Protein AF-A0A0V1BZ01-F1 (afdb_monomer_lite)

Structure (mmCIF, N/CA/C/O backbone):
data_AF-A0A0V1BZ01-F1
#
_entry.id   AF-A0A0V1BZ01-F1
#
loop_
_atom_site.group_PDB
_atom_site.id
_atom_site.type_symbol
_atom_site.label_atom_id
_atom_site.label_alt_id
_atom_site.label_comp_id
_atom_site.label_asym_id
_atom_site.label_entity_id
_atom_site.label_seq_id
_atom_site.pdbx_PDB_ins_code
_atom_site.Cartn_x
_atom_site.Cartn_y
_atom_site.Cartn_z
_atom_site.occupancy
_atom_site.B_iso_or_equiv
_atom_site.auth_seq_id
_atom_site.auth_comp_id
_atom_site.auth_asym_id
_atom_site.auth_atom_id
_atom_site.pdbx_PDB_model_num
ATOM 1 N N . MET A 1 1 ? 22.983 -30.683 -15.184 1.00 29.20 1 MET A N 1
ATOM 2 C CA . MET A 1 1 ? 21.709 -30.415 -14.478 1.00 29.20 1 MET A CA 1
ATOM 3 C C . MET A 1 1 ? 21.851 -30.366 -12.962 1.00 29.20 1 MET A C 1
ATOM 5 O O . MET A 1 1 ? 21.465 -29.355 -12.409 1.00 29.20 1 MET A O 1
ATOM 9 N N . THR A 1 2 ? 22.423 -31.367 -12.282 1.00 32.34 2 THR A N 1
ATOM 10 C CA . THR A 1 2 ? 22.568 -31.367 -10.805 1.00 32.34 2 THR A CA 1
ATOM 11 C C . THR A 1 2 ? 23.342 -30.159 -10.271 1.00 32.34 2 THR A C 1
ATOM 13 O O . THR A 1 2 ? 22.901 -29.520 -9.329 1.00 32.34 2 THR A O 1
ATOM 16 N N . ILE A 1 3 ? 24.438 -29.782 -10.940 1.00 33.56 3 ILE A N 1
ATOM 17 C CA . ILE A 1 3 ? 25.191 -28.555 -10.638 1.00 33.56 3 ILE A CA 1
ATOM 18 C C . ILE A 1 3 ? 24.284 -27.333 -10.816 1.00 33.56 3 ILE A C 1
ATOM 20 O O . ILE A 1 3 ? 24.124 -26.568 -9.884 1.00 33.56 3 ILE A O 1
ATOM 24 N N . PHE A 1 4 ? 23.604 -27.216 -11.958 1.00 33.66 4 PHE A N 1
ATOM 25 C CA . PHE A 1 4 ? 22.701 -26.106 -12.291 1.00 33.66 4 PHE A CA 1
ATOM 26 C C . PHE A 1 4 ? 21.524 -25.939 -11.304 1.00 33.66 4 PHE A C 1
ATOM 28 O O . PHE A 1 4 ? 21.115 -24.822 -11.020 1.00 33.66 4 PHE A O 1
ATOM 35 N N . LEU A 1 5 ? 21.018 -27.038 -10.737 1.00 35.53 5 LEU A N 1
ATOM 36 C CA . LEU A 1 5 ? 19.969 -27.040 -9.710 1.00 35.53 5 LEU A CA 1
ATOM 37 C C . LEU A 1 5 ? 20.489 -26.658 -8.321 1.00 35.53 5 LEU A C 1
ATOM 39 O O . LEU A 1 5 ? 19.790 -25.961 -7.594 1.00 35.53 5 LEU A O 1
ATOM 43 N N . ILE A 1 6 ? 21.724 -27.044 -7.981 1.00 37.16 6 ILE A N 1
ATOM 44 C CA . ILE A 1 6 ? 22.412 -26.520 -6.795 1.00 37.16 6 ILE A CA 1
ATOM 45 C C . ILE A 1 6 ? 22.607 -25.012 -6.968 1.00 37.16 6 ILE A C 1
ATOM 47 O O . ILE A 1 6 ? 22.263 -24.262 -6.067 1.00 37.16 6 ILE A O 1
ATOM 51 N N . LEU A 1 7 ? 23.052 -24.540 -8.140 1.00 34.75 7 LEU A N 1
ATOM 52 C CA . LEU A 1 7 ? 23.203 -23.104 -8.413 1.00 34.75 7 LEU A CA 1
ATOM 53 C C . LEU A 1 7 ? 21.875 -22.344 -8.295 1.00 34.75 7 LEU A C 1
ATOM 55 O O . LEU A 1 7 ? 21.862 -21.247 -7.750 1.00 34.75 7 LEU A O 1
ATOM 59 N N . TYR A 1 8 ? 20.774 -22.936 -8.759 1.00 38.22 8 TYR A N 1
ATOM 60 C CA . TYR A 1 8 ? 19.438 -22.347 -8.695 1.00 38.22 8 TYR A CA 1
ATOM 61 C C . TYR A 1 8 ? 18.901 -22.250 -7.259 1.00 38.22 8 TYR A C 1
ATOM 63 O O . TYR A 1 8 ? 18.463 -21.177 -6.855 1.00 38.22 8 TYR A O 1
ATOM 71 N N . GLU A 1 9 ? 19.000 -23.315 -6.454 1.00 34.81 9 GLU A N 1
ATOM 72 C CA . GLU A 1 9 ? 18.541 -23.266 -5.055 1.00 34.81 9 GLU A CA 1
ATOM 73 C C . GLU A 1 9 ? 19.490 -22.497 -4.124 1.00 34.81 9 GLU A C 1
ATOM 75 O O . GLU A 1 9 ? 19.053 -21.860 -3.168 1.00 34.81 9 GLU A O 1
ATOM 80 N N . THR A 1 10 ? 20.789 -22.454 -4.436 1.00 35.03 10 THR A N 1
ATOM 81 C CA . THR A 1 10 ? 21.741 -21.597 -3.706 1.00 35.03 10 THR A CA 1
ATOM 82 C C . THR A 1 10 ? 21.505 -20.120 -4.052 1.00 35.03 10 THR A C 1
ATOM 84 O O . THR A 1 10 ? 21.536 -19.272 -3.169 1.00 35.03 10 THR A O 1
ATOM 87 N N . ALA A 1 11 ? 21.189 -19.785 -5.311 1.00 36.34 11 ALA A N 1
ATOM 88 C CA . ALA A 1 11 ? 20.842 -18.418 -5.716 1.00 36.34 11 ALA A CA 1
ATOM 89 C C . ALA A 1 11 ? 19.522 -17.925 -5.096 1.00 36.34 11 ALA A C 1
ATOM 91 O O . ALA A 1 11 ? 19.413 -16.747 -4.760 1.00 36.34 11 ALA A O 1
ATOM 92 N N . LYS A 1 12 ? 18.553 -18.825 -4.893 1.00 36.56 12 LYS A N 1
ATOM 93 C CA . LYS A 1 12 ? 17.252 -18.522 -4.279 1.00 36.56 12 LYS A CA 1
ATOM 94 C C . LYS A 1 12 ? 17.365 -18.112 -2.805 1.00 36.56 12 LYS A C 1
ATOM 96 O O . LYS A 1 12 ? 16.625 -17.242 -2.364 1.00 36.56 12 LYS A O 1
ATOM 101 N N . ASN A 1 13 ? 18.336 -18.677 -2.082 1.00 36.91 13 ASN A N 1
ATOM 102 C CA . ASN A 1 13 ? 18.550 -18.421 -0.652 1.00 36.91 13 ASN A CA 1
ATOM 103 C C . ASN A 1 13 ? 19.698 -17.428 -0.350 1.00 36.91 13 ASN A C 1
ATOM 105 O O . ASN A 1 13 ? 19.831 -16.966 0.779 1.00 36.91 13 ASN A O 1
ATOM 109 N N . CYS A 1 14 ? 20.534 -17.070 -1.336 1.00 41.91 14 CYS A N 1
ATOM 110 C CA . CYS A 1 14 ? 21.690 -16.168 -1.173 1.00 41.91 14 CYS A CA 1
ATOM 111 C C . CYS A 1 14 ? 21.489 -14.755 -1.758 1.00 41.91 14 CYS A C 1
ATOM 113 O O . CYS A 1 14 ? 22.473 -14.029 -1.942 1.00 41.91 14 CYS A O 1
ATOM 115 N N . GLY A 1 15 ? 20.245 -14.346 -2.041 1.00 39.97 15 GLY A N 1
ATOM 116 C CA . GLY A 1 15 ? 19.916 -13.060 -2.672 1.00 39.97 15 GLY A CA 1
ATOM 117 C C . GLY A 1 15 ? 20.544 -11.838 -1.989 1.00 39.97 15 GLY A C 1
ATOM 118 O O . GLY A 1 15 ? 20.971 -10.914 -2.675 1.00 39.97 15 GLY A O 1
ATOM 119 N N . LEU A 1 16 ? 20.716 -11.870 -0.663 1.00 39.38 16 LEU A N 1
ATOM 120 C CA . LEU A 1 16 ? 21.334 -10.780 0.096 1.00 39.38 16 LEU A CA 1
ATOM 121 C C . LEU A 1 16 ? 22.857 -10.689 -0.116 1.00 39.38 16 LEU A C 1
ATOM 123 O O . LEU A 1 16 ? 23.391 -9.601 -0.282 1.00 39.38 16 LEU A O 1
ATOM 127 N N . VAL A 1 17 ? 23.575 -11.816 -0.162 1.00 39.66 17 VAL A N 1
ATOM 128 C CA . VAL A 1 17 ? 25.049 -11.836 -0.290 1.00 39.66 17 VAL A CA 1
ATOM 129 C C . VAL A 1 17 ? 25.482 -11.640 -1.741 1.00 39.66 17 VAL A C 1
ATOM 131 O O . VAL A 1 17 ? 26.419 -10.887 -2.013 1.00 39.66 17 VAL A O 1
ATOM 134 N N . PHE A 1 18 ? 24.769 -12.262 -2.687 1.00 41.75 18 PHE A N 1
ATOM 135 C CA . PHE A 1 18 ? 24.928 -11.966 -4.111 1.00 41.75 18 PHE A CA 1
ATOM 136 C C . PHE A 1 18 ? 24.544 -10.509 -4.389 1.00 41.75 18 PHE A C 1
ATOM 138 O O . PHE A 1 18 ? 25.286 -9.802 -5.065 1.00 41.75 18 PHE A O 1
ATOM 145 N N . GLY A 1 19 ? 23.460 -10.036 -3.767 1.00 40.56 19 GLY A N 1
ATOM 146 C CA . GLY A 1 19 ? 23.024 -8.645 -3.776 1.00 40.56 19 GLY A CA 1
ATOM 147 C C . GLY A 1 19 ? 24.102 -7.692 -3.281 1.00 40.56 19 GLY A C 1
ATOM 148 O O . GLY A 1 19 ? 24.434 -6.780 -4.015 1.00 40.56 19 GLY A O 1
ATOM 149 N N . VAL A 1 20 ? 24.721 -7.927 -2.119 1.00 42.75 20 VAL A N 1
ATOM 150 C CA . VAL A 1 20 ? 25.779 -7.072 -1.539 1.00 42.75 20 VAL A CA 1
ATOM 151 C C . VAL A 1 20 ? 27.080 -7.116 -2.343 1.00 42.75 20 VAL A C 1
ATOM 153 O O . VAL A 1 20 ? 27.716 -6.079 -2.516 1.00 42.75 20 VAL A O 1
ATOM 156 N N . ALA A 1 21 ? 27.487 -8.270 -2.880 1.00 41.59 21 ALA A N 1
ATOM 157 C CA . ALA A 1 21 ? 28.676 -8.368 -3.732 1.00 41.59 21 ALA A CA 1
ATOM 158 C C . ALA A 1 21 ? 28.478 -7.646 -5.077 1.00 41.59 21 ALA A C 1
ATOM 160 O O . ALA A 1 21 ? 29.368 -6.928 -5.538 1.00 41.59 21 ALA A O 1
ATOM 161 N N . VAL A 1 22 ? 27.285 -7.772 -5.668 1.00 44.22 22 VAL A N 1
ATOM 162 C CA . VAL A 1 22 ? 26.863 -7.012 -6.851 1.00 44.22 22 VAL A CA 1
ATOM 163 C C . VAL A 1 22 ? 26.739 -5.526 -6.504 1.00 44.22 22 VAL A C 1
ATOM 165 O O . VAL A 1 22 ? 27.264 -4.699 -7.240 1.00 44.22 22 VAL A O 1
ATOM 168 N N . LEU A 1 23 ? 26.160 -5.171 -5.354 1.00 43.97 23 LEU A N 1
ATOM 169 C CA . LEU A 1 23 ? 26.040 -3.790 -4.882 1.00 43.97 23 LEU A CA 1
ATOM 170 C C . LEU A 1 23 ? 27.413 -3.163 -4.689 1.00 43.97 23 LEU A C 1
ATOM 172 O O . LEU A 1 23 ? 27.618 -2.035 -5.094 1.00 43.97 23 LEU A O 1
ATOM 176 N N . THR A 1 24 ? 28.369 -3.888 -4.113 1.00 44.09 24 THR A N 1
ATOM 177 C CA . THR A 1 24 ? 29.726 -3.389 -3.862 1.00 44.09 24 THR A CA 1
ATOM 178 C C . THR A 1 24 ? 30.478 -3.205 -5.179 1.00 44.09 24 THR A C 1
ATOM 180 O O . THR A 1 24 ? 31.135 -2.187 -5.375 1.00 44.09 24 THR A O 1
ATOM 183 N N . PHE A 1 25 ? 30.312 -4.125 -6.135 1.00 45.12 25 PHE A N 1
ATOM 184 C CA . PHE A 1 25 ? 30.811 -3.962 -7.501 1.00 45.12 25 PHE A CA 1
ATOM 185 C C . PHE A 1 25 ? 30.192 -2.739 -8.204 1.00 45.12 25 PHE A C 1
ATOM 187 O O . PHE A 1 25 ? 30.920 -1.946 -8.803 1.00 45.12 25 PHE A O 1
ATOM 194 N N . TYR A 1 26 ? 28.875 -2.537 -8.096 1.00 45.81 26 TYR A N 1
ATOM 195 C CA . TYR A 1 26 ? 28.184 -1.385 -8.684 1.00 45.81 26 TYR A CA 1
ATOM 196 C C . TYR A 1 26 ? 28.479 -0.075 -7.954 1.00 45.81 26 TYR A C 1
ATOM 198 O O . TYR A 1 26 ? 28.606 0.943 -8.614 1.00 45.81 26 TYR A O 1
ATOM 206 N N . LEU A 1 27 ? 28.661 -0.078 -6.635 1.00 48.69 27 LEU A N 1
ATOM 207 C CA . LEU A 1 27 ? 29.042 1.093 -5.843 1.00 48.69 27 LEU A CA 1
ATOM 208 C C . LEU A 1 27 ? 30.465 1.535 -6.174 1.00 48.69 27 LEU A C 1
ATOM 210 O O . LEU A 1 27 ? 30.699 2.725 -6.341 1.00 48.69 27 LEU A O 1
ATOM 214 N N . ILE A 1 28 ? 31.398 0.595 -6.352 1.00 48.44 28 ILE A N 1
ATOM 215 C CA . ILE A 1 28 ? 32.755 0.893 -6.832 1.00 48.44 28 ILE A CA 1
ATOM 216 C C . ILE A 1 28 ? 32.707 1.403 -8.278 1.00 48.44 28 ILE A C 1
ATOM 218 O O . ILE A 1 28 ? 33.375 2.383 -8.601 1.00 48.44 28 ILE A O 1
ATOM 222 N N . LYS A 1 29 ? 31.870 0.807 -9.140 1.00 42.34 29 LYS A N 1
ATOM 223 C CA . LYS A 1 29 ? 31.638 1.288 -10.511 1.00 42.34 29 LYS A CA 1
ATOM 224 C C . LYS A 1 29 ? 31.081 2.716 -10.514 1.00 42.34 29 LYS A C 1
ATOM 226 O O . LYS A 1 29 ? 31.633 3.556 -11.205 1.00 42.34 29 LYS A O 1
ATOM 231 N N . ILE A 1 30 ? 30.057 2.997 -9.708 1.00 46.41 30 ILE A N 1
ATOM 232 C CA . ILE A 1 30 ? 29.428 4.315 -9.542 1.00 46.41 30 ILE A CA 1
ATOM 233 C C . ILE A 1 30 ? 30.436 5.323 -8.988 1.00 46.41 30 ILE A C 1
ATOM 235 O O . ILE A 1 30 ? 30.530 6.419 -9.519 1.00 46.41 30 ILE A O 1
ATOM 239 N N . LEU A 1 31 ? 31.243 4.958 -7.989 1.00 44.25 31 LEU A N 1
ATOM 240 C CA . LEU A 1 31 ? 32.298 5.819 -7.448 1.00 44.25 31 LEU A CA 1
ATOM 241 C C . LEU A 1 31 ? 33.341 6.177 -8.523 1.00 44.25 31 LEU A C 1
ATOM 243 O O . LEU A 1 31 ? 33.777 7.321 -8.603 1.00 44.25 31 LEU A O 1
ATOM 247 N N . CYS A 1 32 ? 33.701 5.229 -9.393 1.00 42.25 32 CYS A N 1
ATOM 248 C CA . CYS A 1 32 ? 34.579 5.478 -10.538 1.00 42.25 32 CYS A CA 1
ATOM 249 C C . CYS A 1 32 ? 33.913 6.312 -11.649 1.00 42.25 32 CYS A C 1
ATOM 251 O O . CYS A 1 32 ? 34.608 7.095 -12.293 1.00 42.25 32 CYS A O 1
ATOM 253 N N . THR A 1 33 ? 32.599 6.183 -11.868 1.00 39.47 33 THR A N 1
ATOM 254 C CA . THR A 1 33 ? 31.834 7.003 -12.828 1.00 39.47 33 THR A CA 1
ATOM 255 C C . THR A 1 33 ? 31.643 8.435 -12.322 1.00 39.47 33 THR A C 1
ATOM 257 O O . THR A 1 33 ? 31.835 9.382 -13.076 1.00 39.47 33 THR A O 1
ATOM 260 N N . LEU A 1 34 ? 31.376 8.615 -11.025 1.00 40.69 34 LEU A N 1
ATOM 261 C CA . LEU A 1 34 ? 31.249 9.922 -10.369 1.00 40.69 34 LEU A CA 1
ATOM 262 C C . LEU A 1 34 ? 32.564 10.715 -10.380 1.00 40.69 34 LEU A C 1
ATOM 264 O O . LEU A 1 34 ? 32.545 11.940 -10.424 1.00 40.69 34 LEU A O 1
ATOM 268 N N . LEU A 1 35 ? 33.710 10.027 -10.383 1.00 41.44 35 LEU A N 1
ATOM 269 C CA . LEU A 1 35 ? 35.025 10.648 -10.578 1.00 41.44 35 LEU A CA 1
ATOM 270 C C . LEU A 1 35 ? 35.315 11.011 -12.051 1.00 41.44 35 LEU A C 1
ATOM 272 O O . LEU A 1 35 ? 36.283 11.722 -12.312 1.00 41.44 35 LEU A O 1
ATOM 276 N N . ALA A 1 36 ? 34.499 10.544 -13.003 1.00 38.94 36 ALA A N 1
ATOM 277 C CA . ALA A 1 36 ? 34.655 10.774 -14.442 1.00 38.94 36 ALA A CA 1
ATOM 278 C C . ALA A 1 36 ? 33.632 11.769 -15.036 1.00 38.94 36 ALA A C 1
ATOM 280 O O . ALA A 1 36 ? 33.835 12.252 -16.149 1.00 38.94 36 ALA A O 1
ATOM 281 N N . GLU A 1 37 ? 32.560 12.112 -14.318 1.00 33.81 37 GLU A N 1
ATOM 282 C CA . GLU A 1 37 ? 31.491 12.997 -14.800 1.00 33.81 37 GLU A CA 1
ATOM 283 C C . GLU A 1 37 ? 31.712 14.470 -14.425 1.00 33.81 37 GLU A C 1
ATOM 285 O O . GLU A 1 37 ? 31.001 15.068 -13.619 1.00 33.81 37 GLU A O 1
ATOM 290 N N . SER A 1 38 ? 32.674 15.106 -15.086 1.00 30.09 38 SER A N 1
ATOM 291 C CA . SER A 1 38 ? 32.669 16.554 -15.305 1.00 30.09 38 SER A CA 1
ATOM 292 C C . SER A 1 38 ? 32.242 16.844 -16.747 1.00 30.09 38 SER A C 1
ATOM 294 O O . SER A 1 38 ? 33.051 17.212 -17.592 1.00 30.09 38 SER A O 1
ATOM 296 N N . GLY A 1 39 ? 30.953 16.663 -17.054 1.00 33.44 39 GLY A N 1
ATOM 297 C CA . GLY A 1 39 ? 30.416 17.092 -18.350 1.00 33.44 39 GLY A CA 1
ATOM 298 C C . GLY A 1 39 ? 29.090 16.461 -18.761 1.00 33.44 39 GLY A C 1
ATOM 299 O O . GLY A 1 39 ? 29.062 15.667 -19.694 1.00 33.44 39 GLY A O 1
ATOM 300 N N . SER A 1 40 ? 27.978 16.849 -18.135 1.00 31.19 40 SER A N 1
ATOM 301 C CA . SER A 1 40 ? 26.649 16.602 -18.702 1.00 31.19 40 SER A CA 1
ATOM 302 C C . SER A 1 40 ? 26.229 17.776 -19.597 1.00 31.19 40 SER A C 1
ATOM 304 O O . SER A 1 40 ? 26.115 18.926 -19.172 1.00 31.19 40 SER A O 1
ATOM 306 N N . VAL A 1 41 ? 26.032 17.479 -20.883 1.00 30.48 41 VAL A N 1
ATOM 307 C CA . VAL A 1 41 ? 25.554 18.421 -21.901 1.00 30.48 41 VAL A CA 1
ATOM 308 C C . VAL A 1 41 ? 24.032 18.517 -21.800 1.00 30.48 41 VAL A C 1
ATOM 310 O O . VAL A 1 41 ? 23.312 17.583 -22.145 1.00 30.48 41 VAL A O 1
ATOM 313 N N . HIS A 1 42 ? 23.520 19.661 -21.348 1.00 34.59 42 HIS A N 1
ATOM 314 C CA . HIS A 1 42 ? 22.102 19.996 -21.464 1.00 34.59 42 HIS A CA 1
ATOM 315 C C . HIS A 1 42 ? 21.776 20.422 -22.903 1.00 34.59 42 HIS A C 1
ATOM 317 O O . HIS A 1 42 ? 22.183 21.497 -23.345 1.00 34.59 42 HIS A O 1
ATOM 323 N N . ALA A 1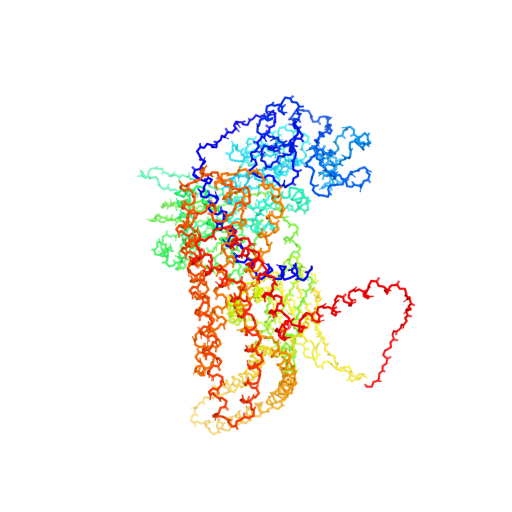 43 ? 21.012 19.607 -23.634 1.00 31.94 43 ALA A N 1
ATOM 324 C CA . ALA A 1 43 ? 20.495 19.971 -24.951 1.00 31.94 43 ALA A CA 1
ATOM 325 C C . ALA A 1 43 ? 19.128 20.680 -24.849 1.00 31.94 43 ALA A C 1
ATOM 327 O O . ALA A 1 43 ? 18.091 20.065 -24.626 1.00 31.94 43 ALA A O 1
ATOM 328 N N . THR A 1 44 ? 19.204 22.003 -25.014 1.00 33.47 44 THR A N 1
ATOM 329 C CA . THR A 1 44 ? 18.325 22.922 -25.768 1.00 33.47 44 THR A CA 1
ATOM 330 C C . THR A 1 44 ? 16.813 23.062 -25.484 1.00 33.47 44 THR A C 1
ATOM 332 O O . THR A 1 44 ? 16.055 22.142 -25.200 1.00 33.47 44 THR A O 1
ATOM 335 N N . THR A 1 45 ? 16.408 24.328 -25.600 1.00 35.56 45 THR A N 1
ATOM 336 C CA . THR A 1 45 ? 15.106 24.995 -25.436 1.00 35.56 45 THR A CA 1
ATOM 337 C C . THR A 1 45 ? 13.916 24.324 -26.152 1.00 35.56 45 THR A C 1
ATOM 339 O O . THR A 1 45 ? 14.099 23.643 -27.159 1.00 35.56 45 THR A O 1
ATOM 342 N N . PRO A 1 46 ? 12.667 24.536 -25.678 1.00 37.41 46 PRO A N 1
ATOM 343 C CA . PRO A 1 46 ? 11.473 23.940 -26.270 1.00 37.41 46 PRO A CA 1
ATOM 344 C C . PRO A 1 46 ? 11.184 24.577 -27.635 1.00 37.41 46 PRO A C 1
ATOM 346 O O . PRO A 1 46 ? 10.726 25.714 -27.711 1.00 37.41 46 PRO A O 1
ATOM 349 N N . GLN A 1 47 ? 11.439 23.850 -28.721 1.00 45.62 47 GLN A N 1
ATOM 350 C CA . GLN A 1 47 ? 10.929 24.204 -30.044 1.00 45.62 47 GLN A CA 1
ATOM 351 C C . GLN A 1 47 ? 9.665 23.385 -30.337 1.00 45.62 47 GLN A C 1
ATOM 353 O O . GLN A 1 47 ? 9.637 22.170 -30.164 1.00 45.62 47 GLN A O 1
ATOM 358 N N . LEU A 1 48 ? 8.606 24.062 -30.796 1.00 49.28 48 LEU A N 1
ATOM 359 C CA . LEU A 1 48 ? 7.319 23.484 -31.230 1.00 49.28 48 LEU A CA 1
ATOM 360 C C . LEU A 1 48 ? 7.408 22.740 -32.587 1.00 49.28 48 LEU A C 1
ATOM 362 O O . LEU A 1 48 ? 6.388 22.372 -33.168 1.00 49.28 48 LEU A O 1
ATOM 366 N N . LYS A 1 49 ? 8.624 22.539 -33.112 1.00 54.12 49 LYS A N 1
ATOM 367 C CA . LYS A 1 49 ? 8.945 21.788 -34.331 1.00 54.12 49 LYS A CA 1
ATOM 368 C C . LYS A 1 49 ? 10.200 20.948 -34.072 1.00 54.12 49 LYS A C 1
ATOM 370 O O . LYS A 1 49 ? 11.159 21.470 -33.515 1.00 54.12 49 LYS A O 1
ATOM 375 N N . GLY A 1 50 ? 10.197 19.687 -34.506 1.00 72.75 50 GLY A N 1
ATOM 376 C CA . GLY A 1 50 ? 11.348 18.781 -34.400 1.00 72.75 50 GLY A CA 1
ATOM 377 C C . GLY A 1 50 ? 11.209 17.695 -33.327 1.00 72.75 50 GLY A C 1
ATOM 378 O O . GLY A 1 50 ? 10.161 17.535 -32.699 1.00 72.75 50 GLY A O 1
ATOM 379 N N . HIS A 1 51 ? 12.260 16.894 -33.160 1.00 82.38 51 HIS A N 1
ATOM 380 C CA . HIS A 1 51 ? 12.328 15.841 -32.142 1.00 82.38 51 HIS A CA 1
ATOM 381 C C . HIS A 1 51 ? 12.658 16.430 -30.769 1.00 82.38 51 HIS A C 1
ATOM 383 O O . HIS A 1 51 ? 13.385 17.415 -30.669 1.00 82.38 51 HIS A O 1
ATOM 389 N N . HIS A 1 52 ? 12.130 15.824 -29.704 1.00 82.56 52 HIS A N 1
ATOM 390 C CA . HIS A 1 52 ? 12.498 16.176 -28.333 1.00 82.56 52 HIS A CA 1
ATOM 391 C C . HIS A 1 52 ? 13.342 15.059 -27.736 1.00 82.56 52 HIS A C 1
ATOM 393 O O . HIS A 1 52 ? 12.800 14.039 -27.322 1.00 82.56 52 HIS A O 1
ATOM 399 N N . TRP A 1 53 ? 14.659 15.243 -27.757 1.00 83.31 53 TRP A N 1
ATOM 400 C CA . TRP A 1 53 ? 15.622 14.217 -27.377 1.00 83.31 53 TRP A CA 1
ATOM 401 C C . TRP A 1 53 ? 15.851 14.152 -25.869 1.00 83.31 53 TRP A C 1
ATOM 403 O O . TRP A 1 53 ? 16.152 15.161 -25.232 1.00 83.31 53 TRP A O 1
ATOM 413 N N . THR A 1 54 ? 15.798 12.935 -25.341 1.00 79.06 54 THR A N 1
ATOM 414 C CA . THR A 1 54 ? 16.158 12.579 -23.969 1.00 79.06 54 THR A CA 1
ATOM 415 C C . THR A 1 54 ? 17.312 11.581 -24.015 1.00 79.06 54 THR A C 1
ATOM 417 O O . THR A 1 54 ? 17.251 10.600 -24.756 1.00 79.06 54 THR A O 1
ATOM 420 N N . LEU A 1 55 ? 18.372 11.828 -23.240 1.00 77.69 55 LEU A N 1
ATOM 421 C CA . LEU A 1 55 ? 19.491 10.893 -23.109 1.00 77.69 55 LEU A CA 1
ATOM 422 C C . LEU A 1 55 ? 19.063 9.675 -22.290 1.00 77.69 55 LEU A C 1
ATOM 424 O O . LEU A 1 55 ? 18.438 9.821 -21.241 1.00 77.69 55 LEU A O 1
ATOM 428 N N . VAL A 1 56 ? 19.396 8.486 -22.782 1.00 74.19 56 VAL A N 1
ATOM 429 C CA . VAL A 1 56 ? 19.115 7.211 -22.125 1.00 74.19 56 VAL A CA 1
ATOM 430 C C . VAL A 1 56 ? 20.436 6.508 -21.850 1.00 74.19 56 VAL A C 1
ATOM 432 O O . VAL A 1 56 ? 21.126 6.070 -22.772 1.00 74.19 56 VAL A O 1
ATOM 435 N N . ASP A 1 57 ? 20.784 6.402 -20.567 1.00 67.69 57 ASP A N 1
ATOM 436 C CA . ASP A 1 57 ? 22.076 5.881 -20.103 1.00 67.69 57 ASP A CA 1
ATOM 437 C C . ASP A 1 57 ? 22.276 4.393 -20.419 1.00 67.69 57 ASP A C 1
ATOM 439 O O . ASP A 1 57 ? 23.391 3.969 -20.721 1.00 67.69 57 ASP A O 1
ATOM 443 N N . ALA A 1 58 ? 21.190 3.617 -20.413 1.00 73.31 58 ALA A N 1
ATOM 444 C CA . ALA A 1 58 ? 21.179 2.213 -20.797 1.00 73.31 58 ALA A CA 1
ATOM 445 C C . ALA A 1 58 ? 19.812 1.820 -21.379 1.00 73.31 58 ALA A C 1
ATOM 447 O O . ALA A 1 58 ? 18.798 1.898 -20.686 1.00 73.31 58 ALA A O 1
ATOM 448 N N . PHE A 1 59 ? 19.784 1.384 -22.635 1.00 72.50 59 PHE A N 1
ATOM 449 C CA . PHE A 1 59 ? 18.658 0.654 -23.208 1.00 72.50 59 PHE A CA 1
ATOM 450 C C . PHE A 1 59 ? 18.730 -0.819 -22.789 1.00 72.50 59 PHE A C 1
ATOM 452 O O . PHE A 1 59 ? 19.820 -1.374 -22.627 1.00 72.50 59 PHE A O 1
ATOM 459 N N . ASP A 1 60 ? 17.575 -1.475 -22.667 1.00 65.44 60 ASP A N 1
ATOM 460 C CA . ASP A 1 60 ? 17.528 -2.933 -22.534 1.00 65.44 60 ASP A CA 1
ATOM 461 C C . ASP A 1 60 ? 18.177 -3.609 -23.761 1.00 65.44 60 ASP A C 1
ATOM 463 O O . ASP A 1 60 ? 18.316 -3.012 -24.832 1.00 65.44 60 ASP A O 1
ATOM 467 N N . ALA A 1 61 ? 18.608 -4.867 -23.639 1.00 60.19 61 ALA A N 1
ATOM 468 C CA . ALA A 1 61 ? 19.242 -5.565 -24.758 1.00 60.19 61 ALA A CA 1
ATOM 469 C C . ALA A 1 61 ? 18.296 -5.644 -25.979 1.00 60.19 61 ALA A C 1
ATOM 471 O O . ALA A 1 61 ? 17.187 -6.159 -25.864 1.00 60.19 61 ALA A O 1
ATOM 472 N N . GLY A 1 62 ? 18.753 -5.177 -27.152 1.00 70.94 62 GLY A N 1
ATOM 473 C CA . GLY A 1 62 ? 18.027 -5.318 -28.425 1.00 70.94 62 GLY A CA 1
ATOM 474 C C . GLY A 1 62 ? 17.552 -4.029 -29.111 1.00 70.94 62 GLY A C 1
ATOM 475 O O . GLY A 1 62 ? 16.800 -4.128 -30.076 1.00 70.94 62 GLY A O 1
ATOM 476 N N . TYR A 1 63 ? 17.980 -2.840 -28.669 1.00 85.38 63 TYR A N 1
ATOM 477 C CA . TYR A 1 63 ? 17.671 -1.577 -29.358 1.00 85.38 63 TYR A CA 1
ATOM 478 C C . TYR A 1 63 ? 18.630 -1.281 -30.518 1.00 85.38 63 TYR A C 1
ATOM 480 O O . TYR A 1 63 ? 19.832 -1.560 -30.452 1.00 85.38 63 TYR A O 1
ATOM 488 N N . TYR A 1 64 ? 18.086 -0.665 -31.570 1.00 90.12 64 TYR A N 1
ATOM 489 C CA . TYR A 1 64 ? 18.810 -0.277 -32.781 1.00 90.12 64 TYR A CA 1
ATOM 490 C C . TYR A 1 64 ? 18.626 1.210 -33.093 1.00 90.12 64 TYR A C 1
ATOM 492 O O . TYR A 1 64 ? 17.544 1.772 -32.918 1.00 90.12 64 TYR A O 1
ATOM 500 N N . CYS A 1 65 ? 19.678 1.855 -33.593 1.00 91.06 65 CYS A N 1
ATOM 501 C CA . CYS A 1 65 ? 19.630 3.248 -34.026 1.00 91.06 65 CYS A CA 1
ATOM 502 C C . CYS A 1 65 ? 18.746 3.400 -35.275 1.00 91.06 65 CYS A C 1
ATOM 504 O O . CYS A 1 65 ? 19.052 2.838 -36.321 1.00 91.06 65 CYS A O 1
ATOM 506 N N . ASN A 1 66 ? 17.713 4.244 -35.221 1.00 92.06 66 ASN A N 1
ATOM 507 C CA . ASN A 1 66 ? 16.787 4.537 -36.324 1.00 92.06 66 ASN A CA 1
ATOM 508 C C . ASN A 1 66 ? 17.428 5.211 -37.553 1.00 92.06 66 ASN A C 1
ATOM 510 O O . ASN A 1 66 ? 16.746 5.400 -38.557 1.00 92.06 66 ASN A O 1
ATOM 514 N N . VAL A 1 67 ? 18.716 5.566 -37.488 1.00 90.69 67 VAL A N 1
ATOM 515 C CA . VAL A 1 67 ? 19.473 6.153 -38.606 1.00 90.69 67 VAL A CA 1
ATOM 516 C C . VAL A 1 67 ? 20.485 5.169 -39.190 1.00 90.69 67 VAL A C 1
ATOM 518 O O . VAL A 1 67 ? 20.456 4.932 -40.393 1.00 90.69 67 VAL A O 1
ATOM 521 N N . CYS A 1 68 ? 21.394 4.616 -38.376 1.00 89.00 68 CYS A N 1
ATOM 522 C CA . CYS A 1 68 ? 22.449 3.716 -38.864 1.00 89.00 68 CYS A CA 1
ATOM 523 C C . CYS A 1 68 ? 22.103 2.224 -38.757 1.00 89.00 68 CYS A C 1
ATOM 525 O O . CYS A 1 68 ? 22.820 1.407 -39.320 1.00 89.00 68 CYS A O 1
ATOM 527 N N . ASN A 1 69 ? 21.001 1.870 -38.085 1.00 89.12 69 ASN A N 1
ATOM 528 C CA . ASN A 1 69 ? 20.551 0.495 -37.838 1.00 89.12 69 ASN A CA 1
ATOM 529 C C . ASN A 1 69 ? 21.553 -0.373 -37.049 1.00 89.12 69 ASN A C 1
ATOM 531 O O . ASN A 1 69 ? 21.418 -1.594 -37.016 1.00 89.12 69 ASN A O 1
ATOM 535 N N . ASP A 1 70 ? 22.534 0.245 -36.386 1.00 86.81 70 ASP A N 1
ATOM 536 C CA . ASP A 1 70 ? 23.449 -0.445 -35.478 1.00 86.81 70 ASP A CA 1
ATOM 537 C C . ASP A 1 70 ? 22.796 -0.669 -34.114 1.00 86.81 70 ASP A C 1
ATOM 539 O O . ASP A 1 70 ? 21.981 0.139 -33.656 1.00 86.81 70 ASP A O 1
ATOM 543 N N . SER A 1 71 ? 23.176 -1.763 -33.449 1.00 85.38 71 SER A N 1
ATOM 544 C CA . SER A 1 71 ? 22.762 -2.018 -32.070 1.00 85.38 71 SER A CA 1
ATOM 545 C C . SER A 1 71 ? 23.377 -0.975 -31.142 1.00 85.38 71 SER A C 1
ATOM 547 O O . SER A 1 71 ? 24.591 -0.763 -31.154 1.00 85.38 71 SER A O 1
ATOM 549 N N . ILE A 1 72 ? 22.539 -0.352 -30.319 1.00 83.00 72 ILE A N 1
ATOM 550 C CA . ILE A 1 72 ? 22.955 0.673 -29.365 1.00 83.00 72 ILE A CA 1
ATOM 551 C C . ILE A 1 72 ? 22.500 0.301 -27.957 1.00 83.00 72 ILE A C 1
ATOM 553 O O . ILE A 1 72 ? 21.372 -0.130 -27.741 1.00 83.00 72 ILE A O 1
ATOM 557 N N . TYR A 1 73 ? 23.407 0.469 -26.998 1.00 77.56 73 TYR A N 1
ATOM 558 C CA . TYR A 1 73 ? 23.129 0.295 -25.570 1.00 77.56 73 TYR A CA 1
ATOM 559 C C . TYR A 1 73 ? 22.913 1.640 -24.869 1.00 77.56 73 TYR A C 1
ATOM 561 O O . TYR A 1 73 ? 22.284 1.700 -23.826 1.00 77.56 73 TYR A O 1
ATOM 569 N N . HIS A 1 74 ? 23.408 2.729 -25.451 1.00 80.44 74 HIS A N 1
ATOM 570 C CA . HIS A 1 74 ? 23.302 4.088 -24.935 1.00 80.44 74 HIS A CA 1
ATOM 571 C C . HIS A 1 74 ? 23.008 5.031 -26.101 1.00 80.44 74 HIS A C 1
ATOM 573 O O . HIS A 1 74 ? 23.489 4.797 -27.212 1.00 80.44 74 HIS A O 1
ATOM 579 N N . GLY A 1 75 ? 22.221 6.080 -25.876 1.00 86.12 75 GLY A N 1
ATOM 580 C CA . GLY A 1 75 ? 21.857 7.007 -26.944 1.00 86.12 75 GLY A CA 1
ATOM 581 C C . GLY A 1 75 ? 20.738 7.965 -26.565 1.00 86.12 75 GLY A C 1
ATOM 582 O O . GLY A 1 75 ? 20.463 8.205 -25.394 1.00 86.12 75 GLY A O 1
ATOM 583 N N . LEU A 1 76 ? 20.097 8.533 -27.579 1.00 85.38 76 LEU A N 1
ATOM 584 C CA . LEU A 1 76 ? 19.017 9.505 -27.452 1.00 85.38 76 LEU A CA 1
ATOM 585 C C . LEU A 1 76 ? 17.698 8.876 -27.897 1.00 85.38 76 LEU A C 1
ATOM 587 O O . LEU A 1 76 ? 17.641 8.235 -28.943 1.00 85.38 76 LEU A O 1
ATOM 591 N N . GLU A 1 77 ? 16.629 9.111 -27.148 1.00 88.38 77 GLU A N 1
ATOM 592 C CA . GLU A 1 77 ? 15.261 8.745 -27.522 1.00 88.38 77 GLU A CA 1
ATOM 593 C C . GLU A 1 77 ? 14.404 10.005 -27.674 1.00 88.38 77 GLU A C 1
ATOM 595 O O . GLU A 1 77 ? 14.512 10.939 -26.882 1.00 88.38 77 GLU A O 1
ATOM 600 N N . CYS A 1 78 ? 13.544 10.049 -28.691 1.00 87.88 78 CYS A N 1
ATOM 601 C CA . CYS A 1 78 ? 12.608 11.155 -28.882 1.00 87.88 78 CYS A CA 1
ATOM 602 C C . CYS A 1 78 ? 11.320 10.956 -28.062 1.00 87.88 78 CYS A C 1
ATOM 604 O O . CYS A 1 78 ? 10.552 10.043 -28.343 1.00 87.88 78 CYS A O 1
ATOM 606 N N . ASP A 1 79 ? 10.984 11.859 -27.140 1.00 82.06 79 ASP A N 1
ATOM 607 C CA . ASP A 1 79 ? 9.772 11.755 -26.301 1.00 82.06 79 ASP A CA 1
ATOM 608 C C . ASP A 1 79 ? 8.454 11.749 -27.106 1.00 82.06 79 ASP A C 1
ATOM 610 O O . ASP A 1 79 ? 7.430 11.244 -26.649 1.00 82.06 79 ASP A O 1
ATOM 614 N N . TYR A 1 80 ? 8.449 12.336 -28.307 1.00 85.81 80 TYR A N 1
ATOM 615 C CA . TYR A 1 80 ? 7.241 12.469 -29.128 1.00 85.81 80 TYR A CA 1
ATOM 616 C C . TYR A 1 80 ? 6.998 11.238 -30.002 1.00 85.81 80 TYR A C 1
ATOM 618 O O . TYR A 1 80 ? 5.940 10.610 -29.929 1.00 85.81 80 TYR A O 1
ATOM 626 N N . CYS A 1 81 ? 7.966 10.901 -30.860 1.00 85.69 81 CYS A N 1
ATOM 627 C CA . CYS A 1 81 ? 7.832 9.818 -31.833 1.00 85.69 81 CYS A CA 1
ATOM 628 C C . CYS A 1 81 ? 8.594 8.541 -31.461 1.00 85.69 81 CYS A C 1
ATOM 630 O O . CYS A 1 81 ? 8.390 7.524 -32.129 1.00 85.69 81 CYS A O 1
ATOM 632 N N . GLY A 1 82 ? 9.370 8.560 -30.368 1.00 86.50 82 GLY A N 1
ATOM 633 C CA . GLY A 1 82 ? 10.104 7.436 -29.766 1.00 86.50 82 GLY A CA 1
ATOM 634 C C . GLY A 1 82 ? 10.967 6.659 -30.735 1.00 86.50 82 GLY A C 1
ATOM 635 O O . GLY A 1 82 ? 11.047 5.437 -30.634 1.00 86.50 82 GLY A O 1
ATOM 636 N N . ILE A 1 83 ? 11.562 7.375 -31.688 1.00 90.38 83 ILE A N 1
ATOM 637 C CA . ILE A 1 83 ? 12.769 6.910 -32.359 1.00 90.38 83 ILE A CA 1
ATOM 638 C C . ILE A 1 83 ? 13.936 6.973 -31.387 1.00 90.38 83 ILE A C 1
ATOM 640 O O . ILE A 1 83 ? 13.975 7.835 -30.506 1.00 90.38 83 ILE A O 1
ATOM 644 N N . VAL A 1 84 ? 14.892 6.086 -31.600 1.00 90.38 84 VAL A N 1
ATOM 645 C CA . VAL A 1 84 ? 16.119 5.983 -30.830 1.00 90.38 84 VAL A CA 1
ATOM 646 C C . VAL A 1 84 ? 17.300 6.179 -31.765 1.00 90.38 84 VAL A C 1
ATOM 648 O O . VAL A 1 84 ? 17.321 5.644 -32.871 1.00 90.38 84 VAL A O 1
ATOM 651 N N . THR A 1 85 ? 18.292 6.955 -31.356 1.00 91.19 85 THR A N 1
ATOM 652 C CA . THR A 1 85 ? 19.479 7.235 -32.165 1.00 91.19 85 THR A CA 1
ATOM 653 C C . THR A 1 85 ? 20.733 7.212 -31.318 1.00 91.19 85 THR A C 1
ATOM 655 O O . THR A 1 85 ? 20.713 7.652 -30.172 1.00 91.19 85 THR A O 1
ATOM 658 N N . ASP A 1 86 ? 21.851 6.799 -31.907 1.00 86.12 86 ASP A N 1
ATOM 659 C CA . ASP A 1 86 ? 23.160 7.114 -31.339 1.00 86.12 86 ASP A CA 1
ATOM 660 C C . ASP A 1 86 ? 23.335 8.641 -31.217 1.00 86.12 86 ASP A C 1
ATOM 662 O O . ASP A 1 86 ? 22.808 9.400 -32.040 1.00 86.12 86 ASP A O 1
ATOM 666 N N . VAL A 1 87 ? 24.096 9.103 -30.220 1.00 83.12 87 VAL A N 1
ATOM 667 C CA . VAL A 1 87 ? 24.348 10.537 -29.986 1.00 83.12 87 VAL A CA 1
ATOM 668 C C . VAL A 1 87 ? 24.920 11.218 -31.241 1.00 83.12 87 VAL A C 1
ATOM 670 O O . VAL A 1 87 ? 24.550 12.348 -31.566 1.00 83.12 87 VAL A O 1
ATOM 673 N N . SER A 1 88 ? 25.756 10.517 -32.015 1.00 83.25 88 SER A N 1
ATOM 674 C CA . SER A 1 88 ? 26.321 11.013 -33.279 1.00 83.25 88 SER A CA 1
ATOM 675 C C . SER A 1 88 ? 25.302 11.113 -34.425 1.00 83.25 88 SER A C 1
ATOM 677 O O . SER A 1 88 ? 25.497 11.882 -35.370 1.00 83.25 88 SER A O 1
ATOM 679 N N . CYS A 1 89 ? 24.193 10.373 -34.348 1.00 87.31 89 CYS A N 1
ATOM 680 C CA . CYS A 1 89 ? 23.160 10.301 -35.382 1.00 87.31 89 CYS A CA 1
ATOM 681 C C . CYS A 1 89 ? 22.010 11.305 -35.188 1.00 87.31 89 CYS A C 1
ATOM 683 O O . CYS A 1 89 ? 21.195 11.459 -36.100 1.00 87.31 89 CYS A O 1
ATOM 685 N N . MET A 1 90 ? 21.971 12.033 -34.065 1.00 85.81 90 MET A N 1
ATOM 686 C CA . MET A 1 90 ? 20.906 12.986 -33.707 1.00 85.81 90 MET A CA 1
ATOM 687 C C . MET A 1 90 ? 20.573 13.980 -34.831 1.00 85.81 90 MET A C 1
ATOM 689 O O . MET A 1 90 ? 19.432 14.073 -35.277 1.00 85.81 90 MET A O 1
ATOM 693 N N . LYS A 1 91 ? 21.584 14.688 -35.355 1.00 81.94 91 LYS A N 1
ATOM 694 C CA . LYS A 1 91 ? 21.389 15.711 -36.400 1.00 81.94 91 LYS A CA 1
ATOM 695 C C . LYS A 1 91 ? 20.874 15.126 -37.714 1.00 81.94 91 LYS A C 1
ATOM 697 O O . LYS A 1 91 ? 20.105 15.773 -38.417 1.00 81.94 91 LYS A O 1
ATOM 702 N N . LYS A 1 92 ? 21.301 13.904 -38.054 1.00 85.75 92 LYS A N 1
ATOM 703 C CA . LYS A 1 92 ? 20.810 13.205 -39.248 1.00 85.75 92 LYS A CA 1
ATOM 704 C C . LYS A 1 92 ? 19.339 12.838 -39.071 1.00 85.75 92 LYS A C 1
ATOM 706 O O . LYS A 1 92 ? 18.563 13.077 -39.985 1.00 85.75 92 LYS A O 1
ATOM 711 N N . ALA A 1 93 ? 18.949 12.349 -37.893 1.00 85.44 93 ALA A N 1
ATOM 712 C CA . ALA A 1 93 ? 17.557 12.024 -37.587 1.00 85.44 93 ALA A CA 1
ATOM 713 C C . ALA A 1 93 ? 16.624 13.242 -37.637 1.00 85.44 93 ALA A C 1
ATOM 715 O O . ALA A 1 93 ? 15.508 13.128 -38.134 1.00 85.44 93 ALA A O 1
ATOM 716 N N . GLU A 1 94 ? 17.081 14.412 -37.181 1.00 84.38 94 GLU A N 1
ATOM 717 C CA . GLU A 1 94 ? 16.322 15.670 -37.288 1.00 84.38 94 GLU A CA 1
ATOM 718 C C . GLU A 1 94 ? 16.032 16.090 -38.730 1.00 84.38 94 GLU A C 1
ATOM 720 O O . GLU A 1 94 ? 15.027 16.752 -38.982 1.00 84.38 94 GLU A O 1
ATOM 725 N N . GLN A 1 95 ? 16.885 15.691 -39.672 1.00 84.38 95 GLN A N 1
ATOM 726 C CA . GLN A 1 95 ? 16.737 16.009 -41.090 1.00 84.38 95 GLN A CA 1
ATOM 727 C C . GLN A 1 95 ? 15.973 14.927 -41.859 1.00 84.38 95 GLN A C 1
ATOM 729 O O . GLN A 1 95 ? 15.251 15.249 -42.800 1.00 84.38 95 GLN A O 1
ATOM 734 N N . SER A 1 96 ? 16.142 13.653 -41.492 1.00 84.12 96 SER A N 1
ATOM 735 C CA . SER A 1 96 ? 15.653 12.516 -42.280 1.00 84.12 96 SER A CA 1
ATOM 736 C C . SER A 1 96 ? 14.372 11.868 -41.757 1.00 84.12 96 SER A C 1
ATOM 738 O O . SER A 1 96 ? 13.704 11.176 -42.523 1.00 84.12 96 SER A O 1
ATOM 740 N N . ILE A 1 97 ? 14.009 12.066 -40.484 1.00 85.62 97 ILE A N 1
ATOM 741 C CA . ILE A 1 97 ? 12.841 11.425 -39.867 1.00 85.62 97 ILE A CA 1
ATOM 742 C C . ILE A 1 97 ? 11.853 12.490 -39.397 1.00 85.62 97 ILE A C 1
ATOM 744 O O . ILE A 1 97 ? 12.175 13.339 -38.569 1.00 85.62 97 ILE A O 1
ATOM 748 N N . SER A 1 98 ? 10.612 12.418 -39.877 1.00 83.56 98 SER A N 1
ATOM 749 C CA . SER A 1 98 ? 9.536 13.310 -39.442 1.00 83.56 98 SER A CA 1
ATOM 750 C C . SER A 1 98 ? 9.066 12.990 -38.020 1.00 83.56 98 SER A C 1
ATOM 752 O O . SER A 1 98 ? 8.828 11.831 -37.676 1.00 83.56 98 SER A O 1
ATOM 754 N N . CYS A 1 99 ? 8.871 14.028 -37.208 1.00 85.19 99 CYS A N 1
ATOM 755 C CA . CYS A 1 99 ? 8.290 13.931 -35.868 1.00 85.19 99 CYS A CA 1
ATOM 756 C C . CYS A 1 99 ? 6.794 14.308 -35.870 1.00 85.19 99 CYS A C 1
ATOM 758 O O . CYS A 1 99 ? 6.269 14.782 -36.878 1.00 85.19 99 CYS A O 1
ATOM 760 N N . LYS A 1 100 ? 6.110 14.141 -34.728 1.00 80.50 100 LYS A N 1
ATOM 761 C CA . LYS A 1 100 ? 4.736 14.630 -34.515 1.00 80.50 100 LYS A CA 1
ATOM 762 C C . LYS A 1 100 ? 4.674 16.147 -34.778 1.00 80.50 100 LYS A C 1
ATOM 764 O O . LYS A 1 100 ? 5.380 16.907 -34.116 1.00 80.50 100 LYS A O 1
ATOM 769 N N . SER A 1 101 ? 3.851 16.585 -35.734 1.00 68.19 101 SER A N 1
ATOM 770 C CA . SER A 1 101 ? 3.632 18.003 -36.059 1.00 68.19 101 SER A CA 1
ATOM 771 C C . SER A 1 101 ? 2.421 18.583 -35.313 1.00 68.19 101 SER A C 1
ATOM 773 O O . SER A 1 101 ? 1.496 17.865 -34.939 1.00 68.19 101 SER A O 1
ATOM 775 N N . VAL A 1 102 ? 2.437 19.903 -35.088 1.00 57.06 102 VAL A N 1
ATOM 776 C CA . VAL A 1 102 ? 1.364 20.654 -34.396 1.00 57.06 102 VAL A CA 1
ATOM 777 C C . VAL A 1 102 ? 0.325 21.226 -35.380 1.00 57.06 102 VAL A C 1
ATOM 779 O O . VAL A 1 102 ? -0.737 21.675 -34.965 1.00 57.06 102 VAL A O 1
ATOM 782 N N . ALA A 1 103 ? 0.605 21.214 -36.687 1.00 50.41 103 ALA A N 1
ATOM 783 C CA . ALA A 1 103 ? -0.202 21.899 -37.692 1.00 50.41 103 ALA A CA 1
ATOM 784 C C . ALA A 1 103 ? -0.946 20.911 -38.607 1.00 50.41 103 ALA A C 1
ATOM 786 O O . ALA A 1 103 ? -0.310 20.110 -39.287 1.00 50.41 103 ALA A O 1
ATOM 787 N N . ASP A 1 104 ? -2.270 21.087 -38.629 1.00 47.53 104 ASP A N 1
ATOM 788 C CA . ASP A 1 104 ? -3.305 20.507 -39.496 1.00 47.53 104 ASP A CA 1
ATOM 789 C C . ASP A 1 104 ? -4.025 19.241 -38.980 1.00 47.53 104 ASP A C 1
ATOM 791 O O . ASP A 1 104 ? -3.600 18.104 -39.163 1.00 47.53 104 ASP A O 1
ATOM 795 N N . VAL A 1 105 ? -5.156 19.471 -38.303 1.00 49.03 105 VAL A N 1
ATOM 796 C CA . VAL A 1 105 ? -6.021 18.451 -37.671 1.00 49.03 105 VAL A CA 1
ATOM 797 C C . VAL A 1 105 ? -7.057 17.896 -38.665 1.00 49.03 105 VAL A C 1
ATOM 799 O O . VAL A 1 105 ? -7.760 16.938 -38.362 1.00 49.03 105 VAL A O 1
ATOM 802 N N . ASN A 1 106 ? -7.145 18.455 -39.876 1.00 45.72 106 ASN A N 1
ATOM 803 C CA . ASN A 1 106 ? -8.238 18.143 -40.800 1.00 45.72 106 ASN A CA 1
ATOM 804 C C . ASN A 1 106 ? -8.056 16.816 -41.566 1.00 45.72 106 ASN A C 1
ATOM 806 O O . ASN A 1 106 ? -9.039 16.279 -42.072 1.00 45.72 106 ASN A O 1
ATOM 810 N N . LYS A 1 107 ? -6.836 16.251 -41.614 1.00 56.34 107 LYS A N 1
ATOM 811 C CA . LYS A 1 107 ? -6.534 14.881 -42.085 1.00 56.34 107 LYS A CA 1
ATOM 812 C C . LYS A 1 107 ? -5.299 14.330 -41.362 1.00 56.34 107 LYS A C 1
ATOM 814 O O . LYS A 1 107 ? -4.172 14.647 -41.727 1.00 56.34 107 LYS A O 1
ATOM 819 N N . LEU A 1 108 ? -5.503 13.496 -40.341 1.00 70.56 108 LEU A N 1
ATOM 820 C CA . LEU A 1 108 ? -4.404 12.849 -39.621 1.00 70.56 108 LEU A CA 1
ATOM 821 C C . LEU A 1 108 ? -3.977 11.562 -40.342 1.00 70.56 108 LEU A C 1
ATOM 823 O O . LEU A 1 108 ? -4.673 10.554 -40.273 1.00 70.56 108 LEU A O 1
ATOM 827 N N . GLU A 1 109 ? -2.827 11.566 -41.012 1.00 80.69 109 GLU A N 1
ATOM 828 C CA . GLU A 1 109 ? -2.230 10.349 -41.581 1.00 80.69 109 GLU A CA 1
ATOM 829 C C . GLU A 1 109 ? -1.417 9.567 -40.534 1.00 80.69 109 GLU A C 1
ATOM 831 O O . GLU A 1 109 ? -0.918 10.116 -39.545 1.00 80.69 109 GLU A O 1
ATOM 836 N N . HIS A 1 110 ? -1.260 8.256 -40.733 1.00 84.12 110 HIS A N 1
ATOM 837 C CA . HIS A 1 110 ? -0.423 7.438 -39.851 1.00 84.12 110 HIS A CA 1
ATOM 838 C C . HIS A 1 110 ? 1.066 7.829 -39.934 1.00 84.12 110 HIS A C 1
ATOM 840 O O . HIS A 1 110 ? 1.692 7.709 -40.987 1.00 84.12 110 HIS A O 1
ATOM 846 N N . LEU A 1 111 ? 1.673 8.175 -38.792 1.00 87.56 111 LEU A N 1
ATOM 847 C CA . LEU A 1 111 ? 3.119 8.393 -38.666 1.00 87.56 111 LEU A CA 1
ATOM 848 C C . LEU A 1 111 ? 3.812 7.086 -38.257 1.00 87.56 111 LEU A C 1
ATOM 850 O O . LEU A 1 111 ? 3.915 6.780 -37.070 1.00 87.56 111 LEU A O 1
ATOM 854 N N . TRP A 1 112 ? 4.257 6.298 -39.235 1.00 88.38 112 TRP A N 1
ATOM 855 C CA . TRP A 1 112 ? 4.909 5.006 -38.999 1.00 88.38 112 TRP A CA 1
ATOM 856 C C . TRP A 1 112 ? 6.387 5.157 -38.632 1.00 88.38 112 TRP A C 1
ATOM 858 O O . TRP A 1 112 ? 7.151 5.802 -39.343 1.00 88.38 112 TRP A O 1
ATOM 868 N N . VAL A 1 113 ? 6.784 4.511 -37.539 1.00 89.06 113 VAL A N 1
ATOM 869 C CA . VAL A 1 113 ? 8.147 4.472 -37.010 1.00 89.06 113 VAL A CA 1
ATOM 870 C C . VAL A 1 113 ? 8.660 3.029 -37.057 1.00 89.06 113 VAL A C 1
ATOM 872 O O . VAL A 1 113 ? 7.954 2.141 -36.569 1.00 89.06 113 VAL A O 1
ATOM 875 N N . PRO A 1 114 ? 9.846 2.771 -37.636 1.00 87.50 114 PRO A N 1
ATOM 876 C CA . PRO A 1 114 ? 10.373 1.420 -37.772 1.00 87.50 114 PRO A CA 1
ATOM 877 C C . PRO A 1 114 ? 11.044 0.914 -36.491 1.00 87.50 114 PRO A C 1
ATOM 879 O O . PRO A 1 114 ? 11.787 1.651 -35.837 1.00 87.50 114 PRO A O 1
ATOM 882 N N . GLY A 1 115 ? 10.831 -0.368 -36.190 1.00 84.00 115 GLY A N 1
ATOM 883 C CA . GLY A 1 115 ? 11.574 -1.130 -35.191 1.00 84.00 115 GLY A CA 1
ATOM 884 C C . GLY A 1 115 ? 11.400 -0.682 -33.741 1.00 84.00 115 GLY A C 1
ATOM 885 O O . GLY A 1 115 ? 10.499 0.090 -33.404 1.00 84.00 115 GLY A O 1
ATOM 886 N N . ASN A 1 116 ? 12.276 -1.209 -32.874 1.00 85.81 116 ASN A N 1
ATOM 887 C CA . ASN A 1 116 ? 12.282 -0.966 -31.424 1.00 85.81 116 ASN A CA 1
ATOM 888 C C . ASN A 1 116 ? 10.880 -1.146 -30.804 1.00 85.81 116 ASN A C 1
ATOM 890 O O . ASN A 1 116 ? 10.385 -0.306 -30.045 1.00 85.81 116 ASN A O 1
ATOM 894 N N . LEU A 1 117 ? 10.201 -2.218 -31.225 1.00 82.81 117 LEU A N 1
ATOM 895 C CA . LEU A 1 117 ? 8.847 -2.542 -30.796 1.00 82.81 117 LEU A CA 1
ATOM 896 C C . LEU A 1 117 ? 8.873 -3.203 -29.408 1.00 82.81 117 LEU A C 1
ATOM 898 O O . LEU A 1 117 ? 9.783 -3.986 -29.137 1.00 82.81 117 LEU A O 1
ATOM 902 N N . PRO A 1 118 ? 7.876 -2.942 -28.542 1.00 73.19 118 PRO A N 1
ATOM 903 C CA . PRO A 1 118 ? 7.738 -3.657 -27.277 1.00 73.19 118 PRO A CA 1
ATOM 904 C C . PRO A 1 118 ? 7.674 -5.179 -27.471 1.00 73.19 118 PRO A C 1
ATOM 906 O O . PRO A 1 118 ? 7.131 -5.664 -28.471 1.00 73.19 118 PRO A O 1
ATOM 909 N N . LEU A 1 119 ? 8.178 -5.929 -26.488 1.00 69.06 119 LEU A N 1
ATOM 910 C CA . LEU A 1 119 ? 8.070 -7.389 -26.450 1.00 69.06 119 LEU A CA 1
ATOM 911 C C . LEU A 1 119 ? 6.596 -7.815 -26.571 1.00 69.06 119 LEU A C 1
ATOM 913 O O . LEU A 1 119 ? 5.722 -7.209 -25.957 1.00 69.06 119 LEU A O 1
ATOM 917 N N . ASN A 1 120 ? 6.331 -8.858 -27.363 1.00 74.44 120 ASN A N 1
ATOM 918 C CA . ASN A 1 120 ? 4.986 -9.363 -27.680 1.00 74.44 120 ASN A CA 1
ATOM 919 C C . ASN A 1 120 ? 4.085 -8.395 -28.472 1.00 74.44 120 ASN A C 1
ATOM 921 O O . ASN A 1 120 ? 2.863 -8.510 -28.421 1.00 74.44 120 ASN A O 1
ATOM 925 N N . SER A 1 121 ? 4.657 -7.455 -29.231 1.00 82.06 121 SER A N 1
ATOM 926 C CA . SER A 1 121 ? 3.876 -6.662 -30.190 1.00 82.06 121 SER A CA 1
ATOM 927 C C . SER A 1 121 ? 3.191 -7.564 -31.221 1.00 82.06 121 SER A C 1
ATOM 929 O O . SER A 1 121 ? 3.816 -8.479 -31.750 1.00 82.06 121 SER A O 1
ATOM 931 N N . VAL A 1 122 ? 1.927 -7.288 -31.551 1.00 86.88 122 VAL A N 1
ATOM 932 C CA . VAL A 1 122 ? 1.128 -8.079 -32.505 1.00 86.88 122 VAL A CA 1
ATOM 933 C C . VAL A 1 122 ? 0.621 -7.196 -33.643 1.00 86.88 122 VAL A C 1
ATOM 935 O O . VAL A 1 122 ? 0.153 -6.075 -33.420 1.00 86.88 122 VAL A O 1
ATOM 938 N N . CYS A 1 123 ? 0.695 -7.699 -34.877 1.00 89.38 123 CYS A N 1
ATOM 939 C CA . CYS A 1 123 ? 0.216 -6.993 -36.058 1.00 89.38 123 CYS A CA 1
ATOM 940 C C . CYS A 1 123 ? -1.307 -6.817 -36.020 1.00 89.38 123 CYS A C 1
ATOM 942 O O . CYS A 1 123 ? -2.046 -7.795 -35.966 1.00 89.38 123 CYS A O 1
ATOM 944 N N . CYS A 1 124 ? -1.779 -5.579 -36.174 1.00 85.81 124 CYS A N 1
ATOM 945 C CA . CYS A 1 124 ? -3.210 -5.249 -36.205 1.00 85.81 124 CYS A CA 1
ATOM 946 C C . CYS A 1 124 ? -3.989 -5.791 -37.421 1.00 85.81 124 CYS A C 1
ATOM 948 O O . CYS A 1 124 ? -5.206 -5.655 -37.464 1.00 85.81 124 CYS A O 1
ATOM 950 N N . VAL A 1 125 ? -3.306 -6.369 -38.416 1.00 87.62 125 VAL A N 1
ATOM 951 C CA . VAL A 1 125 ? -3.929 -6.896 -39.642 1.00 87.62 125 VAL A CA 1
ATOM 952 C C . VAL A 1 125 ? -4.000 -8.420 -39.621 1.00 87.62 125 VAL A C 1
ATOM 954 O O . VAL A 1 125 ? -5.040 -8.992 -39.925 1.00 87.62 125 VAL A O 1
ATOM 957 N N . CYS A 1 126 ? -2.888 -9.088 -39.305 1.00 89.38 126 CYS A N 1
ATOM 958 C CA . CYS A 1 126 ? -2.788 -10.547 -39.374 1.00 89.38 126 CYS A CA 1
ATOM 959 C C . CYS A 1 126 ? -2.747 -11.229 -38.002 1.00 89.38 126 CYS A C 1
ATOM 961 O O . CYS A 1 126 ? -2.718 -12.455 -37.958 1.00 89.38 126 CYS A O 1
ATOM 963 N N . PHE A 1 127 ? -2.697 -10.465 -36.907 1.00 86.56 127 PHE A N 1
ATOM 964 C CA . PHE A 1 127 ? -2.653 -10.957 -35.525 1.00 86.56 127 PHE A CA 1
ATOM 965 C C . PHE A 1 127 ? -1.455 -11.865 -35.179 1.00 86.56 127 PHE A C 1
ATOM 967 O O . PHE A 1 127 ? -1.482 -12.575 -34.180 1.00 86.56 127 PHE A O 1
ATOM 974 N N . HIS A 1 128 ? -0.377 -11.815 -35.969 1.00 87.19 128 HIS A N 1
ATOM 975 C CA . HIS A 1 128 ? 0.893 -12.490 -35.671 1.00 87.19 128 HIS A CA 1
ATOM 976 C C . HIS A 1 128 ? 1.911 -11.527 -35.039 1.00 87.19 128 HIS A C 1
ATOM 978 O O . HIS A 1 128 ? 1.812 -10.310 -35.210 1.00 87.19 128 HIS A O 1
ATOM 984 N N . ASN A 1 129 ? 2.917 -12.074 -34.350 1.00 86.44 129 ASN A N 1
ATOM 985 C CA . ASN A 1 129 ? 3.951 -11.297 -33.660 1.00 86.44 129 ASN A CA 1
ATOM 986 C C . ASN A 1 129 ? 4.741 -10.373 -34.612 1.00 86.44 129 ASN A C 1
ATOM 988 O O . ASN A 1 129 ? 5.158 -10.774 -35.702 1.00 86.44 129 ASN A O 1
ATOM 992 N N . CYS A 1 130 ? 4.973 -9.142 -34.165 1.00 83.31 130 CYS A N 1
ATOM 993 C CA . CYS A 1 130 ? 5.821 -8.117 -34.772 1.00 83.31 130 CYS A CA 1
ATOM 994 C C . CYS A 1 130 ? 7.125 -7.969 -33.974 1.00 83.31 130 CYS A C 1
ATOM 996 O O . CYS A 1 130 ? 7.157 -8.230 -32.773 1.00 83.31 130 CYS A O 1
ATOM 998 N N . GLY A 1 131 ? 8.188 -7.491 -34.624 1.00 74.94 131 GLY A N 1
ATOM 999 C CA . GLY A 1 131 ? 9.456 -7.177 -33.950 1.00 74.94 131 GLY A CA 1
ATOM 1000 C C . GLY A 1 131 ? 10.293 -8.406 -33.580 1.00 74.94 131 GLY A C 1
ATOM 1001 O O . GLY A 1 131 ? 11.177 -8.318 -32.735 1.00 74.94 131 GLY A O 1
ATOM 1002 N N . VAL A 1 132 ? 10.023 -9.558 -34.201 1.00 69.06 132 VAL A N 1
ATOM 1003 C CA . VAL A 1 132 ? 10.811 -10.784 -34.022 1.00 69.06 132 VAL A CA 1
ATOM 1004 C C . VAL A 1 132 ? 12.023 -10.742 -34.959 1.00 69.06 132 VAL A C 1
ATOM 1006 O O . VAL A 1 132 ? 11.854 -10.680 -36.175 1.00 69.06 132 VAL A O 1
ATOM 1009 N N . GLY A 1 133 ? 13.240 -10.792 -34.407 1.00 69.25 133 GLY A N 1
ATOM 1010 C CA . GLY A 1 133 ? 14.502 -10.812 -35.164 1.00 69.25 133 GLY A CA 1
ATOM 1011 C C . GLY A 1 133 ? 15.439 -9.643 -34.840 1.00 69.25 133 GLY A C 1
ATOM 1012 O O . GLY A 1 133 ? 15.086 -8.742 -34.087 1.00 69.25 133 GLY A O 1
ATOM 1013 N N . PHE A 1 134 ? 16.650 -9.662 -35.404 1.00 73.38 134 PHE A N 1
ATOM 1014 C CA . PHE A 1 134 ? 17.648 -8.600 -35.227 1.00 73.38 134 PHE A CA 1
ATOM 1015 C C . PHE A 1 134 ? 17.354 -7.403 -36.148 1.00 73.38 134 PHE A C 1
ATOM 1017 O O . PHE A 1 134 ? 17.040 -7.598 -37.323 1.00 73.38 134 PHE A O 1
ATOM 1024 N N . GLY A 1 135 ? 17.492 -6.178 -35.636 1.00 81.06 135 GLY A N 1
ATOM 1025 C CA . GLY A 1 135 ? 17.343 -4.925 -36.388 1.00 81.06 135 GLY A CA 1
ATOM 1026 C C . GLY A 1 135 ? 15.983 -4.234 -36.233 1.00 81.06 135 GLY A C 1
ATOM 1027 O O . GLY A 1 135 ? 15.115 -4.663 -35.471 1.00 81.06 135 GLY A O 1
ATOM 1028 N N . LEU A 1 136 ? 15.790 -3.143 -36.981 1.00 83.62 136 LEU A N 1
ATOM 1029 C CA . LEU A 1 136 ? 14.548 -2.362 -37.002 1.00 83.62 136 LEU A CA 1
ATOM 1030 C C . LEU A 1 136 ? 13.445 -3.036 -37.833 1.00 83.62 136 LEU A C 1
ATOM 1032 O O . LEU A 1 136 ? 13.080 -2.568 -38.910 1.00 83.62 136 LEU A O 1
ATOM 1036 N N . ASN A 1 137 ? 12.909 -4.143 -37.330 1.00 81.44 137 ASN A N 1
ATOM 1037 C CA . ASN A 1 137 ? 11.865 -4.891 -38.024 1.00 81.44 137 ASN A CA 1
ATOM 1038 C C . ASN A 1 137 ? 10.468 -4.348 -37.695 1.00 81.44 137 ASN A C 1
ATOM 1040 O O . ASN A 1 137 ? 10.127 -4.168 -36.523 1.00 81.44 137 ASN A O 1
ATOM 1044 N N . ASN A 1 138 ? 9.634 -4.193 -38.730 1.00 89.94 138 ASN A N 1
ATOM 1045 C CA . ASN A 1 138 ? 8.222 -3.812 -38.636 1.00 89.94 138 ASN A CA 1
ATOM 1046 C C . ASN A 1 138 ? 7.985 -2.386 -38.131 1.00 89.94 138 ASN A C 1
ATOM 1048 O O . ASN A 1 138 ? 8.912 -1.630 -37.852 1.00 89.94 138 ASN A O 1
ATOM 1052 N N . LEU A 1 139 ? 6.715 -1.986 -38.081 1.00 89.38 139 LEU A N 1
ATOM 1053 C CA . LEU A 1 139 ? 6.319 -0.591 -37.946 1.00 89.38 139 LEU A CA 1
ATOM 1054 C C . LEU A 1 139 ? 5.374 -0.402 -36.762 1.00 89.38 139 LEU A C 1
ATOM 1056 O O . LEU A 1 139 ? 4.474 -1.212 -36.538 1.00 89.38 139 LEU A O 1
ATOM 1060 N N . ARG A 1 140 ? 5.521 0.721 -36.057 1.00 89.56 140 ARG A N 1
ATOM 1061 C CA . ARG A 1 140 ? 4.556 1.234 -35.076 1.00 89.56 140 ARG A CA 1
ATOM 1062 C C . ARG A 1 140 ? 4.088 2.620 -35.479 1.00 89.56 140 ARG A C 1
ATOM 1064 O O . ARG A 1 140 ? 4.901 3.494 -35.763 1.00 89.56 140 ARG A O 1
ATOM 1071 N N . CYS A 1 141 ? 2.783 2.853 -35.454 1.00 87.44 141 CYS A N 1
ATOM 1072 C CA . CYS A 1 141 ? 2.245 4.193 -35.639 1.00 87.44 141 CYS A CA 1
ATOM 1073 C C . CYS A 1 141 ? 2.454 5.029 -34.366 1.00 87.44 141 CYS A C 1
ATOM 1075 O O . CYS A 1 141 ? 2.010 4.645 -33.291 1.00 87.44 141 CYS A O 1
ATOM 1077 N N . SER A 1 142 ? 3.073 6.201 -34.484 1.00 84.25 142 SER A N 1
ATOM 1078 C CA . SER A 1 142 ? 3.301 7.152 -33.385 1.00 84.25 142 SER A CA 1
ATOM 1079 C C . SER A 1 142 ? 2.011 7.797 -32.849 1.00 84.25 142 SER A C 1
ATOM 1081 O O . SER A 1 142 ? 1.997 8.339 -31.746 1.00 84.25 142 SER A O 1
ATOM 1083 N N . TRP A 1 143 ? 0.927 7.746 -33.629 1.00 78.62 143 TRP A N 1
ATOM 1084 C CA . TRP A 1 143 ? -0.384 8.274 -33.253 1.00 78.62 143 TRP A CA 1
ATOM 1085 C C . TRP A 1 143 ? -1.242 7.194 -32.591 1.00 78.62 143 TRP A C 1
ATOM 1087 O O . TRP A 1 143 ? -1.381 7.180 -31.376 1.00 78.62 143 TRP A O 1
ATOM 1097 N N . CYS A 1 144 ? -1.752 6.233 -33.364 1.00 75.12 144 CYS A N 1
ATOM 1098 C CA . CYS A 1 144 ? -2.635 5.189 -32.841 1.00 75.12 144 CYS A CA 1
ATOM 1099 C C . CYS A 1 144 ? -1.915 4.015 -32.157 1.00 75.12 144 CYS A C 1
ATOM 1101 O O . CYS A 1 144 ? -2.580 3.056 -31.795 1.00 75.12 144 CYS A O 1
ATOM 1103 N N . GLN A 1 145 ? -0.585 4.006 -32.037 1.00 81.75 145 GLN A N 1
ATOM 1104 C CA . GLN A 1 145 ? 0.205 2.917 -31.425 1.00 81.75 145 GLN A CA 1
ATOM 1105 C C . GLN A 1 145 ? 0.058 1.519 -32.061 1.00 81.75 145 GLN A C 1
ATOM 1107 O O . GLN A 1 145 ? 0.737 0.589 -31.629 1.00 81.75 145 GLN A O 1
ATOM 1112 N N . ARG A 1 146 ? -0.757 1.346 -33.116 1.00 84.81 146 ARG A N 1
ATOM 1113 C CA . ARG A 1 146 ? -0.880 0.070 -33.835 1.00 84.81 146 ARG A CA 1
ATOM 1114 C C . ARG A 1 146 ? 0.485 -0.366 -34.351 1.00 84.81 146 ARG A C 1
ATOM 1116 O O . ARG A 1 146 ? 1.231 0.452 -34.896 1.00 84.81 146 ARG A O 1
ATOM 1123 N N . THR A 1 147 ? 0.770 -1.659 -34.229 1.00 89.12 147 THR A N 1
ATOM 1124 C CA . THR A 1 147 ? 1.932 -2.272 -34.876 1.00 89.12 147 THR A CA 1
ATOM 1125 C C . THR A 1 147 ? 1.504 -3.042 -36.120 1.00 89.12 147 THR A C 1
ATOM 1127 O O . THR A 1 147 ? 0.390 -3.574 -36.193 1.00 89.12 147 THR A O 1
ATOM 1130 N N . ALA A 1 148 ? 2.360 -3.064 -37.133 1.00 90.88 148 ALA A N 1
ATOM 1131 C CA . ALA A 1 148 ? 2.108 -3.770 -38.376 1.00 90.88 148 ALA A CA 1
ATOM 1132 C C . ALA A 1 148 ? 3.411 -4.251 -39.008 1.00 90.88 148 ALA A C 1
ATOM 1134 O O . ALA A 1 148 ? 4.421 -3.547 -38.968 1.00 90.88 148 ALA A O 1
ATOM 1135 N N . HIS A 1 149 ? 3.377 -5.424 -39.644 1.00 91.38 149 HIS A N 1
ATOM 1136 C CA . HIS A 1 149 ? 4.450 -5.824 -40.553 1.00 91.38 149 HIS A CA 1
ATOM 1137 C C . HIS A 1 149 ? 4.522 -4.857 -41.735 1.00 91.38 149 HIS A C 1
ATOM 1139 O O . HIS A 1 149 ? 3.492 -4.352 -42.190 1.00 91.38 149 HIS A O 1
ATOM 1145 N N . ASP A 1 150 ? 5.716 -4.673 -42.291 1.00 88.06 150 ASP A N 1
ATOM 1146 C CA . ASP A 1 150 ? 5.955 -3.816 -43.458 1.00 88.06 150 ASP A CA 1
ATOM 1147 C C . ASP A 1 150 ? 5.033 -4.186 -44.632 1.00 88.06 150 ASP A C 1
ATOM 1149 O O . ASP A 1 150 ? 4.386 -3.322 -45.219 1.00 88.06 150 ASP A O 1
ATOM 1153 N N . ALA A 1 151 ? 4.856 -5.489 -44.884 1.00 88.25 151 ALA A N 1
ATOM 1154 C CA . ALA A 1 151 ? 3.952 -6.012 -45.911 1.00 88.25 151 ALA A CA 1
ATOM 1155 C C . ALA A 1 151 ? 2.454 -5.827 -45.586 1.00 88.25 151 ALA A C 1
ATOM 1157 O O . ALA A 1 151 ? 1.620 -5.770 -46.489 1.00 88.25 151 ALA A O 1
ATOM 1158 N N . CYS A 1 152 ? 2.093 -5.731 -44.303 1.00 88.62 152 CYS A N 1
ATOM 1159 C CA . CYS A 1 152 ? 0.705 -5.561 -43.868 1.00 88.62 152 CYS A CA 1
ATOM 1160 C C . CYS A 1 152 ? 0.257 -4.093 -43.877 1.00 88.62 152 CYS A C 1
ATOM 1162 O O . CYS A 1 152 ? -0.946 -3.834 -43.917 1.00 88.62 152 CYS A O 1
ATOM 1164 N N . ARG A 1 153 ? 1.194 -3.134 -43.881 1.00 87.00 153 ARG A N 1
ATOM 1165 C CA . ARG A 1 153 ? 0.917 -1.688 -43.816 1.00 87.00 153 ARG A CA 1
ATOM 1166 C C . ARG A 1 153 ? -0.092 -1.219 -44.864 1.00 87.00 153 ARG A C 1
ATOM 1168 O O . ARG A 1 153 ? -0.972 -0.432 -44.546 1.00 87.00 153 ARG A O 1
ATOM 1175 N N . HIS A 1 154 ? 0.018 -1.704 -46.099 1.00 86.44 154 HIS A N 1
ATOM 1176 C CA . HIS A 1 154 ? -0.833 -1.270 -47.214 1.00 86.44 154 HIS A CA 1
ATOM 1177 C C . HIS A 1 154 ? -2.308 -1.669 -47.068 1.00 86.44 154 HIS A C 1
ATOM 1179 O O . HIS A 1 154 ? -3.155 -1.135 -47.776 1.00 86.44 154 HIS A O 1
ATOM 1185 N N . ARG A 1 155 ? -2.622 -2.602 -46.160 1.00 87.50 155 ARG A N 1
ATOM 1186 C CA . ARG A 1 155 ? -3.998 -3.024 -45.852 1.00 87.50 155 ARG A CA 1
ATOM 1187 C C . ARG A 1 155 ? -4.663 -2.146 -44.786 1.00 87.50 155 ARG A C 1
ATOM 1189 O O . ARG A 1 155 ? -5.822 -2.370 -44.456 1.00 87.50 155 ARG A O 1
ATOM 1196 N N . ILE A 1 156 ? -3.933 -1.180 -44.230 1.00 84.12 156 ILE A N 1
ATOM 1197 C CA . ILE A 1 156 ? -4.419 -0.228 -43.231 1.00 84.12 156 ILE A CA 1
ATOM 1198 C C . ILE A 1 156 ? -4.822 1.058 -43.957 1.00 84.12 156 ILE A C 1
ATOM 1200 O O . ILE A 1 156 ? -4.128 1.493 -44.876 1.00 84.12 156 ILE A O 1
ATOM 1204 N N . SER A 1 157 ? -5.935 1.668 -43.538 1.00 83.19 157 SER A N 1
ATOM 1205 C CA . SER A 1 157 ? -6.358 2.988 -44.022 1.00 83.19 157 SER A CA 1
ATOM 1206 C C . SER A 1 157 ? -5.195 3.995 -43.969 1.00 83.19 157 SER A C 1
ATOM 1208 O O . SER A 1 157 ? -4.454 4.006 -42.985 1.00 83.19 157 SER A O 1
ATOM 1210 N N . PRO A 1 158 ? -5.024 4.868 -44.981 1.00 79.75 158 PRO A N 1
ATOM 1211 C CA . PRO A 1 158 ? -4.004 5.917 -44.940 1.00 79.75 158 PRO A CA 1
ATOM 1212 C C . PRO A 1 158 ? -4.275 6.940 -43.824 1.00 79.75 158 PRO A C 1
ATOM 1214 O O . PRO A 1 158 ? -3.339 7.459 -43.211 1.00 79.75 158 PRO A O 1
ATOM 1217 N N . ASN A 1 159 ? -5.554 7.165 -43.510 1.00 80.38 159 ASN A N 1
ATOM 1218 C CA . ASN A 1 159 ? -5.981 8.041 -42.427 1.00 80.38 159 ASN A CA 1
ATOM 1219 C C . ASN A 1 159 ? -5.952 7.285 -41.097 1.00 80.38 159 ASN A C 1
ATOM 1221 O O . ASN A 1 159 ? -6.577 6.228 -40.964 1.00 80.38 159 ASN A O 1
ATOM 1225 N N . CYS A 1 160 ? -5.247 7.862 -40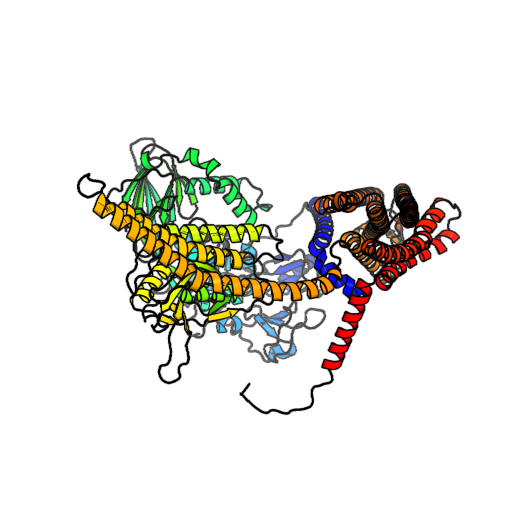.129 1.00 75.38 160 CYS A N 1
ATOM 1226 C CA . CYS A 1 160 ? -5.143 7.389 -38.763 1.00 75.38 160 CYS A CA 1
ATOM 1227 C C . CYS A 1 160 ? -6.425 7.697 -38.002 1.00 75.38 160 CYS A C 1
ATOM 1229 O O . CYS A 1 160 ? -6.740 8.847 -37.709 1.00 75.38 160 CYS A O 1
ATOM 1231 N N . ASP A 1 161 ? -7.122 6.633 -37.628 1.00 69.62 161 ASP A N 1
ATOM 1232 C CA . ASP A 1 161 ? -8.363 6.679 -36.863 1.00 69.62 161 ASP A CA 1
ATOM 1233 C C . ASP A 1 161 ? -8.153 6.890 -35.359 1.00 69.62 161 ASP A C 1
ATOM 1235 O O . ASP A 1 161 ? -9.133 6.907 -34.631 1.00 69.62 161 ASP A O 1
ATOM 1239 N N . LEU A 1 162 ? -6.900 6.978 -34.879 1.00 65.88 162 LEU A N 1
ATOM 1240 C CA . LEU A 1 162 ? -6.544 7.069 -33.452 1.00 65.88 162 LEU A CA 1
ATOM 1241 C C . LEU A 1 162 ? -7.203 5.975 -32.569 1.00 65.88 162 LEU A C 1
ATOM 1243 O O . LEU A 1 162 ? -7.249 6.097 -31.351 1.00 65.88 162 LEU A O 1
ATOM 1247 N N . SER A 1 163 ? -7.674 4.878 -33.163 1.00 56.34 163 SER A N 1
ATOM 1248 C CA . SER A 1 163 ? -8.565 3.866 -32.556 1.00 56.34 163 SER A CA 1
ATOM 1249 C C . SER A 1 163 ? -8.076 3.212 -31.267 1.00 56.34 163 SER A C 1
ATOM 1251 O O . SER A 1 163 ? -8.882 2.977 -30.381 1.00 56.34 163 SER A O 1
ATOM 1253 N N . THR A 1 164 ? -6.780 2.937 -31.103 1.00 55.06 164 THR A N 1
ATOM 1254 C CA . THR A 1 164 ? -6.256 2.379 -29.838 1.00 55.06 164 THR A CA 1
ATOM 1255 C C . THR A 1 164 ? -6.420 3.361 -28.669 1.00 55.06 164 THR A C 1
ATOM 1257 O O . THR A 1 164 ? -6.406 2.952 -27.517 1.00 55.06 164 THR A O 1
ATOM 1260 N N . ILE A 1 165 ? -6.591 4.654 -28.968 1.00 53.09 165 ILE A N 1
ATOM 1261 C CA . ILE A 1 165 ? -6.906 5.716 -28.007 1.00 53.09 165 ILE A CA 1
ATOM 1262 C C . ILE A 1 165 ? -8.429 5.979 -27.976 1.00 53.09 165 ILE A C 1
ATOM 1264 O O . ILE A 1 165 ? -8.958 6.299 -26.919 1.00 53.09 165 ILE A O 1
ATOM 1268 N N . HIS A 1 166 ? -9.153 5.812 -29.095 1.00 45.25 166 HIS A N 1
ATOM 1269 C CA . HIS A 1 166 ? -10.611 6.032 -29.175 1.00 45.25 166 HIS A CA 1
ATOM 1270 C C . HIS A 1 166 ? -11.501 4.866 -28.723 1.00 45.25 166 HIS A C 1
ATOM 1272 O O . HIS A 1 166 ? -12.610 5.132 -28.276 1.00 45.25 166 HIS A O 1
ATOM 1278 N N . ASN A 1 167 ? -11.034 3.613 -28.732 1.00 39.72 167 ASN A N 1
ATOM 1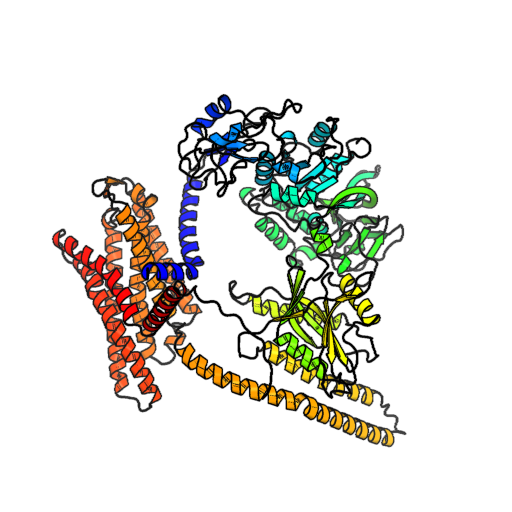279 C CA . ASN A 1 167 ? -11.743 2.464 -28.134 1.00 39.72 167 ASN A CA 1
ATOM 1280 C C . ASN A 1 167 ? -11.862 2.562 -26.594 1.00 39.72 167 ASN A C 1
ATOM 1282 O O . ASN A 1 167 ? -12.308 1.625 -25.943 1.00 39.72 167 ASN A O 1
ATOM 1286 N N . LEU A 1 168 ? -11.434 3.687 -26.012 1.00 44.97 168 LEU A N 1
ATOM 1287 C CA . LEU A 1 168 ? -11.593 4.066 -24.610 1.00 44.97 168 LEU A CA 1
ATOM 1288 C C . LEU A 1 168 ? -12.713 5.113 -24.411 1.00 44.97 168 LEU A C 1
ATOM 1290 O O . LEU A 1 168 ? -12.926 5.565 -23.292 1.00 44.97 168 LEU A O 1
ATOM 1294 N N . SER A 1 169 ? -13.433 5.537 -25.461 1.00 41.06 169 SER A N 1
ATOM 1295 C CA . SER A 1 169 ? -14.628 6.386 -25.333 1.00 41.06 169 SER A CA 1
ATOM 1296 C C . SER A 1 169 ? -15.624 6.116 -26.471 1.00 41.06 169 SER A C 1
ATOM 1298 O O . SER A 1 169 ? -15.477 6.640 -27.576 1.00 41.06 169 SER A O 1
ATOM 1300 N N . ASP A 1 170 ? -16.661 5.329 -26.199 1.00 35.62 170 ASP A N 1
ATOM 1301 C CA . ASP A 1 170 ? -17.590 4.763 -27.191 1.00 35.62 170 ASP A CA 1
ATOM 1302 C C . ASP A 1 170 ? -18.560 5.744 -27.896 1.00 35.62 170 ASP A C 1
ATOM 1304 O O . ASP A 1 170 ? -19.591 5.315 -28.394 1.00 35.62 170 ASP A O 1
ATOM 1308 N N . ASN A 1 171 ? -18.293 7.053 -28.007 1.00 35.00 171 ASN A N 1
ATOM 1309 C CA . ASN A 1 171 ? -19.196 7.965 -28.740 1.00 35.00 171 ASN A CA 1
ATOM 1310 C C . ASN A 1 171 ? -18.468 9.130 -29.435 1.00 35.00 171 ASN A C 1
ATOM 1312 O O . ASN A 1 171 ? -18.414 10.260 -28.948 1.00 35.00 171 ASN A O 1
ATOM 1316 N N . LEU A 1 172 ? -17.941 8.877 -30.634 1.00 38.88 172 LEU A N 1
ATOM 1317 C CA . LEU A 1 172 ? -17.350 9.889 -31.517 1.00 38.88 172 LEU A CA 1
ATOM 1318 C C . LEU A 1 172 ? -18.416 10.589 -32.380 1.00 38.88 172 LEU A C 1
ATOM 1320 O O . LEU A 1 172 ? -18.441 10.474 -33.601 1.00 38.88 172 LEU A O 1
ATOM 1324 N N . HIS A 1 173 ? -19.264 11.385 -31.732 1.00 37.31 173 HIS A N 1
ATOM 1325 C CA . HIS A 1 173 ? -19.872 12.557 -32.379 1.00 37.31 173 HIS A CA 1
ATOM 1326 C C . HIS A 1 173 ? -19.526 13.879 -31.671 1.00 37.31 173 HIS A C 1
ATOM 1328 O O . HIS A 1 173 ? -19.893 14.945 -32.156 1.00 37.31 173 HIS A O 1
ATOM 1334 N N . SER A 1 174 ? -18.735 13.848 -30.590 1.00 41.91 174 SER A N 1
ATOM 1335 C CA . SER A 1 174 ? -18.278 15.052 -29.887 1.00 41.91 174 SER A CA 1
ATOM 1336 C C . SER A 1 174 ? -16.856 14.872 -29.337 1.00 41.91 174 SER A C 1
ATOM 1338 O O . SER A 1 174 ? -16.629 14.119 -28.391 1.00 41.91 174 SER A O 1
ATOM 1340 N N . TRP A 1 175 ? -15.870 15.546 -29.931 1.00 47.53 175 TRP A N 1
ATOM 1341 C CA . TRP A 1 175 ? -14.469 15.492 -29.499 1.00 47.53 175 TRP A CA 1
ATOM 1342 C C . TRP A 1 175 ? -14.325 15.995 -28.045 1.00 47.53 175 TRP A C 1
ATOM 1344 O O . TRP A 1 175 ? -14.801 17.090 -27.718 1.00 47.53 175 TRP A O 1
ATOM 1354 N N . SER A 1 176 ? -13.695 15.192 -27.174 1.00 63.09 176 SER A N 1
ATOM 1355 C CA . SER A 1 176 ? -13.398 15.534 -25.771 1.00 63.09 176 SER A CA 1
ATOM 1356 C C . SER A 1 176 ? -11.919 15.261 -25.447 1.00 63.09 176 SER A C 1
ATOM 1358 O O . SER A 1 176 ? -11.565 14.126 -25.129 1.00 63.09 176 SER A O 1
ATOM 1360 N N . PRO A 1 177 ? -11.008 16.244 -25.580 1.00 72.06 177 PRO A N 1
ATOM 1361 C CA . PRO A 1 177 ? -9.582 16.014 -25.386 1.00 72.06 177 PRO A CA 1
ATOM 1362 C C . PRO A 1 177 ? -9.206 15.884 -23.903 1.00 72.06 177 PRO A C 1
ATOM 1364 O O . PRO A 1 177 ? -9.636 16.676 -23.060 1.00 72.06 177 PRO A O 1
ATOM 1367 N N . VAL A 1 178 ? -8.322 14.922 -23.617 1.00 82.62 178 VAL A N 1
ATOM 1368 C CA . VAL A 1 178 ? -7.591 14.826 -22.346 1.00 82.62 178 VAL A CA 1
ATOM 1369 C C . VAL A 1 178 ? -6.347 15.709 -22.419 1.00 82.62 178 VAL A C 1
ATOM 1371 O O . VAL A 1 178 ? -5.599 15.669 -23.399 1.00 82.62 178 VAL A O 1
ATOM 1374 N N . VAL A 1 179 ? -6.129 16.510 -21.384 1.00 86.88 179 VAL A N 1
ATOM 1375 C CA . VAL A 1 179 ? -5.002 17.432 -21.226 1.00 86.88 179 VAL A CA 1
ATOM 1376 C C . VAL A 1 179 ? -4.237 17.015 -19.984 1.00 86.88 179 VAL A C 1
ATOM 1378 O O . VAL A 1 179 ? -4.830 16.858 -18.925 1.00 86.88 179 VAL A O 1
ATOM 1381 N N . VAL A 1 180 ? -2.929 16.837 -20.094 1.00 90.94 180 VAL A N 1
ATOM 1382 C CA . VAL A 1 180 ? -2.078 16.363 -19.004 1.00 90.94 180 VAL A CA 1
ATOM 1383 C C . VAL A 1 180 ? -1.185 17.500 -18.542 1.00 90.94 180 VAL A C 1
ATOM 1385 O O . VAL A 1 180 ? -0.339 17.972 -19.299 1.00 90.94 180 VAL A O 1
ATOM 1388 N N . PHE A 1 181 ? -1.337 17.921 -17.293 1.00 93.12 181 PHE A N 1
ATOM 1389 C CA . PHE A 1 181 ? -0.403 18.818 -16.624 1.00 93.12 181 PHE A CA 1
ATOM 1390 C C . PHE A 1 181 ? 0.484 18.012 -15.690 1.00 93.12 181 PHE A C 1
ATOM 1392 O O . PHE A 1 181 ? -0.015 17.426 -14.737 1.00 93.12 181 PHE A O 1
ATOM 1399 N N . ALA A 1 182 ? 1.794 18.003 -15.918 1.00 91.12 182 ALA A N 1
ATOM 1400 C CA . ALA A 1 182 ? 2.729 17.314 -15.036 1.00 91.12 182 ALA A CA 1
ATOM 1401 C C . ALA A 1 182 ? 3.750 18.281 -14.439 1.00 91.12 182 ALA A C 1
ATOM 1403 O O . ALA A 1 182 ? 4.363 19.086 -15.145 1.00 91.12 182 ALA A O 1
ATOM 1404 N N . ASN A 1 183 ? 3.948 18.184 -13.125 1.00 88.06 183 ASN A N 1
ATOM 1405 C CA . ASN A 1 183 ? 4.953 18.948 -12.398 1.00 88.06 183 ASN A CA 1
ATOM 1406 C C . ASN A 1 183 ? 6.182 18.073 -12.111 1.00 88.06 183 ASN A C 1
ATOM 1408 O O . ASN A 1 183 ? 6.145 17.195 -11.248 1.00 88.06 183 ASN A O 1
ATOM 1412 N N . ARG A 1 184 ? 7.299 18.353 -12.799 1.00 81.25 184 ARG A N 1
ATOM 1413 C CA . ARG A 1 184 ? 8.562 17.597 -12.672 1.00 81.25 184 ARG A CA 1
ATOM 1414 C C . ARG A 1 184 ? 9.125 17.549 -11.254 1.00 81.25 184 ARG A C 1
ATOM 1416 O O . ARG A 1 184 ? 9.872 16.632 -10.947 1.00 81.25 184 ARG A O 1
ATOM 1423 N N . PHE A 1 185 ? 8.806 18.529 -10.411 1.00 75.62 185 PHE A N 1
ATOM 1424 C CA . PHE A 1 185 ? 9.395 18.666 -9.077 1.00 75.62 185 PHE A CA 1
ATOM 1425 C C . PHE A 1 185 ? 8.517 18.093 -7.953 1.00 75.62 185 PHE A C 1
ATOM 1427 O O . PHE A 1 185 ? 8.871 18.193 -6.774 1.00 75.62 185 PHE A O 1
ATOM 1434 N N . SER A 1 186 ? 7.368 17.503 -8.293 1.00 75.25 186 SER A N 1
ATOM 1435 C CA . SER A 1 186 ? 6.518 16.823 -7.312 1.00 75.25 186 SER A CA 1
ATOM 1436 C C . SER A 1 186 ? 7.139 15.495 -6.852 1.00 75.25 186 SER A C 1
ATOM 1438 O O . SER A 1 186 ? 7.727 14.766 -7.649 1.00 75.25 186 SER A O 1
ATOM 1440 N N . GLY A 1 187 ? 7.019 15.208 -5.549 1.00 69.56 187 GLY A N 1
ATOM 1441 C CA . GLY A 1 187 ? 7.427 13.948 -4.905 1.00 69.56 187 GLY A CA 1
ATOM 1442 C C . GLY A 1 187 ? 8.851 13.482 -5.205 1.00 69.56 187 GLY A C 1
ATOM 1443 O O . GLY A 1 187 ? 9.798 14.094 -4.720 1.00 69.56 187 GLY A O 1
ATOM 1444 N N . SER A 1 188 ? 8.980 12.364 -5.934 1.00 64.19 188 SER A N 1
ATOM 1445 C CA . SER A 1 188 ? 10.241 11.692 -6.309 1.00 64.19 188 SER A CA 1
ATOM 1446 C C . SER A 1 188 ? 11.018 12.385 -7.435 1.00 64.19 188 SER A C 1
ATOM 1448 O O . SER A 1 188 ? 12.117 11.949 -7.765 1.00 64.19 188 SER A O 1
ATOM 1450 N N . GLY A 1 189 ? 10.469 13.438 -8.050 1.00 66.69 189 GLY A N 1
ATOM 1451 C CA . GLY A 1 189 ? 11.079 14.077 -9.222 1.00 66.69 189 GLY A CA 1
ATOM 1452 C C . GLY A 1 189 ? 10.838 13.323 -10.538 1.00 66.69 189 GLY A C 1
ATOM 1453 O O . GLY A 1 189 ? 11.401 13.673 -11.572 1.00 66.69 189 GLY A O 1
ATOM 1454 N N . GLU A 1 190 ? 9.979 12.302 -10.524 1.00 70.88 190 GLU A N 1
ATOM 1455 C CA . GLU A 1 190 ? 9.688 11.422 -11.665 1.00 70.88 190 GLU A CA 1
ATOM 1456 C C . GLU A 1 190 ? 8.634 11.988 -12.628 1.00 70.88 190 GLU A C 1
ATOM 1458 O O . GLU A 1 190 ? 8.258 11.335 -13.599 1.00 70.88 190 GLU A O 1
ATOM 1463 N N . GLY A 1 191 ? 8.175 13.231 -12.436 1.00 76.88 191 GLY A N 1
ATOM 1464 C CA . GLY A 1 191 ? 7.178 13.851 -13.321 1.00 76.88 191 GLY A CA 1
ATOM 1465 C C . GLY A 1 191 ? 7.617 13.936 -14.791 1.00 76.88 191 GLY A C 1
ATOM 1466 O O . GLY A 1 191 ? 6.776 14.041 -15.682 1.00 76.88 191 GLY A O 1
ATOM 1467 N N . TYR A 1 192 ? 8.922 13.831 -15.076 1.00 77.75 192 TYR A N 1
ATOM 1468 C CA . TYR A 1 192 ? 9.426 13.715 -16.447 1.00 77.75 192 TYR A CA 1
ATOM 1469 C C . TYR A 1 192 ? 9.038 12.386 -17.124 1.00 77.75 192 TYR A C 1
ATOM 1471 O O . TYR A 1 192 ? 8.808 12.387 -18.331 1.00 77.75 192 TYR A O 1
ATOM 1479 N N . LEU A 1 193 ? 8.903 11.283 -16.374 1.00 81.00 193 LEU A N 1
ATOM 1480 C CA . LEU A 1 193 ? 8.448 9.991 -16.901 1.00 81.00 193 LEU A CA 1
ATOM 1481 C C . LEU A 1 193 ? 6.988 10.072 -17.346 1.00 81.00 193 LEU A C 1
ATOM 1483 O O . LEU A 1 193 ? 6.644 9.573 -18.413 1.00 81.00 193 LEU A O 1
ATOM 1487 N N . VAL A 1 194 ? 6.152 10.782 -16.580 1.00 85.56 194 VAL A N 1
ATOM 1488 C CA . VAL A 1 194 ? 4.758 11.057 -16.957 1.00 85.56 194 VAL A CA 1
ATOM 1489 C C . VAL A 1 194 ? 4.704 11.904 -18.225 1.00 85.56 194 VAL A C 1
ATOM 1491 O O . VAL A 1 194 ? 4.002 11.551 -19.171 1.00 85.56 194 VAL A O 1
ATOM 1494 N N . LEU A 1 195 ? 5.492 12.983 -18.293 1.00 85.69 195 LEU A N 1
ATOM 1495 C CA . LEU A 1 195 ? 5.588 13.803 -19.505 1.00 85.69 195 LEU A CA 1
ATOM 1496 C C . LEU A 1 195 ? 5.987 12.958 -20.721 1.00 85.69 195 LEU A C 1
ATOM 1498 O O . LEU A 1 195 ? 5.332 13.055 -21.757 1.00 85.69 195 LEU A O 1
ATOM 1502 N N . LYS A 1 196 ? 7.020 12.117 -20.592 1.00 83.06 196 LYS A N 1
ATOM 1503 C CA . LYS A 1 196 ? 7.503 11.227 -21.656 1.00 83.06 196 LYS A CA 1
ATOM 1504 C C . LYS A 1 196 ? 6.419 10.241 -22.103 1.00 83.06 196 LYS A C 1
ATOM 1506 O O . LYS A 1 196 ? 6.115 10.166 -23.292 1.00 83.06 196 LYS A O 1
ATOM 1511 N N . ALA A 1 197 ? 5.792 9.535 -21.163 1.00 84.75 197 ALA A N 1
ATOM 1512 C CA . ALA A 1 197 ? 4.770 8.530 -21.454 1.00 84.75 197 ALA A CA 1
ATOM 1513 C C . ALA A 1 197 ? 3.545 9.135 -22.159 1.00 84.75 197 ALA A C 1
ATOM 1515 O O . ALA A 1 197 ? 3.115 8.638 -23.199 1.00 84.75 197 ALA A O 1
ATOM 1516 N N . PHE A 1 198 ? 3.021 10.261 -21.667 1.00 85.75 198 PHE A N 1
ATOM 1517 C CA . PHE A 1 198 ? 1.850 10.892 -22.279 1.00 85.75 198 PHE A CA 1
ATOM 1518 C C . PHE A 1 198 ? 2.169 11.599 -23.598 1.00 85.75 198 PHE A C 1
ATOM 1520 O O . PHE A 1 198 ? 1.336 11.576 -24.498 1.00 85.75 198 PHE A O 1
ATOM 1527 N N . ARG A 1 199 ? 3.371 12.165 -23.788 1.00 85.12 199 ARG A N 1
ATOM 1528 C CA . ARG A 1 199 ? 3.812 12.712 -25.093 1.00 85.12 199 ARG A CA 1
ATOM 1529 C C . ARG A 1 199 ? 3.909 11.643 -26.178 1.00 85.12 199 ARG A C 1
ATOM 1531 O O . ARG A 1 199 ? 3.710 11.936 -27.363 1.00 85.12 199 ARG A O 1
ATOM 1538 N N . ARG A 1 200 ? 4.172 10.398 -25.777 1.00 80.62 200 ARG A N 1
ATOM 1539 C CA . ARG A 1 200 ? 4.175 9.239 -26.669 1.00 80.62 200 ARG A CA 1
ATOM 1540 C C . ARG A 1 200 ? 2.787 8.940 -27.224 1.00 80.62 200 ARG A C 1
ATOM 1542 O O . ARG A 1 200 ? 2.678 8.631 -28.408 1.00 80.62 200 ARG A O 1
ATOM 1549 N N . VAL A 1 201 ? 1.746 9.076 -26.403 1.00 76.69 201 VAL A N 1
ATOM 1550 C CA . VAL A 1 201 ? 0.369 8.676 -26.739 1.00 76.69 201 VAL A CA 1
ATOM 1551 C C . VAL A 1 201 ? -0.470 9.854 -27.248 1.00 76.69 201 VAL A C 1
ATOM 1553 O O . VAL A 1 201 ? -1.131 9.736 -28.273 1.00 76.69 201 VAL A O 1
ATOM 1556 N N . LEU A 1 202 ? -0.396 11.013 -26.596 1.00 77.62 202 LEU A N 1
ATOM 1557 C CA . LEU A 1 202 ? -1.183 12.207 -26.915 1.00 77.62 202 LEU A CA 1
ATOM 1558 C C . LEU A 1 202 ? -0.453 13.152 -27.882 1.00 77.62 202 LEU A C 1
ATOM 1560 O O . LEU A 1 202 ? 0.724 12.962 -28.223 1.00 77.62 202 LEU A O 1
ATOM 1564 N N . ASN A 1 203 ? -1.154 14.192 -28.340 1.00 75.69 203 ASN A N 1
ATOM 1565 C CA . ASN A 1 203 ? -0.511 15.303 -29.032 1.00 75.69 203 ASN A CA 1
ATOM 1566 C C . ASN A 1 203 ? 0.365 16.087 -28.031 1.00 75.69 203 ASN A C 1
ATOM 1568 O O . ASN A 1 203 ? -0.105 16.382 -26.931 1.00 75.69 203 ASN A O 1
ATOM 1572 N N . PRO A 1 204 ? 1.606 16.476 -28.384 1.00 74.62 204 PRO A N 1
ATOM 1573 C CA . PRO A 1 204 ? 2.469 17.257 -27.498 1.00 74.62 204 PRO A CA 1
ATOM 1574 C C . PRO A 1 204 ? 1.826 18.529 -26.923 1.00 74.62 204 PRO A C 1
ATOM 1576 O O . PRO A 1 204 ? 2.154 18.899 -25.799 1.00 74.62 204 PRO A O 1
ATOM 1579 N N . ILE A 1 205 ? 0.884 19.167 -27.633 1.00 75.44 205 ILE A N 1
ATOM 1580 C CA . ILE A 1 205 ? 0.158 20.347 -27.125 1.00 75.44 205 ILE A CA 1
ATOM 1581 C C . ILE A 1 205 ? -0.752 20.023 -25.930 1.00 75.44 205 ILE A C 1
ATOM 1583 O O . ILE A 1 205 ? -1.016 20.887 -25.099 1.00 75.44 205 ILE A O 1
ATOM 1587 N N . GLN A 1 206 ? -1.211 18.774 -25.821 1.00 79.12 206 GLN A N 1
ATOM 1588 C CA . GLN A 1 206 ? -2.040 18.298 -24.715 1.00 79.12 206 GLN A CA 1
ATOM 1589 C C . GLN A 1 206 ? -1.207 17.974 -23.474 1.00 79.12 206 GLN A C 1
ATOM 1591 O O . GLN A 1 206 ? -1.782 17.802 -22.408 1.00 79.12 206 GLN A O 1
ATOM 1596 N N . VAL A 1 207 ? 0.124 17.880 -23.582 1.00 86.19 207 VAL A N 1
ATOM 1597 C CA . VAL A 1 207 ? 1.000 17.458 -22.480 1.00 86.19 207 VAL A CA 1
ATOM 1598 C C . VAL A 1 207 ? 1.870 18.623 -22.028 1.00 86.19 207 VAL A C 1
ATOM 1600 O O . VAL A 1 207 ? 2.943 18.909 -22.566 1.00 86.19 207 VAL A O 1
ATOM 1603 N N . CYS A 1 208 ? 1.377 19.299 -21.003 1.00 87.00 208 CYS A N 1
ATOM 1604 C CA . CYS A 1 208 ? 1.904 20.535 -20.471 1.00 87.00 208 CYS A CA 1
ATOM 1605 C C . CYS A 1 208 ? 2.827 20.289 -19.274 1.00 87.00 208 CYS A C 1
ATOM 1607 O O . CYS A 1 208 ? 2.484 19.623 -18.299 1.00 87.00 208 CYS A O 1
ATOM 1609 N N . ASP A 1 209 ? 4.003 20.897 -19.334 1.00 87.75 209 ASP A N 1
ATOM 1610 C CA . ASP A 1 209 ? 5.012 20.811 -18.288 1.00 87.75 209 ASP A CA 1
ATOM 1611 C C . ASP A 1 209 ? 4.950 22.030 -17.367 1.00 87.75 209 ASP A C 1
ATOM 1613 O O . ASP A 1 209 ? 5.439 23.111 -17.709 1.00 87.75 209 ASP A O 1
ATOM 1617 N N . LEU A 1 210 ? 4.377 21.839 -16.180 1.00 88.00 210 LEU A N 1
ATOM 1618 C CA . LEU A 1 210 ? 4.160 22.906 -15.203 1.00 88.00 210 LEU A CA 1
ATOM 1619 C C . LEU A 1 210 ? 5.460 23.484 -14.628 1.00 88.00 210 LEU A C 1
ATOM 1621 O O . LEU A 1 210 ? 5.444 24.561 -14.043 1.00 88.00 210 LEU A O 1
ATOM 1625 N N . SER A 1 211 ? 6.599 22.808 -14.815 1.00 78.81 211 SER A N 1
ATOM 1626 C CA . SER A 1 211 ? 7.903 23.364 -14.429 1.00 78.81 211 SER A CA 1
ATOM 1627 C C . SER A 1 211 ? 8.406 24.455 -15.379 1.00 78.81 211 SER A C 1
ATOM 1629 O O . SER A 1 211 ? 9.334 25.187 -15.039 1.00 78.81 211 SER A O 1
ATOM 1631 N N . ARG A 1 212 ? 7.823 24.548 -16.582 1.00 79.69 212 ARG A N 1
ATOM 1632 C CA . ARG A 1 212 ? 8.261 25.455 -17.653 1.00 79.69 212 ARG A CA 1
ATOM 1633 C C . ARG A 1 212 ? 7.218 26.499 -18.029 1.00 79.69 212 ARG A C 1
ATOM 1635 O O . ARG A 1 212 ? 7.595 27.582 -18.464 1.00 79.69 212 ARG A O 1
ATOM 1642 N N . GLN A 1 213 ? 5.936 26.172 -17.904 1.00 81.50 213 GLN A N 1
ATOM 1643 C CA . GLN A 1 213 ? 4.835 27.057 -18.282 1.00 81.50 213 GLN A CA 1
ATOM 1644 C C . GLN A 1 213 ? 3.726 27.041 -17.233 1.00 81.50 213 GLN A C 1
ATOM 1646 O O . GLN A 1 213 ? 3.500 26.027 -16.574 1.00 81.50 213 GLN A O 1
ATOM 1651 N N . SER A 1 214 ? 3.012 28.160 -17.101 1.00 85.56 214 SER A N 1
ATOM 1652 C CA . SER A 1 214 ? 1.861 28.238 -16.204 1.00 85.56 214 SER A CA 1
ATOM 1653 C C . SER A 1 214 ? 0.681 27.415 -16.750 1.00 85.56 214 SER A C 1
ATOM 1655 O O . SER A 1 214 ? 0.493 27.338 -17.971 1.00 85.56 214 SER A O 1
ATOM 1657 N N . PRO A 1 215 ? -0.156 26.828 -15.873 1.00 89.12 215 PRO A N 1
ATOM 1658 C CA . PRO A 1 215 ? -1.340 26.077 -16.293 1.00 89.12 215 PRO A CA 1
ATOM 1659 C C . PRO A 1 215 ? -2.326 26.954 -17.075 1.00 89.12 215 PRO A C 1
ATOM 1661 O O . PRO A 1 215 ? -2.930 26.490 -18.038 1.00 89.12 215 PRO A O 1
ATOM 1664 N N . LYS A 1 216 ? -2.418 28.245 -16.724 1.00 87.56 216 LYS A N 1
ATOM 1665 C CA . LYS A 1 216 ? -3.265 29.232 -17.404 1.00 87.56 216 LYS A CA 1
ATOM 1666 C C . LYS A 1 216 ? -2.970 29.325 -18.899 1.00 87.56 216 LYS A C 1
ATOM 1668 O O . LYS A 1 216 ? -3.889 29.217 -19.701 1.00 87.56 216 LYS A O 1
ATOM 1673 N N . LEU A 1 217 ? -1.695 29.451 -19.277 1.00 81.75 217 LEU A N 1
ATOM 1674 C CA . LEU A 1 217 ? -1.304 29.562 -20.685 1.00 81.75 217 LEU A CA 1
ATOM 1675 C C . LEU A 1 217 ? -1.712 28.314 -21.486 1.00 81.75 217 LEU A C 1
ATOM 1677 O O . LEU A 1 217 ? -2.223 28.433 -22.597 1.00 81.75 217 LEU A O 1
ATOM 1681 N N . GLY A 1 218 ? -1.523 27.119 -20.912 1.00 79.56 218 GLY A N 1
ATOM 1682 C CA . GLY A 1 218 ? -1.938 25.861 -21.542 1.00 79.56 218 GLY A CA 1
ATOM 1683 C C . GLY A 1 218 ? -3.455 25.772 -21.728 1.00 79.56 218 GLY A C 1
ATOM 1684 O O . GLY A 1 218 ? -3.929 25.436 -22.813 1.00 79.56 218 GLY A O 1
ATOM 1685 N N . LEU A 1 219 ? -4.220 26.137 -20.697 1.00 85.00 219 LEU A N 1
ATOM 1686 C CA . LEU A 1 219 ? -5.685 26.142 -20.733 1.00 85.00 219 LEU A CA 1
ATOM 1687 C C . LEU A 1 219 ? -6.244 27.173 -21.728 1.00 85.00 219 LEU A C 1
ATOM 1689 O O . LEU A 1 219 ? -7.164 26.852 -22.476 1.00 85.00 219 LEU A O 1
ATOM 1693 N N . GLU A 1 220 ? -5.679 28.382 -21.799 1.00 83.00 220 GLU A N 1
ATOM 1694 C CA . GLU A 1 220 ? -6.107 29.428 -22.743 1.00 83.00 220 GLU A CA 1
ATOM 1695 C C . GLU A 1 220 ? -5.898 29.022 -24.207 1.00 83.00 220 GLU A C 1
ATOM 1697 O O . GLU A 1 220 ? -6.750 29.300 -25.055 1.00 83.00 220 GLU A O 1
ATOM 1702 N N . LEU A 1 221 ? -4.783 28.352 -24.520 1.00 74.50 221 LEU A N 1
ATOM 1703 C CA . LEU A 1 221 ? -4.509 27.841 -25.867 1.00 74.50 221 LEU A CA 1
ATOM 1704 C C . LEU A 1 221 ? -5.550 26.804 -26.296 1.00 74.50 221 LEU A C 1
ATOM 1706 O O . LEU A 1 221 ? -6.020 26.835 -27.433 1.00 74.50 221 LEU A O 1
ATOM 1710 N N . LEU A 1 222 ? -5.944 25.923 -25.380 1.00 73.38 222 LEU A N 1
ATOM 1711 C CA . LEU A 1 222 ? -6.920 24.869 -25.645 1.00 73.38 222 LEU A CA 1
ATOM 1712 C C . LEU A 1 222 ? -8.357 25.407 -25.678 1.00 73.38 222 LEU A C 1
ATOM 1714 O O . LEU A 1 222 ? -9.157 24.959 -26.496 1.00 73.38 222 LEU A O 1
ATOM 1718 N N . ASN A 1 223 ? -8.681 26.418 -24.865 1.00 75.94 223 ASN A N 1
ATOM 1719 C CA . ASN A 1 223 ? -9.993 27.076 -24.873 1.00 75.94 223 ASN A CA 1
ATOM 1720 C C . ASN A 1 223 ? -10.297 27.768 -26.222 1.00 75.94 223 ASN A C 1
ATOM 1722 O O . ASN A 1 223 ? -11.454 27.871 -26.627 1.00 75.94 223 ASN A O 1
ATOM 1726 N N . LYS A 1 224 ? -9.266 28.185 -26.975 1.00 72.38 224 LYS A N 1
ATOM 1727 C CA . LYS A 1 224 ? -9.419 28.785 -28.317 1.00 72.38 224 LYS A CA 1
ATOM 1728 C C . LYS A 1 224 ? -9.878 27.799 -29.399 1.00 72.38 224 LYS A C 1
ATOM 1730 O O . LYS A 1 224 ? -10.303 28.243 -30.467 1.00 72.38 224 LYS A O 1
ATOM 1735 N N . ILE A 1 225 ? -9.811 26.490 -29.155 1.00 70.38 225 ILE A N 1
ATOM 1736 C CA . ILE A 1 225 ? -10.230 25.470 -30.123 1.00 70.38 225 ILE A CA 1
ATOM 1737 C C . ILE A 1 225 ? -11.754 25.319 -30.045 1.00 70.38 225 ILE A C 1
ATOM 1739 O O . ILE A 1 225 ? -12.300 24.991 -28.991 1.00 70.38 225 ILE A O 1
ATOM 1743 N N . LYS A 1 226 ? -12.459 25.610 -31.145 1.00 62.38 226 LYS A N 1
ATOM 1744 C CA . LYS A 1 226 ? -13.931 25.707 -31.164 1.00 62.38 226 LYS A CA 1
ATOM 1745 C C . LYS A 1 226 ? -14.646 24.350 -31.135 1.00 62.38 226 LYS A C 1
ATOM 1747 O O . LYS A 1 226 ? -15.742 24.289 -30.595 1.00 62.38 226 LYS A O 1
ATOM 1752 N N . ASP A 1 227 ? -14.003 23.286 -31.614 1.00 64.62 227 ASP A N 1
ATOM 1753 C CA . ASP A 1 227 ? -14.607 21.949 -31.764 1.00 64.62 227 ASP A CA 1
ATOM 1754 C C . ASP A 1 227 ? -14.567 21.086 -30.485 1.00 64.62 227 ASP A C 1
ATOM 1756 O O . ASP A 1 227 ? -14.950 19.917 -30.496 1.00 64.62 227 ASP A O 1
ATOM 1760 N N . ILE A 1 228 ? -14.089 21.641 -29.364 1.00 65.81 228 ILE A N 1
ATOM 1761 C CA . ILE A 1 228 ? -14.034 20.939 -28.076 1.00 65.81 228 ILE A CA 1
ATOM 1762 C C . ILE A 1 228 ? -15.371 21.080 -27.353 1.00 65.81 228 ILE A C 1
ATOM 1764 O O . ILE A 1 228 ? -15.715 22.168 -26.887 1.00 65.81 228 ILE A O 1
ATOM 1768 N N . SER A 1 229 ? -16.073 19.959 -27.198 1.00 63.62 229 SER A N 1
ATOM 1769 C CA . SER A 1 229 ? -17.343 19.888 -26.464 1.00 63.62 229 SER A CA 1
ATOM 1770 C C . SER A 1 229 ? -17.150 19.797 -24.944 1.00 63.62 229 SER A C 1
ATOM 1772 O O . SER A 1 229 ? -17.801 20.527 -24.202 1.00 63.62 229 SER A O 1
ATOM 1774 N N . LYS A 1 230 ? -16.213 18.961 -24.476 1.00 72.56 230 LYS A N 1
ATOM 1775 C CA . LYS A 1 230 ? -15.886 18.751 -23.056 1.00 72.56 230 LYS A CA 1
ATOM 1776 C C . LYS A 1 230 ? -14.377 18.568 -22.886 1.00 72.56 230 LYS A C 1
ATOM 1778 O O . LYS A 1 230 ? -13.742 17.914 -23.704 1.00 72.56 230 LYS A O 1
ATOM 1783 N N . MET A 1 231 ? -13.788 19.142 -21.838 1.00 78.50 231 MET A N 1
ATOM 1784 C CA . MET A 1 231 ? -12.345 19.057 -21.576 1.00 78.50 231 MET A CA 1
ATOM 1785 C C . MET A 1 231 ? -12.076 18.290 -20.282 1.00 78.50 231 MET A C 1
ATOM 1787 O O . MET A 1 231 ? -12.670 18.592 -19.246 1.00 78.50 231 MET A O 1
ATOM 1791 N N . VAL A 1 232 ? -11.151 17.332 -20.337 1.00 86.94 232 VAL A N 1
ATOM 1792 C CA . VAL A 1 232 ? -10.674 16.598 -19.158 1.00 86.94 232 VAL A CA 1
ATOM 1793 C C . VAL A 1 232 ? -9.225 16.975 -18.887 1.00 86.94 232 VAL A C 1
ATOM 1795 O O . VAL A 1 232 ? -8.403 16.978 -19.801 1.00 86.94 232 VAL A O 1
ATOM 1798 N N . VAL A 1 233 ? -8.904 17.289 -17.634 1.00 91.31 233 VAL A N 1
ATOM 1799 C CA . VAL A 1 233 ? -7.569 17.730 -17.224 1.00 91.31 233 VAL A CA 1
ATOM 1800 C C . VAL A 1 233 ? -6.988 16.755 -16.204 1.00 91.31 233 VAL A C 1
ATOM 1802 O O . VAL A 1 233 ? -7.393 16.753 -15.050 1.00 91.31 233 VAL A O 1
ATOM 1805 N N . LEU A 1 234 ? -6.009 15.950 -16.606 1.00 92.88 234 LEU A N 1
ATOM 1806 C CA . LEU A 1 234 ? -5.240 15.084 -15.717 1.00 92.88 234 LEU A CA 1
ATOM 1807 C C . LEU A 1 234 ? -4.059 15.860 -15.122 1.00 92.88 234 LEU A C 1
ATOM 1809 O O . LEU A 1 234 ? -3.180 16.323 -15.850 1.00 92.88 234 LEU A O 1
ATOM 1813 N N . VAL A 1 235 ? -4.009 15.979 -13.799 1.00 94.12 235 VAL A N 1
ATOM 1814 C CA . VAL A 1 235 ? -2.947 16.684 -13.076 1.00 94.12 235 VAL A CA 1
ATOM 1815 C C . VAL A 1 235 ? -2.040 15.678 -12.381 1.00 94.12 235 VAL A C 1
ATOM 1817 O O . VAL A 1 235 ? -2.414 15.055 -11.393 1.00 94.12 235 VAL A O 1
ATOM 1820 N N . ALA A 1 236 ? -0.821 15.545 -12.893 1.00 92.50 236 ALA A N 1
ATOM 1821 C CA . ALA A 1 236 ? 0.239 14.734 -12.322 1.00 92.50 236 ALA A CA 1
ATOM 1822 C C . ALA A 1 236 ? 1.111 15.576 -11.382 1.00 92.50 236 ALA A C 1
ATOM 1824 O O . ALA A 1 236 ? 2.007 16.317 -11.807 1.00 92.50 236 ALA A O 1
ATOM 1825 N N . GLY A 1 237 ? 0.828 15.478 -10.087 1.00 89.38 237 GLY A N 1
ATOM 1826 C CA . GLY A 1 237 ? 1.445 16.307 -9.056 1.00 89.38 237 GLY A CA 1
ATOM 1827 C C . GLY A 1 237 ? 0.984 15.933 -7.650 1.00 89.38 237 GLY A C 1
ATOM 1828 O O . GLY A 1 237 ? 0.364 14.892 -7.449 1.00 89.38 237 GLY A O 1
ATOM 1829 N N . GLY A 1 238 ? 1.328 16.773 -6.675 1.00 87.00 238 GLY A N 1
ATOM 1830 C CA . GLY A 1 238 ? 0.720 16.737 -5.338 1.00 87.00 238 GLY A CA 1
ATOM 1831 C C . GLY A 1 238 ? -0.459 17.705 -5.211 1.00 87.00 238 GLY A C 1
ATOM 1832 O O . GLY A 1 238 ? -0.753 18.452 -6.145 1.00 87.00 238 GLY A O 1
ATOM 1833 N N . ASP A 1 239 ? -1.070 17.749 -4.028 1.00 86.19 239 ASP A N 1
ATOM 1834 C CA . ASP A 1 239 ? -2.277 18.539 -3.739 1.00 86.19 239 ASP A CA 1
ATOM 1835 C C . ASP A 1 239 ? -2.141 20.029 -4.117 1.00 86.19 239 ASP A C 1
ATOM 1837 O O . ASP A 1 239 ? -2.987 20.571 -4.827 1.00 86.19 239 ASP A O 1
ATOM 1841 N N . GLY A 1 240 ? -1.010 20.670 -3.794 1.00 87.06 240 GLY A N 1
ATOM 1842 C CA . GLY A 1 240 ? -0.747 22.061 -4.196 1.00 87.06 240 GLY A CA 1
ATOM 1843 C C . GLY A 1 240 ? -0.672 22.278 -5.718 1.00 87.06 240 GLY A C 1
ATOM 1844 O O . GLY A 1 240 ? -1.069 23.324 -6.229 1.00 87.06 240 GLY A O 1
ATOM 1845 N N . THR A 1 241 ? -0.234 21.272 -6.487 1.00 89.75 241 THR A N 1
ATOM 1846 C CA . THR A 1 241 ? -0.250 21.346 -7.963 1.00 89.75 241 THR A CA 1
ATOM 1847 C C . THR A 1 241 ? -1.683 21.289 -8.497 1.00 89.75 241 THR A C 1
ATOM 1849 O O . THR A 1 241 ? -2.014 22.015 -9.433 1.00 89.75 241 THR A O 1
ATOM 1852 N N . VAL A 1 242 ? -2.546 20.477 -7.880 1.00 92.06 242 VAL A N 1
ATOM 1853 C CA . VAL A 1 242 ? -3.977 20.409 -8.214 1.00 92.06 242 VAL A CA 1
ATOM 1854 C C . VAL A 1 242 ? -4.661 21.746 -7.900 1.00 92.06 242 VAL A C 1
ATOM 1856 O O . VAL A 1 242 ? -5.337 22.306 -8.765 1.00 92.06 242 VAL A O 1
ATOM 1859 N N . GLY A 1 243 ? -4.394 22.328 -6.725 1.00 90.69 243 GLY A N 1
ATOM 1860 C CA . GLY A 1 243 ? -4.895 23.653 -6.337 1.00 90.69 243 GLY A CA 1
ATOM 1861 C C . GLY A 1 243 ? -4.458 24.783 -7.282 1.00 90.69 243 GLY A C 1
ATOM 1862 O O . GLY A 1 243 ? -5.250 25.682 -7.600 1.00 90.69 243 GLY A O 1
ATOM 1863 N N . TRP A 1 244 ? -3.226 24.722 -7.803 1.00 90.81 244 TRP A N 1
ATOM 1864 C CA . TRP A 1 244 ? -2.732 25.672 -8.805 1.00 90.81 244 TRP A CA 1
ATOM 1865 C C . TRP A 1 244 ? -3.511 25.580 -10.123 1.00 90.81 244 TRP A C 1
ATOM 1867 O O . TRP A 1 244 ? -3.902 26.607 -10.685 1.00 90.81 244 TRP A O 1
ATOM 1877 N N . VAL A 1 245 ? -3.802 24.364 -10.593 1.00 93.12 245 VAL A N 1
ATOM 1878 C CA . VAL A 1 245 ? -4.602 24.148 -11.810 1.00 93.12 245 VAL A CA 1
ATOM 1879 C C . VAL A 1 245 ? -6.043 24.618 -11.612 1.00 93.12 245 VAL A C 1
ATOM 1881 O O . VAL A 1 245 ? -6.563 25.311 -12.485 1.00 93.12 245 VAL A O 1
ATOM 1884 N N . PHE A 1 246 ? -6.674 24.340 -10.466 1.00 93.12 246 PHE A N 1
ATOM 1885 C CA . PHE A 1 246 ? -8.018 24.858 -10.177 1.00 93.12 246 PHE A CA 1
ATOM 1886 C C . PHE A 1 246 ? -8.080 26.384 -10.212 1.00 93.12 246 PHE A C 1
ATOM 1888 O O . PHE A 1 246 ? -8.997 26.958 -10.799 1.00 93.12 246 PHE A O 1
ATOM 1895 N N . SER A 1 247 ? -7.078 27.045 -9.633 1.00 90.75 247 SER A N 1
ATOM 1896 C CA . SER A 1 247 ? -6.993 28.507 -9.645 1.00 90.75 247 SER A CA 1
ATOM 1897 C C . SER A 1 247 ? -6.861 29.053 -11.069 1.00 90.75 247 SER A C 1
ATOM 1899 O O . SER A 1 247 ? -7.544 30.010 -11.419 1.00 90.75 247 SER A O 1
ATOM 1901 N N . ALA A 1 248 ? -6.076 28.393 -11.926 1.00 91.56 248 ALA A N 1
ATOM 1902 C CA . ALA A 1 248 ? -5.951 28.770 -13.332 1.00 91.56 248 ALA A CA 1
ATOM 1903 C C . ALA A 1 248 ? -7.230 28.528 -14.150 1.00 91.56 248 ALA A C 1
ATOM 1905 O O . ALA A 1 248 ? -7.543 29.328 -15.028 1.00 91.56 248 ALA A O 1
ATOM 1906 N N . ILE A 1 249 ? -7.982 27.458 -13.864 1.00 91.12 249 ILE A N 1
ATOM 1907 C CA . ILE A 1 249 ? -9.288 27.207 -14.494 1.00 91.12 249 ILE A CA 1
ATOM 1908 C C . ILE A 1 249 ? -10.263 28.343 -14.165 1.00 91.12 249 ILE A C 1
ATOM 1910 O O . ILE A 1 249 ? -11.024 28.756 -15.031 1.00 91.12 249 ILE A O 1
ATOM 1914 N N . GLU A 1 250 ? -10.247 28.863 -12.942 1.00 87.00 250 GLU A N 1
ATOM 1915 C CA . GLU A 1 250 ? -11.155 29.940 -12.521 1.00 87.00 250 GLU A CA 1
ATOM 1916 C C . GLU A 1 250 ? -10.829 31.308 -13.104 1.00 87.00 250 GLU A C 1
ATOM 1918 O O . GLU A 1 250 ? -11.732 32.113 -13.306 1.00 87.00 250 GLU A O 1
ATOM 1923 N N . GLU A 1 251 ? -9.556 31.584 -13.378 1.00 88.06 251 GLU A N 1
ATOM 1924 C CA . GLU A 1 251 ? -9.139 32.843 -14.001 1.00 88.06 251 GLU A CA 1
ATOM 1925 C C . GLU A 1 251 ? -9.565 32.963 -15.473 1.00 88.06 251 GLU A C 1
ATOM 1927 O O . GLU A 1 251 ? -9.452 34.041 -16.058 1.00 88.06 251 GLU A O 1
ATOM 1932 N N . ILE A 1 252 ? -10.021 31.867 -16.085 1.00 87.50 252 ILE A N 1
ATOM 1933 C CA . ILE A 1 252 ? -10.419 31.804 -17.490 1.00 87.50 252 ILE A CA 1
ATOM 1934 C C . ILE A 1 252 ? -11.945 31.804 -17.583 1.00 87.50 252 ILE A C 1
ATOM 1936 O O . ILE A 1 252 ? -12.630 31.030 -16.917 1.00 87.50 252 ILE A O 1
ATOM 1940 N N . SER A 1 253 ? -12.494 32.641 -18.464 1.00 84.25 253 SER A N 1
ATOM 1941 C CA . SER A 1 253 ? -13.915 32.590 -18.811 1.00 84.25 253 SER A CA 1
ATOM 1942 C C . SER A 1 253 ? -14.190 31.404 -19.738 1.00 84.25 253 SER A C 1
ATOM 1944 O O . SER A 1 253 ? -13.680 31.341 -20.861 1.00 84.25 253 SER A O 1
ATOM 1946 N N . TRP A 1 254 ? -15.005 30.462 -19.266 1.00 83.88 254 TRP A N 1
ATOM 1947 C CA . TRP A 1 254 ? -15.397 29.275 -20.023 1.00 83.88 254 TRP A CA 1
ATOM 1948 C C . TRP A 1 254 ? -16.776 29.465 -20.655 1.00 83.88 254 TRP A C 1
ATOM 1950 O O . TRP A 1 254 ? -17.683 29.954 -19.979 1.00 83.88 254 TRP A O 1
ATOM 1960 N N . PRO A 1 255 ? -16.970 29.051 -21.919 1.00 79.19 255 PRO A N 1
ATOM 1961 C CA . PRO A 1 255 ? -18.307 28.919 -22.481 1.00 79.19 255 PRO A CA 1
ATOM 1962 C C . PRO A 1 255 ? -19.130 27.875 -21.710 1.00 79.19 255 PRO A C 1
ATOM 1964 O O . PRO A 1 255 ? -18.579 26.983 -21.056 1.00 79.19 255 PRO A O 1
ATOM 1967 N N . GLU A 1 256 ? -20.454 27.974 -21.804 1.00 69.62 256 GLU A N 1
ATOM 1968 C CA . GLU A 1 256 ? -21.392 27.075 -21.127 1.00 69.62 256 GLU A CA 1
ATOM 1969 C C . GLU A 1 256 ? -21.078 25.596 -21.440 1.00 69.62 256 GLU A C 1
ATOM 1971 O O . GLU A 1 256 ? -20.772 25.243 -22.579 1.00 69.62 256 GLU A O 1
ATOM 1976 N N . ASN A 1 257 ? -21.081 24.740 -20.412 1.00 69.69 257 ASN A N 1
ATOM 1977 C CA . ASN A 1 257 ? -20.720 23.312 -20.472 1.00 69.69 257 ASN A CA 1
ATOM 1978 C C . ASN A 1 257 ? -19.278 22.965 -20.907 1.00 69.69 257 ASN A C 1
ATOM 1980 O O . ASN A 1 257 ? -18.967 21.787 -21.074 1.00 69.69 257 ASN A O 1
ATOM 1984 N N . ARG A 1 258 ? -18.364 23.943 -21.025 1.00 77.88 258 ARG A N 1
ATOM 1985 C CA . ARG A 1 258 ? -16.954 23.708 -21.414 1.00 77.88 258 ARG A CA 1
ATOM 1986 C C . ARG A 1 258 ? -15.939 23.802 -20.275 1.00 77.88 258 ARG A C 1
ATOM 1988 O O . ARG A 1 258 ? -14.744 23.630 -20.521 1.00 77.88 258 ARG A O 1
ATOM 1995 N N . ARG A 1 259 ? -16.379 24.073 -19.042 1.00 85.31 259 ARG A N 1
ATOM 1996 C CA . ARG A 1 259 ? -15.480 24.133 -17.880 1.00 85.31 259 ARG A CA 1
ATOM 1997 C C . ARG A 1 259 ? -14.828 22.753 -17.657 1.00 85.31 259 ARG A C 1
ATOM 1999 O O . ARG A 1 259 ? -15.562 21.767 -17.609 1.00 85.31 259 ARG A O 1
ATOM 2006 N N . PRO A 1 260 ? -13.492 22.654 -17.526 1.00 88.38 260 PRO A N 1
ATOM 2007 C CA . PRO A 1 260 ? -12.829 21.358 -17.440 1.00 88.38 260 PRO A CA 1
ATOM 2008 C C . PRO A 1 260 ? -13.133 20.605 -16.143 1.00 88.38 260 PRO A C 1
ATOM 2010 O O . PRO A 1 260 ? -13.200 21.214 -15.073 1.00 88.38 260 PRO A O 1
ATOM 2013 N N . THR A 1 261 ? -13.227 19.279 -16.240 1.00 90.06 261 THR A N 1
ATOM 2014 C CA . THR A 1 261 ? -13.220 18.377 -15.078 1.00 90.06 261 THR A CA 1
ATOM 2015 C C . THR A 1 261 ? -11.797 17.877 -14.841 1.00 90.06 261 THR A C 1
ATOM 2017 O O . THR A 1 261 ? -11.120 17.444 -15.778 1.00 90.06 261 THR A O 1
ATOM 2020 N N . VAL A 1 262 ? -11.333 17.953 -13.596 1.00 93.69 262 VAL A N 1
ATOM 2021 C CA . VAL A 1 262 ? -9.957 17.603 -13.213 1.00 93.69 262 VAL A CA 1
ATOM 2022 C C . VAL A 1 262 ? -9.865 16.139 -12.768 1.00 93.69 262 VAL A C 1
ATOM 2024 O O . VAL A 1 262 ? -10.799 15.620 -12.182 1.00 93.69 262 VAL A O 1
ATOM 2027 N N . ALA A 1 263 ? -8.750 15.463 -13.014 1.00 92.44 263 ALA A N 1
ATOM 2028 C CA . ALA A 1 263 ? -8.389 14.171 -12.429 1.00 92.44 263 ALA A CA 1
ATOM 2029 C C . ALA A 1 263 ? -6.976 14.255 -11.844 1.00 92.44 263 ALA A C 1
ATOM 2031 O O . ALA A 1 263 ? -6.181 15.095 -12.273 1.00 92.44 263 ALA A O 1
ATOM 2032 N N . VAL A 1 264 ? -6.648 13.391 -10.884 1.00 91.62 264 VAL A N 1
ATOM 2033 C CA . VAL A 1 264 ? -5.367 13.441 -10.165 1.00 91.62 264 VAL A CA 1
ATOM 2034 C C . VAL A 1 264 ? -4.542 12.196 -10.472 1.00 91.62 264 VAL A C 1
ATOM 2036 O O . VAL A 1 264 ? -5.024 11.080 -10.331 1.00 91.62 264 VAL A O 1
ATOM 2039 N N . LEU A 1 265 ? -3.278 12.389 -10.856 1.00 91.31 265 LEU A N 1
ATOM 2040 C CA . LEU A 1 265 ? -2.256 11.343 -10.849 1.00 91.31 265 LEU A CA 1
ATOM 2041 C C . LEU A 1 265 ? -1.280 11.649 -9.697 1.00 91.31 265 LEU A C 1
ATOM 2043 O O . LEU A 1 265 ? -0.512 12.616 -9.794 1.00 91.31 265 LEU A O 1
ATOM 2047 N N . PRO A 1 266 ? -1.305 10.878 -8.595 1.00 88.81 266 PRO A N 1
ATOM 2048 C CA . PRO A 1 266 ? -0.630 11.262 -7.360 1.00 88.81 266 PRO A CA 1
ATOM 2049 C C . PRO A 1 266 ? 0.891 11.108 -7.455 1.00 88.81 266 PRO A C 1
ATOM 2051 O O . PRO A 1 266 ? 1.455 10.035 -7.244 1.00 88.81 266 PRO A O 1
ATOM 2054 N N . LEU A 1 267 ? 1.585 12.210 -7.738 1.00 84.25 267 LEU A N 1
ATOM 2055 C CA . LEU A 1 267 ? 3.052 12.278 -7.736 1.00 84.25 267 LEU A CA 1
ATOM 2056 C C . LEU A 1 267 ? 3.615 12.955 -6.482 1.00 84.25 267 LEU A C 1
ATOM 2058 O O . LEU A 1 267 ? 4.829 13.051 -6.345 1.00 84.25 267 LEU A O 1
ATOM 2062 N N . GLY A 1 268 ? 2.782 13.478 -5.581 1.00 74.44 268 GLY A N 1
ATOM 2063 C CA . GLY A 1 268 ? 3.228 14.169 -4.368 1.00 74.44 268 GLY A CA 1
ATOM 2064 C C . GLY A 1 268 ? 3.653 13.241 -3.221 1.00 74.44 268 GLY A C 1
ATOM 2065 O O . GLY A 1 268 ? 3.580 12.014 -3.292 1.00 74.44 268 GLY A O 1
ATOM 2066 N N . THR A 1 269 ? 4.119 13.848 -2.126 1.00 72.62 269 THR A N 1
ATOM 2067 C CA . THR A 1 269 ? 4.438 13.137 -0.873 1.00 72.62 269 THR A CA 1
ATOM 2068 C C . THR A 1 269 ? 3.195 12.989 0.020 1.00 72.62 269 THR A C 1
ATOM 2070 O O . THR A 1 269 ? 3.049 11.950 0.660 1.00 72.62 269 THR A O 1
ATOM 2073 N N . GLY A 1 270 ? 2.318 14.007 0.017 1.00 70.38 270 GLY A N 1
ATOM 2074 C CA . GLY A 1 270 ? 1.140 14.153 0.885 1.00 70.38 270 GLY A CA 1
ATOM 2075 C C . GLY A 1 270 ? -0.169 13.598 0.318 1.00 70.38 270 GLY A C 1
ATOM 2076 O O . GLY A 1 270 ? -0.834 12.921 1.068 1.00 70.38 270 GLY A O 1
ATOM 2077 N N . ASN A 1 271 ? -0.474 13.766 -0.979 1.00 82.81 271 ASN A N 1
ATOM 2078 C CA . ASN A 1 271 ? -1.580 13.176 -1.777 1.00 82.81 271 ASN A CA 1
ATOM 2079 C C . ASN A 1 271 ? -2.922 12.888 -1.061 1.00 82.81 271 ASN A C 1
ATOM 2081 O O . ASN A 1 271 ? -3.569 11.879 -1.354 1.00 82.81 271 ASN A O 1
ATOM 2085 N N . ASP A 1 272 ? -3.356 13.735 -0.131 1.00 85.94 272 ASP A N 1
ATOM 2086 C CA . ASP A 1 272 ? -4.554 13.469 0.676 1.00 85.94 272 ASP A CA 1
ATOM 2087 C C . ASP A 1 272 ? -5.833 13.579 -0.158 1.00 85.94 272 ASP A C 1
ATOM 2089 O O . ASP A 1 272 ? -6.718 12.728 -0.042 1.00 85.94 272 ASP A O 1
ATOM 2093 N N . LEU A 1 273 ? -5.874 14.522 -1.104 1.00 88.50 273 LEU A N 1
ATOM 2094 C CA . LEU A 1 273 ? -6.985 14.664 -2.047 1.00 88.50 273 LEU A CA 1
ATOM 2095 C C . LEU A 1 273 ? -7.118 13.430 -2.953 1.00 88.50 273 LEU A C 1
ATOM 2097 O O . LEU A 1 273 ? -8.217 12.944 -3.206 1.00 88.50 273 LEU A O 1
ATOM 2101 N N . SER A 1 274 ? -5.989 12.877 -3.403 1.00 88.06 274 SER A N 1
ATOM 2102 C CA . SER A 1 274 ? -5.957 11.656 -4.219 1.00 88.06 274 SER A CA 1
ATOM 2103 C C . SER A 1 274 ? -6.516 10.440 -3.477 1.00 88.06 274 SER A C 1
ATOM 2105 O O . SER A 1 274 ? -7.254 9.653 -4.071 1.00 88.06 274 SER A O 1
ATOM 2107 N N . ARG A 1 275 ? -6.208 10.292 -2.179 1.00 83.62 275 ARG A N 1
ATOM 2108 C CA . ARG A 1 275 ? -6.746 9.196 -1.352 1.00 83.62 275 ARG A CA 1
ATOM 2109 C C . ARG A 1 275 ? -8.256 9.288 -1.202 1.00 83.62 275 ARG A C 1
ATOM 2111 O O . ARG A 1 275 ? -8.930 8.275 -1.336 1.00 83.62 275 ARG A O 1
ATOM 2118 N N . VAL A 1 276 ? -8.776 10.492 -0.967 1.00 83.25 276 VAL A N 1
ATOM 2119 C CA . VAL A 1 276 ? -10.224 10.733 -0.839 1.00 83.25 276 VAL A CA 1
ATOM 2120 C C . VAL A 1 276 ? -10.960 10.383 -2.133 1.00 83.25 276 VAL A C 1
ATOM 2122 O O . VAL A 1 276 ? -12.041 9.812 -2.092 1.00 83.25 276 VAL A O 1
ATOM 2125 N N . LEU A 1 277 ? -10.349 10.669 -3.282 1.00 84.56 277 LEU A N 1
ATOM 2126 C CA . LEU A 1 277 ? -10.933 10.433 -4.604 1.00 84.56 277 LEU A CA 1
ATOM 2127 C C . LEU A 1 277 ? -10.661 9.027 -5.174 1.00 84.56 277 LEU A C 1
ATOM 2129 O O . LEU A 1 277 ? -11.074 8.738 -6.298 1.00 84.56 277 LEU A O 1
ATOM 2133 N N . GLY A 1 278 ? -9.949 8.162 -4.444 1.00 79.19 278 GLY A N 1
ATOM 2134 C CA . GLY A 1 278 ? -9.660 6.790 -4.875 1.00 79.19 278 GLY A CA 1
ATOM 2135 C C . GLY A 1 278 ? -8.557 6.634 -5.922 1.00 79.19 278 GLY A C 1
ATOM 2136 O O . GLY A 1 278 ? -8.457 5.576 -6.535 1.00 79.19 278 GLY A O 1
ATOM 2137 N N . TRP A 1 279 ? -7.724 7.653 -6.146 1.00 82.75 279 TRP A N 1
ATOM 2138 C CA . TRP A 1 279 ? -6.591 7.587 -7.086 1.00 82.75 279 TRP A CA 1
ATOM 2139 C C . TRP A 1 279 ? -5.314 6.999 -6.456 1.00 82.75 279 TRP A C 1
ATOM 2141 O O . TRP A 1 279 ? -4.304 6.819 -7.137 1.00 82.75 279 TRP A O 1
ATOM 2151 N N . GLY A 1 280 ? -5.355 6.679 -5.157 1.00 78.69 280 GLY A N 1
ATOM 2152 C CA . GLY A 1 280 ? -4.266 6.039 -4.415 1.00 78.69 280 GLY A CA 1
ATOM 2153 C C . GLY A 1 280 ? -3.319 7.020 -3.720 1.00 78.69 280 GLY A C 1
ATOM 2154 O O . GLY A 1 280 ? -3.492 8.241 -3.768 1.00 78.69 280 GLY A O 1
ATOM 2155 N N . ASP A 1 281 ? -2.312 6.480 -3.031 1.00 71.75 281 ASP A N 1
ATOM 2156 C CA . ASP A 1 281 ? -1.388 7.258 -2.202 1.00 71.75 281 ASP A CA 1
ATOM 2157 C C . ASP A 1 281 ? -0.175 7.789 -2.988 1.00 71.75 281 ASP A C 1
ATOM 2159 O O . ASP A 1 281 ? 0.447 8.765 -2.563 1.00 71.75 281 ASP A O 1
ATOM 2163 N N . GLY A 1 282 ? 0.169 7.187 -4.130 1.00 72.62 282 GLY A N 1
ATOM 2164 C CA . GLY A 1 282 ? 1.143 7.690 -5.093 1.00 72.62 282 GLY A CA 1
ATOM 2165 C C . GLY A 1 282 ? 1.459 6.726 -6.236 1.00 72.62 282 GLY A C 1
ATOM 2166 O O . GLY A 1 282 ? 1.128 5.549 -6.183 1.00 72.62 282 GLY A O 1
ATOM 2167 N N . HIS A 1 283 ? 2.139 7.233 -7.262 1.00 68.25 283 HIS A N 1
ATOM 2168 C CA . HIS A 1 283 ? 2.581 6.465 -8.427 1.00 68.25 283 HIS A CA 1
ATOM 2169 C C . HIS A 1 283 ? 4.108 6.278 -8.401 1.00 68.25 283 HIS A C 1
ATOM 2171 O O . HIS A 1 283 ? 4.838 7.239 -8.156 1.00 68.25 283 HIS A O 1
ATOM 2177 N N . SER A 1 284 ? 4.596 5.057 -8.635 1.00 56.47 284 SER A N 1
ATOM 2178 C CA . SER A 1 284 ? 6.033 4.746 -8.715 1.00 56.47 284 SER A CA 1
ATOM 2179 C C . SER A 1 284 ? 6.313 3.735 -9.822 1.00 56.47 284 SER A C 1
ATOM 2181 O O . SER A 1 284 ? 5.590 2.747 -9.936 1.00 56.47 284 SER A O 1
ATOM 2183 N N . GLY A 1 285 ? 7.396 3.933 -10.577 1.00 63.16 285 GLY A N 1
ATOM 2184 C CA . GLY A 1 285 ? 7.844 3.000 -11.614 1.00 63.16 285 GLY A CA 1
ATOM 2185 C C . GLY A 1 285 ? 7.425 3.385 -13.038 1.00 63.16 285 GLY A C 1
ATOM 2186 O O . GLY A 1 285 ? 7.390 4.563 -13.394 1.00 63.16 285 GLY A O 1
ATOM 2187 N N . ILE A 1 286 ? 7.185 2.374 -13.882 1.00 66.50 286 ILE A N 1
ATOM 2188 C CA . ILE A 1 286 ? 6.853 2.544 -15.306 1.00 66.50 286 ILE A CA 1
ATOM 2189 C C . ILE A 1 286 ? 5.438 3.124 -15.436 1.00 66.50 286 ILE A C 1
ATOM 2191 O O . ILE A 1 286 ? 4.471 2.522 -14.976 1.00 66.50 286 ILE A O 1
ATOM 2195 N N . VAL A 1 287 ? 5.318 4.276 -16.102 1.00 78.50 287 VAL A N 1
ATOM 2196 C CA . VAL A 1 287 ? 4.034 4.957 -16.319 1.00 78.50 287 VAL A CA 1
ATOM 2197 C C . VAL A 1 287 ? 3.280 4.309 -17.483 1.00 78.50 287 VAL A C 1
ATOM 2199 O O . VAL A 1 287 ? 3.643 4.505 -18.646 1.00 78.50 287 VAL A O 1
ATOM 2202 N N . ASP A 1 288 ? 2.200 3.586 -17.184 1.00 80.88 288 ASP A N 1
ATOM 2203 C CA . ASP A 1 288 ? 1.265 3.076 -18.193 1.00 80.88 288 ASP A CA 1
ATOM 2204 C C . ASP A 1 288 ? 0.221 4.141 -18.567 1.00 80.88 288 ASP A C 1
ATOM 2206 O O . ASP A 1 288 ? -0.865 4.229 -17.992 1.00 80.88 288 ASP A O 1
ATOM 2210 N N . ALA A 1 289 ? 0.559 4.977 -19.551 1.00 82.75 289 ALA A N 1
ATOM 2211 C CA . ALA A 1 289 ? -0.337 6.028 -20.025 1.00 82.75 289 ALA A CA 1
ATOM 2212 C C . ALA A 1 289 ? -1.657 5.481 -20.604 1.00 82.75 289 ALA A C 1
ATOM 2214 O O . ALA A 1 289 ? -2.677 6.158 -20.501 1.00 82.75 289 ALA A O 1
ATOM 2215 N N . ALA A 1 290 ? -1.661 4.283 -21.201 1.00 74.31 290 ALA A N 1
ATOM 2216 C CA . ALA A 1 290 ? -2.873 3.701 -21.777 1.00 74.31 290 ALA A CA 1
ATOM 2217 C C . ALA A 1 290 ? -3.833 3.228 -20.676 1.00 74.31 290 ALA A C 1
ATOM 2219 O O . ALA A 1 290 ? -5.009 3.591 -20.702 1.00 74.31 290 ALA A O 1
ATOM 2220 N N . GLY A 1 291 ? -3.318 2.514 -19.670 1.00 76.12 291 GLY A N 1
ATOM 2221 C CA . GLY A 1 291 ? -4.093 2.099 -18.499 1.00 76.12 291 GLY A CA 1
ATOM 2222 C C . GLY A 1 291 ? -4.661 3.280 -17.706 1.00 76.12 291 GLY A C 1
ATOM 2223 O O . GLY A 1 291 ? -5.825 3.255 -17.315 1.00 76.12 291 GLY A O 1
ATOM 2224 N N . ILE A 1 292 ? -3.896 4.367 -17.541 1.00 82.94 292 ILE A N 1
ATOM 2225 C CA . ILE A 1 292 ? -4.387 5.582 -16.861 1.00 82.94 292 ILE A CA 1
ATOM 2226 C C . ILE A 1 292 ? -5.528 6.244 -17.650 1.00 82.94 292 ILE A C 1
ATOM 2228 O O . ILE A 1 292 ? -6.520 6.667 -17.060 1.00 82.94 292 ILE A O 1
ATOM 2232 N N . LEU A 1 293 ? -5.421 6.330 -18.982 1.00 80.62 293 LEU A N 1
ATOM 2233 C CA . LEU A 1 293 ? -6.506 6.863 -19.818 1.00 80.62 293 LEU A CA 1
ATOM 2234 C C . LEU A 1 293 ? -7.762 5.981 -19.750 1.00 80.62 293 LEU A C 1
ATOM 2236 O O . LEU A 1 293 ? -8.872 6.510 -19.759 1.00 80.62 293 LEU A O 1
ATOM 2240 N N . GLN A 1 294 ? -7.597 4.662 -19.624 1.00 75.25 294 GLN A N 1
ATOM 2241 C CA . GLN A 1 294 ? -8.707 3.734 -19.410 1.00 75.25 294 GLN A CA 1
ATOM 2242 C C . GLN A 1 294 ? -9.385 3.945 -18.055 1.00 75.25 294 GLN A C 1
ATOM 2244 O O . GLN A 1 294 ? -10.606 4.074 -18.007 1.00 75.25 294 GLN A O 1
ATOM 2249 N N . GLN A 1 295 ? -8.620 4.065 -16.971 1.00 75.94 295 GLN A N 1
ATOM 2250 C CA . GLN A 1 295 ? -9.172 4.384 -15.648 1.00 75.94 295 GLN A CA 1
ATOM 2251 C C . GLN A 1 295 ? -9.933 5.714 -15.661 1.00 75.94 295 GLN A C 1
ATOM 2253 O O . GLN A 1 295 ? -11.021 5.824 -15.106 1.00 75.94 295 GLN A O 1
ATOM 2258 N N . LEU A 1 296 ? -9.396 6.717 -16.357 1.00 81.56 296 LEU A N 1
ATOM 2259 C CA . LEU A 1 296 ? -10.039 8.019 -16.509 1.00 81.56 296 LEU A CA 1
ATOM 2260 C C . LEU A 1 296 ? -11.361 7.946 -17.287 1.00 81.56 296 LEU A C 1
ATOM 2262 O O . LEU A 1 296 ? -12.276 8.706 -16.984 1.00 81.56 296 LEU A O 1
ATOM 2266 N N . SER A 1 297 ? -11.481 7.035 -18.261 1.00 75.94 297 SER A N 1
ATOM 2267 C CA . SER A 1 297 ? -12.731 6.823 -19.009 1.00 75.94 297 SER A CA 1
ATOM 2268 C C . SER A 1 297 ? -13.865 6.243 -18.157 1.00 75.94 297 SER A C 1
ATOM 2270 O O . SER A 1 297 ? -15.032 6.481 -18.456 1.00 75.94 297 SER A O 1
ATOM 2272 N N . GLN A 1 298 ? -13.513 5.526 -17.086 1.00 74.88 298 GLN A N 1
ATOM 2273 C CA . GLN A 1 298 ? -14.437 4.896 -16.137 1.00 74.88 298 GLN A CA 1
ATOM 2274 C C . GLN A 1 298 ? -14.710 5.778 -14.908 1.00 74.88 298 GLN A C 1
ATOM 2276 O O . GLN A 1 298 ? -15.530 5.442 -14.064 1.00 74.88 298 GLN A O 1
ATOM 2281 N N . ALA A 1 299 ? -14.021 6.913 -14.773 1.00 81.56 299 ALA A N 1
ATOM 2282 C CA . ALA A 1 299 ? -14.117 7.752 -13.588 1.00 81.56 299 ALA A CA 1
ATOM 2283 C C . ALA A 1 299 ? -15.403 8.597 -13.566 1.00 81.56 299 ALA A C 1
ATOM 2285 O O . ALA A 1 299 ? -15.862 9.118 -14.588 1.00 81.56 299 ALA A O 1
ATOM 2286 N N . THR A 1 300 ? -15.949 8.815 -12.371 1.00 83.00 300 THR A N 1
ATOM 2287 C CA . THR A 1 300 ? -17.193 9.569 -12.170 1.00 83.00 300 THR A CA 1
ATOM 2288 C C . THR A 1 300 ? -16.909 11.006 -11.730 1.00 83.00 300 THR A C 1
ATOM 2290 O O . THR A 1 300 ? -16.113 11.214 -10.810 1.00 83.00 300 THR A O 1
ATOM 2293 N N . PRO A 1 301 ? -17.533 12.026 -12.349 1.00 85.38 301 PRO A N 1
ATOM 2294 C CA . PRO A 1 301 ? -17.359 13.408 -11.924 1.00 85.38 301 PRO A CA 1
ATOM 2295 C C . PRO A 1 301 ? -18.100 13.667 -10.605 1.00 85.38 301 PRO A C 1
ATOM 2297 O O . PRO A 1 301 ? -19.305 13.453 -10.509 1.00 85.38 301 PRO A O 1
ATOM 2300 N N . VAL A 1 302 ? -17.383 14.197 -9.621 1.00 89.50 302 VAL A N 1
ATOM 2301 C CA . VAL A 1 302 ? -17.885 14.672 -8.329 1.00 89.50 302 VAL A CA 1
ATOM 2302 C C . VAL A 1 302 ? -17.618 16.172 -8.181 1.00 89.50 302 VAL A C 1
ATOM 2304 O O . VAL A 1 302 ? -16.839 16.774 -8.938 1.00 89.50 302 VAL A O 1
ATOM 2307 N N . LYS A 1 303 ? -18.303 16.804 -7.231 1.00 90.44 303 LYS A N 1
ATOM 2308 C CA . LYS A 1 303 ? -18.038 18.192 -6.851 1.00 90.44 303 LYS A CA 1
ATOM 2309 C C . LYS A 1 303 ? -17.067 18.212 -5.675 1.00 90.44 303 LYS A C 1
ATOM 2311 O O . LYS A 1 303 ? -17.079 17.315 -4.846 1.00 90.44 303 LYS A O 1
ATOM 2316 N N . LEU A 1 304 ? -16.212 19.225 -5.651 1.00 92.62 304 LEU A N 1
ATOM 2317 C CA . LEU A 1 304 ? -15.328 19.529 -4.534 1.00 92.62 304 LEU A CA 1
ATOM 2318 C C . LEU A 1 304 ? -15.561 20.978 -4.134 1.00 92.62 304 LEU A C 1
ATOM 2320 O O . LEU A 1 304 ? -15.367 21.879 -4.961 1.00 92.62 304 LEU A O 1
ATOM 2324 N N . ASP A 1 305 ? -15.956 21.195 -2.890 1.00 92.81 305 ASP A N 1
ATOM 2325 C CA . ASP A 1 305 ? -16.076 22.519 -2.310 1.00 92.81 305 ASP A CA 1
ATOM 2326 C C . ASP A 1 305 ? -14.728 23.224 -2.251 1.00 92.81 305 ASP A C 1
ATOM 2328 O O . ASP A 1 305 ? -13.674 22.634 -2.014 1.00 92.81 305 ASP A O 1
ATOM 2332 N N . ARG A 1 306 ? -14.760 24.525 -2.510 1.00 93.31 306 ARG A N 1
ATOM 2333 C CA . ARG A 1 306 ? -13.604 25.410 -2.441 1.00 93.31 306 ARG A CA 1
ATOM 2334 C C . ARG A 1 306 ? -13.921 26.560 -1.514 1.00 93.31 306 ARG A C 1
ATOM 2336 O O . ARG A 1 306 ? -15.005 27.144 -1.570 1.00 93.31 306 ARG A O 1
ATOM 2343 N N . TRP A 1 307 ? -12.928 26.937 -0.724 1.00 94.75 307 TRP A N 1
ATOM 2344 C CA . TRP A 1 307 ? -13.086 27.895 0.360 1.00 94.75 307 TRP A CA 1
ATOM 2345 C C . TRP A 1 307 ? -12.142 29.079 0.191 1.00 94.75 307 TRP A C 1
ATOM 2347 O O . TRP A 1 307 ? -10.987 28.929 -0.210 1.00 94.75 307 TRP A O 1
ATOM 2357 N N . LEU A 1 308 ? -12.638 30.274 0.502 1.00 95.12 308 LEU A N 1
ATOM 2358 C CA . LEU A 1 308 ? -11.859 31.504 0.536 1.00 95.12 308 LEU A CA 1
ATOM 2359 C C . LEU A 1 308 ? -11.404 31.766 1.970 1.00 95.12 308 LEU A C 1
ATOM 2361 O O . LEU A 1 308 ? -12.232 31.949 2.861 1.00 95.12 308 LEU A O 1
ATOM 2365 N N . VAL A 1 309 ? -10.091 31.838 2.163 1.00 96.00 309 VAL A N 1
ATOM 2366 C CA . VAL A 1 309 ? -9.433 32.181 3.426 1.00 96.00 309 VAL A CA 1
ATOM 2367 C C . VAL A 1 309 ? -8.972 33.635 3.348 1.00 96.00 309 VAL A C 1
ATOM 2369 O O . VAL A 1 309 ? -7.998 33.956 2.669 1.00 96.00 309 VAL A O 1
ATOM 2372 N N . SER A 1 310 ? -9.668 34.530 4.041 1.00 95.69 310 SER A N 1
ATOM 2373 C CA . SER A 1 310 ? -9.331 35.952 4.150 1.00 95.69 310 SER A CA 1
ATOM 2374 C C . SER A 1 310 ? -8.591 36.231 5.456 1.00 95.69 310 SER A C 1
ATOM 2376 O O . SER A 1 310 ? -9.172 36.135 6.533 1.00 95.69 310 SER A O 1
ATOM 2378 N N . VAL A 1 311 ? -7.326 36.632 5.373 1.00 94.31 311 VAL A N 1
ATOM 2379 C CA . VAL A 1 311 ? -6.494 37.009 6.522 1.00 94.31 311 VAL A CA 1
ATOM 2380 C C . VAL A 1 311 ? -6.409 38.527 6.611 1.00 94.31 311 VAL A C 1
ATOM 2382 O O . VAL A 1 311 ? -5.890 39.181 5.705 1.00 94.31 311 VAL A O 1
ATOM 2385 N N . THR A 1 312 ? -6.893 39.093 7.714 1.00 92.88 312 THR A N 1
ATOM 2386 C CA . THR A 1 312 ? -6.840 40.534 7.989 1.00 92.88 312 THR A CA 1
ATOM 2387 C C . THR A 1 312 ? -5.894 40.803 9.153 1.00 92.88 312 THR A C 1
ATOM 2389 O O . THR A 1 312 ? -6.166 40.391 10.282 1.00 92.88 312 THR A O 1
ATOM 2392 N N . SER A 1 313 ? -4.796 41.513 8.889 1.00 86.12 313 SER A N 1
ATOM 2393 C CA . SER A 1 313 ? -3.772 41.847 9.891 1.00 86.12 313 SER A CA 1
ATOM 2394 C C . SER A 1 313 ? -3.628 43.366 10.061 1.00 86.12 313 SER A C 1
ATOM 2396 O O . SER A 1 313 ? -3.742 44.106 9.078 1.00 86.12 313 SER A O 1
ATOM 2398 N N . PRO A 1 314 ? -3.337 43.869 11.272 1.00 77.88 314 PRO A N 1
ATOM 2399 C CA . PRO A 1 314 ? -2.982 45.268 11.477 1.00 77.88 314 PRO A CA 1
ATOM 2400 C C . PRO A 1 314 ? -1.584 45.556 10.897 1.00 77.88 314 PRO A C 1
ATOM 2402 O O . PRO A 1 314 ? -0.641 44.791 11.099 1.00 77.88 314 PRO A O 1
ATOM 2405 N N . THR A 1 315 ? -1.423 46.656 10.154 1.00 70.25 315 THR A N 1
ATOM 2406 C CA . THR A 1 315 ? -0.096 47.062 9.646 1.00 70.25 315 THR A CA 1
ATOM 2407 C C . THR A 1 315 ? 0.771 47.660 10.760 1.00 70.25 315 THR A C 1
ATOM 2409 O O . THR A 1 315 ? 0.258 48.241 11.714 1.00 70.25 315 THR A O 1
ATOM 2412 N N . LYS A 1 316 ? 2.106 47.584 10.614 1.00 60.03 316 LYS A N 1
ATOM 2413 C CA . LYS A 1 316 ? 3.106 48.080 11.590 1.00 60.03 316 LYS A CA 1
ATOM 2414 C C . LYS A 1 316 ? 2.963 49.564 11.989 1.00 60.03 316 LYS A C 1
ATOM 2416 O O . LYS A 1 316 ? 3.580 49.981 12.959 1.00 60.03 316 LYS A O 1
ATOM 2421 N N . LEU A 1 317 ? 2.177 50.350 11.250 1.00 58.78 317 LEU A N 1
ATOM 2422 C CA . LEU A 1 317 ? 1.917 51.777 11.482 1.00 58.78 317 LEU A CA 1
ATOM 2423 C C . LEU A 1 317 ? 0.493 52.065 12.001 1.00 58.78 317 LEU A C 1
ATOM 2425 O O . LEU A 1 317 ? 0.097 53.222 12.055 1.00 58.78 317 LEU A O 1
ATOM 2429 N N . GLY A 1 318 ? -0.304 51.045 12.345 1.00 56.62 318 GLY A N 1
ATOM 2430 C CA . GLY A 1 318 ? -1.611 51.191 13.013 1.00 56.62 318 GLY A CA 1
ATOM 2431 C C . GLY A 1 318 ? -2.733 51.861 12.202 1.00 56.62 318 GLY A C 1
ATOM 2432 O O . GLY A 1 318 ? -3.863 51.912 12.670 1.00 56.62 318 GLY A O 1
ATOM 2433 N N . MET A 1 319 ? -2.457 52.356 10.989 1.00 55.06 319 MET A N 1
ATOM 2434 C CA . MET A 1 319 ? -3.395 53.188 10.216 1.00 55.06 319 MET A CA 1
ATOM 2435 C C . MET A 1 319 ? -4.111 52.467 9.058 1.00 55.06 319 MET A C 1
ATOM 2437 O O . MET A 1 319 ? -5.076 53.003 8.518 1.00 55.06 319 MET A O 1
ATOM 2441 N N . LYS A 1 320 ? -3.674 51.265 8.648 1.00 61.91 320 LYS A N 1
ATOM 2442 C CA . LYS A 1 320 ? -4.342 50.437 7.618 1.00 61.91 320 LYS A CA 1
ATOM 2443 C C . LYS A 1 320 ? -4.310 48.952 7.988 1.00 61.91 320 LYS A C 1
ATOM 2445 O O . LYS A 1 320 ? -3.378 48.497 8.646 1.00 61.91 320 LYS A O 1
ATOM 2450 N N . TRP A 1 321 ? -5.299 48.191 7.534 1.00 69.94 321 TRP A N 1
ATOM 2451 C CA . TRP A 1 321 ? -5.336 46.733 7.661 1.00 69.94 321 TRP A CA 1
ATOM 2452 C C . TRP A 1 321 ? -4.819 46.105 6.362 1.00 69.94 321 TRP A C 1
ATOM 2454 O O . TRP A 1 321 ? -5.233 46.518 5.279 1.00 69.94 321 TRP A O 1
ATOM 2464 N N . SER A 1 322 ? -3.901 45.142 6.445 1.00 80.62 322 SER A N 1
ATOM 2465 C CA . SER A 1 322 ? -3.492 44.341 5.287 1.00 80.62 322 SER A CA 1
ATOM 2466 C C . SER A 1 322 ? -4.429 43.147 5.157 1.00 80.62 322 SER A C 1
ATOM 2468 O O . SER A 1 322 ? -4.521 42.349 6.092 1.00 80.62 322 SER A O 1
ATOM 2470 N N . LYS A 1 323 ? -5.098 43.019 4.008 1.00 87.31 323 LYS A N 1
ATOM 2471 C CA . LYS A 1 323 ? -5.938 41.866 3.667 1.00 87.31 323 LYS A CA 1
ATOM 2472 C C . LYS A 1 323 ? -5.186 40.969 2.684 1.00 87.31 323 LYS A C 1
ATOM 2474 O O . LYS A 1 323 ? -4.710 41.461 1.666 1.00 87.31 323 LYS A O 1
ATOM 2479 N N . SER A 1 324 ? -5.061 39.685 3.004 1.00 90.00 324 SER A N 1
ATOM 2480 C CA . SER A 1 324 ? -4.521 38.646 2.114 1.00 90.00 324 SER A CA 1
ATOM 2481 C C . SER A 1 324 ? -5.574 37.563 1.915 1.00 90.00 324 SER A C 1
ATOM 2483 O O . SER A 1 324 ? -6.272 37.221 2.866 1.00 90.00 324 SER A O 1
ATOM 2485 N N . GLU A 1 325 ? -5.699 37.033 0.703 1.00 91.94 325 GLU A N 1
ATOM 2486 C CA . GLU A 1 325 ? -6.712 36.032 0.359 1.00 91.94 325 GLU A CA 1
ATOM 2487 C C . GLU A 1 325 ? -6.052 34.782 -0.226 1.00 91.94 325 GLU A C 1
ATOM 2489 O O . GLU A 1 325 ? -5.197 34.878 -1.107 1.00 91.94 325 GLU A O 1
ATOM 2494 N N . TYR A 1 326 ? -6.466 33.616 0.265 1.00 91.50 326 TYR A N 1
ATOM 2495 C CA . TYR A 1 326 ? -5.988 32.304 -0.167 1.00 91.50 326 TYR A CA 1
ATOM 2496 C C . TYR A 1 326 ? -7.178 31.407 -0.511 1.00 91.50 326 TYR A C 1
ATOM 2498 O O . TYR A 1 326 ? -8.262 31.560 0.051 1.00 91.50 326 TYR A O 1
ATOM 2506 N N . LYS A 1 327 ? -6.981 30.460 -1.429 1.00 92.06 327 LYS A N 1
ATOM 2507 C CA . LYS A 1 327 ? -7.989 29.452 -1.781 1.00 92.06 327 LYS A CA 1
ATOM 2508 C C . LYS A 1 327 ? -7.604 28.125 -1.145 1.00 92.06 327 LYS A C 1
ATOM 2510 O O . LYS A 1 327 ? -6.493 27.658 -1.373 1.00 92.06 327 LYS A O 1
ATOM 2515 N N . MET A 1 328 ? -8.523 27.538 -0.392 1.00 93.38 328 MET A N 1
ATOM 2516 C CA . MET A 1 328 ? -8.355 26.259 0.292 1.00 93.38 328 MET A CA 1
ATOM 2517 C C . MET A 1 328 ? -9.224 25.193 -0.380 1.00 93.38 328 MET A C 1
ATOM 2519 O O . MET A 1 328 ? -10.400 25.434 -0.664 1.00 93.38 328 MET A O 1
ATOM 2523 N N . ASN A 1 329 ? -8.631 24.030 -0.643 1.00 92.75 329 ASN A N 1
ATOM 2524 C CA . ASN A 1 329 ? -9.273 22.870 -1.268 1.00 92.75 329 ASN A CA 1
ATOM 2525 C C . ASN A 1 329 ? -9.284 21.654 -0.338 1.00 92.75 329 ASN A C 1
ATOM 2527 O O . ASN A 1 329 ? -10.182 20.829 -0.448 1.00 92.75 329 ASN A O 1
ATOM 2531 N N . ASN A 1 330 ? -8.305 21.533 0.561 1.00 91.75 330 ASN A N 1
ATOM 2532 C CA . ASN A 1 330 ? -8.157 20.371 1.428 1.00 91.75 330 ASN A CA 1
ATOM 2533 C C . ASN A 1 330 ? -8.370 20.757 2.886 1.00 91.75 330 ASN A C 1
ATOM 2535 O O . ASN A 1 330 ? -9.333 20.310 3.502 1.00 91.75 330 ASN A O 1
ATOM 2539 N N . TYR A 1 331 ? -7.463 21.557 3.446 1.00 92.12 331 TYR A N 1
ATOM 2540 C CA . TYR A 1 331 ? -7.512 21.930 4.856 1.00 92.12 331 TYR A CA 1
ATOM 2541 C C . TYR A 1 331 ? -6.562 23.086 5.192 1.00 92.12 331 TYR A C 1
ATOM 2543 O O . TYR A 1 331 ? -5.561 23.336 4.514 1.00 92.12 331 TYR A O 1
ATOM 2551 N N . LEU A 1 332 ? -6.870 23.768 6.292 1.00 94.19 332 LEU A N 1
ATOM 2552 C CA . LEU A 1 332 ? -6.054 24.801 6.927 1.00 94.19 332 LEU A CA 1
ATOM 2553 C C . LEU A 1 332 ? -5.690 24.333 8.330 1.00 94.19 332 LEU A C 1
ATOM 2555 O O . LEU A 1 332 ? -6.528 23.767 9.029 1.00 94.19 332 LEU A O 1
ATOM 2559 N N . SER A 1 333 ? -4.468 24.608 8.782 1.00 92.50 333 SER A N 1
ATOM 2560 C CA . SER A 1 333 ? -4.115 24.388 10.187 1.00 92.50 333 SER A CA 1
ATOM 2561 C C . SER A 1 333 ? -3.288 25.516 10.787 1.00 92.50 333 SER A C 1
ATOM 2563 O O . SER A 1 333 ? -2.548 26.220 10.096 1.00 92.50 333 SER A O 1
ATOM 2565 N N . VAL A 1 334 ? -3.435 25.689 12.100 1.00 92.62 334 VAL A N 1
ATOM 2566 C CA . VAL A 1 334 ? -2.687 26.633 12.939 1.00 92.62 334 VAL A CA 1
ATOM 2567 C C . VAL A 1 334 ? -2.109 25.855 14.116 1.00 92.62 334 VAL A C 1
ATOM 2569 O O . VAL A 1 334 ? -2.849 25.136 14.779 1.00 92.62 334 VAL A O 1
ATOM 2572 N N . GLY A 1 335 ? -0.812 26.002 14.401 1.00 90.62 335 GLY A N 1
ATOM 2573 C CA . GLY A 1 335 ? -0.141 25.321 15.520 1.00 90.62 335 GLY A CA 1
ATOM 2574 C C . GLY A 1 335 ? 0.809 24.198 15.094 1.00 90.62 335 GLY A C 1
ATOM 2575 O O . GLY A 1 335 ? 1.488 24.313 14.071 1.00 90.62 335 GLY A O 1
ATOM 2576 N N . VAL A 1 336 ? 0.900 23.129 15.891 1.00 85.56 336 VAL A N 1
ATOM 2577 C CA . VAL A 1 336 ? 1.946 22.091 15.762 1.00 85.56 336 VAL A CA 1
ATOM 2578 C C . VAL A 1 336 ? 2.006 21.437 14.371 1.00 85.56 336 VAL A C 1
ATOM 2580 O O . VAL A 1 336 ? 3.096 21.243 13.837 1.00 85.56 336 VAL A O 1
ATOM 2583 N N . ASP A 1 337 ? 0.863 21.203 13.721 1.00 84.56 337 ASP A N 1
ATOM 2584 C CA . ASP A 1 337 ? 0.793 20.656 12.353 1.00 84.56 337 ASP A CA 1
ATOM 2585 C C . ASP A 1 337 ? 1.433 21.588 11.308 1.00 84.56 337 ASP A C 1
ATOM 2587 O O . ASP A 1 337 ? 2.313 21.212 10.522 1.00 84.56 337 ASP A O 1
ATOM 2591 N N . ALA A 1 338 ? 1.049 22.863 11.350 1.00 89.50 338 ALA A N 1
ATOM 2592 C CA . ALA A 1 338 ? 1.635 23.883 10.497 1.00 89.50 338 ALA A CA 1
ATOM 2593 C C . ALA A 1 338 ? 3.132 24.074 10.787 1.00 89.50 338 ALA A C 1
ATOM 2595 O O . ALA A 1 338 ? 3.898 24.395 9.878 1.00 89.50 338 ALA A O 1
ATOM 2596 N N . LEU A 1 339 ? 3.575 23.845 12.030 1.00 86.19 339 LEU A N 1
ATOM 2597 C CA . LEU A 1 339 ? 4.986 23.915 12.409 1.00 86.19 339 LEU A CA 1
ATOM 2598 C C . LEU A 1 339 ? 5.813 22.793 11.770 1.00 86.19 339 LEU A C 1
ATOM 2600 O O . LEU A 1 339 ? 6.902 23.069 11.259 1.00 86.19 339 LEU A O 1
ATOM 2604 N N . VAL A 1 340 ? 5.304 21.556 11.765 1.00 83.19 340 VAL A N 1
ATOM 2605 C CA . VAL A 1 340 ? 5.933 20.417 11.068 1.00 83.19 340 VAL A CA 1
ATOM 2606 C C . VAL A 1 340 ? 6.090 20.749 9.587 1.00 83.19 340 VAL A C 1
ATOM 2608 O O . VAL A 1 340 ? 7.193 20.666 9.037 1.00 83.19 340 VAL A O 1
ATOM 2611 N N . THR A 1 341 ? 5.005 21.215 8.965 1.00 83.62 341 THR A N 1
ATOM 2612 C CA . THR A 1 341 ? 4.978 21.591 7.546 1.00 83.62 341 THR A CA 1
ATOM 2613 C C . THR A 1 341 ? 5.975 22.719 7.248 1.00 83.62 341 THR A C 1
ATOM 2615 O O . THR A 1 341 ? 6.747 22.630 6.290 1.00 83.62 341 THR A O 1
ATOM 2618 N N . LEU A 1 342 ? 6.050 23.743 8.108 1.00 86.50 342 LEU A N 1
ATOM 2619 C CA . LEU A 1 342 ? 6.982 24.870 7.985 1.00 86.50 342 LEU A CA 1
ATOM 2620 C C . LEU A 1 342 ? 8.452 24.446 8.099 1.00 86.50 342 LEU A C 1
ATOM 2622 O O . LEU A 1 342 ? 9.291 24.869 7.300 1.00 86.50 342 LEU A O 1
ATOM 2626 N N . ASN A 1 343 ? 8.779 23.603 9.079 1.00 82.94 343 ASN A N 1
ATOM 2627 C CA . ASN A 1 343 ? 10.141 23.103 9.278 1.00 82.94 343 ASN A CA 1
ATOM 2628 C C . ASN A 1 343 ? 10.587 22.226 8.104 1.00 82.94 343 ASN A C 1
ATOM 2630 O O . ASN A 1 343 ? 11.711 22.375 7.611 1.00 82.94 343 ASN A O 1
ATOM 2634 N N . PHE A 1 344 ? 9.689 21.374 7.605 1.00 78.00 344 PHE A N 1
ATOM 2635 C CA . PHE A 1 344 ? 9.923 20.579 6.405 1.00 78.00 344 PHE A CA 1
ATOM 2636 C C . PHE A 1 344 ? 10.173 21.463 5.173 1.00 78.00 344 PHE A C 1
ATOM 2638 O O . PHE A 1 344 ? 11.169 21.258 4.472 1.00 78.00 344 PHE A O 1
ATOM 2645 N N . HIS A 1 345 ? 9.332 22.478 4.938 1.00 78.81 345 HIS A N 1
ATOM 2646 C CA . HIS A 1 345 ? 9.482 23.422 3.825 1.00 78.81 345 HIS A CA 1
ATOM 2647 C C . HIS A 1 345 ? 10.857 24.110 3.853 1.00 78.81 345 HIS A C 1
ATOM 2649 O O . HIS A 1 345 ? 11.614 24.032 2.884 1.00 78.81 345 HIS A O 1
ATOM 2655 N N . ASN A 1 346 ? 11.243 24.685 4.996 1.00 80.25 346 ASN A N 1
ATOM 2656 C CA . ASN A 1 346 ? 12.533 25.365 5.157 1.00 80.25 346 ASN A CA 1
ATOM 2657 C C . ASN A 1 346 ? 13.730 24.429 4.927 1.00 80.25 346 ASN A C 1
ATOM 2659 O O . ASN A 1 346 ? 14.718 24.815 4.295 1.00 80.25 346 ASN A O 1
ATOM 2663 N N . ARG A 1 347 ? 13.658 23.179 5.410 1.00 70.56 347 ARG A N 1
ATOM 2664 C CA . ARG A 1 347 ? 14.759 22.214 5.275 1.00 70.56 347 ARG A CA 1
ATOM 2665 C C . ARG A 1 347 ? 14.883 21.669 3.857 1.00 70.56 347 ARG A C 1
ATOM 2667 O O . ARG A 1 347 ? 16.008 21.475 3.391 1.00 70.56 347 ARG A O 1
ATOM 2674 N N . ARG A 1 348 ? 13.768 21.480 3.145 1.00 67.44 348 ARG A N 1
ATOM 2675 C CA . ARG A 1 348 ? 13.757 20.993 1.756 1.00 67.44 348 ARG A CA 1
ATOM 2676 C C . ARG A 1 348 ? 14.586 21.878 0.823 1.00 67.44 348 ARG A C 1
ATOM 2678 O O . ARG A 1 348 ? 15.281 21.352 -0.041 1.00 67.44 348 ARG A O 1
ATOM 2685 N N . HIS A 1 349 ? 14.577 23.195 1.028 1.00 61.53 349 HIS A N 1
ATOM 2686 C CA . HIS A 1 349 ? 15.392 24.131 0.245 1.00 61.53 349 HIS A CA 1
ATOM 2687 C C . HIS A 1 349 ? 16.902 24.040 0.531 1.00 61.53 349 HIS A C 1
ATOM 2689 O O . HIS A 1 349 ? 17.699 24.465 -0.302 1.00 61.53 349 HIS A O 1
ATOM 2695 N N . SER A 1 350 ? 17.301 23.466 1.671 1.00 60.50 350 SER A N 1
ATOM 2696 C CA . SER A 1 350 ? 18.706 23.360 2.098 1.00 60.50 350 SER A CA 1
ATOM 2697 C C . SER A 1 350 ? 19.411 22.058 1.688 1.00 60.50 350 SER A C 1
ATOM 2699 O O . SER A 1 350 ? 20.629 21.961 1.819 1.00 60.50 350 SER A O 1
ATOM 2701 N N . LEU A 1 351 ? 18.675 21.053 1.198 1.00 56.03 351 LEU A N 1
ATOM 2702 C CA . LEU A 1 351 ? 19.232 19.756 0.799 1.00 56.03 351 LEU A CA 1
ATOM 2703 C C . LEU A 1 351 ? 19.575 19.716 -0.704 1.00 56.03 351 LEU A C 1
ATOM 2705 O O . LEU A 1 351 ? 18.791 20.205 -1.523 1.00 56.03 351 LEU A O 1
ATOM 2709 N N . PRO A 1 352 ? 20.702 19.091 -1.107 1.00 50.78 352 PRO A N 1
ATOM 2710 C CA . PRO A 1 352 ? 21.004 18.844 -2.515 1.00 50.78 352 PRO A CA 1
ATOM 2711 C C . PRO A 1 352 ? 19.876 18.055 -3.191 1.00 50.78 352 PRO A C 1
ATOM 2713 O O . PRO A 1 352 ? 19.474 16.996 -2.710 1.00 50.78 352 PRO A O 1
ATOM 2716 N N . ARG A 1 353 ? 19.380 18.543 -4.337 1.00 53.66 353 ARG A N 1
ATOM 2717 C CA . ARG A 1 353 ? 18.196 17.986 -5.028 1.00 53.66 353 ARG A CA 1
ATOM 2718 C C . ARG A 1 353 ? 18.324 16.506 -5.412 1.00 53.66 353 ARG A C 1
ATOM 2720 O O . ARG A 1 353 ? 17.313 15.822 -5.488 1.00 53.66 353 ARG A O 1
ATOM 2727 N N . VAL A 1 354 ? 19.550 16.010 -5.583 1.00 49.25 354 VAL A N 1
ATOM 2728 C CA . VAL A 1 354 ? 19.859 14.599 -5.887 1.00 49.25 354 VAL A CA 1
ATOM 2729 C C . VAL A 1 354 ? 19.453 13.653 -4.740 1.00 49.25 354 VAL A C 1
ATOM 2731 O O . VAL A 1 354 ? 19.214 12.475 -4.973 1.00 49.25 354 VAL A O 1
ATOM 2734 N N . LEU A 1 355 ? 19.302 14.165 -3.511 1.00 46.22 355 LEU A N 1
ATOM 2735 C CA . LEU A 1 355 ? 18.863 13.402 -2.333 1.00 46.22 355 LEU A CA 1
ATOM 2736 C C . LEU A 1 355 ? 17.342 13.498 -2.072 1.00 46.22 355 LEU A C 1
ATOM 2738 O O . LEU A 1 355 ? 16.852 12.951 -1.085 1.00 46.22 355 LEU A O 1
ATOM 2742 N N . SER A 1 356 ? 16.572 14.184 -2.931 1.00 53.41 356 SER A N 1
ATOM 2743 C CA . SER A 1 356 ? 15.132 14.445 -2.740 1.00 53.41 356 SER A CA 1
ATOM 2744 C C . SER A 1 356 ? 14.246 13.307 -3.270 1.00 53.41 356 SER A C 1
ATOM 2746 O O . SER A 1 356 ? 13.409 13.499 -4.147 1.00 53.41 356 SER A O 1
ATOM 2748 N N . GLY A 1 357 ? 14.426 12.097 -2.739 1.00 63.03 357 GLY A N 1
ATOM 2749 C CA . GLY A 1 357 ? 13.529 10.967 -3.014 1.00 63.03 357 GLY A CA 1
ATOM 2750 C C . GLY A 1 357 ? 12.248 11.013 -2.170 1.00 63.03 357 GLY A C 1
ATOM 2751 O O . GLY A 1 357 ? 12.250 11.550 -1.063 1.00 63.03 357 GLY A O 1
ATOM 2752 N N . ARG A 1 358 ? 11.153 10.389 -2.636 1.00 64.81 358 ARG A N 1
ATOM 2753 C CA . ARG A 1 358 ? 9.880 10.296 -1.879 1.00 64.81 358 ARG A CA 1
ATOM 2754 C C . ARG A 1 358 ? 10.067 9.635 -0.506 1.00 64.81 358 ARG A C 1
ATOM 2756 O O . ARG A 1 358 ? 9.496 10.108 0.471 1.00 64.81 358 ARG A O 1
ATOM 2763 N N . PHE A 1 359 ? 10.917 8.608 -0.428 1.00 64.31 359 PHE A N 1
ATOM 2764 C CA . PHE A 1 359 ? 11.324 7.973 0.831 1.00 64.31 359 PHE A CA 1
ATOM 2765 C C . PHE A 1 359 ? 12.025 8.962 1.773 1.00 64.31 359 PHE A C 1
ATOM 2767 O O . PHE A 1 359 ? 11.601 9.125 2.911 1.00 64.31 359 PHE A O 1
ATOM 2774 N N . MET A 1 360 ? 13.032 9.693 1.279 1.00 63.34 360 MET A N 1
ATOM 2775 C CA . MET A 1 360 ? 13.745 10.706 2.067 1.00 63.34 360 MET A CA 1
ATOM 2776 C C . MET A 1 360 ? 12.830 11.853 2.506 1.00 63.34 360 MET A C 1
ATOM 2778 O O . MET A 1 360 ? 12.951 12.334 3.627 1.00 63.34 360 MET A O 1
ATOM 2782 N N . ASN A 1 361 ? 11.877 12.261 1.665 1.00 68.19 361 ASN A N 1
ATOM 2783 C CA . ASN A 1 361 ? 10.891 13.283 2.011 1.00 68.19 361 ASN A CA 1
ATOM 2784 C C . ASN A 1 361 ? 9.956 12.805 3.137 1.00 68.19 361 ASN A C 1
ATOM 2786 O O . ASN A 1 361 ? 9.710 13.567 4.068 1.00 68.19 361 ASN A O 1
ATOM 2790 N N . LYS A 1 362 ? 9.479 11.549 3.091 1.00 68.38 362 LYS A N 1
ATOM 2791 C CA . LYS A 1 362 ? 8.692 10.943 4.182 1.00 68.38 362 LYS A CA 1
ATOM 2792 C C . LYS A 1 362 ? 9.521 10.798 5.462 1.00 68.38 362 LYS A C 1
ATOM 2794 O O . LYS A 1 362 ? 9.037 11.142 6.532 1.00 68.38 362 LYS A O 1
ATOM 2799 N N . PHE A 1 363 ? 10.774 10.354 5.351 1.00 63.31 363 PHE A N 1
ATOM 2800 C CA . PHE A 1 363 ? 11.691 10.236 6.485 1.00 63.31 363 PHE A CA 1
ATOM 2801 C C . PHE A 1 363 ? 11.947 11.590 7.157 1.00 63.31 363 PHE A C 1
ATOM 2803 O O . PHE A 1 363 ? 11.849 11.700 8.373 1.00 63.31 363 PHE A O 1
ATOM 2810 N N . LEU A 1 364 ? 12.202 12.646 6.380 1.00 64.44 364 LEU A N 1
ATOM 2811 C CA . LEU A 1 364 ? 12.350 14.002 6.913 1.00 64.44 364 LEU A CA 1
ATOM 2812 C C . LEU A 1 364 ? 11.075 14.463 7.627 1.00 64.44 364 LEU A C 1
ATOM 2814 O O . LEU A 1 364 ? 11.157 14.966 8.745 1.00 64.44 364 LEU A O 1
ATOM 2818 N N . PHE A 1 365 ? 9.905 14.250 7.019 1.00 66.62 365 PHE A N 1
ATOM 2819 C CA . PHE A 1 365 ? 8.624 14.579 7.645 1.00 66.62 365 PHE A CA 1
ATOM 2820 C C . PHE A 1 365 ? 8.439 13.832 8.976 1.00 66.62 365 PHE A C 1
ATOM 2822 O O . PHE A 1 365 ? 8.067 14.448 9.967 1.00 66.62 365 PHE A O 1
ATOM 2829 N N . PHE A 1 366 ? 8.811 12.549 9.036 1.00 64.00 366 PHE A N 1
ATOM 2830 C CA . PHE A 1 366 ? 8.810 11.747 10.263 1.00 64.00 366 PHE A CA 1
ATOM 2831 C C . PHE A 1 366 ? 9.773 12.292 11.328 1.00 64.00 366 PHE A C 1
ATOM 2833 O O . PHE A 1 366 ? 9.377 12.441 12.478 1.00 64.00 366 PHE A O 1
ATOM 2840 N N . THR A 1 367 ? 11.009 12.658 10.963 1.00 65.06 367 THR A N 1
ATOM 2841 C CA . THR A 1 367 ? 11.991 13.195 11.929 1.00 65.06 367 THR A CA 1
ATOM 2842 C C . THR A 1 367 ? 11.566 14.512 12.567 1.00 65.06 367 THR A C 1
ATOM 2844 O O . THR A 1 367 ? 11.952 14.784 13.699 1.00 65.06 367 THR A O 1
ATOM 2847 N N . TYR A 1 368 ? 10.791 15.330 11.852 1.00 64.75 368 TYR A N 1
ATOM 2848 C CA . TYR A 1 368 ? 10.225 16.557 12.404 1.00 64.75 368 TYR A CA 1
ATOM 2849 C C . TYR A 1 368 ? 8.852 16.324 13.040 1.00 64.75 368 TYR A C 1
ATOM 2851 O O . TYR A 1 368 ? 8.475 17.096 13.901 1.00 64.75 368 TYR A O 1
ATOM 2859 N N . GLY A 1 369 ? 8.120 15.276 12.664 1.00 58.56 369 GLY A N 1
ATOM 2860 C CA . GLY A 1 369 ? 6.818 14.924 13.233 1.00 58.56 369 GLY A CA 1
ATOM 2861 C C . GLY A 1 369 ? 6.870 14.228 14.599 1.00 58.56 369 GLY A C 1
ATOM 2862 O O . GLY A 1 369 ? 5.816 13.918 15.147 1.00 58.56 369 GLY A O 1
ATOM 2863 N N . THR A 1 370 ? 8.054 13.964 15.166 1.00 59.84 370 THR A N 1
ATOM 2864 C CA . THR A 1 370 ? 8.180 13.396 16.516 1.00 59.84 370 THR A CA 1
ATOM 2865 C C . THR A 1 370 ? 7.746 14.417 17.576 1.00 59.84 370 THR A C 1
ATOM 2867 O O . THR A 1 370 ? 8.388 15.450 17.780 1.00 59.84 370 THR A O 1
ATOM 2870 N N . LYS A 1 371 ? 6.633 14.103 18.251 1.00 51.53 371 LYS A N 1
ATOM 2871 C CA . LYS A 1 371 ? 5.935 14.941 19.241 1.00 51.53 371 LYS A CA 1
ATOM 2872 C C . LYS A 1 371 ? 6.878 15.617 20.261 1.00 51.53 371 LYS A C 1
ATOM 2874 O O . LYS A 1 371 ? 6.906 16.846 20.337 1.00 51.53 371 LYS A O 1
ATOM 2879 N N . ASP A 1 372 ? 7.770 14.857 20.902 1.00 54.22 372 ASP A N 1
ATOM 2880 C CA . ASP A 1 372 ? 8.663 15.340 21.977 1.00 54.22 372 ASP A CA 1
ATOM 2881 C C . ASP A 1 372 ? 9.585 16.523 21.601 1.00 54.22 372 ASP A C 1
ATOM 2883 O O . ASP A 1 372 ? 10.049 17.271 22.468 1.00 54.22 372 ASP A O 1
ATOM 2887 N N . VAL A 1 373 ? 9.891 16.701 20.310 1.00 56.59 373 VAL A N 1
ATOM 2888 C CA . VAL A 1 373 ? 10.817 17.742 19.828 1.00 56.59 373 VAL A CA 1
ATOM 2889 C C . VAL A 1 373 ? 10.091 19.061 19.529 1.00 56.59 373 VAL A C 1
ATOM 2891 O O . VAL A 1 373 ? 10.711 20.126 19.601 1.00 56.59 373 VAL A O 1
ATOM 2894 N N . LEU A 1 374 ? 8.788 19.024 19.221 1.00 57.47 374 LEU A N 1
ATOM 2895 C CA . LEU A 1 374 ? 8.027 20.184 18.735 1.00 57.47 374 LEU A CA 1
ATOM 2896 C C . LEU A 1 374 ? 6.983 20.743 19.716 1.00 57.47 374 LEU A C 1
ATOM 2898 O O . LEU A 1 374 ? 6.700 21.943 19.643 1.00 57.47 374 LEU A O 1
ATOM 2902 N N . GLU A 1 375 ? 6.467 19.933 20.649 1.00 58.31 375 GLU A N 1
ATOM 2903 C CA . GLU A 1 375 ? 5.422 20.306 21.633 1.00 58.31 375 GLU A CA 1
ATOM 2904 C C . GLU A 1 375 ? 5.749 21.597 22.410 1.00 58.31 375 GLU A C 1
ATOM 2906 O O . GLU A 1 375 ? 4.885 22.417 22.721 1.00 58.31 375 GLU A O 1
ATOM 2911 N N . ARG A 1 376 ? 7.037 21.878 22.654 1.00 63.03 376 ARG A N 1
ATOM 2912 C CA . ARG A 1 376 ? 7.464 23.052 23.438 1.00 63.03 376 ARG A CA 1
ATOM 2913 C C . ARG A 1 376 ? 7.147 24.408 22.792 1.00 63.03 376 ARG A C 1
ATOM 2915 O O . ARG A 1 376 ? 7.157 25.405 23.508 1.00 63.03 376 ARG A O 1
ATOM 2922 N N . MET A 1 377 ? 6.901 24.481 21.478 1.00 64.50 377 MET A N 1
ATOM 2923 C CA . MET A 1 377 ? 6.725 25.760 20.763 1.00 64.50 377 MET A CA 1
ATOM 2924 C C . MET A 1 377 ? 5.269 26.168 20.501 1.00 64.50 377 MET A C 1
ATOM 2926 O O . MET A 1 377 ? 5.032 27.337 20.197 1.00 64.50 377 MET A O 1
ATOM 2930 N N . CYS A 1 378 ? 4.309 25.241 20.589 1.00 75.38 378 CYS A N 1
ATOM 2931 C CA . CYS A 1 378 ? 2.883 25.509 20.335 1.00 75.38 378 CYS A CA 1
ATOM 2932 C C . CYS A 1 378 ? 1.981 25.231 21.548 1.00 75.38 378 CYS A C 1
ATOM 2934 O O . CYS A 1 378 ? 0.758 25.261 21.423 1.00 75.38 378 CYS A O 1
ATOM 2936 N N . ARG A 1 379 ? 2.576 25.001 22.723 1.00 80.06 379 ARG A N 1
ATOM 2937 C CA . ARG A 1 379 ? 1.855 24.783 23.977 1.00 80.06 379 ARG A CA 1
ATOM 2938 C C . ARG A 1 379 ? 0.954 25.975 24.323 1.00 80.06 379 ARG A C 1
ATOM 2940 O O . ARG A 1 379 ? 1.338 27.126 24.125 1.00 80.06 379 ARG A O 1
ATOM 2947 N N . ASN A 1 380 ? -0.214 25.690 24.896 1.00 85.44 380 ASN A N 1
ATOM 2948 C CA . ASN A 1 380 ? -1.219 26.677 25.314 1.00 85.44 380 ASN A CA 1
ATOM 2949 C C . ASN A 1 380 ? -1.821 27.513 24.168 1.00 85.44 380 ASN A C 1
ATOM 2951 O O . ASN A 1 380 ? -2.178 28.675 24.366 1.00 85.44 380 ASN A O 1
ATOM 2955 N N . LEU A 1 381 ? -1.980 26.934 22.973 1.00 86.50 381 LEU A N 1
ATOM 2956 C CA . LEU A 1 381 ? -2.506 27.645 21.801 1.00 86.50 381 LEU A CA 1
ATOM 2957 C C . LEU A 1 381 ? -3.890 28.278 22.053 1.00 86.50 381 LEU A C 1
ATOM 2959 O O . LEU A 1 381 ? -4.163 29.375 21.569 1.00 86.50 381 LEU A O 1
ATOM 2963 N N . HIS A 1 382 ? -4.729 27.626 22.862 1.00 87.12 382 HIS A N 1
ATOM 2964 C CA . HIS A 1 382 ? -6.056 28.099 23.278 1.00 87.12 382 HIS A CA 1
ATOM 2965 C C . HIS A 1 382 ? -6.063 29.479 23.965 1.00 87.12 382 HIS A C 1
ATOM 2967 O O . HIS A 1 382 ? -7.054 30.199 23.872 1.00 87.12 382 HIS A O 1
ATOM 2973 N N . LEU A 1 383 ? -4.966 29.896 24.612 1.00 88.81 383 LEU A N 1
ATOM 2974 C CA . LEU A 1 383 ? -4.867 31.230 25.226 1.00 88.81 383 LEU A CA 1
ATOM 2975 C C . LEU A 1 383 ? -4.706 32.341 24.177 1.00 88.81 383 LEU A C 1
ATOM 2977 O O . LEU A 1 383 ? -5.116 33.483 24.395 1.00 88.81 383 LEU A O 1
ATOM 2981 N N . HIS A 1 384 ? -4.135 31.996 23.024 1.00 89.88 384 HIS A N 1
ATOM 2982 C CA . HIS A 1 384 ? -3.728 32.933 21.978 1.00 89.88 384 HIS A CA 1
ATOM 2983 C C . HIS A 1 384 ? -4.675 32.955 20.771 1.00 89.88 384 HIS A C 1
ATOM 2985 O O . HIS A 1 384 ? -4.546 33.825 19.901 1.00 89.88 384 HIS A O 1
ATOM 2991 N N . VAL A 1 385 ? -5.629 32.021 20.717 1.00 91.94 385 VAL A N 1
ATOM 2992 C CA . VAL A 1 385 ? -6.562 31.836 19.604 1.00 91.94 385 VAL A CA 1
ATOM 2993 C C . VAL A 1 385 ? -8.008 31.907 20.093 1.00 91.94 385 VAL A C 1
ATOM 2995 O O . VAL A 1 385 ? -8.377 31.295 21.085 1.00 91.94 385 VAL A O 1
ATOM 2998 N N . GLU A 1 386 ? -8.839 32.660 19.379 1.00 93.38 386 GLU A N 1
ATOM 2999 C CA . GLU A 1 386 ? -10.301 32.662 19.507 1.00 93.38 386 GLU A CA 1
ATOM 3000 C C . GLU A 1 386 ? -10.913 31.985 18.278 1.00 93.38 386 GLU A C 1
ATOM 3002 O O . GLU A 1 386 ? -10.550 32.328 17.151 1.00 93.38 386 GLU A O 1
ATOM 3007 N N . LEU A 1 387 ? -11.852 31.059 18.485 1.00 93.69 387 LEU A N 1
ATOM 3008 C CA . LEU A 1 387 ? -12.565 30.361 17.415 1.00 93.69 387 LEU A CA 1
ATOM 3009 C C . LEU A 1 387 ? -14.054 30.720 17.440 1.00 93.69 387 LEU A C 1
ATOM 3011 O O . LEU A 1 387 ? -14.691 30.698 18.494 1.00 93.69 387 LEU A O 1
ATOM 3015 N N . GLN A 1 388 ? -14.612 31.022 16.270 1.00 94.62 388 GLN A N 1
ATOM 3016 C CA . GLN A 1 388 ? -16.050 31.163 16.064 1.00 94.62 388 GLN A CA 1
ATOM 3017 C C . GLN A 1 388 ? -16.515 30.272 14.910 1.00 94.62 388 GLN A C 1
ATOM 3019 O O . GLN A 1 388 ? -15.894 30.253 13.843 1.00 94.62 388 GLN A O 1
ATOM 3024 N N . LEU A 1 389 ? -17.625 29.573 15.129 1.00 92.69 389 LEU A N 1
ATOM 3025 C CA . LEU A 1 389 ? -18.318 28.730 14.156 1.00 92.69 389 LEU A CA 1
ATOM 3026 C C . LEU A 1 389 ? -19.694 29.338 13.885 1.00 92.69 389 LEU A C 1
ATOM 3028 O O . LEU A 1 389 ? -20.480 29.496 14.817 1.00 92.69 389 LEU A O 1
ATOM 3032 N N . ASP A 1 390 ? -19.972 29.724 12.639 1.00 91.81 390 ASP A N 1
ATOM 3033 C CA . ASP A 1 390 ? -21.217 30.400 12.237 1.00 91.81 390 ASP A CA 1
ATOM 3034 C C . ASP A 1 390 ? -21.592 31.562 13.179 1.00 91.81 390 ASP A C 1
ATOM 3036 O O . ASP A 1 390 ? -22.705 31.654 13.698 1.00 91.81 390 ASP A O 1
ATOM 3040 N N . ASP A 1 391 ? -20.609 32.434 13.433 1.00 91.25 391 ASP A N 1
ATOM 3041 C CA . ASP A 1 391 ? -20.700 33.613 14.310 1.00 91.25 391 ASP A CA 1
ATOM 3042 C C . ASP A 1 391 ? -20.948 33.307 15.804 1.00 91.25 391 ASP A C 1
ATOM 3044 O O . ASP A 1 391 ? -21.152 34.222 16.606 1.00 91.25 391 ASP A O 1
ATOM 3048 N N . LYS A 1 392 ? -20.862 32.036 16.218 1.00 90.88 392 LYS A N 1
ATOM 3049 C CA . LYS A 1 392 ? -20.922 31.622 17.627 1.00 90.88 392 LYS A CA 1
ATOM 3050 C C . LYS A 1 392 ? -19.520 31.342 18.169 1.00 90.88 392 LYS A C 1
ATOM 3052 O O . LYS A 1 392 ? -18.801 30.540 17.573 1.00 90.88 392 LYS A O 1
ATOM 3057 N N . PRO A 1 393 ? -19.106 31.968 19.285 1.00 90.25 393 PRO A N 1
ATOM 3058 C CA . PRO A 1 393 ? -17.830 31.656 19.916 1.00 90.25 393 PRO A CA 1
ATOM 3059 C C . PRO A 1 393 ? -17.829 30.231 20.462 1.00 90.25 393 PRO A C 1
ATOM 3061 O O . PRO A 1 393 ? -18.839 29.761 20.988 1.00 90.25 393 PRO A O 1
ATOM 3064 N N . VAL A 1 394 ? -16.684 29.564 20.342 1.00 90.06 394 VAL A N 1
ATOM 3065 C CA . VAL A 1 394 ? -16.472 28.215 20.863 1.00 90.06 394 VAL A CA 1
ATOM 3066 C C . VAL A 1 394 ? -15.391 28.245 21.931 1.00 90.06 394 VAL A C 1
ATOM 3068 O O . VAL A 1 394 ? -14.323 28.823 21.726 1.00 90.06 394 VAL A O 1
ATOM 3071 N N . GLU A 1 395 ? -15.670 27.619 23.073 1.00 85.44 395 GLU A N 1
ATOM 3072 C CA . GLU A 1 395 ? -14.672 27.423 24.120 1.00 85.44 395 GLU A CA 1
ATOM 3073 C C . GLU A 1 395 ? -13.677 26.342 23.695 1.00 85.44 395 GLU A C 1
ATOM 3075 O O . GLU A 1 395 ? -14.051 25.229 23.325 1.00 85.44 395 GLU A O 1
ATOM 3080 N N . LEU A 1 396 ? -12.395 26.701 23.712 1.00 85.81 396 LEU A N 1
ATOM 3081 C CA . LEU A 1 396 ? -11.306 25.843 23.273 1.00 85.81 396 LEU A CA 1
ATOM 3082 C C . LEU A 1 396 ? -10.654 25.152 24.484 1.00 85.81 396 LEU A C 1
ATOM 3084 O O . LEU A 1 396 ? -10.291 25.850 25.434 1.00 85.81 396 LEU A O 1
ATOM 3088 N N . PRO A 1 397 ? -10.459 23.820 24.460 1.00 83.56 397 PRO A N 1
ATOM 3089 C CA . PRO A 1 397 ? -9.713 23.115 25.503 1.00 83.56 397 PRO A CA 1
ATOM 3090 C C . PRO A 1 397 ? -8.207 23.392 25.389 1.00 83.56 397 PRO A C 1
ATOM 3092 O O . PRO A 1 397 ? -7.749 24.039 24.445 1.00 83.56 397 PRO A O 1
ATOM 3095 N N . GLU A 1 398 ? -7.410 22.865 26.322 1.00 82.56 398 GLU A N 1
ATOM 3096 C CA . GLU A 1 398 ? -5.954 22.881 26.178 1.00 82.56 398 GLU A CA 1
ATOM 3097 C C . GLU A 1 398 ? -5.545 22.152 24.891 1.00 82.56 398 GLU A C 1
ATOM 3099 O O . GLU A 1 398 ? -5.733 20.948 24.747 1.00 82.56 398 GLU A O 1
ATOM 3104 N N . LEU A 1 399 ? -5.030 22.910 23.925 1.00 84.06 399 LEU A N 1
ATOM 3105 C CA . LEU A 1 399 ? -4.702 22.415 22.593 1.00 84.06 399 LEU A CA 1
ATOM 3106 C C . LEU A 1 399 ? -3.390 23.022 22.090 1.00 84.06 399 LEU A C 1
ATOM 3108 O O . LEU A 1 399 ? -2.982 24.104 22.527 1.00 84.06 399 LEU A O 1
ATOM 3112 N N . GLU A 1 400 ? -2.772 22.341 21.125 1.00 84.88 400 GLU A N 1
ATOM 3113 C CA . GLU A 1 400 ? -1.514 22.746 20.476 1.00 84.88 400 GLU A CA 1
ATOM 3114 C C . GLU A 1 400 ? -1.655 22.962 18.961 1.00 84.88 400 GLU A C 1
ATOM 3116 O O . GLU A 1 400 ? -0.735 23.450 18.296 1.00 84.88 400 GLU A O 1
ATOM 3121 N N . GLY A 1 401 ? -2.823 22.632 18.406 1.00 88.69 401 GLY A N 1
ATOM 3122 C CA . GLY A 1 401 ? -3.160 22.865 17.012 1.00 88.69 401 GLY A CA 1
ATOM 3123 C C . GLY A 1 401 ? -4.664 22.841 16.748 1.00 88.69 401 GLY A C 1
ATOM 3124 O O . GLY A 1 401 ? -5.407 22.093 17.383 1.00 88.69 401 GLY A O 1
ATOM 3125 N N . VAL A 1 402 ? -5.093 23.659 15.789 1.00 90.75 402 VAL A N 1
ATOM 3126 C CA . VAL A 1 402 ? -6.455 23.696 15.236 1.00 90.75 402 VAL A CA 1
ATOM 3127 C C . VAL A 1 402 ? -6.373 23.356 13.754 1.00 90.75 402 VAL A C 1
ATOM 3129 O O . VAL A 1 402 ? -5.549 23.936 13.041 1.00 90.75 402 VAL A O 1
ATOM 3132 N N . VAL A 1 403 ? -7.223 22.442 13.291 1.00 91.00 403 VAL A N 1
ATOM 3133 C CA . VAL A 1 403 ? -7.310 22.014 11.890 1.00 91.00 403 VAL A CA 1
ATOM 3134 C C . VAL A 1 403 ? -8.741 22.215 11.393 1.00 91.00 403 VAL A C 1
ATOM 3136 O O . VAL A 1 403 ? -9.701 21.779 12.024 1.00 91.00 403 VAL A O 1
ATOM 3139 N N . VAL A 1 404 ? -8.881 22.887 10.255 1.00 93.25 404 VAL A N 1
ATOM 3140 C CA . VAL A 1 404 ? -10.143 23.103 9.542 1.00 93.25 404 VAL A CA 1
ATOM 3141 C C . VAL A 1 404 ? -10.093 22.290 8.256 1.00 93.25 404 VAL A C 1
ATOM 3143 O O . VAL A 1 404 ? -9.216 22.520 7.424 1.00 93.25 404 VAL A O 1
ATOM 3146 N N . LEU A 1 405 ? -11.002 21.337 8.101 1.00 91.12 405 LEU A N 1
ATOM 3147 C CA . LEU A 1 405 ? -10.996 20.324 7.052 1.00 91.12 405 LEU A CA 1
ATOM 3148 C C . LEU A 1 405 ? -12.143 20.573 6.069 1.00 91.12 405 LEU A C 1
ATOM 3150 O O . LEU A 1 405 ? -13.255 20.886 6.476 1.00 91.12 405 LEU A O 1
ATOM 3154 N N . ASN A 1 406 ? -11.845 20.407 4.784 1.00 92.00 406 ASN A N 1
ATOM 3155 C CA . ASN A 1 406 ? -12.813 20.279 3.691 1.00 92.00 406 ASN A CA 1
ATOM 3156 C C . ASN A 1 406 ? -12.843 18.848 3.125 1.00 92.00 406 ASN A C 1
ATOM 3158 O O . ASN A 1 406 ? -13.776 18.459 2.436 1.00 92.00 406 ASN A O 1
ATOM 3162 N N . ILE A 1 407 ? -11.785 18.065 3.367 1.00 88.19 407 ILE A N 1
ATOM 3163 C CA . ILE A 1 407 ? -11.697 16.668 2.941 1.00 88.19 407 ILE A CA 1
ATOM 3164 C C . ILE A 1 407 ? -11.468 15.738 4.145 1.00 88.19 407 ILE A C 1
ATOM 3166 O O . ILE A 1 407 ? -10.834 16.153 5.119 1.00 88.19 407 ILE A O 1
ATOM 3170 N N . PRO A 1 408 ? -11.892 14.460 4.068 1.00 80.75 408 PRO A N 1
ATOM 3171 C CA . PRO A 1 408 ? -11.754 13.514 5.176 1.00 80.75 408 PRO A CA 1
ATOM 3172 C C . PRO A 1 408 ? -10.325 13.158 5.579 1.00 80.75 408 PRO A C 1
ATOM 3174 O O . PRO A 1 408 ? -10.116 12.689 6.693 1.00 80.75 408 PRO A O 1
ATOM 3177 N N . CYS A 1 409 ? -9.354 13.324 4.680 1.00 80.56 409 CYS A N 1
ATOM 3178 C CA . CYS A 1 409 ? -7.963 12.941 4.909 1.00 80.56 409 CYS A CA 1
ATOM 3179 C C . CYS A 1 409 ? -7.094 14.151 5.272 1.00 80.56 409 CYS A C 1
ATOM 3181 O O . CYS A 1 409 ? -7.118 15.178 4.597 1.00 80.56 409 CYS A O 1
ATOM 3183 N N . TRP A 1 410 ? -6.253 13.977 6.284 1.00 81.75 410 TRP A N 1
ATOM 3184 C CA . TRP A 1 410 ? -5.262 14.933 6.762 1.00 81.75 410 TRP A CA 1
ATOM 3185 C C . TRP A 1 410 ? -3.957 14.198 7.091 1.00 81.75 410 TRP A C 1
ATOM 3187 O O . TRP A 1 410 ? -3.978 13.036 7.494 1.00 81.75 410 TRP A O 1
ATOM 3197 N N . GLY A 1 411 ? -2.811 14.860 6.923 1.00 70.19 411 GLY A N 1
ATOM 3198 C CA . GLY A 1 411 ? -1.538 14.375 7.462 1.00 70.19 411 GLY A CA 1
ATOM 3199 C C . GLY A 1 411 ? -1.123 12.983 6.966 1.00 70.19 411 GLY A C 1
ATOM 3200 O O . GLY A 1 411 ? -0.698 12.158 7.770 1.00 70.19 411 GLY A O 1
ATOM 3201 N N . ALA A 1 412 ? -1.225 12.725 5.655 1.00 70.88 412 ALA A N 1
ATOM 3202 C CA . ALA A 1 412 ? -0.933 11.433 5.013 1.00 70.88 412 ALA A CA 1
ATOM 3203 C C . ALA A 1 412 ? -1.988 10.327 5.235 1.00 70.88 412 ALA A C 1
ATOM 3205 O O . ALA A 1 412 ? -1.650 9.147 5.343 1.00 70.88 412 ALA A O 1
ATOM 3206 N N . GLY A 1 413 ? -3.269 10.698 5.193 1.00 68.69 413 GLY A N 1
ATOM 3207 C CA . GLY A 1 413 ? -4.408 9.774 5.178 1.00 68.69 413 GLY A CA 1
ATOM 3208 C C . GLY A 1 413 ? -5.081 9.534 6.529 1.00 68.69 413 GLY A C 1
ATOM 3209 O O . GLY A 1 413 ? -5.981 8.699 6.604 1.00 68.69 413 GLY A O 1
ATOM 3210 N N . VAL A 1 414 ? -4.685 10.254 7.581 1.00 70.00 414 VAL A N 1
ATOM 3211 C CA . VAL A 1 414 ? -5.384 10.237 8.873 1.00 70.00 414 VAL A CA 1
ATOM 3212 C C . VAL A 1 414 ? -6.759 10.878 8.694 1.00 70.00 414 VAL A C 1
ATOM 3214 O O . VAL A 1 414 ? -6.887 11.885 8.003 1.00 70.00 414 VAL A O 1
ATOM 3217 N N . LYS A 1 415 ? -7.793 10.309 9.319 1.00 75.69 415 LYS A N 1
ATOM 3218 C CA . LYS A 1 415 ? -9.173 10.805 9.228 1.00 75.69 415 LYS A CA 1
ATOM 3219 C C . LYS A 1 415 ? -9.636 11.381 10.569 1.00 75.69 415 LYS A C 1
ATOM 3221 O O . LYS A 1 415 ? -10.410 10.733 11.274 1.00 75.69 415 LYS A O 1
ATOM 3226 N N . PRO A 1 416 ? -9.155 12.577 10.958 1.00 68.06 416 PRO A N 1
ATOM 3227 C CA . PRO A 1 416 ? -9.356 13.126 12.300 1.00 68.06 416 PRO A CA 1
ATOM 3228 C C . PRO A 1 416 ? -10.833 13.334 12.640 1.00 68.06 416 PRO A C 1
ATOM 3230 O O . PRO A 1 416 ? -11.220 13.120 13.788 1.00 68.06 416 PRO A O 1
ATOM 3233 N N . TRP A 1 417 ? -11.671 13.672 11.649 1.00 72.38 417 TRP A N 1
ATOM 3234 C CA . TRP A 1 417 ? -13.111 13.744 11.867 1.00 72.38 417 TRP A CA 1
ATOM 3235 C C . TRP A 1 417 ? -13.644 12.379 12.292 1.00 72.38 417 TRP A C 1
ATOM 3237 O O . TRP A 1 417 ? -14.211 12.287 13.364 1.00 72.38 417 TRP A O 1
ATOM 3247 N N . GLN A 1 418 ? -13.352 11.286 11.581 1.00 65.31 418 GLN A N 1
ATOM 3248 C CA . GLN A 1 418 ? -13.862 9.942 11.909 1.00 65.31 418 GLN A CA 1
ATOM 3249 C C . GLN A 1 418 ? -13.435 9.424 13.294 1.00 65.31 418 GLN A C 1
ATOM 3251 O O . GLN A 1 418 ? -14.190 8.684 13.912 1.00 65.31 418 GLN A O 1
ATOM 3256 N N . MET A 1 419 ? -12.305 9.881 13.836 1.00 58.31 419 MET A N 1
ATOM 3257 C CA . MET A 1 419 ? -11.780 9.418 15.130 1.00 58.31 419 MET A CA 1
ATOM 3258 C C . MET A 1 419 ? -12.537 9.941 16.372 1.00 58.31 419 MET A C 1
ATOM 3260 O O . MET A 1 419 ? -12.371 9.384 17.455 1.00 58.31 419 MET A O 1
ATOM 3264 N N . GLY A 1 420 ? -13.365 10.989 16.254 1.00 55.19 420 GLY A N 1
ATOM 3265 C CA . GLY A 1 420 ? -14.207 11.478 17.366 1.00 55.19 420 GLY A CA 1
ATOM 3266 C C . GLY A 1 420 ? -15.547 10.731 17.529 1.00 55.19 420 GLY A C 1
ATOM 3267 O O . GLY A 1 420 ? -15.969 9.999 16.642 1.00 55.19 420 GLY A O 1
ATOM 3268 N N . LYS A 1 421 ? -16.265 10.922 18.648 1.00 47.41 421 LYS A N 1
ATOM 3269 C CA . LYS A 1 421 ? -17.576 10.278 18.905 1.00 47.41 421 LYS A CA 1
ATOM 3270 C C . LYS A 1 421 ? -18.753 11.169 18.456 1.00 47.41 421 LYS A C 1
ATOM 3272 O O . LYS A 1 421 ? -18.875 12.280 18.957 1.00 47.41 421 LYS A O 1
ATOM 3277 N N . GLY A 1 422 ? -19.644 10.658 17.591 1.00 52.22 422 GLY A N 1
ATOM 3278 C CA . GLY A 1 422 ? -20.933 11.282 17.209 1.00 52.22 422 GLY A CA 1
ATOM 3279 C C . GLY A 1 422 ? -20.862 12.492 16.250 1.00 52.22 422 GLY A C 1
ATOM 3280 O O . GLY A 1 422 ? -19.878 13.227 16.237 1.00 52.22 422 GLY A O 1
ATOM 3281 N N . GLY A 1 423 ? -21.900 12.698 15.423 1.00 55.50 423 GLY A N 1
ATOM 3282 C CA . GLY A 1 423 ? -22.009 13.788 14.427 1.00 55.50 423 GLY A CA 1
ATOM 3283 C C . GLY A 1 423 ? -22.305 13.287 12.999 1.00 55.50 423 GLY A C 1
ATOM 3284 O O . GLY A 1 423 ? -22.104 12.101 12.735 1.00 55.50 423 GLY A O 1
ATOM 3285 N N . PRO A 1 424 ? -22.808 14.145 12.089 1.00 62.06 424 PRO A N 1
ATOM 3286 C CA . PRO A 1 424 ? -23.091 13.768 10.699 1.00 62.06 424 PRO A CA 1
ATOM 3287 C C . PRO A 1 424 ? -21.798 13.447 9.914 1.00 62.06 424 PRO A C 1
ATOM 3289 O O . PRO A 1 424 ? -20.704 13.862 10.322 1.00 62.06 424 PRO A O 1
ATOM 3292 N N . PRO A 1 425 ? -21.901 12.678 8.811 1.00 67.62 425 PRO A N 1
ATOM 3293 C CA . PRO A 1 425 ? -20.749 12.325 7.989 1.00 67.62 425 PRO A CA 1
ATOM 3294 C C . PRO A 1 425 ? -20.125 13.573 7.356 1.00 67.62 425 PRO A C 1
ATOM 3296 O O . PRO A 1 425 ? -20.832 14.504 6.986 1.00 67.62 425 PRO A O 1
ATOM 3299 N N . GLN A 1 426 ? -18.799 13.561 7.226 1.00 77.25 426 GLN A N 1
ATOM 3300 C CA . GLN A 1 426 ? -18.058 14.574 6.480 1.00 77.25 426 GLN A CA 1
ATOM 3301 C C . GLN A 1 426 ? -18.181 14.295 4.983 1.00 77.25 426 GLN A C 1
ATOM 3303 O O . GLN A 1 426 ? -17.862 13.187 4.535 1.00 77.25 426 GLN A O 1
ATOM 3308 N N . LEU A 1 427 ? -18.607 15.298 4.221 1.00 78.94 427 LEU A N 1
ATOM 3309 C CA . LEU A 1 427 ? -18.727 15.251 2.767 1.00 78.94 427 LEU A CA 1
ATOM 3310 C C . LEU A 1 427 ? -17.862 16.355 2.150 1.00 78.94 427 LEU A C 1
ATOM 3312 O O . LEU A 1 427 ? -17.489 17.308 2.815 1.00 78.94 427 LEU A O 1
ATOM 3316 N N . ILE A 1 428 ? -17.494 16.195 0.878 1.00 85.12 428 ILE A N 1
ATOM 3317 C CA . ILE A 1 428 ? -16.615 17.148 0.173 1.00 85.12 428 ILE A CA 1
ATOM 3318 C C . ILE A 1 428 ? -17.394 18.195 -0.640 1.00 85.12 428 ILE A C 1
ATOM 3320 O O . ILE A 1 428 ? -16.782 18.983 -1.363 1.00 85.12 428 ILE A O 1
ATOM 3324 N N . ASP A 1 429 ? -18.727 18.135 -0.607 1.00 85.06 429 ASP A N 1
ATOM 3325 C CA . ASP A 1 429 ? -19.650 18.916 -1.437 1.00 85.06 429 ASP A CA 1
ATOM 3326 C C . ASP A 1 429 ? -20.941 19.343 -0.706 1.00 85.06 429 ASP A C 1
ATOM 3328 O O . ASP A 1 429 ? -21.959 19.629 -1.345 1.00 85.06 429 ASP A O 1
ATOM 3332 N N . ASP A 1 430 ? -20.922 19.377 0.629 1.00 80.69 430 ASP A N 1
ATOM 3333 C CA . ASP A 1 430 ? -22.067 19.748 1.471 1.00 80.69 430 ASP A CA 1
ATOM 3334 C C . ASP A 1 430 ? -22.093 21.235 1.876 1.00 80.69 430 ASP A C 1
ATOM 3336 O O . ASP A 1 430 ? -23.054 21.706 2.500 1.00 80.69 430 ASP A O 1
ATOM 3340 N N . GLY A 1 431 ? -21.074 22.005 1.493 1.00 81.69 431 GLY A N 1
ATOM 3341 C CA . GLY A 1 431 ? -20.909 23.405 1.853 1.00 81.69 431 GLY A CA 1
ATOM 3342 C C . GLY A 1 431 ? -20.630 23.626 3.340 1.00 81.69 431 GLY A C 1
ATOM 3343 O O . GLY A 1 431 ? -20.933 24.716 3.843 1.00 81.69 431 GLY A O 1
ATOM 3344 N N . LEU A 1 432 ? -20.096 22.627 4.049 1.00 83.69 432 LEU A N 1
ATOM 3345 C CA . LEU A 1 432 ? -19.695 22.694 5.455 1.00 83.69 432 LEU A CA 1
ATOM 3346 C C . LEU A 1 432 ? -18.181 22.473 5.610 1.00 83.69 432 LEU A C 1
ATOM 3348 O O . LEU A 1 432 ? -17.522 21.882 4.765 1.00 83.69 432 LEU A O 1
ATOM 3352 N N . LEU A 1 433 ? -17.616 23.006 6.695 1.00 82.50 433 LEU A N 1
ATOM 3353 C CA . LEU A 1 433 ? -16.240 22.750 7.126 1.00 82.50 433 LEU A CA 1
ATOM 3354 C C . LEU A 1 433 ? -16.238 22.041 8.468 1.00 82.50 433 LEU A C 1
ATOM 3356 O O . LEU A 1 433 ? -16.867 22.512 9.419 1.00 82.50 433 LEU A O 1
ATOM 3360 N N . GLU A 1 434 ? -15.449 20.983 8.577 1.00 83.44 434 GLU A N 1
ATOM 3361 C CA . GLU A 1 434 ? -15.195 20.264 9.818 1.00 83.44 434 GLU A CA 1
ATOM 3362 C C . GLU A 1 434 ? -14.034 20.893 10.585 1.00 83.44 434 GLU A C 1
ATOM 3364 O O . GLU A 1 434 ? -12.910 20.982 10.090 1.00 83.44 434 GLU A O 1
ATOM 3369 N N . VAL A 1 435 ? -14.270 21.299 11.831 1.00 75.12 435 VAL A N 1
ATOM 3370 C CA . VAL A 1 435 ? -13.226 21.866 12.693 1.00 75.12 435 VAL A CA 1
ATOM 3371 C C . VAL A 1 435 ? -12.845 20.871 13.783 1.00 75.12 435 VAL A C 1
ATOM 3373 O O . VAL A 1 435 ? -13.679 20.471 14.598 1.00 75.12 435 VAL A O 1
ATOM 3376 N N . GLY A 1 436 ? -11.573 20.476 13.806 1.00 69.25 436 GLY A N 1
ATOM 3377 C CA . GLY A 1 436 ? -10.999 19.537 14.769 1.00 69.25 436 GLY A CA 1
ATOM 3378 C C . GLY A 1 436 ? -9.694 20.041 15.389 1.00 69.25 436 GLY A C 1
ATOM 3379 O O . GLY A 1 436 ? -9.085 21.007 14.921 1.00 69.25 436 GLY A O 1
ATOM 3380 N N . LEU A 1 437 ? -9.264 19.393 16.469 1.00 63.94 437 LEU A N 1
ATOM 3381 C CA . LEU A 1 437 ? -7.968 19.649 17.105 1.00 63.94 437 LEU A CA 1
ATOM 3382 C C . LEU A 1 437 ? -6.863 18.756 16.523 1.00 63.94 437 LEU A C 1
ATOM 3384 O O . LEU A 1 437 ? -7.130 17.759 15.853 1.00 63.94 437 LEU A O 1
ATOM 3388 N N . SER A 1 438 ? -5.602 19.116 16.783 1.00 53.75 438 SER A N 1
ATOM 3389 C CA . SER A 1 438 ? -4.434 18.287 16.435 1.00 53.75 438 SER A CA 1
ATOM 3390 C C . SER A 1 438 ? -4.403 16.934 17.164 1.00 53.75 438 SER A C 1
ATOM 3392 O O . SER A 1 438 ? -3.747 16.005 16.703 1.00 53.75 438 SER A O 1
ATOM 3394 N N . GLU A 1 439 ? -5.110 16.821 18.291 1.00 56.72 439 GLU A N 1
ATOM 3395 C CA . GLU A 1 439 ? -5.544 15.550 18.889 1.00 56.72 439 GLU A CA 1
ATOM 3396 C C . GLU A 1 439 ? -7.029 15.337 18.548 1.00 56.72 439 GLU A C 1
ATOM 3398 O O . GLU A 1 439 ? -7.721 16.335 18.372 1.00 56.72 439 GLU A O 1
ATOM 3403 N N . PRO A 1 440 ? -7.551 14.103 18.411 1.00 57.31 440 PRO A N 1
ATOM 3404 C CA . PRO A 1 440 ? -8.832 13.819 17.743 1.00 57.31 440 PRO A CA 1
ATOM 3405 C C . PRO A 1 440 ? -10.077 14.255 18.545 1.00 57.31 440 PRO A C 1
ATOM 3407 O O . PRO A 1 440 ? -10.902 13.444 18.963 1.00 57.31 440 PRO A O 1
ATOM 3410 N N . TYR A 1 441 ? -10.240 15.561 18.739 1.00 67.62 441 TYR A N 1
ATOM 3411 C CA . TYR A 1 441 ? -11.402 16.194 19.341 1.00 67.62 441 TYR A CA 1
ATOM 3412 C C . TYR A 1 441 ? -12.171 16.964 18.263 1.00 67.62 441 TYR A C 1
ATOM 3414 O O . TYR A 1 441 ? -11.635 17.886 17.640 1.00 67.62 441 TYR A O 1
ATOM 3422 N N . ARG A 1 442 ? -13.431 16.574 18.032 1.00 77.75 442 ARG A N 1
ATOM 3423 C CA . ARG A 1 442 ? -14.352 17.256 17.107 1.00 77.75 442 ARG A CA 1
ATOM 3424 C C . ARG A 1 442 ? -14.875 18.519 17.787 1.00 77.75 442 ARG A C 1
ATOM 3426 O O . ARG A 1 442 ? -15.477 18.423 18.851 1.00 77.75 442 ARG A O 1
ATOM 3433 N N . ILE A 1 443 ? -14.674 19.682 17.174 1.00 81.94 443 ILE A N 1
ATOM 3434 C CA . ILE A 1 443 ? -15.217 20.946 17.685 1.00 81.94 443 ILE A CA 1
ATOM 3435 C C . ILE A 1 443 ? -16.611 21.198 17.102 1.00 81.94 443 ILE A C 1
ATOM 3437 O O . ILE A 1 443 ? -17.541 21.512 17.839 1.00 81.94 443 ILE A O 1
ATOM 3441 N N . GLY A 1 444 ? -16.776 21.054 15.787 1.00 84.38 444 GLY A N 1
ATOM 3442 C CA . GLY A 1 444 ? -18.067 21.260 15.130 1.00 84.38 444 GLY A CA 1
ATOM 3443 C C . GLY A 1 444 ? -17.958 21.435 13.619 1.00 84.38 444 GLY A C 1
ATOM 3444 O O . GLY A 1 444 ? -16.856 21.521 13.080 1.00 84.38 444 GLY A O 1
ATOM 3445 N N . GLN A 1 445 ? -19.111 21.466 12.952 1.00 86.94 445 GLN A N 1
ATOM 3446 C CA . GLN A 1 445 ? -19.243 21.809 11.535 1.00 86.94 445 GLN A CA 1
ATOM 3447 C C . GLN A 1 445 ? -19.824 23.211 11.388 1.00 86.94 445 GLN A C 1
ATOM 3449 O O . GLN A 1 445 ? -20.707 23.593 12.159 1.00 86.94 445 GLN A O 1
ATOM 3454 N N . ALA A 1 446 ? -19.343 23.967 10.405 1.00 90.06 446 ALA A N 1
ATOM 3455 C CA . ALA A 1 446 ? -19.811 25.327 10.152 1.00 90.06 446 ALA A CA 1
ATOM 3456 C C . ALA A 1 446 ? -19.750 25.694 8.668 1.00 90.06 446 ALA A C 1
ATOM 3458 O O . ALA A 1 446 ? -18.882 25.222 7.939 1.00 90.06 446 ALA A O 1
ATOM 3459 N N . LYS A 1 447 ? -20.622 26.608 8.233 1.00 90.12 447 LYS A N 1
ATOM 3460 C CA . LYS A 1 447 ? -20.540 27.249 6.902 1.00 90.12 447 LYS A CA 1
ATOM 3461 C C . LYS A 1 447 ? -19.538 28.399 6.878 1.00 90.12 447 LYS A C 1
ATOM 3463 O O . LYS A 1 447 ? -19.118 28.853 5.814 1.00 90.12 447 LYS A O 1
ATOM 3468 N N . LYS A 1 448 ? -19.207 28.932 8.050 1.00 93.62 448 LYS A N 1
ATOM 3469 C CA . LYS A 1 448 ? -18.292 30.051 8.240 1.00 93.62 448 LYS A CA 1
ATOM 3470 C C . LYS A 1 448 ? -17.441 29.796 9.475 1.00 93.62 448 LYS A C 1
ATOM 3472 O O . LYS A 1 448 ? -17.962 29.679 10.582 1.00 93.62 448 LYS A O 1
ATOM 3477 N N . VAL A 1 449 ? -16.124 29.766 9.290 1.00 96.31 449 VAL A N 1
ATOM 3478 C CA . VAL A 1 449 ? -15.157 29.587 10.382 1.00 96.31 449 VAL A CA 1
ATOM 3479 C C . VAL A 1 449 ? -14.330 30.856 10.521 1.00 96.31 449 VAL A C 1
ATOM 3481 O O . VAL A 1 449 ? -13.761 31.340 9.543 1.00 96.31 449 VAL A O 1
ATOM 3484 N N . GLN A 1 450 ? -14.243 31.402 11.732 1.00 96.06 450 GLN A N 1
ATOM 3485 C CA . GLN A 1 450 ? -13.389 32.549 12.030 1.00 96.06 450 GLN A CA 1
ATOM 3486 C C . GLN A 1 450 ? -12.393 32.198 13.135 1.00 96.06 450 GLN A C 1
ATOM 3488 O O . GLN A 1 450 ? -12.782 31.803 14.231 1.00 96.06 450 GLN A O 1
ATOM 3493 N N . ILE A 1 451 ? -11.106 32.386 12.851 1.00 94.94 451 ILE A N 1
ATOM 3494 C CA . ILE A 1 451 ? -9.998 32.171 13.785 1.00 94.94 451 ILE A CA 1
ATOM 3495 C C . ILE A 1 451 ? -9.320 33.518 14.023 1.00 94.94 451 ILE A C 1
ATOM 3497 O O . ILE A 1 451 ? -8.866 34.165 13.080 1.00 94.94 451 ILE A O 1
ATOM 3501 N N . ARG A 1 452 ? -9.223 33.961 15.274 1.00 94.12 452 ARG A N 1
ATOM 3502 C CA . ARG A 1 452 ? -8.535 35.204 15.642 1.00 94.12 452 ARG A CA 1
ATOM 3503 C C . ARG A 1 452 ? -7.289 34.901 16.463 1.00 94.12 452 ARG A C 1
ATOM 3505 O O . ARG A 1 452 ? -7.383 34.370 17.562 1.00 94.12 452 ARG A O 1
ATOM 3512 N N . ILE A 1 453 ? -6.132 35.294 15.936 1.00 93.25 453 ILE A N 1
ATOM 3513 C CA . ILE A 1 453 ? -4.830 35.233 16.609 1.00 93.25 453 ILE A CA 1
ATOM 3514 C C . ILE A 1 453 ? -4.603 36.564 17.332 1.00 93.25 453 ILE A C 1
ATOM 3516 O O . ILE A 1 453 ? -4.649 37.622 16.697 1.00 93.25 453 ILE A O 1
ATOM 3520 N N . LYS A 1 454 ? -4.381 36.522 18.649 1.00 88.75 454 LYS A N 1
ATOM 3521 C CA . LYS A 1 454 ? -4.428 37.708 19.524 1.00 88.75 454 LYS A CA 1
ATOM 3522 C C . LYS A 1 454 ? -3.122 38.496 19.588 1.00 88.75 454 LYS A C 1
ATOM 3524 O O . LYS A 1 454 ? -3.105 39.679 19.266 1.00 88.75 454 LYS A O 1
ATOM 3529 N N . ASP A 1 455 ? -2.051 37.861 20.044 1.00 83.25 455 ASP A N 1
ATOM 3530 C CA . ASP A 1 455 ? -0.891 38.545 20.635 1.00 83.25 455 ASP A CA 1
ATOM 3531 C C . ASP A 1 455 ? 0.462 37.913 20.271 1.00 83.25 455 ASP A C 1
ATOM 3533 O O . ASP A 1 455 ? 1.509 38.478 20.583 1.00 83.25 455 ASP A O 1
ATOM 3537 N N . CYS A 1 456 ? 0.471 36.782 19.563 1.00 86.56 456 CYS A N 1
ATOM 3538 C CA . CYS A 1 456 ? 1.692 36.072 19.190 1.00 86.56 456 CYS A CA 1
ATOM 3539 C C . CYS A 1 456 ? 1.762 35.761 17.687 1.00 86.56 456 CYS A C 1
ATOM 3541 O O . CYS A 1 456 ? 0.816 35.997 16.930 1.00 86.56 456 CYS A O 1
ATOM 3543 N N . SER A 1 457 ? 2.924 35.269 17.239 1.00 89.31 457 SER A N 1
ATOM 3544 C CA . SER A 1 457 ? 3.077 34.743 15.882 1.00 89.31 457 SER A CA 1
ATOM 3545 C C . SER A 1 457 ? 3.050 33.222 15.889 1.00 89.31 457 SER A C 1
ATOM 3547 O O . SER A 1 457 ? 3.919 32.583 16.482 1.00 89.31 457 SER A O 1
ATOM 3549 N N . LEU A 1 458 ? 2.079 32.659 15.178 1.00 92.00 458 LEU A N 1
ATOM 3550 C CA . LEU A 1 458 ? 1.821 31.229 15.122 1.00 92.00 458 LEU A CA 1
ATOM 3551 C C . LEU A 1 458 ? 2.140 30.664 13.735 1.00 92.00 458 LEU A C 1
ATOM 3553 O O . LEU A 1 458 ? 1.947 31.349 12.728 1.00 92.00 458 LEU A O 1
ATOM 3557 N N . PRO A 1 459 ? 2.648 29.427 13.653 1.00 92.94 459 PRO A N 1
ATOM 3558 C CA . PRO A 1 459 ? 2.742 28.717 12.387 1.00 92.94 459 PRO A CA 1
ATOM 3559 C C . PRO A 1 459 ? 1.332 28.435 11.850 1.00 92.94 459 PRO A C 1
ATOM 3561 O O . PRO A 1 459 ? 0.461 27.980 12.592 1.00 92.94 459 PRO A O 1
ATOM 3564 N N . MET A 1 460 ? 1.123 28.712 10.567 1.00 94.56 460 MET A N 1
ATOM 3565 C CA . MET A 1 460 ? -0.125 28.469 9.845 1.00 94.56 460 MET A CA 1
ATOM 3566 C C . MET A 1 460 ? 0.187 27.864 8.478 1.00 94.56 460 MET A C 1
ATOM 3568 O O . MET A 1 460 ? 1.226 28.175 7.897 1.00 94.56 460 MET A O 1
ATOM 3572 N N . GLN A 1 461 ? -0.686 27.002 7.970 1.00 92.38 461 GLN A N 1
ATOM 3573 C CA . GLN A 1 461 ? -0.579 26.464 6.616 1.00 92.38 461 GLN A CA 1
ATOM 3574 C C . GLN A 1 461 ? -1.955 26.343 5.964 1.00 92.38 461 GLN A C 1
ATOM 3576 O O . GLN A 1 461 ? -2.959 26.160 6.657 1.00 92.38 461 GLN A O 1
ATOM 3581 N N . VAL A 1 462 ? -1.979 26.431 4.636 1.00 92.31 462 VAL A N 1
ATOM 3582 C CA . VAL A 1 462 ? -3.158 26.151 3.807 1.00 92.31 462 VAL A CA 1
ATOM 3583 C C . VAL A 1 462 ? -2.743 25.206 2.689 1.00 92.31 462 VAL A C 1
ATOM 3585 O O . VAL A 1 462 ? -1.808 25.515 1.952 1.00 92.31 462 VAL A O 1
ATOM 3588 N N . ASP A 1 463 ? -3.423 24.064 2.565 1.00 89.06 463 ASP A N 1
ATOM 3589 C CA . ASP A 1 463 ? -3.157 23.028 1.554 1.00 89.06 463 ASP A CA 1
ATOM 3590 C C . ASP A 1 463 ? -1.667 22.621 1.439 1.00 89.06 463 ASP A C 1
ATOM 3592 O O . ASP A 1 463 ? -1.167 22.289 0.361 1.00 89.06 463 ASP A O 1
ATOM 3596 N N . GLY A 1 464 ? -0.939 22.641 2.560 1.00 82.69 464 GLY A N 1
ATOM 3597 C CA . GLY A 1 464 ? 0.475 22.272 2.643 1.00 82.69 464 GLY A CA 1
ATOM 3598 C C . GLY A 1 464 ? 1.472 23.403 2.369 1.00 82.69 464 GLY A C 1
ATOM 3599 O O . GLY A 1 464 ? 2.674 23.139 2.401 1.00 82.69 464 GLY A O 1
ATOM 3600 N N . GLU A 1 465 ? 1.020 24.640 2.139 1.00 88.12 465 GLU A N 1
ATOM 3601 C CA . GLU A 1 465 ? 1.871 25.836 2.025 1.00 88.12 465 GLU A CA 1
ATOM 3602 C C . GLU A 1 465 ? 1.964 26.555 3.387 1.00 88.12 465 GLU A C 1
ATOM 3604 O O . GLU A 1 465 ? 0.969 27.132 3.831 1.00 88.12 465 GLU A O 1
ATOM 3609 N N . PRO A 1 466 ? 3.118 26.524 4.088 1.00 91.19 466 PRO A N 1
ATOM 3610 C CA . PRO A 1 466 ? 3.231 27.008 5.464 1.00 91.19 466 PRO A CA 1
ATOM 3611 C C . PRO A 1 466 ? 3.896 28.391 5.589 1.00 91.19 466 PRO A C 1
ATOM 3613 O O . PRO A 1 466 ? 4.818 28.734 4.850 1.00 91.19 466 PRO A O 1
ATOM 3616 N N . TRP A 1 467 ? 3.513 29.168 6.604 1.00 93.06 467 TRP A N 1
ATOM 3617 C CA . TRP A 1 467 ? 4.168 30.425 6.988 1.00 93.06 467 TRP A CA 1
ATOM 3618 C C . TRP A 1 467 ? 3.984 30.748 8.478 1.00 93.06 467 TRP A C 1
ATOM 3620 O O . TRP A 1 467 ? 3.311 30.036 9.221 1.00 93.06 467 TRP A O 1
ATOM 3630 N N . ARG A 1 468 ? 4.608 31.838 8.946 1.00 91.94 468 ARG A N 1
ATOM 3631 C CA . ARG A 1 468 ? 4.349 32.405 10.280 1.00 91.94 468 ARG A CA 1
ATOM 3632 C C . ARG A 1 468 ? 3.347 33.543 10.174 1.00 91.94 468 ARG A C 1
ATOM 3634 O O . ARG A 1 468 ? 3.625 34.555 9.534 1.00 91.94 468 ARG A O 1
ATOM 3641 N N . GLN A 1 469 ? 2.207 33.384 10.828 1.00 93.31 469 GLN A N 1
ATOM 3642 C CA . GLN A 1 469 ? 1.132 34.362 10.866 1.00 93.31 469 GLN A CA 1
ATOM 3643 C C . GLN A 1 469 ? 1.217 35.172 12.164 1.00 93.31 469 GLN A C 1
ATOM 3645 O O . GLN A 1 469 ? 1.375 34.601 13.238 1.00 93.31 469 GLN A O 1
ATOM 3650 N N . GLY A 1 470 ? 1.171 36.502 12.078 1.00 90.62 470 GLY A N 1
ATOM 3651 C CA . GLY A 1 470 ? 1.075 37.382 13.253 1.00 90.62 470 GLY A CA 1
ATOM 3652 C C . GLY A 1 470 ? -0.375 37.576 13.722 1.00 90.62 470 GLY A C 1
ATOM 3653 O O . GLY A 1 470 ? -1.288 36.990 13.129 1.00 90.62 470 GLY A O 1
ATOM 3654 N N . PRO A 1 471 ? -0.614 38.449 14.720 1.00 92.12 471 PRO A N 1
ATOM 3655 C CA . PRO A 1 471 ? -1.959 38.810 15.160 1.00 92.12 471 PRO A CA 1
ATOM 3656 C C . PRO A 1 471 ? -2.858 39.191 13.986 1.00 92.12 471 PRO A C 1
ATOM 3658 O O . PRO A 1 471 ? -2.517 40.065 13.187 1.00 92.12 471 PRO A O 1
ATOM 3661 N N . SER A 1 472 ? -3.971 38.484 13.826 1.00 93.75 472 SER A N 1
ATOM 3662 C CA . SER A 1 472 ? -4.838 38.613 12.653 1.00 93.75 472 SER A CA 1
ATOM 3663 C C . SER A 1 472 ? -6.189 37.948 12.874 1.00 93.75 472 SER A C 1
ATOM 3665 O O . SER A 1 472 ? -6.352 37.115 13.763 1.00 93.75 472 SER A O 1
ATOM 3667 N N . THR A 1 473 ? -7.166 38.331 12.057 1.00 94.31 473 THR A N 1
ATOM 3668 C CA . THR A 1 473 ? -8.450 37.631 11.948 1.00 94.31 473 THR A CA 1
ATOM 3669 C C . THR A 1 473 ? -8.478 36.884 10.624 1.00 94.31 473 THR A C 1
ATOM 3671 O O . THR A 1 473 ? -8.371 37.502 9.563 1.00 94.31 473 THR A O 1
ATOM 3674 N N . ILE A 1 474 ? -8.586 35.563 10.701 1.00 96.12 474 ILE A N 1
ATOM 3675 C CA . ILE A 1 474 ? -8.722 34.648 9.574 1.00 96.12 474 ILE A CA 1
ATOM 3676 C C . ILE A 1 474 ? -10.198 34.289 9.446 1.00 96.12 474 ILE A C 1
ATOM 3678 O O . ILE A 1 474 ? -10.795 33.778 10.389 1.00 96.12 474 ILE A O 1
ATOM 3682 N N . LEU A 1 475 ? -10.779 34.559 8.284 1.00 96.00 475 LEU A N 1
ATOM 3683 C CA . LEU A 1 475 ? -12.160 34.230 7.958 1.00 96.00 475 LEU A CA 1
ATOM 3684 C C . LEU A 1 475 ? -12.185 33.232 6.802 1.00 96.00 475 LEU A C 1
ATOM 3686 O O . LEU A 1 475 ? -11.632 33.517 5.741 1.00 96.00 475 LEU A O 1
ATOM 3690 N N . ILE A 1 476 ? -12.845 32.096 7.004 1.00 96.69 476 ILE A N 1
ATOM 3691 C CA . ILE A 1 476 ? -13.011 31.034 6.014 1.00 96.69 476 ILE A CA 1
ATOM 3692 C C . ILE A 1 476 ? -14.486 30.972 5.619 1.00 96.69 476 ILE A C 1
ATOM 3694 O O . ILE A 1 476 ? -15.363 30.826 6.472 1.00 96.69 476 ILE A O 1
ATOM 3698 N N . THR A 1 477 ? -14.753 31.118 4.323 1.00 95.75 477 THR A N 1
ATOM 3699 C CA . THR A 1 477 ? -16.109 31.174 3.749 1.00 95.75 477 THR A CA 1
ATOM 3700 C C . THR A 1 477 ? -16.176 30.409 2.438 1.00 95.75 477 THR A C 1
ATOM 3702 O O . THR A 1 477 ? -15.168 30.312 1.735 1.00 95.75 477 THR A O 1
ATOM 3705 N N . HIS A 1 478 ? -17.354 29.881 2.107 1.00 92.94 478 HIS A N 1
ATOM 3706 C CA . HIS A 1 478 ? -17.571 29.159 0.854 1.00 92.94 478 HIS A CA 1
ATOM 3707 C C . HIS A 1 478 ? -17.276 30.066 -0.348 1.00 92.94 478 HIS A C 1
ATOM 3709 O O . HIS A 1 478 ? -17.729 31.211 -0.397 1.00 92.94 478 HIS A O 1
ATOM 3715 N N . PHE A 1 479 ? -16.477 29.573 -1.293 1.00 90.44 479 PHE A N 1
ATOM 3716 C CA . PHE A 1 479 ? -16.100 30.299 -2.509 1.00 90.44 479 PHE A CA 1
ATOM 3717 C C . PHE A 1 479 ? -16.824 29.753 -3.743 1.00 90.44 479 PHE A C 1
ATOM 3719 O O . PHE A 1 479 ? -17.219 30.516 -4.625 1.00 90.44 479 PHE A O 1
ATOM 3726 N N . GLY A 1 480 ? -16.994 28.434 -3.823 1.00 88.75 480 GLY A N 1
ATOM 3727 C CA . GLY A 1 480 ? -17.634 27.762 -4.947 1.00 88.75 480 GLY A CA 1
ATOM 3728 C C . GLY A 1 480 ? -17.274 26.283 -4.997 1.00 88.75 480 GLY A C 1
ATOM 3729 O O . GLY A 1 480 ? -16.758 25.737 -4.034 1.00 88.75 480 GLY A O 1
ATOM 3730 N N . HIS A 1 481 ? -17.509 25.646 -6.146 1.00 89.06 481 HIS A N 1
ATOM 3731 C CA . HIS A 1 481 ? -17.175 24.236 -6.353 1.00 89.06 481 HIS A CA 1
ATOM 3732 C C . HIS A 1 481 ? -16.276 24.057 -7.583 1.00 89.06 481 HIS A C 1
ATOM 3734 O O . HIS A 1 481 ? -16.401 24.784 -8.581 1.00 89.06 481 HIS A O 1
ATOM 3740 N N . ALA A 1 482 ? -15.411 23.048 -7.536 1.00 90.38 482 ALA A N 1
ATOM 3741 C CA . ALA A 1 482 ? -14.708 22.497 -8.687 1.00 90.38 482 ALA A CA 1
ATOM 3742 C C . ALA A 1 482 ? -15.304 21.146 -9.103 1.00 90.38 482 ALA A C 1
ATOM 3744 O O . ALA A 1 482 ? -15.827 20.403 -8.278 1.00 90.38 482 ALA A O 1
ATOM 3745 N N . SER A 1 483 ? -15.211 20.824 -10.395 1.00 90.44 483 SER A N 1
ATOM 3746 C CA . SER A 1 483 ? -15.545 19.494 -10.912 1.00 90.44 483 SER A CA 1
ATOM 3747 C C . SER A 1 483 ? -14.274 18.650 -10.964 1.00 90.44 483 SER A C 1
ATOM 3749 O O . SER A 1 483 ? -13.300 19.037 -11.619 1.00 90.44 483 SER A O 1
ATOM 3751 N N . ILE A 1 484 ? -14.280 17.510 -10.279 1.00 92.25 484 ILE A N 1
ATOM 3752 C CA . ILE A 1 484 ? -13.144 16.588 -10.190 1.00 92.25 484 ILE A CA 1
ATOM 3753 C C . ILE A 1 484 ? -13.619 15.143 -10.373 1.00 92.25 484 ILE A C 1
ATOM 3755 O O . ILE A 1 484 ? -14.758 14.829 -10.066 1.00 92.25 484 ILE A O 1
ATOM 3759 N N . PHE A 1 485 ? -12.787 14.262 -10.910 1.00 90.38 485 PHE A N 1
ATOM 3760 C CA . PHE A 1 485 ? -13.095 12.847 -11.078 1.00 90.38 485 PHE A CA 1
ATOM 3761 C C . PHE A 1 485 ? -12.712 12.050 -9.829 1.00 90.38 485 PHE A C 1
ATOM 3763 O O . PHE A 1 485 ? -11.604 12.205 -9.310 1.00 90.38 485 PHE A O 1
ATOM 3770 N N . ALA A 1 486 ? -13.602 11.157 -9.406 1.00 85.06 486 ALA A N 1
ATOM 3771 C CA . ALA A 1 486 ? -13.325 10.081 -8.462 1.00 85.06 486 ALA A CA 1
ATOM 3772 C C . ALA A 1 486 ? -13.217 8.744 -9.217 1.00 85.06 486 ALA A C 1
ATOM 3774 O O . ALA A 1 486 ? -13.931 8.522 -10.198 1.00 85.06 486 ALA A O 1
ATOM 3775 N N . SER A 1 487 ? -12.304 7.874 -8.787 1.00 77.31 487 SER A N 1
ATOM 3776 C CA . SER A 1 487 ? -12.120 6.538 -9.367 1.00 77.31 487 SER A CA 1
ATOM 3777 C C . SER A 1 487 ? -13.299 5.624 -9.008 1.00 77.31 487 SER A C 1
ATOM 3779 O O . SER A 1 487 ? -13.716 5.594 -7.850 1.00 77.31 487 SER A O 1
ATOM 3781 N N . GLU A 1 488 ? -13.797 4.827 -9.964 1.00 55.81 488 GLU A N 1
ATOM 3782 C CA . GLU A 1 488 ? -14.860 3.825 -9.738 1.00 55.81 488 GLU A CA 1
ATOM 3783 C C . GLU A 1 488 ? -14.505 2.830 -8.612 1.00 55.81 488 GLU A C 1
ATOM 3785 O O . GLU A 1 488 ? -15.390 2.349 -7.901 1.00 55.81 488 GLU A O 1
ATOM 3790 N N . GLN A 1 489 ? -13.207 2.585 -8.374 1.00 48.91 489 GLN A N 1
ATOM 3791 C CA . GLN A 1 489 ? -12.735 1.763 -7.255 1.00 48.91 489 GLN A CA 1
ATOM 3792 C C . GLN A 1 489 ? -13.166 2.332 -5.893 1.00 48.91 489 GLN A C 1
ATOM 3794 O O . GLN A 1 489 ? -13.576 1.557 -5.038 1.00 48.91 489 GLN A O 1
ATOM 3799 N N . ALA A 1 490 ? -13.208 3.655 -5.696 1.00 40.75 490 ALA A N 1
ATOM 3800 C CA . ALA A 1 490 ? -13.679 4.244 -4.436 1.00 40.75 490 ALA A CA 1
ATOM 3801 C C . ALA A 1 490 ? -15.181 4.032 -4.178 1.00 40.75 490 ALA A C 1
ATOM 3803 O O . ALA A 1 490 ? -15.591 3.981 -3.021 1.00 40.75 490 ALA A O 1
ATOM 3804 N N . MET A 1 491 ? -15.999 3.875 -5.227 1.00 39.72 491 MET A N 1
ATOM 3805 C CA . MET A 1 491 ? -17.440 3.615 -5.085 1.00 39.72 491 MET A CA 1
ATOM 3806 C C . MET A 1 491 ? -17.764 2.115 -4.975 1.00 39.72 491 MET A C 1
ATOM 3808 O O . MET A 1 491 ? -18.745 1.758 -4.326 1.00 39.72 491 MET A O 1
ATOM 3812 N N . MET A 1 492 ? -16.942 1.224 -5.552 1.00 40.81 492 MET A N 1
ATOM 3813 C CA . MET A 1 492 ? -17.106 -0.237 -5.433 1.00 40.81 492 MET A CA 1
ATOM 3814 C C . MET A 1 492 ? -16.476 -0.850 -4.167 1.00 40.81 492 MET A C 1
ATOM 3816 O O . MET A 1 492 ? -16.909 -1.919 -3.738 1.00 40.81 492 MET A O 1
ATOM 3820 N N . MET A 1 493 ? -15.477 -0.206 -3.553 1.00 45.44 493 MET A N 1
ATOM 3821 C CA . MET A 1 493 ? -14.641 -0.810 -2.499 1.00 45.44 493 MET A CA 1
ATOM 3822 C C . MET A 1 493 ? -15.290 -0.982 -1.116 1.00 45.44 493 MET A C 1
ATOM 3824 O O . MET A 1 493 ? -14.735 -1.695 -0.288 1.00 45.44 493 MET A O 1
ATOM 3828 N N . ALA A 1 494 ? -16.457 -0.394 -0.835 1.00 56.47 494 ALA A N 1
ATOM 3829 C CA . ALA A 1 494 ? -17.116 -0.592 0.466 1.00 56.47 494 ALA A CA 1
ATOM 3830 C C . ALA A 1 494 ? -17.800 -1.968 0.602 1.00 56.47 494 ALA A C 1
ATOM 3832 O O . ALA A 1 494 ? -18.141 -2.398 1.706 1.00 56.47 494 ALA A O 1
ATOM 3833 N N . LYS A 1 495 ? -18.026 -2.665 -0.518 1.00 71.81 495 LYS A N 1
ATOM 3834 C CA . LYS A 1 495 ? -18.771 -3.921 -0.536 1.00 71.81 495 LYS A CA 1
ATOM 3835 C C . LYS A 1 495 ? -17.832 -5.116 -0.399 1.00 71.81 495 LYS A C 1
ATOM 3837 O O . LYS A 1 495 ? -16.973 -5.344 -1.247 1.00 71.81 495 LYS A O 1
ATOM 3842 N N . VAL A 1 496 ? -18.031 -5.914 0.646 1.00 84.38 496 VAL A N 1
ATOM 3843 C CA . VAL A 1 496 ? -17.258 -7.137 0.874 1.00 84.38 496 VAL A CA 1
ATOM 3844 C C . VAL A 1 496 ? -17.783 -8.248 -0.033 1.00 84.38 496 VAL A C 1
ATOM 3846 O O . VAL A 1 496 ? -18.943 -8.650 0.039 1.00 84.38 496 VAL A O 1
ATOM 3849 N N . ASN A 1 497 ? -16.913 -8.777 -0.886 1.00 84.00 497 ASN A N 1
ATOM 3850 C CA . ASN A 1 497 ? -17.222 -9.856 -1.817 1.00 84.00 497 ASN A CA 1
ATOM 3851 C C . ASN A 1 497 ? -17.207 -11.226 -1.141 1.00 84.00 497 ASN A C 1
ATOM 3853 O O . ASN A 1 497 ? -18.003 -12.090 -1.505 1.00 84.00 497 ASN A O 1
ATOM 3857 N N . CYS A 1 498 ? -16.295 -11.449 -0.189 1.00 90.50 498 CYS A N 1
ATOM 3858 C CA . CYS A 1 498 ? -16.159 -12.730 0.495 1.00 90.50 498 CYS A CA 1
ATOM 3859 C C . CYS A 1 498 ? -15.454 -12.623 1.854 1.00 90.50 498 CYS A C 1
ATOM 3861 O O . CYS A 1 498 ? -14.659 -11.714 2.082 1.00 90.50 498 CYS A O 1
ATOM 3863 N N . VAL A 1 499 ? -15.711 -13.579 2.749 1.00 95.62 499 VAL A N 1
ATOM 3864 C CA . VAL A 1 499 ? -15.016 -13.711 4.038 1.00 95.62 499 VAL A CA 1
ATOM 3865 C C . VAL A 1 499 ? -14.273 -15.038 4.083 1.00 95.62 499 VAL A C 1
ATOM 3867 O O . VAL A 1 499 ? -14.885 -16.100 4.039 1.00 95.62 499 VAL A O 1
ATOM 3870 N N . TYR A 1 500 ? -12.956 -14.992 4.229 1.00 94.81 500 TYR A N 1
ATOM 3871 C CA . TYR A 1 500 ? -12.120 -16.140 4.551 1.00 94.81 500 TYR A CA 1
ATOM 3872 C C . TYR A 1 500 ? -11.954 -16.234 6.065 1.00 94.81 500 TYR A C 1
ATOM 3874 O O . TYR A 1 500 ? -11.224 -15.447 6.665 1.00 94.81 500 TYR A O 1
ATOM 3882 N N . LEU A 1 501 ? -12.620 -17.199 6.687 1.00 94.69 501 LEU A N 1
ATOM 3883 C CA . LEU A 1 501 ? -12.558 -17.435 8.125 1.00 94.69 501 LEU A CA 1
ATOM 3884 C C . LEU A 1 501 ? -11.582 -18.576 8.415 1.00 94.69 501 LEU A C 1
ATOM 3886 O O . LEU A 1 501 ? -11.776 -19.690 7.932 1.00 94.69 501 LEU A O 1
ATOM 3890 N N . SER A 1 502 ? -10.522 -18.327 9.186 1.00 91.62 502 SER A N 1
ATOM 3891 C CA . SER A 1 502 ? -9.587 -19.392 9.567 1.00 91.62 502 SER A CA 1
ATOM 3892 C C . SER A 1 502 ? -10.318 -20.502 10.332 1.00 91.62 502 SER A C 1
ATOM 3894 O O . SER A 1 502 ? -11.221 -20.236 11.128 1.00 91.62 502 SER A O 1
ATOM 3896 N N . SER A 1 503 ? -9.929 -21.764 10.125 1.00 87.69 503 SER A N 1
ATOM 3897 C CA . SER A 1 503 ? -10.543 -22.892 10.839 1.00 87.69 503 SER A CA 1
ATOM 3898 C C . SER A 1 503 ? -10.409 -22.784 12.364 1.00 87.69 503 SER A C 1
ATOM 3900 O O . SER A 1 503 ? -11.223 -23.343 13.092 1.00 87.69 503 SER A O 1
ATOM 3902 N N . GLU A 1 504 ? -9.390 -22.072 12.855 1.00 85.38 504 GLU A N 1
ATOM 3903 C CA . GLU A 1 504 ? -9.171 -21.835 14.286 1.00 85.38 504 GLU A CA 1
ATOM 3904 C C .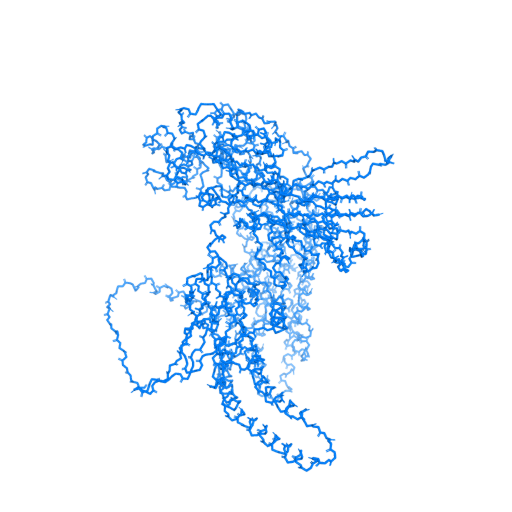 GLU A 1 504 ? -10.113 -20.757 14.828 1.00 85.38 504 GLU A C 1
ATOM 3906 O O . GLU A 1 504 ? -10.799 -21.004 15.817 1.00 85.38 504 GLU A O 1
ATOM 3911 N N . ALA A 1 505 ? -10.226 -19.611 14.147 1.00 90.00 505 ALA A N 1
ATOM 3912 C CA . ALA A 1 505 ? -11.189 -18.567 14.499 1.00 90.00 505 ALA A CA 1
ATOM 3913 C C . ALA A 1 505 ? -12.628 -19.096 14.451 1.00 90.00 505 ALA A C 1
ATOM 3915 O O . ALA A 1 505 ? -13.405 -18.849 15.372 1.00 90.00 505 ALA A O 1
ATOM 3916 N N . TYR A 1 506 ? -12.954 -19.891 13.425 1.00 92.06 506 TYR A N 1
ATOM 3917 C CA . TYR A 1 506 ? -14.235 -20.584 13.316 1.00 92.06 506 TYR A CA 1
ATOM 3918 C C . TYR A 1 506 ? -14.509 -21.477 14.530 1.00 92.06 506 TYR A C 1
ATOM 3920 O O . TYR A 1 506 ? -15.581 -21.385 15.123 1.00 92.06 506 TYR A O 1
ATOM 3928 N N . LEU A 1 507 ? -13.539 -22.307 14.932 1.00 88.50 507 LEU A N 1
ATOM 3929 C CA . LEU A 1 507 ? -13.689 -23.197 16.082 1.00 88.50 507 LEU A CA 1
ATOM 3930 C C . LEU A 1 507 ? -13.919 -22.413 17.381 1.00 88.50 507 LEU A C 1
ATOM 3932 O O . LEU A 1 507 ? -14.780 -22.795 18.168 1.00 88.50 507 LEU A O 1
ATOM 3936 N N . VAL A 1 508 ? -13.192 -21.315 17.601 1.00 89.31 508 VAL A N 1
ATOM 3937 C CA . VAL A 1 508 ? -13.368 -20.477 18.798 1.00 89.31 508 VAL A CA 1
ATOM 3938 C C . VAL A 1 508 ? -14.748 -19.820 18.817 1.00 89.31 508 VAL A C 1
ATOM 3940 O O . VAL A 1 508 ? -15.432 -19.893 19.836 1.00 89.31 508 VAL A O 1
ATOM 3943 N N . CYS A 1 509 ? -15.186 -19.223 17.703 1.00 92.62 509 CYS A N 1
ATOM 3944 C CA . CYS A 1 509 ? -16.538 -18.667 17.585 1.00 92.62 509 CYS A CA 1
ATOM 3945 C C . CYS A 1 509 ? -17.606 -19.724 17.857 1.00 92.62 509 CYS A C 1
ATOM 3947 O O . CYS A 1 509 ? -18.581 -19.447 18.549 1.00 92.62 509 CYS A O 1
ATOM 3949 N N . LEU A 1 510 ? -17.409 -20.938 17.342 1.00 90.94 510 LEU A N 1
ATOM 3950 C CA . LEU A 1 510 ? -18.357 -22.029 17.502 1.00 90.94 510 LEU A CA 1
ATOM 3951 C C . LEU A 1 510 ? -18.445 -22.501 18.956 1.00 90.94 510 LEU A C 1
ATOM 3953 O O . LEU A 1 510 ? -19.543 -22.630 19.488 1.00 90.94 510 LEU A O 1
ATOM 3957 N N . ILE A 1 511 ? -17.301 -22.715 19.614 1.00 88.62 511 ILE A N 1
ATOM 3958 C CA . ILE A 1 511 ? -17.251 -23.076 21.039 1.00 88.62 511 ILE A CA 1
ATOM 3959 C C . ILE A 1 511 ? -17.921 -21.984 21.877 1.00 88.62 511 ILE A C 1
ATOM 3961 O O . ILE A 1 511 ? -18.689 -22.303 22.779 1.00 88.62 511 ILE A O 1
ATOM 3965 N N . HIS A 1 512 ? -17.674 -20.712 21.556 1.00 90.12 512 HIS A N 1
ATOM 3966 C CA . HIS A 1 512 ? -18.309 -19.596 22.245 1.00 90.12 512 HIS A CA 1
ATOM 3967 C C . HIS A 1 512 ? -19.828 -19.584 22.028 1.00 90.12 512 HIS A C 1
ATOM 3969 O O . HIS A 1 512 ? -20.575 -19.471 22.993 1.00 90.12 512 HIS A O 1
ATOM 3975 N N . ALA A 1 513 ? -20.301 -19.777 20.793 1.00 91.19 513 ALA A N 1
ATOM 3976 C CA . ALA A 1 513 ? -21.729 -19.826 20.479 1.00 91.19 513 ALA A CA 1
ATOM 3977 C C . ALA A 1 513 ? -22.456 -20.965 21.213 1.00 91.19 513 ALA A C 1
ATOM 3979 O O . ALA A 1 513 ? -23.590 -20.786 21.645 1.00 91.19 513 ALA A O 1
ATOM 3980 N N . TYR A 1 514 ? -21.798 -22.113 21.403 1.00 87.88 514 TYR A N 1
ATOM 3981 C CA . TYR A 1 514 ? -22.319 -23.228 22.201 1.00 87.88 514 TYR A CA 1
ATOM 3982 C C . TYR A 1 514 ? -22.062 -23.091 23.710 1.00 87.88 514 TYR A C 1
ATOM 3984 O O . TYR A 1 514 ? -22.527 -23.931 24.473 1.00 87.88 514 TYR A O 1
ATOM 3992 N N . ALA A 1 515 ? -21.365 -22.058 24.183 1.00 83.44 515 ALA A N 1
ATOM 3993 C CA . ALA A 1 515 ? -21.116 -21.899 25.615 1.00 83.44 515 ALA A CA 1
ATOM 3994 C C . ALA A 1 515 ? -22.406 -21.589 26.394 1.00 83.44 515 ALA A C 1
ATOM 3996 O O . ALA A 1 515 ? -22.519 -21.963 27.561 1.00 83.44 515 ALA A O 1
ATOM 3997 N N . ASN A 1 516 ? -23.385 -20.942 25.750 1.00 79.50 516 ASN A N 1
ATOM 3998 C CA . ASN A 1 516 ? -24.654 -20.574 26.365 1.00 79.50 516 ASN A CA 1
ATOM 3999 C C . ASN A 1 516 ? -25.829 -20.791 25.398 1.00 79.50 516 ASN A C 1
ATOM 4001 O O . ASN A 1 516 ? -25.802 -20.350 24.255 1.00 79.50 516 ASN A O 1
ATOM 4005 N N . GLU A 1 517 ? -26.863 -21.489 25.865 1.00 84.44 517 GLU A N 1
ATOM 4006 C CA . GLU A 1 517 ? -28.097 -21.751 25.111 1.00 84.44 517 GLU A CA 1
ATOM 4007 C C . GLU A 1 517 ? -29.196 -20.717 25.404 1.00 84.44 517 GLU A C 1
ATOM 4009 O O . GLU A 1 517 ? -30.126 -20.548 24.621 1.00 84.44 517 GLU A O 1
ATOM 4014 N N . ARG A 1 518 ? -29.120 -20.028 26.547 1.00 80.81 518 ARG A N 1
ATOM 4015 C CA . ARG A 1 518 ? -30.172 -19.109 27.010 1.00 80.81 518 ARG A CA 1
ATOM 4016 C C . ARG A 1 518 ? -29.945 -17.672 26.570 1.00 80.81 518 ARG A C 1
ATOM 4018 O O . ARG A 1 518 ? -30.904 -16.917 26.458 1.00 80.81 518 ARG A O 1
ATOM 4025 N N . GLU A 1 519 ? -28.688 -17.289 26.385 1.00 79.50 519 GLU A N 1
ATOM 4026 C CA . GLU A 1 519 ? -28.281 -15.923 26.068 1.00 79.50 519 GLU A CA 1
ATOM 4027 C C . GLU A 1 519 ? -27.379 -15.927 24.830 1.00 79.50 519 GLU A C 1
ATOM 4029 O O . GLU A 1 519 ? -26.555 -16.823 24.647 1.00 79.50 519 GLU A O 1
ATOM 4034 N N . GLU A 1 520 ? -27.522 -14.905 23.989 1.00 86.25 520 GLU A N 1
ATOM 4035 C CA . GLU A 1 520 ? -26.605 -14.669 22.872 1.00 86.25 520 GLU A CA 1
ATOM 4036 C C . GLU A 1 520 ? -25.239 -14.245 23.416 1.00 86.25 520 GLU A C 1
ATOM 4038 O O . GLU A 1 520 ? -25.158 -13.423 24.341 1.00 86.25 520 GLU A O 1
ATOM 4043 N N . VAL A 1 521 ? -24.180 -14.758 22.799 1.00 87.94 521 VAL A N 1
ATOM 4044 C CA . VAL A 1 521 ? -22.796 -14.363 23.072 1.00 87.94 521 VAL A CA 1
ATOM 4045 C C . VAL A 1 521 ? -22.277 -13.454 21.968 1.00 87.94 521 VAL A C 1
ATOM 4047 O O . VAL A 1 521 ? -22.810 -13.473 20.861 1.00 87.94 521 VAL A O 1
ATOM 4050 N N . MET A 1 522 ? -21.215 -12.693 22.233 1.00 89.31 522 MET A N 1
ATOM 4051 C CA . MET A 1 522 ? -20.639 -11.781 21.243 1.00 89.31 522 MET A CA 1
ATOM 4052 C C . MET A 1 522 ? -19.111 -11.717 21.291 1.00 89.31 522 MET A C 1
ATOM 4054 O O . MET A 1 522 ? -18.477 -11.992 22.311 1.00 89.31 522 MET A O 1
ATOM 4058 N N . GLY A 1 523 ? -18.501 -11.302 20.188 1.00 91.25 523 GLY A N 1
ATOM 4059 C CA . GLY A 1 523 ? -17.076 -11.014 20.144 1.00 91.25 523 GLY A CA 1
ATOM 4060 C C . GLY A 1 523 ? -16.642 -10.247 18.902 1.00 91.25 523 GLY A C 1
ATOM 4061 O O . GLY A 1 523 ? -17.430 -9.951 18.008 1.00 91.25 523 GLY A O 1
ATOM 4062 N N . LEU A 1 524 ? -15.353 -9.936 18.855 1.00 93.00 524 LEU A N 1
ATOM 4063 C CA . LEU A 1 524 ? -14.697 -9.199 17.781 1.00 93.00 524 LEU A CA 1
ATOM 4064 C C . LEU A 1 524 ? -13.884 -10.125 16.876 1.00 93.00 524 LEU A C 1
ATOM 4066 O O . LEU A 1 524 ? -13.337 -11.139 17.317 1.00 93.00 524 LEU A O 1
ATOM 4070 N N . LEU A 1 525 ? -13.791 -9.748 15.603 1.00 94.44 525 LEU A N 1
ATOM 4071 C CA . LEU A 1 525 ? -13.045 -10.449 14.562 1.00 94.44 525 LEU A CA 1
ATOM 4072 C C . LEU A 1 525 ? -11.743 -9.704 14.265 1.00 94.44 525 LEU A C 1
ATOM 4074 O O . LEU A 1 525 ? -11.750 -8.506 13.977 1.00 94.44 525 LEU A O 1
ATOM 4078 N N . ILE A 1 526 ? -10.629 -10.431 14.289 1.00 92.81 526 ILE A N 1
ATOM 4079 C CA . ILE A 1 526 ? -9.289 -9.913 14.009 1.00 92.81 526 ILE A CA 1
ATOM 4080 C C . ILE A 1 526 ? -8.768 -10.533 12.722 1.00 92.81 526 ILE A C 1
ATOM 4082 O O . ILE A 1 526 ? -8.834 -11.747 12.514 1.00 92.81 526 ILE A O 1
ATOM 4086 N N . GLY A 1 527 ? -8.231 -9.691 11.850 1.00 91.88 527 GLY A N 1
ATOM 4087 C CA . GLY A 1 527 ? -7.816 -10.105 10.525 1.00 91.88 527 GLY A CA 1
ATOM 4088 C C . GLY A 1 527 ? -7.335 -8.949 9.664 1.00 91.88 527 GLY A C 1
ATOM 4089 O O . GLY A 1 527 ? -6.952 -7.903 10.171 1.00 91.88 527 GLY A O 1
ATOM 4090 N N . TYR A 1 528 ? -7.353 -9.128 8.350 1.00 88.88 528 TYR A N 1
ATOM 4091 C CA . TYR A 1 528 ? -7.029 -8.067 7.398 1.00 88.88 528 TYR A CA 1
ATOM 4092 C C . TYR A 1 528 ? -8.029 -8.054 6.245 1.00 88.88 528 TYR A C 1
ATOM 4094 O O . TYR A 1 528 ? -8.615 -9.081 5.904 1.00 88.88 528 TYR A O 1
ATOM 4102 N N . THR A 1 529 ? -8.209 -6.894 5.625 1.00 82.69 529 THR A N 1
ATOM 4103 C CA . THR A 1 529 ? -9.002 -6.735 4.403 1.00 82.69 529 THR A CA 1
ATOM 4104 C C . THR A 1 529 ? -8.082 -6.640 3.194 1.00 82.69 529 THR A C 1
ATOM 4106 O O . THR A 1 529 ? -7.046 -5.978 3.239 1.00 82.69 529 THR A O 1
ATOM 4109 N N . ASP A 1 530 ? -8.433 -7.337 2.118 1.00 79.50 530 ASP A N 1
ATOM 4110 C CA . ASP A 1 530 ? -7.799 -7.182 0.813 1.00 79.50 530 ASP A CA 1
ATOM 4111 C C . ASP A 1 530 ? -8.686 -6.306 -0.071 1.00 79.50 530 ASP A C 1
ATOM 4113 O O . ASP A 1 530 ? -9.674 -6.764 -0.643 1.00 79.50 530 ASP A O 1
ATOM 4117 N N . GLU A 1 531 ? -8.329 -5.028 -0.156 1.00 69.19 531 GLU A N 1
ATOM 4118 C CA . GLU A 1 531 ? -9.085 -4.016 -0.896 1.00 69.19 531 GLU A CA 1
ATOM 4119 C C . GLU A 1 531 ? -9.145 -4.323 -2.403 1.00 69.19 531 GLU A C 1
ATOM 4121 O O . GLU A 1 531 ? -10.130 -3.991 -3.056 1.00 69.19 531 GLU A O 1
ATOM 4126 N N . GLN A 1 532 ? -8.144 -5.016 -2.969 1.00 64.06 532 GLN A N 1
ATOM 4127 C CA . GLN A 1 532 ? -8.128 -5.342 -4.402 1.00 64.06 532 GLN A CA 1
ATOM 4128 C C . GLN A 1 532 ? -9.177 -6.391 -4.769 1.00 64.06 532 GLN A C 1
ATOM 4130 O O . GLN A 1 532 ? -9.771 -6.332 -5.845 1.00 64.06 532 GLN A O 1
ATOM 4135 N N . THR A 1 533 ? -9.385 -7.370 -3.888 1.00 72.19 533 THR A N 1
ATOM 4136 C CA . THR A 1 533 ? -10.341 -8.465 -4.100 1.00 72.19 533 THR A CA 1
ATOM 4137 C C . THR A 1 533 ? -11.685 -8.211 -3.417 1.00 72.19 533 THR A C 1
ATOM 4139 O O . THR A 1 533 ? -12.673 -8.880 -3.729 1.00 72.19 533 THR A O 1
ATOM 4142 N N . GLY A 1 534 ? -11.745 -7.241 -2.502 1.00 74.06 534 GLY A N 1
ATOM 4143 C CA . GLY A 1 534 ? -12.902 -6.975 -1.653 1.00 74.06 534 GLY A CA 1
ATOM 4144 C C . GLY A 1 534 ? -13.153 -8.090 -0.636 1.00 74.06 534 GLY A C 1
ATOM 4145 O O . GLY A 1 534 ? -14.294 -8.275 -0.223 1.00 74.06 534 GLY A O 1
ATOM 4146 N N . CYS A 1 535 ? -12.142 -8.883 -0.266 1.00 86.06 535 CYS A N 1
ATOM 4147 C CA . CYS A 1 535 ? -12.315 -10.013 0.648 1.00 86.06 535 CYS A CA 1
ATOM 4148 C C . CYS A 1 535 ? -11.714 -9.751 2.036 1.00 86.06 535 CYS A C 1
ATOM 4150 O O . CYS A 1 535 ? -10.622 -9.200 2.183 1.00 86.06 535 CYS A O 1
ATOM 4152 N N . CYS A 1 536 ? -12.426 -10.191 3.073 1.00 90.75 536 CYS A N 1
ATOM 4153 C CA . CYS A 1 536 ? -11.998 -10.103 4.468 1.00 90.75 536 CYS A CA 1
ATOM 4154 C C . CYS A 1 536 ? -11.357 -11.421 4.903 1.00 90.75 536 CYS A C 1
ATOM 4156 O O . CYS A 1 536 ? -11.949 -12.482 4.730 1.00 90.75 536 CYS A O 1
ATOM 4158 N N . HIS A 1 537 ? -10.176 -11.375 5.511 1.00 93.19 537 HIS A N 1
ATOM 4159 C CA . HIS A 1 537 ? -9.478 -12.546 6.036 1.00 93.19 537 HIS A CA 1
ATOM 4160 C C . HIS A 1 537 ? -9.455 -12.500 7.558 1.00 93.19 537 HIS A C 1
ATOM 4162 O O . HIS A 1 537 ? -8.638 -11.794 8.142 1.00 93.19 537 HIS A O 1
ATOM 4168 N N . VAL A 1 538 ? -10.329 -13.272 8.200 1.00 94.12 538 VAL A N 1
ATOM 4169 C CA . VAL A 1 538 ? -10.403 -13.396 9.658 1.00 94.12 538 VAL A CA 1
ATOM 4170 C C . VAL A 1 538 ? -9.421 -14.470 10.114 1.00 94.12 538 VAL A C 1
ATOM 4172 O O . VAL A 1 538 ? -9.554 -15.646 9.765 1.00 94.12 538 VAL A O 1
ATOM 4175 N N . THR A 1 539 ? -8.431 -14.071 10.906 1.00 89.31 539 THR A N 1
ATOM 4176 C CA . THR A 1 539 ? -7.388 -14.963 11.422 1.00 89.31 539 THR A CA 1
ATOM 4177 C C . THR A 1 539 ? -7.636 -15.361 12.871 1.00 89.31 539 THR A C 1
ATOM 4179 O O . THR A 1 539 ? -7.455 -16.536 13.180 1.00 89.31 539 THR A O 1
ATOM 4182 N N . ASN A 1 540 ? -8.099 -14.424 13.709 1.00 89.38 540 ASN A N 1
ATOM 4183 C CA . ASN A 1 540 ? -8.291 -14.564 15.158 1.00 89.38 540 ASN A CA 1
ATOM 4184 C C . ASN A 1 540 ? -9.578 -13.874 15.637 1.00 89.38 540 ASN A C 1
ATOM 4186 O O . ASN A 1 540 ? -10.224 -13.152 14.879 1.00 89.38 540 ASN A O 1
ATOM 4190 N N . THR A 1 541 ? -9.942 -14.073 16.908 1.00 91.50 541 THR A N 1
ATOM 4191 C CA . THR A 1 541 ? -11.123 -13.453 17.533 1.00 91.50 541 THR A CA 1
ATOM 4192 C C . THR A 1 541 ? -10.878 -13.068 18.991 1.00 91.50 541 THR A C 1
ATOM 4194 O O . THR A 1 541 ? -9.994 -13.620 19.649 1.00 91.50 541 THR A O 1
ATOM 4197 N N . VAL A 1 542 ? -11.675 -12.125 19.497 1.00 89.62 542 VAL A N 1
ATOM 4198 C CA . VAL A 1 542 ? -11.693 -11.703 20.908 1.00 89.62 542 VAL A CA 1
ATOM 4199 C C . VAL A 1 542 ? -13.107 -11.882 21.447 1.00 89.62 542 VAL A C 1
ATOM 4201 O O . VAL A 1 542 ? -14.062 -11.365 20.875 1.00 89.62 542 VAL A O 1
ATOM 4204 N N . GLN A 1 543 ? -13.256 -12.658 22.515 1.00 89.25 543 GLN A N 1
ATOM 4205 C CA . GLN A 1 543 ? -14.537 -12.909 23.177 1.00 89.25 543 GLN A CA 1
ATOM 4206 C C . GLN A 1 543 ? -14.847 -11.724 24.090 1.00 89.25 543 GLN A C 1
ATOM 4208 O O . GLN A 1 543 ? -13.956 -11.255 24.795 1.00 89.25 543 GLN A O 1
ATOM 4213 N N . LEU A 1 544 ? -16.086 -11.238 24.069 1.00 84.56 544 LEU A N 1
ATOM 4214 C CA . LEU A 1 544 ? -16.490 -10.082 24.862 1.00 84.56 544 LEU A CA 1
ATOM 4215 C C . LEU A 1 544 ? -17.528 -10.473 25.912 1.00 84.56 544 LEU A C 1
ATOM 4217 O O . LEU A 1 544 ? -18.407 -11.297 25.662 1.00 84.56 544 LEU A O 1
ATOM 4221 N N . LYS A 1 545 ? -17.437 -9.824 27.076 1.00 75.00 545 LYS A N 1
ATOM 4222 C CA . LYS A 1 545 ? -18.430 -9.918 28.149 1.00 75.00 545 LYS A CA 1
ATOM 4223 C C . LYS A 1 545 ? -19.684 -9.138 27.776 1.00 75.00 545 LYS A C 1
ATOM 4225 O O . LYS A 1 545 ? -19.593 -7.972 27.386 1.00 75.00 545 LYS A O 1
ATOM 4230 N N . ARG A 1 546 ? -20.866 -9.723 27.973 1.00 68.69 546 ARG A N 1
ATOM 4231 C CA . ARG A 1 546 ? -22.130 -9.016 27.721 1.00 68.69 546 ARG A CA 1
ATOM 4232 C C . ARG A 1 546 ? -22.501 -8.138 28.918 1.00 68.69 546 ARG A C 1
ATOM 4234 O O . ARG A 1 546 ? -22.930 -8.628 29.960 1.00 68.69 546 ARG A O 1
ATOM 4241 N N . LEU A 1 547 ? -22.379 -6.820 28.764 1.00 58.78 547 LEU A N 1
ATOM 4242 C CA . LEU A 1 547 ? -22.728 -5.858 29.822 1.00 58.78 547 LEU A CA 1
ATOM 4243 C C . LEU A 1 547 ? -24.247 -5.639 29.964 1.00 58.78 547 LEU A C 1
ATOM 4245 O O . LEU A 1 547 ? -24.723 -5.340 31.059 1.00 58.78 547 LEU A O 1
ATOM 4249 N N . VAL A 1 548 ? -25.020 -5.813 28.880 1.00 57.88 548 VAL A N 1
ATOM 4250 C CA . VAL A 1 548 ? -26.481 -5.604 28.839 1.00 57.88 548 VAL A CA 1
ATOM 4251 C C . VAL A 1 548 ? -27.198 -6.884 28.392 1.00 57.88 548 VAL A C 1
ATOM 4253 O O . VAL A 1 548 ? -27.155 -7.262 27.223 1.00 57.88 548 VAL A O 1
ATOM 4256 N N . LYS A 1 549 ? -27.899 -7.544 29.321 1.00 64.25 549 LYS A N 1
ATOM 4257 C CA . LYS A 1 549 ? -28.613 -8.820 29.108 1.00 64.25 549 LYS A CA 1
ATOM 4258 C C . LYS A 1 549 ? -30.061 -8.629 28.621 1.00 64.25 549 LYS A C 1
ATOM 4260 O O . LYS A 1 549 ? -31.008 -9.007 29.307 1.00 64.25 549 LYS A O 1
ATOM 4265 N N . ARG A 1 550 ? -30.261 -7.969 27.474 1.00 58.72 550 ARG A N 1
ATOM 4266 C CA . ARG A 1 550 ? -31.584 -7.802 26.828 1.00 58.72 550 ARG A CA 1
ATOM 4267 C C . ARG A 1 550 ? -31.579 -8.467 25.453 1.00 58.72 550 ARG A C 1
ATOM 4269 O O . ARG A 1 550 ? -30.609 -8.262 24.736 1.00 58.72 550 ARG A O 1
ATOM 4276 N N . SER A 1 551 ? -32.651 -9.185 25.090 1.00 51.22 551 SER A N 1
ATOM 4277 C CA . SER A 1 551 ? -32.824 -9.772 23.743 1.00 51.22 551 SER A CA 1
ATOM 4278 C C . SER A 1 551 ? -32.551 -8.733 22.656 1.00 51.22 551 SER A C 1
ATOM 4280 O O . SER A 1 551 ? -32.980 -7.585 22.801 1.00 51.22 551 SER A O 1
ATOM 4282 N N . ASP A 1 552 ? -31.842 -9.137 21.604 1.00 51.81 552 ASP A N 1
ATOM 4283 C CA . ASP A 1 552 ? -31.587 -8.365 20.379 1.00 51.81 552 ASP A CA 1
ATOM 4284 C C . ASP A 1 552 ? -30.777 -7.073 20.590 1.00 51.81 552 ASP A C 1
ATOM 4286 O O . ASP A 1 552 ? -30.760 -6.206 19.723 1.00 51.81 552 ASP A O 1
ATOM 4290 N N . ARG A 1 553 ? -30.110 -6.890 21.738 1.00 58.06 553 ARG A N 1
ATOM 4291 C CA . ARG A 1 553 ? -29.235 -5.731 21.988 1.00 58.06 553 ARG A CA 1
ATOM 4292 C C . ARG A 1 553 ? -27.810 -6.186 22.281 1.00 58.06 553 ARG A C 1
ATOM 4294 O O . ARG A 1 553 ? -27.521 -6.662 23.384 1.00 58.06 553 ARG A O 1
ATOM 4301 N N . VAL A 1 554 ? -26.941 -6.001 21.290 1.00 57.84 554 VAL A N 1
ATOM 4302 C CA . VAL A 1 554 ? -25.522 -6.373 21.307 1.00 57.84 554 VAL A CA 1
ATOM 4303 C C . VAL A 1 554 ? -24.700 -5.120 20.991 1.00 57.84 554 VAL A C 1
ATOM 4305 O O . VAL A 1 554 ? -24.487 -4.775 19.836 1.00 57.84 554 VAL A O 1
ATOM 4308 N N . GLU A 1 555 ? -24.289 -4.387 22.026 1.00 63.81 555 GLU A N 1
ATOM 4309 C CA . GLU A 1 555 ? -23.555 -3.122 21.888 1.00 63.81 555 GLU A CA 1
ATOM 4310 C C . GLU A 1 555 ? -22.133 -3.279 22.451 1.00 63.81 555 GLU A C 1
ATOM 4312 O O . GLU A 1 555 ? -21.945 -3.742 23.577 1.00 63.81 555 GLU A O 1
ATOM 4317 N N . MET A 1 556 ? -21.125 -2.891 21.668 1.00 70.75 556 MET A N 1
ATOM 4318 C CA . MET A 1 556 ? -19.723 -2.839 22.098 1.00 70.75 556 MET A CA 1
ATOM 4319 C C . MET A 1 556 ? -19.396 -1.513 22.782 1.00 70.75 556 MET A C 1
ATOM 4321 O O . MET A 1 556 ? -19.796 -0.453 22.296 1.00 70.75 556 MET A O 1
ATOM 4325 N N . THR A 1 557 ? -18.609 -1.548 23.860 1.00 68.06 557 THR A N 1
ATOM 4326 C CA . THR A 1 557 ? -18.117 -0.314 24.487 1.00 68.06 557 THR A CA 1
ATOM 4327 C C . THR A 1 557 ? -16.764 0.105 23.901 1.00 68.06 557 THR A C 1
ATOM 4329 O O . THR A 1 557 ? -15.979 -0.751 23.477 1.00 68.06 557 THR A O 1
ATOM 4332 N N . PRO A 1 558 ? -16.440 1.409 23.890 1.00 67.56 558 PRO A N 1
ATOM 4333 C CA . PRO A 1 558 ? -15.145 1.900 23.417 1.00 67.56 558 PRO A CA 1
ATOM 4334 C C . PRO A 1 558 ? -13.944 1.261 24.129 1.00 67.56 558 PRO A C 1
ATOM 4336 O O . PRO A 1 558 ? -12.900 1.068 23.513 1.00 67.56 558 PRO A O 1
ATOM 4339 N N . GLU A 1 559 ? -14.096 0.906 25.404 1.00 69.00 559 GLU A N 1
ATOM 4340 C CA . GLU A 1 559 ? -13.058 0.265 26.214 1.00 69.00 559 GLU A CA 1
ATOM 4341 C C . GLU A 1 559 ? -12.755 -1.140 25.681 1.00 69.00 559 GLU A C 1
ATOM 4343 O O . GLU A 1 559 ? -11.604 -1.450 25.383 1.00 69.00 559 GLU A O 1
ATOM 4348 N N . THR A 1 560 ? -13.796 -1.946 25.440 1.00 70.50 560 THR A N 1
ATOM 4349 C CA . THR A 1 560 ? -13.644 -3.300 24.875 1.00 70.50 560 THR A CA 1
ATOM 4350 C C . THR A 1 560 ? -13.048 -3.294 23.466 1.00 70.50 560 THR A C 1
ATOM 4352 O O . THR A 1 560 ? -12.241 -4.159 23.121 1.00 70.50 560 THR A O 1
ATOM 4355 N N . LEU A 1 561 ? -13.393 -2.292 22.649 1.00 76.38 561 LEU A N 1
ATOM 4356 C CA . LEU A 1 561 ? -12.807 -2.121 21.321 1.00 76.38 561 LEU A CA 1
ATOM 4357 C C . LEU A 1 561 ? -11.321 -1.735 21.409 1.00 76.38 561 LEU A C 1
ATOM 4359 O O . LEU A 1 561 ? -10.509 -2.264 20.653 1.00 76.38 561 LEU A O 1
ATOM 4363 N N . SER A 1 562 ? -10.959 -0.859 22.350 1.00 72.75 562 SER A N 1
ATOM 4364 C CA . SER A 1 562 ? -9.570 -0.459 22.607 1.00 72.75 562 SER A CA 1
ATOM 4365 C C . SER A 1 562 ? -8.700 -1.649 23.025 1.00 72.75 562 SER A C 1
ATOM 4367 O O . SER A 1 562 ? -7.618 -1.851 22.477 1.00 72.75 562 SER A O 1
ATOM 4369 N N . GLU A 1 563 ? -9.191 -2.501 23.929 1.00 75.50 563 GLU A N 1
ATOM 4370 C CA . GLU A 1 563 ? -8.485 -3.721 24.349 1.00 75.50 563 GLU A CA 1
ATOM 4371 C C . GLU A 1 563 ? -8.242 -4.686 23.180 1.00 75.50 563 GLU A C 1
ATOM 4373 O O . GLU A 1 563 ? -7.150 -5.243 23.040 1.00 75.50 563 GLU A O 1
ATOM 4378 N N . ALA A 1 564 ? -9.229 -4.847 22.294 1.00 80.25 564 ALA A N 1
ATOM 4379 C CA . ALA A 1 564 ? -9.086 -5.675 21.100 1.00 80.25 564 ALA A CA 1
ATOM 4380 C C . ALA A 1 564 ? -8.077 -5.097 20.092 1.00 80.25 564 ALA A C 1
ATOM 4382 O O . ALA A 1 564 ? -7.349 -5.862 19.454 1.00 80.25 564 ALA A O 1
ATOM 4383 N N . ILE A 1 565 ? -8.000 -3.766 19.968 1.00 77.38 565 ILE A N 1
ATOM 4384 C CA . ILE A 1 565 ? -6.988 -3.083 19.147 1.00 77.38 565 ILE A CA 1
ATOM 4385 C C . ILE A 1 565 ? -5.590 -3.325 19.722 1.00 77.38 565 ILE A C 1
ATOM 4387 O O . ILE A 1 565 ? -4.710 -3.766 18.988 1.00 77.38 565 ILE A O 1
ATOM 4391 N N . ILE A 1 566 ? -5.404 -3.153 21.036 1.00 78.25 566 ILE A N 1
ATOM 4392 C CA . ILE A 1 566 ? -4.125 -3.430 21.713 1.00 78.25 566 ILE A CA 1
ATOM 4393 C C . ILE A 1 566 ? -3.704 -4.889 21.495 1.00 78.25 566 ILE A C 1
ATOM 4395 O O . ILE A 1 566 ? -2.537 -5.178 21.231 1.00 78.25 566 ILE A O 1
ATOM 4399 N N . TYR A 1 567 ? -4.648 -5.828 21.568 1.00 82.56 567 TYR A N 1
ATOM 4400 C CA . TYR A 1 567 ? -4.365 -7.234 21.290 1.00 82.56 567 TYR A CA 1
ATOM 4401 C C . TYR A 1 567 ? -3.940 -7.470 19.829 1.00 82.56 567 TYR A C 1
ATOM 4403 O O . TYR A 1 567 ? -2.980 -8.203 19.587 1.00 82.56 567 TYR A O 1
ATOM 4411 N N . ALA A 1 568 ? -4.591 -6.826 18.854 1.00 83.62 568 ALA A N 1
ATOM 4412 C CA . ALA A 1 568 ? -4.179 -6.890 17.450 1.00 83.62 568 ALA A CA 1
ATOM 4413 C C . ALA A 1 568 ? -2.775 -6.292 17.227 1.00 83.62 568 ALA A C 1
ATOM 4415 O O . ALA A 1 568 ? -1.964 -6.888 16.515 1.00 83.62 568 ALA A O 1
ATOM 4416 N N . ASP A 1 569 ? -2.450 -5.181 17.887 1.00 79.88 569 ASP A N 1
ATOM 4417 C CA . ASP A 1 569 ? -1.124 -4.557 17.828 1.00 79.88 569 ASP A CA 1
ATOM 4418 C C . ASP A 1 569 ? -0.040 -5.445 18.445 1.00 79.88 569 ASP A C 1
ATOM 4420 O O . ASP A 1 569 ? 1.043 -5.581 17.877 1.00 79.88 569 ASP A O 1
ATOM 4424 N N . ASN A 1 570 ? -0.338 -6.137 19.546 1.00 82.81 570 ASN A N 1
ATOM 4425 C CA . ASN A 1 570 ? 0.578 -7.116 20.134 1.00 82.81 570 ASN A CA 1
ATOM 4426 C C . ASN A 1 570 ? 0.844 -8.292 19.180 1.00 82.81 570 ASN A C 1
ATOM 4428 O O . ASN A 1 570 ? 1.990 -8.724 19.039 1.00 82.81 570 ASN A O 1
ATOM 4432 N N . LEU A 1 571 ? -0.185 -8.787 18.481 1.00 80.62 571 LEU A N 1
ATOM 4433 C CA . LEU A 1 571 ? -0.015 -9.814 17.445 1.00 80.62 571 LEU A CA 1
ATOM 4434 C C . LEU A 1 571 ? 0.877 -9.314 16.300 1.00 80.62 571 LEU A C 1
ATOM 4436 O O . LEU A 1 571 ? 1.726 -10.063 15.810 1.00 80.62 571 LEU A O 1
ATOM 4440 N N . ASN A 1 572 ? 0.721 -8.050 15.900 1.00 81.50 572 ASN A N 1
ATOM 4441 C CA . ASN A 1 572 ? 1.576 -7.422 14.896 1.00 81.50 572 ASN A CA 1
ATOM 4442 C C . ASN A 1 572 ? 3.014 -7.258 15.390 1.00 81.50 572 ASN A C 1
ATOM 4444 O O . ASN A 1 572 ? 3.931 -7.580 14.648 1.00 81.50 572 ASN A O 1
ATOM 4448 N N . ALA A 1 573 ? 3.234 -6.849 16.640 1.00 75.06 573 ALA A N 1
ATOM 4449 C CA . ALA A 1 573 ? 4.571 -6.700 17.215 1.00 75.06 573 ALA A CA 1
ATOM 4450 C C . ALA A 1 573 ? 5.342 -8.032 17.246 1.00 75.06 573 ALA A C 1
ATOM 4452 O O . ALA A 1 573 ? 6.527 -8.079 16.910 1.00 75.06 573 ALA A O 1
ATOM 4453 N N . VAL A 1 574 ? 4.663 -9.136 17.582 1.00 75.00 574 VAL A N 1
ATOM 4454 C CA . VAL A 1 574 ? 5.247 -10.485 17.493 1.00 75.00 574 VAL A CA 1
ATOM 4455 C C . VAL A 1 574 ? 5.559 -10.841 16.039 1.00 75.00 574 VAL A C 1
ATOM 4457 O O . VAL A 1 574 ? 6.640 -11.346 15.747 1.00 75.00 574 VAL A O 1
ATOM 4460 N N . ASN A 1 575 ? 4.655 -10.546 15.108 1.00 72.94 575 ASN A N 1
ATOM 4461 C CA . ASN A 1 575 ? 4.848 -10.819 13.684 1.00 72.94 575 ASN A CA 1
ATOM 4462 C C . ASN A 1 575 ? 5.959 -9.957 13.046 1.00 72.94 575 ASN A C 1
ATOM 4464 O O . ASN A 1 575 ? 6.649 -10.411 12.140 1.00 72.94 575 ASN A O 1
ATOM 4468 N N . ASP A 1 576 ? 6.181 -8.748 13.551 1.00 70.56 576 ASP A N 1
ATOM 4469 C CA . ASP A 1 576 ? 7.226 -7.820 13.113 1.00 70.56 576 ASP A CA 1
ATOM 4470 C C . ASP A 1 576 ? 8.619 -8.219 13.607 1.00 70.56 576 ASP A C 1
ATOM 4472 O O . ASP A 1 576 ? 9.621 -7.815 13.019 1.00 70.56 576 ASP A O 1
ATOM 4476 N N . SER A 1 577 ? 8.682 -9.048 14.652 1.00 63.94 577 SER A N 1
ATOM 4477 C CA . SER A 1 577 ? 9.919 -9.689 15.104 1.00 63.94 577 SER A CA 1
ATOM 4478 C C . SER A 1 577 ? 10.334 -10.895 14.244 1.00 63.94 577 SER A C 1
ATOM 4480 O O . SER A 1 577 ? 11.430 -11.424 14.428 1.00 63.94 577 SER A O 1
ATOM 4482 N N . LEU A 1 578 ? 9.477 -11.331 13.307 1.00 60.66 578 LEU A N 1
ATOM 4483 C CA . LEU A 1 578 ? 9.750 -12.429 12.376 1.00 60.66 578 LEU A CA 1
ATOM 4484 C C . LEU A 1 578 ? 10.404 -11.917 11.084 1.00 60.66 578 LEU A C 1
ATOM 4486 O O . LEU A 1 578 ? 10.164 -10.795 10.639 1.00 60.66 578 LEU A O 1
ATOM 4490 N N . ASP A 1 579 ? 11.196 -12.779 10.444 1.00 51.34 579 ASP A N 1
ATOM 4491 C CA . ASP A 1 579 ? 11.840 -12.483 9.162 1.00 51.34 579 ASP A CA 1
ATOM 4492 C C . ASP A 1 579 ? 10.829 -12.076 8.076 1.00 51.34 579 ASP A C 1
ATOM 4494 O O . ASP A 1 579 ? 9.740 -12.641 7.950 1.00 51.34 579 ASP A O 1
ATOM 4498 N N . GLU A 1 580 ? 11.243 -11.154 7.203 1.00 51.62 580 GLU A N 1
ATOM 4499 C CA . GLU A 1 580 ? 10.418 -10.552 6.141 1.00 51.62 580 GLU A CA 1
ATOM 4500 C C . GLU A 1 580 ? 9.789 -11.582 5.180 1.00 51.62 580 GLU A C 1
ATOM 4502 O O . GLU A 1 580 ? 8.732 -11.339 4.607 1.00 51.62 580 GLU A O 1
ATOM 4507 N N . SER A 1 581 ? 10.396 -12.766 5.044 1.00 40.34 581 SER A N 1
ATOM 4508 C CA . SER A 1 581 ? 9.884 -13.866 4.210 1.00 40.34 581 SER A CA 1
ATOM 4509 C C . SER A 1 581 ? 8.748 -14.685 4.845 1.00 40.34 581 SER A C 1
ATOM 4511 O O . SER A 1 581 ? 8.037 -15.392 4.130 1.00 40.34 581 SER A O 1
ATOM 4513 N N . VAL A 1 582 ? 8.575 -14.600 6.169 1.00 52.81 582 VAL A N 1
ATOM 4514 C CA . VAL A 1 582 ? 7.569 -15.341 6.959 1.00 52.81 582 VAL A CA 1
ATOM 4515 C C . VAL A 1 582 ? 6.517 -14.398 7.555 1.00 52.81 582 VAL A C 1
ATOM 4517 O O . VAL A 1 582 ? 5.452 -14.848 7.985 1.00 52.81 582 VAL A O 1
ATOM 4520 N N . ARG A 1 583 ? 6.791 -13.089 7.551 1.00 62.78 583 ARG A N 1
ATOM 4521 C CA . ARG A 1 583 ? 5.914 -12.044 8.079 1.00 62.78 583 ARG A CA 1
ATOM 4522 C C . ARG A 1 583 ? 4.527 -12.132 7.443 1.00 62.78 583 ARG A C 1
ATOM 4524 O O . ARG A 1 583 ? 4.350 -11.985 6.232 1.00 62.78 583 ARG A O 1
ATOM 4531 N N . LYS A 1 584 ? 3.522 -12.396 8.278 1.00 69.12 584 LYS A N 1
ATOM 4532 C CA . LYS A 1 584 ? 2.112 -12.402 7.868 1.00 69.12 584 LYS A CA 1
ATOM 4533 C C . LYS A 1 584 ? 1.657 -10.963 7.605 1.00 69.12 584 LYS A C 1
ATOM 4535 O O . LYS A 1 584 ? 2.275 -10.016 8.089 1.00 69.12 584 LYS A O 1
ATOM 4540 N N . LYS A 1 585 ? 0.573 -10.778 6.846 1.00 77.19 585 LYS A N 1
ATOM 4541 C CA . LYS A 1 585 ? -0.036 -9.446 6.691 1.00 77.19 585 LYS A CA 1
ATOM 4542 C C . LYS A 1 585 ? -0.439 -8.893 8.073 1.00 77.19 585 LYS A C 1
ATOM 4544 O O . LYS A 1 585 ? -0.904 -9.685 8.897 1.00 77.19 585 LYS A O 1
ATOM 4549 N N . PRO A 1 586 ? -0.265 -7.582 8.323 1.00 80.50 586 PRO A N 1
ATOM 4550 C CA . PRO A 1 586 ? -0.650 -6.974 9.591 1.00 80.50 586 PRO A CA 1
ATOM 4551 C C . PRO A 1 586 ? -2.156 -7.128 9.809 1.00 80.50 586 PRO A C 1
ATOM 4553 O O . PRO A 1 586 ? -2.945 -6.970 8.874 1.00 80.50 586 PRO A O 1
ATOM 4556 N N . VAL A 1 587 ? -2.542 -7.468 11.034 1.00 85.75 587 VAL A N 1
ATOM 4557 C CA . VAL A 1 587 ? -3.929 -7.707 11.432 1.00 85.75 587 VAL A CA 1
ATOM 4558 C C . VAL A 1 587 ? -4.493 -6.520 12.206 1.00 85.75 587 VAL A C 1
ATOM 4560 O O . VAL A 1 587 ? -3.771 -5.795 12.879 1.00 85.75 587 VAL A O 1
ATOM 4563 N N . ARG A 1 588 ? -5.802 -6.326 12.122 1.00 89.12 588 ARG A N 1
ATOM 4564 C CA . ARG A 1 588 ? -6.578 -5.315 12.842 1.00 89.12 588 ARG A CA 1
ATOM 4565 C C . ARG A 1 588 ? -7.959 -5.869 13.171 1.00 89.12 588 ARG A C 1
ATOM 4567 O O . ARG A 1 588 ? -8.322 -6.954 12.714 1.00 89.12 588 ARG A O 1
ATOM 4574 N N . VAL A 1 589 ? -8.739 -5.129 13.946 1.00 89.62 589 VAL A N 1
ATOM 4575 C CA . VAL A 1 589 ? -10.155 -5.453 14.148 1.00 89.62 589 VAL A CA 1
ATOM 4576 C C . VAL A 1 589 ? -10.915 -5.112 12.861 1.00 89.62 589 VAL A C 1
ATOM 4578 O O . VAL A 1 589 ? -10.820 -3.986 12.376 1.00 89.62 589 VAL A O 1
ATOM 4581 N N . ILE A 1 590 ? -11.608 -6.093 12.280 1.00 92.69 590 ILE A N 1
ATOM 4582 C CA . ILE A 1 590 ? -12.262 -5.975 10.957 1.00 92.69 590 ILE A CA 1
ATOM 4583 C C . ILE A 1 590 ? -13.767 -6.271 10.988 1.00 92.69 590 ILE A C 1
ATOM 4585 O O . ILE A 1 590 ? -14.438 -6.209 9.959 1.00 92.69 590 ILE A O 1
ATOM 4589 N N . GLY A 1 591 ? -14.303 -6.652 12.145 1.00 93.12 591 GLY A N 1
ATOM 4590 C CA . GLY A 1 591 ? -15.690 -7.066 12.255 1.00 93.12 591 GLY A CA 1
ATOM 4591 C C . GLY A 1 591 ? -16.057 -7.583 13.635 1.00 93.12 591 GLY A C 1
ATOM 4592 O O . GLY A 1 591 ? -15.255 -7.552 14.571 1.00 93.12 591 GLY A O 1
ATOM 4593 N N . TRP A 1 592 ? -17.265 -8.119 13.733 1.00 94.25 592 TRP A N 1
ATOM 4594 C CA . TRP A 1 592 ? -17.847 -8.661 14.957 1.00 94.25 592 TRP A CA 1
ATOM 4595 C C . TRP A 1 592 ? -18.651 -9.931 14.669 1.00 94.25 592 TRP A C 1
ATOM 4597 O O . TRP A 1 592 ? -18.995 -10.224 13.521 1.00 94.25 592 TRP A O 1
ATOM 4607 N N . TYR A 1 593 ? -18.920 -10.714 15.710 1.00 95.44 593 TYR A N 1
ATOM 4608 C CA . TYR A 1 593 ? -19.802 -11.872 15.631 1.00 95.44 593 TYR A CA 1
ATOM 4609 C C . TYR A 1 593 ? -20.682 -12.004 16.868 1.00 95.44 593 TYR A C 1
ATOM 4611 O O . TYR A 1 593 ? -20.287 -11.596 17.962 1.00 95.44 593 TYR A O 1
ATOM 4619 N N . HIS A 1 594 ? -21.833 -12.652 16.703 1.00 93.69 594 HIS A N 1
ATOM 4620 C CA . HIS A 1 594 ? -22.699 -13.063 17.806 1.00 93.69 594 HIS A CA 1
ATOM 4621 C C . HIS A 1 594 ? -23.429 -14.380 17.520 1.00 93.69 594 HIS A C 1
ATOM 4623 O O . HIS A 1 594 ? -23.339 -14.931 16.416 1.00 93.69 594 HIS A O 1
ATOM 4629 N N . SER A 1 595 ? -24.103 -14.929 18.534 1.00 93.62 595 SER A N 1
ATOM 4630 C CA . SER A 1 595 ? -24.884 -16.165 18.411 1.00 93.62 595 SER A CA 1
ATOM 4631 C C . SER A 1 595 ? -26.393 -15.929 18.444 1.00 93.62 595 SER A C 1
ATOM 4633 O O . SER A 1 595 ? -26.873 -15.040 19.129 1.00 93.62 595 SER A O 1
ATOM 4635 N N . HIS A 1 596 ? -27.139 -16.781 17.743 1.00 93.25 596 HIS A N 1
ATOM 4636 C CA . HIS A 1 596 ? -28.598 -16.880 17.767 1.00 93.25 596 HIS A CA 1
ATOM 4637 C C . HIS A 1 596 ? -28.990 -18.290 18.249 1.00 93.25 596 HIS A C 1
ATOM 4639 O O . HIS A 1 596 ? -29.087 -19.214 17.431 1.00 93.25 596 HIS A O 1
ATOM 4645 N N . PRO A 1 597 ? -29.166 -18.511 19.564 1.00 91.25 597 PRO A N 1
ATOM 4646 C CA . PRO A 1 597 ? -29.643 -19.789 20.077 1.00 91.25 597 PRO A CA 1
ATOM 4647 C C . PRO A 1 597 ? -31.135 -19.962 19.771 1.00 91.25 597 PRO A C 1
ATOM 4649 O O . PRO A 1 597 ? -31.933 -19.083 20.078 1.00 91.25 597 PRO A O 1
ATOM 4652 N N . HIS A 1 598 ? -31.515 -21.085 19.154 1.00 90.19 598 HIS A N 1
ATOM 4653 C CA . HIS A 1 598 ? -32.905 -21.409 18.766 1.00 90.19 598 HIS A CA 1
ATOM 4654 C C . HIS A 1 598 ? -33.576 -20.413 17.800 1.00 90.19 598 HIS A C 1
ATOM 4656 O O . HIS A 1 598 ? -34.789 -20.460 17.595 1.00 90.19 598 HIS A O 1
ATOM 4662 N N . ILE A 1 599 ? -32.802 -19.507 17.195 1.00 87.88 599 ILE A N 1
ATOM 4663 C CA . ILE A 1 599 ? -33.278 -18.456 16.286 1.00 87.88 599 ILE A CA 1
ATOM 4664 C C . ILE A 1 599 ? -32.564 -18.597 14.938 1.00 87.88 599 ILE A C 1
ATOM 4666 O O . ILE A 1 599 ? -31.457 -19.127 14.847 1.00 87.88 599 ILE A O 1
ATOM 4670 N N . THR A 1 600 ? -33.197 -18.129 13.859 1.00 90.44 600 THR A N 1
ATOM 4671 C CA . THR A 1 600 ? -32.639 -18.192 12.499 1.00 90.44 600 THR A CA 1
ATOM 4672 C C . THR A 1 600 ? -31.334 -17.404 12.357 1.00 90.44 600 THR A C 1
ATOM 4674 O O . THR A 1 600 ? -31.086 -16.462 13.096 1.00 90.44 600 THR A O 1
ATOM 4677 N N . VAL A 1 601 ? -30.519 -17.742 11.358 1.00 92.44 601 VAL A N 1
ATOM 4678 C CA . VAL A 1 601 ? -29.219 -17.089 11.103 1.00 92.44 601 VAL A CA 1
ATOM 4679 C C . VAL A 1 601 ? -29.320 -15.688 10.479 1.00 92.44 601 VAL A C 1
ATOM 4681 O O . VAL A 1 601 ? -28.307 -15.017 10.306 1.00 92.44 601 VAL A O 1
ATOM 4684 N N . TYR A 1 602 ? -30.517 -15.253 10.086 1.00 92.12 602 TYR A N 1
ATOM 4685 C CA . TYR A 1 602 ? -30.701 -13.961 9.433 1.00 92.12 602 TYR A CA 1
ATOM 4686 C C . TYR A 1 602 ? -30.644 -12.810 10.450 1.00 92.12 602 TYR A C 1
ATOM 4688 O O . TYR A 1 602 ? -31.173 -12.965 11.552 1.00 92.12 602 TYR A O 1
ATOM 4696 N N . PRO A 1 603 ? -30.036 -11.664 10.087 1.00 90.88 603 PRO A N 1
ATOM 4697 C CA . PRO A 1 603 ? -29.907 -10.522 10.985 1.00 90.88 603 PRO A CA 1
ATOM 4698 C C . PRO A 1 603 ? -31.269 -9.896 11.296 1.00 90.88 603 PRO A C 1
ATOM 4700 O O . PRO A 1 603 ? -32.095 -9.692 10.398 1.00 90.88 603 PRO A O 1
ATOM 4703 N N . SER A 1 604 ? -31.479 -9.551 12.564 1.00 88.19 604 SER A N 1
ATOM 4704 C CA . SER A 1 604 ? -32.632 -8.783 13.030 1.00 88.19 604 SER A CA 1
ATOM 4705 C C . SER A 1 604 ? -32.574 -7.320 12.555 1.00 88.19 604 SER A C 1
ATOM 4707 O O . SER A 1 604 ? -31.599 -6.853 11.957 1.00 88.19 604 SER A O 1
ATOM 4709 N N . GLY A 1 605 ? -33.639 -6.555 12.817 1.00 84.31 605 GLY A N 1
ATOM 4710 C CA . GLY A 1 605 ? -33.637 -5.110 12.563 1.00 84.31 605 GLY A CA 1
ATOM 4711 C C . GLY A 1 605 ? -32.581 -4.368 13.389 1.00 84.31 605 GLY A C 1
ATOM 4712 O O . GLY A 1 605 ? -31.980 -3.417 12.889 1.00 84.31 605 GLY A O 1
ATOM 4713 N N . VAL A 1 606 ? -32.319 -4.831 14.617 1.00 84.44 606 VAL A N 1
ATOM 4714 C CA . VAL A 1 606 ? -31.293 -4.244 15.486 1.00 84.44 606 VAL A CA 1
ATOM 4715 C C . VAL A 1 606 ? -29.900 -4.596 14.976 1.00 84.44 606 VAL A C 1
ATOM 4717 O O . VAL A 1 606 ? -29.090 -3.691 14.812 1.00 84.44 606 VAL A O 1
ATOM 4720 N N . ASP A 1 607 ? -29.659 -5.853 14.591 1.00 88.81 607 ASP A N 1
ATOM 4721 C CA . ASP A 1 607 ? -28.370 -6.275 14.020 1.00 88.81 607 ASP A CA 1
ATOM 4722 C C . ASP A 1 607 ? -28.004 -5.458 12.779 1.00 88.81 607 ASP A C 1
ATOM 4724 O O . ASP A 1 607 ? -26.865 -5.026 12.622 1.00 88.81 607 ASP A O 1
ATOM 4728 N N . ASN A 1 608 ? -28.980 -5.198 11.903 1.00 85.75 608 ASN A N 1
ATOM 4729 C CA . ASN A 1 608 ? -28.768 -4.384 10.706 1.00 85.75 608 ASN A CA 1
ATOM 4730 C C . ASN A 1 608 ? -28.492 -2.916 11.014 1.00 85.75 608 ASN A C 1
ATOM 4732 O O . ASN A 1 608 ? -27.709 -2.282 10.300 1.00 85.75 608 ASN A O 1
ATOM 4736 N N . HIS A 1 609 ? -29.130 -2.371 12.048 1.00 81.06 609 HIS A N 1
ATOM 4737 C CA . HIS A 1 609 ? -28.877 -1.009 12.490 1.00 81.06 609 HIS A CA 1
ATOM 4738 C C . HIS A 1 609 ? -27.477 -0.886 13.097 1.00 81.06 609 HIS A C 1
ATOM 4740 O O . HIS A 1 609 ? -26.685 -0.074 12.629 1.00 81.06 609 HIS A O 1
ATOM 4746 N N . THR A 1 610 ? -27.131 -1.765 14.037 1.00 82.12 610 THR A N 1
ATOM 4747 C CA . THR A 1 610 ? -25.811 -1.831 14.677 1.00 82.12 610 THR A CA 1
ATOM 4748 C C . THR A 1 610 ? -24.693 -2.066 13.657 1.00 82.12 610 THR A C 1
ATOM 4750 O O . THR A 1 610 ? -23.662 -1.398 13.690 1.00 82.12 610 THR A O 1
ATOM 4753 N N . GLN A 1 611 ? -24.910 -2.948 12.681 1.00 87.38 611 GLN A N 1
ATOM 4754 C CA . GLN A 1 611 ? -23.971 -3.172 11.582 1.00 87.38 611 GLN A CA 1
ATOM 4755 C C . GLN A 1 611 ? -23.778 -1.914 10.717 1.00 87.38 611 GLN A C 1
ATOM 4757 O O . GLN A 1 611 ? -22.649 -1.603 10.339 1.00 87.38 611 GLN A O 1
ATOM 4762 N N . CYS A 1 612 ? -24.850 -1.169 10.427 1.00 79.69 612 CYS A N 1
ATOM 4763 C CA . CYS A 1 612 ? -24.771 0.101 9.698 1.00 79.69 612 CYS A CA 1
ATOM 4764 C C . CYS A 1 612 ? -23.984 1.154 10.492 1.00 79.69 612 CYS A C 1
ATOM 4766 O O . CYS A 1 612 ? -23.116 1.831 9.942 1.00 79.69 612 CYS A O 1
ATOM 4768 N N . GLU A 1 613 ? -24.228 1.257 11.800 1.00 76.19 613 GLU A N 1
ATOM 4769 C CA . GLU A 1 613 ? -23.476 2.151 12.682 1.00 76.19 613 GLU A CA 1
ATOM 4770 C C . GLU A 1 613 ? -21.983 1.818 12.685 1.00 76.19 613 GLU A C 1
ATOM 4772 O O . GLU A 1 613 ? -21.167 2.722 12.517 1.00 76.19 613 GLU A O 1
ATOM 4777 N N . TYR A 1 614 ? -21.605 0.541 12.788 1.00 80.69 614 TYR A N 1
ATOM 4778 C CA . TYR A 1 614 ? -20.196 0.141 12.727 1.00 80.69 614 TYR A CA 1
ATOM 4779 C C . TYR A 1 614 ? -19.560 0.386 11.359 1.00 80.69 614 TYR A C 1
ATOM 4781 O O . TYR A 1 614 ? -18.414 0.834 11.304 1.00 80.69 614 TYR A O 1
ATOM 4789 N N . GLN A 1 615 ? -20.291 0.179 10.262 1.00 79.19 615 GLN A N 1
ATOM 4790 C CA . GLN A 1 615 ? -19.781 0.498 8.926 1.00 79.19 615 GLN A CA 1
ATOM 4791 C C . GLN A 1 615 ? -19.531 1.995 8.731 1.00 79.19 615 GLN A C 1
ATOM 4793 O O . GLN A 1 615 ? -18.541 2.390 8.117 1.00 79.19 615 GLN A O 1
ATOM 4798 N N . ASN A 1 616 ? -20.406 2.833 9.286 1.00 66.25 616 ASN A N 1
ATOM 4799 C CA . ASN A 1 616 ? -20.287 4.284 9.187 1.00 66.25 616 ASN A CA 1
ATOM 4800 C C . ASN A 1 616 ? -19.243 4.861 10.154 1.00 66.25 616 ASN A C 1
ATOM 4802 O O . ASN A 1 616 ? -18.576 5.842 9.824 1.00 66.25 616 ASN A O 1
ATOM 4806 N N . ALA A 1 617 ? -19.114 4.281 11.350 1.00 56.81 617 ALA A N 1
ATOM 4807 C CA . ALA A 1 617 ? -18.272 4.810 12.419 1.00 56.81 617 ALA A CA 1
ATOM 4808 C C . ALA A 1 617 ? -16.843 4.251 12.425 1.00 56.81 617 ALA A C 1
ATOM 4810 O O . ALA A 1 617 ? -15.934 4.961 12.850 1.00 56.81 617 ALA A O 1
ATOM 4811 N N . LEU A 1 618 ? -16.638 2.998 12.002 1.00 71.12 618 LEU A N 1
ATOM 4812 C CA . LEU A 1 618 ? -15.358 2.294 12.144 1.00 71.12 618 LEU A CA 1
ATOM 4813 C C . LEU A 1 618 ? -14.707 1.995 10.791 1.00 71.12 618 LEU A C 1
ATOM 4815 O O . LEU A 1 618 ? -13.599 2.459 10.526 1.00 71.12 618 LEU A O 1
ATOM 4819 N N . ASP A 1 619 ? -15.373 1.211 9.943 1.00 75.75 619 ASP A N 1
ATOM 4820 C CA . ASP A 1 619 ? -14.812 0.753 8.668 1.00 75.75 619 ASP A CA 1
ATOM 4821 C C . ASP A 1 619 ? -15.922 0.459 7.643 1.00 75.75 619 ASP A C 1
ATOM 4823 O O . ASP A 1 619 ? -16.779 -0.378 7.917 1.00 75.75 619 ASP A O 1
ATOM 4827 N N . PRO A 1 620 ? -15.903 1.042 6.431 1.00 76.38 620 PRO A N 1
ATOM 4828 C CA . PRO A 1 620 ? -16.878 0.716 5.388 1.00 76.38 620 PRO A CA 1
ATOM 4829 C C . PRO A 1 620 ? -16.965 -0.782 5.043 1.00 76.38 620 PRO A C 1
ATOM 4831 O O . PRO A 1 620 ? -18.048 -1.273 4.719 1.00 76.38 620 PRO A O 1
ATOM 4834 N N . MET A 1 621 ? -15.850 -1.518 5.148 1.00 83.25 621 MET A N 1
ATOM 4835 C CA . MET A 1 621 ? -15.759 -2.971 4.941 1.00 83.25 621 MET A CA 1
ATOM 4836 C C . MET A 1 621 ? -16.016 -3.789 6.221 1.00 83.25 621 MET A C 1
ATOM 4838 O O . MET A 1 621 ? -15.776 -5.000 6.231 1.00 83.25 621 MET A O 1
ATOM 4842 N N . TRP A 1 622 ? -16.494 -3.165 7.303 1.00 89.44 622 TRP A N 1
ATOM 4843 C CA . TRP A 1 622 ? -16.803 -3.852 8.559 1.00 89.44 622 TRP A CA 1
ATOM 4844 C C . TRP A 1 622 ? -17.797 -4.986 8.326 1.00 89.44 622 TRP A C 1
ATOM 4846 O O . TRP A 1 622 ? -18.815 -4.794 7.657 1.00 89.44 622 TRP A O 1
ATOM 4856 N N . ILE A 1 623 ? -17.520 -6.161 8.893 1.00 94.38 623 ILE A N 1
ATOM 4857 C CA . ILE A 1 623 ? -18.327 -7.365 8.672 1.00 94.38 623 ILE A CA 1
ATOM 4858 C C . ILE A 1 623 ? -18.960 -7.881 9.969 1.00 94.38 623 ILE A C 1
ATOM 4860 O O . ILE A 1 623 ? -18.296 -7.954 11.004 1.00 94.38 623 ILE A O 1
ATOM 4864 N N . GLY A 1 624 ? -20.233 -8.274 9.904 1.00 94.88 624 GLY A N 1
ATOM 4865 C CA . GLY A 1 624 ? -20.921 -9.009 10.968 1.00 94.88 624 GLY A CA 1
ATOM 4866 C C . GLY A 1 624 ? -21.039 -10.492 10.623 1.00 94.88 624 GLY A C 1
ATOM 4867 O O . GLY A 1 624 ? -21.305 -10.823 9.467 1.00 94.88 624 GLY A O 1
ATOM 4868 N N . ILE A 1 625 ? -20.847 -11.391 11.595 1.00 96.81 625 ILE A N 1
ATOM 4869 C CA . ILE A 1 625 ? -21.073 -12.840 11.437 1.00 96.81 625 ILE A CA 1
ATOM 4870 C C . ILE A 1 625 ? -22.043 -13.352 12.506 1.00 96.81 625 ILE A C 1
ATOM 4872 O O . ILE A 1 625 ? -21.792 -13.207 13.696 1.00 96.81 625 ILE A O 1
ATOM 4876 N N . ILE A 1 626 ? -23.109 -14.029 12.086 1.00 96.06 626 ILE A N 1
ATOM 4877 C CA . ILE A 1 626 ? -24.107 -14.623 12.986 1.00 96.06 626 ILE A CA 1
ATOM 4878 C C . ILE A 1 626 ? -23.939 -16.136 13.006 1.00 96.06 626 ILE A C 1
ATOM 4880 O O . ILE A 1 626 ? -23.885 -16.758 11.944 1.00 96.06 626 ILE A O 1
ATOM 4884 N N . PHE A 1 627 ? -23.899 -16.733 14.198 1.00 96.19 627 PHE A N 1
ATOM 4885 C CA . PHE A 1 627 ? -23.889 -18.183 14.410 1.00 96.19 627 PHE A CA 1
ATOM 4886 C C . PHE A 1 627 ? -25.213 -18.651 15.015 1.00 96.19 627 PHE A C 1
ATOM 4888 O O . PHE A 1 627 ? -25.493 -18.423 16.187 1.00 96.19 627 PHE A O 1
ATOM 4895 N N . SER A 1 628 ? -26.022 -19.350 14.229 1.00 94.88 628 SER A N 1
ATOM 4896 C CA . SER A 1 628 ? -27.310 -19.898 14.651 1.00 94.88 628 SER A CA 1
ATOM 4897 C C . SER A 1 628 ? -27.136 -21.340 15.135 1.00 94.88 628 SER A C 1
ATOM 4899 O O . SER A 1 628 ? -26.765 -22.231 14.361 1.00 94.88 628 SER A O 1
ATOM 4901 N N . VAL A 1 629 ? -27.371 -21.550 16.432 1.00 93.69 629 VAL A N 1
ATOM 4902 C CA . VAL A 1 629 ? -27.038 -22.769 17.193 1.00 93.69 629 VAL A CA 1
ATOM 4903 C C . VAL A 1 629 ? -28.262 -23.315 17.935 1.00 93.69 629 VAL A C 1
ATOM 4905 O O . VAL A 1 629 ? -29.266 -22.627 18.084 1.00 93.69 629 VAL A O 1
ATOM 4908 N N . TYR A 1 630 ? -28.192 -24.574 18.379 1.00 90.44 630 TYR A N 1
ATOM 4909 C CA . TYR A 1 630 ? -29.267 -25.298 19.085 1.00 90.44 630 TYR A CA 1
ATOM 4910 C C . TYR A 1 630 ? -30.570 -25.546 18.304 1.00 90.44 630 TYR A C 1
ATOM 4912 O O . TYR A 1 630 ? -31.506 -26.144 18.828 1.00 90.44 630 TYR A O 1
ATOM 4920 N N . ASN A 1 631 ? -30.620 -25.204 17.016 1.00 87.50 631 ASN A N 1
ATOM 4921 C CA . ASN A 1 631 ? -31.788 -25.504 16.194 1.00 87.50 631 ASN A CA 1
ATOM 4922 C C . ASN A 1 631 ? -31.910 -27.006 15.961 1.00 87.50 631 ASN A C 1
ATOM 4924 O O . ASN A 1 631 ? -30.982 -27.633 15.448 1.00 87.50 631 ASN A O 1
ATOM 4928 N N . THR A 1 632 ? -33.076 -27.567 16.253 1.00 87.00 632 THR A N 1
ATOM 4929 C CA . THR A 1 632 ? -33.359 -28.982 16.007 1.00 87.00 632 THR A CA 1
ATOM 4930 C C . THR A 1 632 ? -34.616 -29.090 15.162 1.00 87.00 632 THR A C 1
ATOM 4932 O O . THR A 1 632 ? -35.633 -28.474 15.467 1.00 87.00 632 THR A O 1
ATOM 4935 N N . ASP A 1 633 ? -34.549 -29.841 14.068 1.00 83.25 633 ASP A N 1
ATOM 4936 C CA . ASP A 1 633 ? -35.731 -30.118 13.256 1.00 83.25 633 ASP A CA 1
ATOM 4937 C C . ASP A 1 633 ? -36.582 -31.183 13.958 1.00 83.25 633 ASP A C 1
ATOM 4939 O O . ASP A 1 633 ? -36.218 -32.359 13.973 1.00 83.25 633 ASP A O 1
ATOM 4943 N N . GLU A 1 634 ? -37.710 -30.769 14.545 1.00 79.88 634 GLU A N 1
ATOM 4944 C CA . GLU A 1 634 ? -38.588 -31.618 15.367 1.00 79.88 634 GLU A CA 1
ATOM 4945 C C . GLU A 1 634 ? -39.029 -32.911 14.666 1.00 79.88 634 GLU A C 1
ATOM 4947 O O . GLU A 1 634 ? -39.301 -33.913 15.324 1.00 79.88 634 GLU A O 1
ATOM 4952 N N . ARG A 1 635 ? -39.087 -32.921 13.327 1.00 81.12 635 ARG A N 1
ATOM 4953 C CA . ARG A 1 635 ? -39.521 -34.097 12.556 1.00 81.12 635 ARG A CA 1
ATOM 4954 C C . ARG A 1 635 ? -38.408 -35.108 12.316 1.00 81.12 635 ARG A C 1
ATOM 4956 O O . ARG A 1 635 ? -38.696 -36.295 12.201 1.00 81.12 635 ARG A O 1
ATOM 4963 N N . SER A 1 636 ? -37.166 -34.649 12.182 1.00 84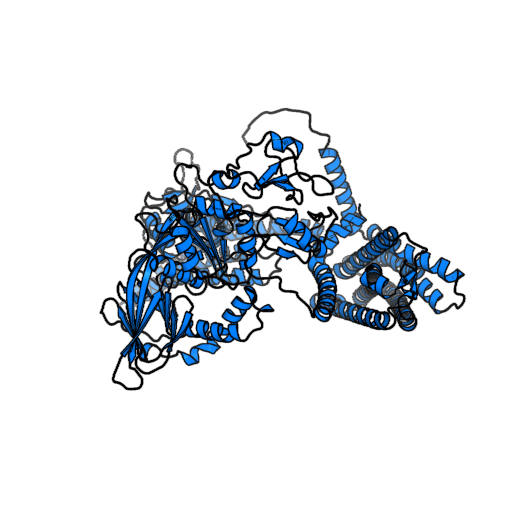.50 636 SER A N 1
ATOM 4964 C CA . SER A 1 636 ? -36.018 -35.502 11.846 1.00 84.50 636 SER A CA 1
ATOM 4965 C C . SER A 1 636 ? -35.089 -35.762 13.034 1.00 84.50 636 SER A C 1
ATOM 4967 O O . SER A 1 636 ? -34.279 -36.684 12.974 1.00 84.50 636 SER A O 1
ATOM 4969 N N . GLY A 1 637 ? -35.190 -34.966 14.104 1.00 83.12 637 GLY A N 1
ATOM 4970 C CA . GLY A 1 637 ? -34.267 -34.986 15.241 1.00 83.12 637 GLY A CA 1
ATOM 4971 C C . GLY A 1 637 ? -32.861 -34.482 14.897 1.00 83.12 637 GLY A C 1
ATOM 4972 O O . GLY A 1 637 ? -31.948 -34.611 15.708 1.00 83.12 637 GLY A O 1
ATOM 4973 N N . ILE A 1 638 ? -32.660 -33.929 13.694 1.00 84.50 638 ILE A N 1
ATOM 4974 C CA . ILE A 1 638 ? -31.351 -33.481 13.214 1.00 84.50 638 ILE A CA 1
ATOM 4975 C C . ILE A 1 638 ? -31.089 -32.059 13.718 1.00 84.50 638 ILE A C 1
ATOM 4977 O O . ILE A 1 638 ? -31.832 -31.126 13.398 1.00 84.50 638 ILE A O 1
ATOM 4981 N N . GLY A 1 639 ? -30.002 -31.891 14.474 1.00 84.12 639 GLY A N 1
ATOM 4982 C CA . GLY A 1 639 ? -29.483 -30.580 14.865 1.00 84.12 639 GLY A CA 1
ATOM 4983 C C . GLY A 1 639 ? -28.885 -29.827 13.671 1.00 84.12 639 GLY A C 1
ATOM 4984 O O . GLY A 1 639 ? -28.176 -30.415 12.852 1.00 84.12 639 GLY A O 1
ATOM 4985 N N . ARG A 1 640 ? -29.160 -28.525 13.560 1.00 86.31 640 ARG A N 1
ATOM 4986 C CA . ARG A 1 640 ? -28.679 -27.648 12.483 1.00 86.31 640 ARG A CA 1
ATOM 4987 C C . ARG A 1 640 ? -27.847 -26.497 13.042 1.00 86.31 640 ARG A C 1
ATOM 4989 O O . ARG A 1 640 ? -28.313 -25.727 13.879 1.00 86.31 640 ARG A O 1
ATOM 4996 N N . LEU A 1 641 ? -26.640 -26.362 12.501 1.00 89.94 641 LEU A N 1
ATOM 4997 C CA . LEU A 1 641 ? -25.753 -25.218 12.685 1.00 89.94 641 LEU A CA 1
ATOM 4998 C C . LEU A 1 641 ? -25.745 -24.403 11.394 1.00 89.94 641 LEU A C 1
ATOM 5000 O O . LEU A 1 641 ? -25.408 -24.941 10.340 1.00 89.94 641 LEU A O 1
ATOM 5004 N N . ASN A 1 642 ? -26.060 -23.114 11.482 1.00 92.81 642 ASN A N 1
ATOM 5005 C CA . ASN A 1 642 ? -25.961 -22.191 10.353 1.00 92.81 642 ASN A CA 1
ATOM 5006 C C . ASN A 1 642 ? -25.084 -20.999 10.735 1.00 92.81 642 ASN A C 1
ATOM 5008 O O . ASN A 1 642 ? -25.108 -20.555 11.880 1.00 92.81 642 ASN A O 1
ATOM 5012 N N . TYR A 1 643 ? -24.347 -20.451 9.774 1.00 94.06 643 TYR A N 1
ATOM 5013 C CA . TYR A 1 643 ? -23.624 -19.195 9.953 1.00 94.06 643 TYR A CA 1
ATOM 5014 C C . TYR A 1 643 ? -23.745 -18.316 8.706 1.00 94.06 643 TYR A C 1
ATOM 5016 O O . TYR A 1 643 ? -23.817 -18.826 7.587 1.00 94.06 643 TYR A O 1
ATOM 5024 N N . LEU A 1 644 ? -23.790 -17.001 8.904 1.00 94.31 644 LEU A N 1
ATOM 5025 C CA . LEU A 1 644 ? -23.965 -16.009 7.842 1.00 94.31 644 LEU A CA 1
ATOM 5026 C C . LEU A 1 644 ? -23.078 -14.800 8.124 1.00 94.31 644 LEU A C 1
ATOM 5028 O O . LEU A 1 644 ? -23.127 -14.266 9.228 1.00 94.31 644 LEU A O 1
ATOM 5032 N N . ALA A 1 645 ? -22.314 -14.349 7.129 1.00 96.00 645 ALA A N 1
ATOM 5033 C CA . ALA A 1 645 ? -21.707 -13.022 7.168 1.00 96.00 645 ALA A CA 1
ATOM 5034 C C . ALA A 1 645 ? -22.596 -12.011 6.441 1.00 96.00 645 ALA A C 1
ATOM 5036 O O . ALA A 1 645 ? -23.241 -12.355 5.445 1.00 96.00 645 ALA A O 1
ATOM 5037 N N . PHE A 1 646 ? -22.630 -10.768 6.918 1.00 95.25 646 PHE A N 1
ATOM 5038 C CA . PHE A 1 646 ? -23.460 -9.725 6.327 1.00 95.25 646 PHE A CA 1
ATOM 5039 C C . PHE A 1 646 ? -22.882 -8.312 6.495 1.00 95.25 646 PHE A C 1
ATOM 5041 O O . PHE A 1 646 ? -22.094 -8.039 7.401 1.00 95.25 646 PHE A O 1
ATOM 5048 N N . GLN A 1 647 ? -23.317 -7.423 5.602 1.00 93.38 647 GLN A N 1
ATOM 5049 C CA . GLN A 1 647 ? -23.203 -5.964 5.703 1.00 93.38 647 GLN A CA 1
ATOM 5050 C C . GLN A 1 647 ? -24.601 -5.331 5.626 1.00 93.38 647 GLN A C 1
ATOM 5052 O O . GLN A 1 647 ? -25.548 -5.972 5.172 1.00 93.38 647 GLN A O 1
ATOM 5057 N N . SER A 1 648 ? -24.732 -4.075 6.038 1.00 87.19 648 SER A N 1
ATOM 5058 C CA . SER A 1 648 ? -25.968 -3.294 5.997 1.00 87.19 648 SER A CA 1
ATOM 5059 C C . SER A 1 648 ? -25.873 -2.201 4.928 1.00 87.19 648 SER A C 1
ATOM 5061 O O . SER A 1 648 ? -24.871 -1.491 4.846 1.00 87.19 648 SER A O 1
ATOM 5063 N N . PHE A 1 649 ? -26.906 -2.086 4.092 1.00 80.25 649 PHE A N 1
ATOM 5064 C CA . PHE A 1 649 ? -27.054 -1.058 3.056 1.00 80.25 649 PHE A CA 1
ATOM 5065 C C . PHE A 1 649 ? -28.490 -0.504 3.069 1.00 80.25 649 PHE A C 1
ATOM 5067 O O . PHE A 1 649 ? -29.361 -1.050 3.742 1.00 80.25 649 PHE A O 1
ATOM 5074 N N . GLU A 1 650 ? -28.774 0.552 2.296 1.00 64.88 650 GLU A N 1
ATOM 5075 C CA . GLU A 1 650 ? -30.096 1.218 2.267 1.00 64.88 650 GLU A CA 1
ATOM 5076 C C . GLU A 1 650 ? -31.281 0.264 1.999 1.00 64.88 650 GLU A C 1
ATOM 5078 O O . GLU A 1 650 ? -32.385 0.498 2.482 1.00 64.88 650 GLU A O 1
ATOM 5083 N N . ASN A 1 651 ? -31.045 -0.849 1.293 1.00 62.25 651 ASN A N 1
ATOM 5084 C CA . ASN A 1 651 ? -32.059 -1.858 0.961 1.00 62.25 651 ASN A CA 1
ATOM 5085 C C . ASN A 1 651 ? -32.158 -3.017 1.981 1.00 62.25 651 ASN A C 1
ATOM 5087 O O . ASN A 1 651 ? -32.837 -4.009 1.711 1.00 62.25 651 ASN A O 1
ATOM 5091 N N . GLY A 1 652 ? -31.477 -2.926 3.128 1.00 72.81 652 GLY A N 1
ATOM 5092 C CA . GLY A 1 652 ? -31.401 -3.973 4.151 1.00 72.81 652 GLY A CA 1
ATOM 5093 C C . GLY A 1 652 ? -30.057 -4.708 4.168 1.00 72.81 652 GLY A C 1
ATOM 5094 O O . GLY A 1 652 ? -29.022 -4.163 3.781 1.00 72.81 652 GLY A O 1
ATOM 5095 N N . HIS A 1 653 ? -30.062 -5.954 4.646 1.00 83.62 653 HIS A N 1
ATOM 5096 C CA . HIS A 1 653 ? -28.835 -6.736 4.784 1.00 83.62 653 HIS A CA 1
ATOM 5097 C C . HIS A 1 653 ? -28.354 -7.310 3.447 1.00 83.62 653 HIS A C 1
ATOM 5099 O O . HIS A 1 653 ? -29.132 -7.820 2.641 1.00 83.62 653 HIS A O 1
ATOM 5105 N N . TYR A 1 654 ? -27.044 -7.280 3.238 1.00 87.88 654 TYR A N 1
ATOM 5106 C CA . TYR A 1 654 ? -26.352 -7.928 2.136 1.00 87.88 654 TYR A CA 1
ATOM 5107 C C . TYR A 1 654 ? -25.569 -9.127 2.663 1.00 87.88 654 TYR A C 1
ATOM 5109 O O . TYR A 1 654 ? -24.634 -8.970 3.446 1.00 87.88 654 TYR A O 1
ATOM 5117 N N . SER A 1 655 ? -25.955 -10.327 2.233 1.00 90.44 655 SER A N 1
ATOM 5118 C CA . SER A 1 655 ? -25.274 -11.570 2.593 1.00 90.44 655 SER A CA 1
ATOM 5119 C C . SER A 1 655 ? -23.924 -11.696 1.891 1.00 90.44 655 SER A C 1
ATOM 5121 O O . SER A 1 655 ? -23.826 -11.532 0.675 1.00 90.44 655 SER A O 1
ATOM 5123 N N . VAL A 1 656 ? -22.900 -12.067 2.654 1.00 92.12 656 VAL A N 1
ATOM 5124 C CA . VAL A 1 656 ? -21.528 -12.249 2.180 1.00 92.12 656 VAL A CA 1
ATOM 5125 C C . VAL A 1 656 ? -21.138 -13.728 2.307 1.00 92.12 656 VAL A C 1
ATOM 5127 O O . VAL A 1 656 ? -21.341 -14.325 3.368 1.00 92.12 656 VAL A O 1
ATOM 5130 N N . PRO A 1 657 ? -20.579 -14.357 1.256 1.00 89.19 657 PRO A N 1
ATOM 5131 C CA . PRO A 1 657 ? -20.158 -15.752 1.320 1.00 89.19 657 PRO A CA 1
ATOM 5132 C C . PRO A 1 657 ? -18.979 -15.939 2.283 1.00 89.19 657 PRO A C 1
ATOM 5134 O O . PRO A 1 657 ? -17.982 -15.217 2.210 1.00 89.19 657 PRO A O 1
ATOM 5137 N N . VAL A 1 658 ? -19.077 -16.951 3.153 1.00 93.38 658 VAL A N 1
ATOM 5138 C CA . VAL A 1 658 ? -18.040 -17.313 4.131 1.00 93.38 658 VAL A CA 1
ATOM 5139 C C . VAL A 1 658 ? -17.353 -18.614 3.719 1.00 93.38 658 VAL A C 1
ATOM 5141 O O . VAL A 1 658 ? -17.994 -19.657 3.598 1.00 93.38 658 VAL A O 1
ATOM 5144 N N . MET A 1 659 ? -16.036 -18.562 3.544 1.00 93.06 659 MET A N 1
ATOM 5145 C CA . MET A 1 659 ? -15.171 -19.696 3.236 1.00 93.06 659 MET A CA 1
ATOM 5146 C C . MET A 1 659 ? -14.285 -20.027 4.433 1.00 93.06 659 MET A C 1
ATOM 5148 O O . MET A 1 659 ? -13.467 -19.211 4.855 1.00 93.06 659 MET A O 1
ATOM 5152 N N . ILE A 1 660 ? -14.418 -21.244 4.962 1.00 91.75 660 ILE A N 1
ATOM 5153 C CA . ILE A 1 660 ? -13.561 -21.718 6.051 1.00 91.75 660 ILE A CA 1
ATOM 5154 C C . ILE A 1 660 ? -12.220 -22.162 5.463 1.00 91.75 660 ILE A C 1
ATOM 5156 O O . ILE A 1 660 ? -12.164 -23.084 4.649 1.00 91.75 660 ILE A O 1
ATOM 5160 N N . VAL A 1 661 ? -11.135 -21.512 5.878 1.00 88.12 661 VAL A N 1
ATOM 5161 C CA . VAL A 1 661 ? -9.777 -21.815 5.417 1.00 88.12 661 VAL A CA 1
ATOM 5162 C C . VAL A 1 661 ? -9.166 -22.892 6.316 1.00 88.12 661 VAL A C 1
ATOM 5164 O O . VAL A 1 661 ? -8.951 -22.631 7.505 1.00 88.12 661 VAL A O 1
ATOM 5167 N N . PRO A 1 662 ? -8.868 -24.094 5.791 1.00 79.31 662 PRO A N 1
ATOM 5168 C CA . PRO A 1 662 ? -8.315 -25.177 6.593 1.00 79.31 662 PRO A CA 1
ATOM 5169 C C . PRO A 1 662 ? -6.858 -24.899 6.978 1.00 79.31 662 PRO A C 1
ATOM 5171 O O . PRO A 1 662 ? -6.040 -24.515 6.139 1.00 79.31 662 PRO A O 1
ATOM 5174 N N . LYS A 1 663 ? -6.504 -25.159 8.242 1.00 71.38 663 LYS A N 1
ATOM 5175 C CA . LYS A 1 663 ? -5.103 -25.205 8.681 1.00 71.38 663 LYS A CA 1
ATOM 5176 C C . LYS A 1 663 ? -4.473 -26.539 8.271 1.00 71.38 663 LYS A C 1
ATOM 5178 O O . LYS A 1 663 ? -4.976 -27.602 8.621 1.00 71.38 663 LYS A O 1
ATOM 5183 N N . LEU A 1 664 ? -3.369 -26.469 7.524 1.00 60.03 664 LEU A N 1
ATOM 5184 C CA . LEU A 1 664 ? -2.629 -27.643 7.037 1.00 60.03 664 LEU A CA 1
ATOM 5185 C C . LEU A 1 664 ? -1.750 -28.296 8.121 1.00 60.03 664 LEU A C 1
ATOM 5187 O O . LEU A 1 664 ? -1.321 -29.435 7.955 1.00 60.03 664 LEU A O 1
ATOM 5191 N N . GLU A 1 665 ? -1.479 -27.590 9.221 1.00 61.81 665 GLU A N 1
ATOM 5192 C CA . GLU A 1 665 ? -0.657 -28.089 10.324 1.00 61.81 665 GLU A CA 1
ATOM 5193 C C . GLU A 1 665 ? -1.508 -28.768 11.413 1.00 61.81 665 GLU A C 1
ATOM 5195 O O . GLU A 1 665 ? -2.530 -28.219 11.828 1.00 61.81 665 GLU A O 1
ATOM 5200 N N . PRO A 1 666 ? -1.081 -29.934 11.936 1.00 54.59 666 PRO A N 1
ATOM 5201 C CA . PRO A 1 666 ? -1.826 -30.665 12.963 1.00 54.59 666 PRO A CA 1
ATOM 5202 C C . PRO A 1 666 ? -1.701 -30.065 14.379 1.00 54.59 666 PRO A C 1
ATOM 5204 O O . PRO A 1 666 ? -2.447 -30.463 15.276 1.00 54.59 666 PRO A O 1
ATOM 5207 N N . ALA A 1 667 ? -0.773 -29.128 14.603 1.00 59.41 667 ALA A N 1
ATOM 5208 C CA . ALA A 1 667 ? -0.517 -28.536 15.914 1.00 59.41 667 ALA A CA 1
ATOM 5209 C C . ALA A 1 667 ? -1.563 -27.468 16.288 1.00 59.41 667 ALA A C 1
ATOM 5211 O O . ALA A 1 667 ? -1.970 -26.657 15.458 1.00 59.41 667 ALA A O 1
ATOM 5212 N N . ILE A 1 668 ? -1.985 -27.471 17.558 1.00 61.53 668 ILE A N 1
ATOM 5213 C CA . ILE A 1 668 ? -2.790 -26.394 18.151 1.00 61.53 668 ILE A CA 1
ATOM 5214 C C . ILE A 1 668 ? -1.874 -25.179 18.311 1.00 61.53 668 ILE A C 1
ATOM 5216 O O . ILE A 1 668 ? -0.825 -25.292 18.945 1.00 61.53 668 ILE A O 1
ATOM 5220 N N . ASP A 1 669 ? -2.262 -24.042 17.734 1.00 65.62 669 ASP A N 1
ATOM 5221 C CA . ASP A 1 669 ? -1.538 -22.783 17.914 1.00 65.62 669 ASP A CA 1
ATOM 5222 C C . ASP A 1 669 ? -1.535 -22.362 19.390 1.00 65.62 669 ASP A C 1
ATOM 5224 O O . ASP A 1 669 ? -2.547 -22.519 20.083 1.00 65.62 669 ASP A O 1
ATOM 5228 N N . SER A 1 670 ? -0.441 -21.766 19.868 1.00 68.50 670 SER A N 1
ATOM 5229 C CA . SER A 1 670 ? -0.408 -21.163 21.207 1.00 68.50 670 SER A CA 1
ATOM 5230 C C . SER A 1 670 ? -1.507 -20.114 21.362 1.00 68.50 670 SER A C 1
ATOM 5232 O O . SER A 1 670 ? -2.116 -20.013 22.424 1.00 68.50 670 SER A O 1
ATOM 5234 N N . ILE A 1 671 ? -1.826 -19.414 20.271 1.00 70.25 671 ILE A N 1
ATOM 5235 C CA . ILE A 1 671 ? -2.877 -18.399 20.233 1.00 70.25 671 ILE A CA 1
ATOM 5236 C C . ILE A 1 671 ? -4.268 -19.022 20.431 1.00 70.25 671 ILE A C 1
ATOM 5238 O O . ILE A 1 671 ? -5.071 -18.512 21.207 1.00 70.25 671 ILE A O 1
ATOM 5242 N N . LEU A 1 672 ? -4.559 -20.159 19.788 1.00 72.94 672 LEU A N 1
ATOM 5243 C CA . LEU A 1 672 ? -5.837 -20.861 19.953 1.00 72.94 672 LEU A CA 1
ATOM 5244 C C . LEU A 1 672 ? -6.025 -21.338 21.402 1.00 72.94 672 LEU A C 1
ATOM 5246 O O . LEU A 1 672 ? -7.112 -21.204 21.963 1.00 72.94 672 LEU A O 1
ATOM 5250 N N . SER A 1 673 ? -4.962 -21.863 22.018 1.00 73.44 673 SER A N 1
ATOM 5251 C CA . SER A 1 673 ? -4.994 -22.287 23.421 1.00 73.44 673 SER A CA 1
ATOM 5252 C C . SER A 1 673 ? -5.240 -21.114 24.371 1.00 73.44 673 SER A C 1
ATOM 5254 O O . SER A 1 673 ? -6.010 -21.250 25.318 1.00 73.44 673 SER A O 1
ATOM 5256 N N . GLU A 1 674 ? -4.610 -19.969 24.113 1.00 79.88 674 GLU A N 1
ATOM 5257 C CA . GLU A 1 674 ? -4.800 -18.744 24.891 1.00 79.88 674 GLU A CA 1
ATOM 5258 C C . GLU A 1 674 ? -6.247 -18.242 24.801 1.00 79.88 674 GLU A C 1
ATOM 5260 O O . GLU A 1 674 ? -6.853 -17.927 25.821 1.00 79.88 674 GLU A O 1
ATOM 5265 N N . ARG A 1 675 ? -6.840 -18.229 23.599 1.00 82.19 675 ARG A N 1
ATOM 5266 C CA . ARG A 1 675 ? -8.229 -17.775 23.400 1.00 82.19 675 ARG A CA 1
ATOM 5267 C C . ARG A 1 675 ? -9.254 -18.709 24.037 1.00 82.19 675 ARG A C 1
ATOM 5269 O O . ARG A 1 675 ? -10.223 -18.247 24.631 1.00 82.19 675 ARG A O 1
ATOM 5276 N N . ILE A 1 676 ? -9.026 -20.018 23.965 1.00 78.38 676 ILE A N 1
ATOM 5277 C CA . ILE A 1 676 ? -9.859 -20.995 24.675 1.00 78.38 676 ILE A CA 1
ATOM 5278 C C . ILE A 1 676 ? -9.752 -20.797 26.198 1.00 78.38 676 ILE A C 1
ATOM 5280 O O . ILE A 1 676 ? -10.768 -20.856 26.889 1.00 78.38 676 ILE A O 1
ATOM 5284 N N . GLY A 1 677 ? -8.551 -20.519 26.718 1.00 79.81 677 GLY A N 1
ATOM 5285 C CA . GLY A 1 677 ? -8.345 -20.170 28.127 1.00 79.81 677 GLY A CA 1
ATOM 5286 C C . GLY A 1 677 ? -9.111 -18.908 28.529 1.00 79.81 677 GLY A C 1
ATOM 5287 O O . GLY A 1 677 ? -9.901 -18.946 29.471 1.00 79.81 677 GLY A O 1
ATOM 5288 N N . ALA A 1 678 ? -8.977 -17.833 27.752 1.00 81.06 678 ALA A N 1
ATOM 5289 C CA . ALA A 1 678 ? -9.690 -16.576 27.984 1.00 81.06 678 ALA A CA 1
ATOM 5290 C C . ALA A 1 678 ? -11.218 -16.760 28.005 1.00 81.06 678 ALA A C 1
ATOM 5292 O O . ALA A 1 678 ? -11.902 -16.163 28.831 1.00 81.06 678 ALA A O 1
ATOM 5293 N N . LEU A 1 679 ? -11.764 -17.634 27.152 1.00 81.88 679 LEU A N 1
ATOM 5294 C CA . LEU A 1 679 ? -13.189 -17.969 27.169 1.00 81.88 679 LEU A CA 1
ATOM 5295 C C . LEU A 1 679 ? -13.609 -18.663 28.476 1.00 81.88 679 LEU A C 1
ATOM 5297 O O . LEU A 1 679 ? -14.670 -18.362 29.016 1.00 81.88 679 LEU A O 1
ATOM 5301 N N . THR A 1 680 ? -12.786 -19.568 29.016 1.00 81.69 680 THR A N 1
ATOM 5302 C CA . THR A 1 680 ? -13.086 -20.185 30.321 1.00 81.69 680 THR A CA 1
ATOM 5303 C C . THR A 1 680 ? -13.042 -19.170 31.461 1.00 81.69 680 THR A C 1
ATOM 5305 O O . THR A 1 680 ? -13.925 -19.188 32.316 1.00 81.69 680 THR A O 1
ATOM 5308 N N . GLU A 1 681 ? -12.069 -18.256 31.450 1.00 84.12 681 GLU A N 1
ATOM 5309 C CA . GLU A 1 681 ? -11.963 -17.174 32.435 1.00 84.12 681 GLU A CA 1
ATOM 5310 C C . GLU A 1 681 ? -13.165 -16.230 32.364 1.00 84.12 681 GLU A C 1
ATOM 5312 O O . GLU A 1 681 ? -13.721 -15.874 33.402 1.00 84.12 681 GLU A O 1
ATOM 5317 N N . LEU A 1 682 ? -13.622 -15.902 31.152 1.00 83.00 682 LEU A N 1
ATOM 5318 C CA . LEU A 1 682 ? -14.800 -15.070 30.920 1.00 83.00 682 LEU A CA 1
ATOM 5319 C C . LEU A 1 682 ? -16.049 -15.658 31.592 1.00 83.00 682 LEU A C 1
ATOM 5321 O O . LEU A 1 682 ? -16.723 -14.954 32.343 1.00 83.00 682 LEU A O 1
ATOM 5325 N N . CYS A 1 683 ? -16.318 -16.952 31.392 1.00 79.38 683 CYS A N 1
ATOM 5326 C CA . CYS A 1 683 ? -17.467 -17.626 32.004 1.00 79.38 683 CYS A CA 1
ATOM 5327 C C . CYS A 1 683 ? -17.420 -17.589 33.543 1.00 79.38 683 CYS A C 1
ATOM 5329 O O . CYS A 1 683 ? -18.453 -17.426 34.189 1.00 79.38 683 CYS A O 1
ATOM 5331 N N . PHE A 1 684 ? -16.236 -17.724 34.154 1.00 84.31 684 PHE A N 1
ATOM 5332 C CA . PHE A 1 684 ? -16.100 -17.624 35.613 1.00 84.31 684 PHE A CA 1
ATOM 5333 C C . PHE A 1 684 ? -16.224 -16.182 36.118 1.00 84.31 684 PHE A C 1
ATOM 5335 O O . PHE A 1 684 ? -16.845 -15.949 37.155 1.00 84.31 684 PHE A O 1
ATOM 5342 N N . ALA A 1 685 ? -15.679 -15.212 35.384 1.00 81.81 685 ALA A N 1
ATOM 5343 C CA . ALA A 1 685 ? -15.779 -13.795 35.721 1.00 81.81 685 ALA A CA 1
ATOM 5344 C C . ALA A 1 685 ? -17.229 -13.281 35.656 1.00 81.81 685 ALA A C 1
ATOM 5346 O O . ALA A 1 685 ? -17.604 -12.372 36.394 1.00 81.81 685 ALA A O 1
ATOM 5347 N N . GLU A 1 686 ? -18.075 -13.838 34.787 1.00 78.25 686 GLU A N 1
ATOM 5348 C CA . GLU A 1 686 ? -19.507 -13.515 34.761 1.00 78.25 686 GLU A CA 1
ATOM 5349 C C . GLU A 1 686 ? -20.237 -13.964 36.031 1.00 78.25 686 GLU A C 1
ATOM 5351 O O . GLU A 1 686 ? -20.978 -13.171 36.617 1.00 78.25 686 GLU A O 1
ATOM 5356 N N . GLU A 1 687 ? -19.983 -15.189 36.497 1.00 82.31 687 GLU A N 1
ATOM 5357 C CA . GLU A 1 687 ? -20.565 -15.700 37.744 1.00 82.31 687 GLU A CA 1
ATOM 5358 C C . GLU A 1 687 ? -20.040 -14.944 38.973 1.00 82.31 687 GLU A C 1
ATOM 5360 O O . GLU A 1 687 ? -20.810 -14.638 39.887 1.00 82.31 687 GLU A O 1
ATOM 5365 N N . SER A 1 688 ? -18.745 -14.602 38.989 1.00 83.88 688 SER A N 1
ATOM 5366 C CA . SER A 1 688 ? -18.123 -13.863 40.098 1.00 83.88 688 SER A CA 1
ATOM 5367 C C . SER A 1 688 ? -18.714 -12.460 40.240 1.00 83.88 688 SER A C 1
ATOM 5369 O O . SER A 1 688 ? -19.143 -12.082 41.328 1.00 83.88 688 SER A O 1
ATOM 5371 N N . ASP A 1 689 ? -18.833 -11.710 39.141 1.00 81.12 689 ASP A N 1
ATOM 5372 C CA . ASP A 1 689 ? -19.415 -10.362 39.164 1.00 81.12 689 ASP A CA 1
ATOM 5373 C C . ASP A 1 689 ? -20.887 -10.369 39.596 1.00 81.12 689 ASP A C 1
ATOM 5375 O O . ASP A 1 689 ? -21.347 -9.453 40.284 1.00 81.12 689 ASP A O 1
ATOM 5379 N N . ALA A 1 690 ? -21.654 -11.380 39.173 1.00 80.94 690 ALA A N 1
ATOM 5380 C CA . ALA A 1 690 ? -23.048 -11.528 39.579 1.00 80.94 690 ALA A CA 1
ATOM 5381 C C . ALA A 1 690 ? -23.160 -11.773 41.091 1.00 80.94 690 ALA A C 1
ATOM 5383 O O . ALA A 1 690 ? -23.999 -11.159 41.758 1.00 80.94 690 ALA A O 1
ATOM 5384 N N . PHE A 1 691 ? -22.283 -12.618 41.638 1.00 84.25 691 PHE A N 1
ATOM 5385 C CA . PHE A 1 691 ? -22.195 -12.867 43.071 1.00 84.25 691 PHE A CA 1
ATOM 5386 C C . PHE A 1 691 ? -21.774 -11.611 43.848 1.00 84.25 691 PHE A C 1
ATOM 5388 O O . PHE A 1 691 ? -22.438 -11.249 44.819 1.00 84.25 691 PHE A O 1
ATOM 5395 N N . GLU A 1 692 ? -20.739 -10.893 43.403 1.00 83.25 692 GLU A N 1
ATOM 5396 C CA . GLU A 1 692 ? -20.274 -9.663 44.056 1.00 83.25 692 GLU A CA 1
ATOM 5397 C C . GLU A 1 692 ? -21.355 -8.582 44.100 1.00 83.25 692 GLU A C 1
ATOM 5399 O O . GLU A 1 692 ? -21.600 -8.004 45.160 1.00 83.25 692 GLU A O 1
ATOM 5404 N N . LYS A 1 693 ? -22.072 -8.355 42.992 1.00 81.25 693 LYS A N 1
ATOM 5405 C CA . LYS A 1 693 ? -23.206 -7.413 42.954 1.00 81.25 693 LYS A CA 1
ATOM 5406 C C . LYS A 1 693 ? -24.325 -7.818 43.909 1.00 81.25 693 LYS A C 1
ATOM 5408 O O . LYS A 1 693 ? -24.895 -6.961 44.582 1.00 81.25 693 LYS A O 1
ATOM 5413 N N . ALA A 1 694 ? -24.633 -9.113 43.992 1.00 79.69 694 ALA A N 1
ATOM 5414 C CA . ALA A 1 694 ? -25.635 -9.616 44.925 1.00 79.69 694 ALA A CA 1
ATOM 5415 C C . ALA A 1 694 ? -25.208 -9.390 46.385 1.00 79.69 694 ALA A C 1
ATOM 5417 O O . ALA A 1 694 ? -26.034 -9.009 47.212 1.00 79.69 694 ALA A O 1
ATOM 5418 N N . VAL A 1 695 ? -23.921 -9.554 46.703 1.00 77.56 695 VAL A N 1
ATOM 5419 C CA . VAL A 1 695 ? -23.383 -9.345 48.056 1.00 77.56 695 VAL A CA 1
ATOM 5420 C C . VAL A 1 695 ? -23.277 -7.859 48.420 1.00 77.56 695 VAL A C 1
ATOM 5422 O O . VAL A 1 695 ? -23.564 -7.495 49.558 1.00 77.56 695 VAL A O 1
ATOM 5425 N N . GLN A 1 696 ? -22.941 -6.982 47.470 1.00 73.19 696 GLN A N 1
ATOM 5426 C CA . GLN A 1 696 ? -22.890 -5.527 47.684 1.00 73.19 696 GLN A CA 1
ATOM 5427 C C . GLN A 1 696 ? -24.258 -4.909 48.016 1.00 73.19 696 GLN A C 1
ATOM 5429 O O . GLN A 1 696 ? -24.316 -3.821 48.580 1.00 73.19 696 GLN A O 1
ATOM 5434 N N . SER A 1 697 ? -25.358 -5.597 47.694 1.00 67.75 697 SER A N 1
ATOM 5435 C CA . SER A 1 697 ? -26.715 -5.143 48.019 1.00 67.75 697 SER A CA 1
ATOM 5436 C C . SER A 1 697 ? -27.102 -5.314 49.498 1.00 67.75 697 SER A C 1
ATOM 5438 O O . SER A 1 697 ? -28.143 -4.806 49.920 1.00 67.75 697 SER A O 1
ATOM 5440 N N . PHE A 1 698 ? -26.280 -5.995 50.306 1.00 69.69 698 PHE A N 1
ATOM 5441 C CA . PHE A 1 698 ? -26.543 -6.171 51.733 1.00 69.69 698 PHE A CA 1
ATOM 5442 C C . PHE A 1 698 ? -26.154 -4.925 52.537 1.00 69.69 698 PHE A C 1
ATOM 5444 O O . PHE A 1 698 ? -24.976 -4.611 52.692 1.00 69.69 698 PHE A O 1
ATOM 5451 N N . ASN A 1 699 ? -27.151 -4.256 53.122 1.00 58.84 699 ASN A N 1
ATOM 5452 C CA . ASN A 1 699 ? -26.929 -3.247 54.155 1.00 58.84 699 ASN A CA 1
ATOM 5453 C C . ASN A 1 699 ? -26.873 -3.947 55.522 1.00 58.84 699 ASN A C 1
ATOM 5455 O O . ASN A 1 699 ? -27.847 -4.576 55.947 1.00 58.84 699 ASN A O 1
ATOM 5459 N N . PHE A 1 700 ? -25.730 -3.872 56.204 1.00 58.66 700 PHE A N 1
ATOM 5460 C CA . PHE A 1 700 ? -25.551 -4.437 57.543 1.00 58.66 700 PHE A CA 1
ATOM 5461 C C . PHE A 1 700 ? -26.085 -3.474 58.612 1.00 58.66 700 PHE A C 1
ATOM 5463 O O . PHE A 1 700 ? -25.317 -2.927 59.394 1.00 58.66 700 PHE A O 1
ATOM 5470 N N . ASP A 1 701 ? -27.403 -3.272 58.641 1.00 57.97 701 ASP A N 1
ATOM 5471 C CA . ASP A 1 701 ? -28.075 -2.720 59.822 1.00 57.97 701 ASP A CA 1
ATOM 5472 C C . ASP A 1 701 ? -28.339 -3.846 60.838 1.00 57.97 701 ASP A C 1
ATOM 5474 O O . ASP A 1 701 ? -28.779 -4.944 60.472 1.00 57.97 701 ASP A O 1
ATOM 5478 N N . ASP A 1 702 ? -28.105 -3.564 62.124 1.00 55.19 702 ASP A N 1
ATOM 5479 C CA . ASP A 1 702 ? -28.098 -4.537 63.235 1.00 55.19 702 ASP A CA 1
ATOM 5480 C C . ASP A 1 702 ? -29.391 -5.374 63.369 1.00 55.19 702 ASP A C 1
ATOM 5482 O O . ASP A 1 702 ? -29.369 -6.480 63.906 1.00 55.19 702 ASP A O 1
ATOM 5486 N N . ASN A 1 703 ? -30.523 -4.908 62.827 1.00 55.62 703 ASN A N 1
ATOM 5487 C CA . ASN A 1 703 ? -31.819 -5.593 62.926 1.00 55.62 703 ASN A CA 1
ATOM 5488 C C . ASN A 1 703 ? -32.066 -6.689 61.864 1.00 55.62 703 ASN A C 1
ATOM 5490 O O . ASN A 1 703 ? -33.031 -7.442 61.990 1.00 55.62 703 ASN A O 1
ATOM 5494 N N . LEU A 1 704 ? -31.228 -6.808 60.823 1.00 58.66 704 LEU A N 1
ATOM 5495 C CA . LEU A 1 704 ? -31.409 -7.760 59.702 1.00 58.66 704 LEU A CA 1
ATOM 5496 C C . LEU A 1 704 ? -30.286 -8.804 59.582 1.00 58.66 704 LEU A C 1
ATOM 5498 O O . LEU A 1 704 ? -30.254 -9.591 58.633 1.00 58.66 704 LEU A O 1
ATOM 5502 N N . GLN A 1 705 ? -29.382 -8.865 60.560 1.00 59.72 705 GLN A N 1
ATOM 5503 C CA . GLN A 1 705 ? -28.153 -9.664 60.507 1.00 59.72 705 GLN A CA 1
ATOM 5504 C C . GLN A 1 705 ? -28.397 -11.168 60.255 1.00 59.72 705 GLN A C 1
ATOM 5506 O O . GLN A 1 705 ? -27.679 -11.787 59.466 1.00 59.72 705 GLN A O 1
ATOM 5511 N N . GLN A 1 706 ? -29.443 -11.761 60.848 1.00 58.16 706 GLN A N 1
ATOM 5512 C CA . GLN A 1 706 ? -29.802 -13.172 60.613 1.00 58.16 706 GLN A CA 1
ATOM 5513 C C . GLN A 1 706 ? -30.350 -13.426 59.200 1.00 58.16 706 GLN A C 1
ATOM 5515 O O . GLN A 1 706 ? -29.984 -14.426 58.579 1.00 58.16 706 GLN A O 1
ATOM 5520 N N . LEU A 1 707 ? -31.183 -12.521 58.671 1.00 60.44 707 LEU A N 1
ATOM 5521 C CA . LEU A 1 707 ? -31.743 -12.641 57.320 1.00 60.44 707 LEU A CA 1
ATOM 5522 C C . LEU A 1 707 ? -30.640 -12.489 56.260 1.00 60.44 707 LEU A C 1
ATOM 5524 O O . LEU A 1 707 ? -30.576 -13.274 55.315 1.00 60.44 707 LEU A O 1
ATOM 5528 N N . ASN A 1 708 ? -29.719 -11.545 56.476 1.00 69.75 708 ASN A N 1
ATOM 5529 C CA . ASN A 1 708 ? -28.563 -11.309 55.610 1.00 69.75 708 ASN A CA 1
ATOM 5530 C C . ASN A 1 708 ? -27.564 -12.478 55.640 1.00 69.75 708 ASN A C 1
ATOM 5532 O O . ASN A 1 708 ? -26.992 -12.811 54.608 1.00 69.75 708 ASN A O 1
ATOM 5536 N N . THR A 1 709 ? -27.395 -13.160 56.780 1.00 75.25 709 THR A N 1
ATOM 5537 C CA . THR A 1 709 ? -26.521 -14.347 56.878 1.00 75.25 709 THR A CA 1
ATOM 5538 C C . THR A 1 709 ? -27.086 -15.535 56.091 1.00 75.25 709 THR A C 1
ATOM 5540 O O . THR A 1 709 ? -26.349 -16.217 55.377 1.00 75.25 709 THR A O 1
ATOM 5543 N N . LEU A 1 710 ? -28.402 -15.767 56.168 1.00 80.50 710 LEU A N 1
ATOM 5544 C CA . LEU A 1 710 ? -29.076 -16.810 55.385 1.00 80.50 710 LEU A CA 1
ATOM 5545 C C . LEU A 1 710 ? -29.070 -16.490 53.885 1.00 80.50 710 LEU A C 1
ATOM 5547 O O . LEU A 1 710 ? -28.769 -17.367 53.078 1.00 80.50 710 LEU A O 1
ATOM 5551 N N . ALA A 1 711 ? -29.341 -15.237 53.510 1.00 80.62 711 ALA A N 1
ATOM 5552 C CA . ALA A 1 711 ? -29.284 -14.786 52.120 1.00 80.62 711 ALA A CA 1
ATOM 5553 C C . ALA A 1 711 ? -27.861 -14.874 51.544 1.00 80.62 711 ALA A C 1
ATOM 5555 O O . ALA A 1 711 ? -27.677 -15.332 50.418 1.00 80.62 711 ALA A O 1
ATOM 5556 N N . TYR A 1 712 ? -26.841 -14.523 52.330 1.00 83.06 712 TYR A N 1
ATOM 5557 C CA . TYR A 1 712 ? -25.442 -14.707 51.951 1.00 83.06 712 TYR A CA 1
ATOM 5558 C C . TYR A 1 712 ? -25.105 -16.190 51.738 1.00 83.06 712 TYR A C 1
ATOM 5560 O O . TYR A 1 712 ? -24.543 -16.552 50.707 1.00 83.06 712 TYR A O 1
ATOM 5568 N N . SER A 1 713 ? -25.509 -17.071 52.661 1.00 82.06 713 SER A N 1
ATOM 5569 C CA . SER A 1 713 ? -25.308 -18.521 52.527 1.00 82.06 713 SER A CA 1
ATOM 5570 C C . SER A 1 713 ? -26.018 -19.104 51.296 1.00 82.06 713 SER A C 1
ATOM 5572 O O . SER A 1 713 ? -25.445 -19.940 50.589 1.00 82.06 713 SER A O 1
ATOM 5574 N N . HIS A 1 714 ? -27.227 -18.621 50.988 1.00 86.81 714 HIS A N 1
ATOM 5575 C CA . HIS A 1 714 ? -27.939 -18.961 49.758 1.00 86.81 714 HIS A CA 1
ATOM 5576 C C . HIS A 1 714 ? -27.156 -18.515 48.517 1.00 86.81 714 HIS A C 1
ATOM 5578 O O . HIS A 1 714 ? -26.891 -19.337 47.644 1.00 86.81 714 HIS A O 1
ATOM 5584 N N . ASN A 1 715 ? -26.709 -17.256 48.465 1.00 85.50 715 ASN A N 1
ATOM 5585 C CA . ASN A 1 715 ? -25.950 -16.719 47.333 1.00 85.50 715 ASN A CA 1
ATOM 5586 C C . ASN A 1 715 ? -24.628 -17.468 47.113 1.00 85.50 715 ASN A C 1
ATOM 5588 O O . ASN A 1 715 ? -24.290 -17.774 45.972 1.00 85.50 715 ASN A O 1
ATOM 5592 N N . VAL A 1 716 ? -23.910 -17.831 48.184 1.00 87.38 716 VAL A N 1
ATOM 5593 C CA . VAL A 1 716 ? -22.682 -18.648 48.105 1.00 87.38 716 VAL A CA 1
ATOM 5594 C C . VAL A 1 716 ? -22.983 -20.034 47.537 1.00 87.38 716 VAL A C 1
ATOM 5596 O O . VAL A 1 716 ? -22.241 -20.540 46.691 1.00 87.38 716 VAL A O 1
ATOM 5599 N N . SER A 1 717 ? -24.082 -20.652 47.973 1.00 87.00 717 SER A N 1
ATOM 5600 C CA . SER A 1 717 ? -24.503 -21.970 47.486 1.00 87.00 717 SER A CA 1
ATOM 5601 C C . SER A 1 717 ? -24.893 -21.926 46.005 1.00 87.00 717 SER A C 1
ATOM 5603 O O . SER A 1 717 ? -24.489 -22.801 45.235 1.00 87.00 717 SER A O 1
ATOM 5605 N N . THR A 1 718 ? -25.621 -20.889 45.587 1.00 87.94 718 THR A N 1
ATOM 5606 C CA . THR A 1 718 ? -26.004 -20.652 44.188 1.00 87.94 718 THR A CA 1
ATOM 5607 C C . THR A 1 718 ? -24.774 -20.413 43.314 1.00 87.94 718 THR A C 1
ATOM 5609 O O . THR A 1 718 ? -24.606 -21.106 42.313 1.00 87.94 718 THR A O 1
ATOM 5612 N N . TYR A 1 719 ? -23.856 -19.537 43.736 1.00 87.62 719 TYR A N 1
ATOM 5613 C CA . TYR A 1 719 ? -22.586 -19.295 43.044 1.00 87.62 719 TYR A CA 1
ATOM 5614 C C . TYR A 1 719 ? -21.771 -20.586 42.878 1.00 87.62 719 TYR A C 1
ATOM 5616 O O . TYR A 1 719 ? -21.369 -20.940 41.772 1.00 87.62 719 TYR A O 1
ATOM 5624 N N . THR A 1 720 ? -21.606 -21.361 43.956 1.00 86.62 720 THR A N 1
ATOM 5625 C CA . THR A 1 720 ? -20.877 -22.643 43.921 1.00 86.62 720 THR A CA 1
ATOM 5626 C C . THR A 1 720 ? -21.526 -23.637 42.955 1.00 86.62 720 THR A C 1
ATOM 5628 O O . THR A 1 720 ? -20.833 -24.336 42.211 1.00 86.62 720 THR A O 1
ATOM 5631 N N . THR A 1 721 ? -22.860 -23.693 42.943 1.00 88.88 721 THR A N 1
ATOM 5632 C CA . THR A 1 721 ? -23.625 -24.574 42.052 1.00 88.88 721 THR A CA 1
ATOM 5633 C C . THR A 1 721 ? -23.429 -24.183 40.589 1.00 88.88 721 THR A C 1
ATOM 5635 O O . THR A 1 721 ? -23.147 -25.057 39.767 1.00 88.88 721 THR A O 1
ATOM 5638 N N . ASN A 1 722 ? -23.500 -22.889 40.271 1.00 83.94 722 ASN A N 1
ATOM 5639 C CA . ASN A 1 722 ? -23.290 -22.380 38.916 1.00 83.94 722 ASN A CA 1
ATOM 5640 C C . ASN A 1 722 ? -21.860 -22.636 38.429 1.00 83.94 722 ASN A C 1
ATOM 5642 O O . ASN A 1 722 ? -21.678 -23.209 37.359 1.00 83.94 722 ASN A O 1
ATOM 5646 N N . VAL A 1 723 ? -20.847 -22.338 39.250 1.00 85.19 723 VAL A N 1
ATOM 5647 C CA . VAL A 1 723 ? -19.433 -22.620 38.941 1.00 85.19 723 VAL A CA 1
ATOM 5648 C C . VAL A 1 723 ? -19.220 -24.110 38.655 1.00 85.19 723 VAL A C 1
ATOM 5650 O O . VAL A 1 723 ? -18.594 -24.481 37.660 1.00 85.19 723 VAL A O 1
ATOM 5653 N N . CYS A 1 724 ? -19.788 -24.991 39.483 1.00 86.00 724 CYS A N 1
ATOM 5654 C CA . CYS A 1 724 ? -19.733 -26.438 39.269 1.00 86.00 724 CYS A CA 1
ATOM 5655 C C . CYS A 1 724 ? -20.453 -26.880 37.984 1.00 86.00 724 CYS A C 1
ATOM 5657 O O . CYS A 1 724 ? -19.993 -27.814 37.321 1.00 86.00 724 CYS A O 1
ATOM 5659 N N . SER A 1 725 ? -21.566 -26.233 37.630 1.00 84.81 725 SER A N 1
ATOM 5660 C CA . SER A 1 725 ? -22.288 -26.473 36.376 1.00 84.81 725 SER A CA 1
ATOM 5661 C C . SER A 1 725 ? -21.431 -26.092 35.167 1.00 84.81 725 SER A C 1
ATOM 5663 O O . SER A 1 725 ? -21.261 -26.912 34.266 1.00 84.81 725 SER A O 1
ATOM 5665 N N . THR A 1 726 ? -20.796 -24.917 35.189 1.00 81.94 726 THR A N 1
ATOM 5666 C CA . THR A 1 726 ? -19.870 -24.451 34.142 1.00 81.94 726 THR A CA 1
ATOM 5667 C C . THR A 1 726 ? -18.685 -25.400 33.975 1.00 81.94 726 THR A C 1
ATOM 5669 O O . THR A 1 726 ? -18.328 -25.769 32.854 1.00 81.94 726 THR A O 1
ATOM 5672 N N . ILE A 1 727 ? -18.106 -25.888 35.079 1.00 83.69 727 ILE A N 1
ATOM 5673 C CA . ILE A 1 727 ? -17.005 -26.860 35.021 1.00 83.69 727 ILE A CA 1
ATOM 5674 C C . ILE A 1 727 ? -17.445 -28.155 34.331 1.00 83.69 727 ILE A C 1
ATOM 5676 O O . ILE A 1 727 ? -16.731 -28.659 33.464 1.00 83.69 727 ILE A O 1
ATOM 5680 N N . ARG A 1 728 ? -18.611 -28.705 34.690 1.00 84.38 728 ARG A N 1
ATOM 5681 C CA . ARG A 1 728 ? -19.096 -29.971 34.113 1.00 84.38 728 ARG A CA 1
ATOM 5682 C C . ARG A 1 728 ? -19.568 -29.828 32.669 1.00 84.38 728 ARG A C 1
ATOM 5684 O O . ARG A 1 728 ? -19.284 -30.712 31.868 1.00 84.38 728 ARG A O 1
ATOM 5691 N N . GLY A 1 729 ? -20.300 -28.761 32.361 1.00 80.06 729 GLY A N 1
ATOM 5692 C CA . GLY A 1 729 ? -20.933 -28.552 31.059 1.00 80.06 729 GLY A CA 1
ATOM 5693 C C . GLY A 1 729 ? -19.977 -28.040 29.986 1.00 80.06 729 GLY A C 1
ATOM 5694 O O . GLY A 1 729 ? -20.135 -28.394 28.823 1.00 80.06 729 GLY A O 1
ATOM 5695 N N . PHE A 1 730 ? -18.965 -27.258 30.371 1.00 81.81 730 PHE A N 1
ATOM 5696 C CA . PHE A 1 730 ? -18.095 -26.563 29.423 1.00 81.81 730 PHE A CA 1
ATOM 5697 C C . PHE A 1 730 ? -16.612 -26.919 29.594 1.00 81.81 730 PHE A C 1
ATOM 5699 O O . PHE A 1 730 ? -15.984 -27.433 28.666 1.00 81.81 730 PHE A O 1
ATOM 5706 N N . VAL A 1 731 ? -16.044 -26.713 30.788 1.00 81.56 731 VAL A N 1
ATOM 5707 C CA . VAL A 1 731 ? -14.585 -26.831 31.002 1.00 81.56 731 VAL A CA 1
ATOM 5708 C C . VAL A 1 731 ? -14.093 -28.273 30.874 1.00 81.56 731 VAL A C 1
ATOM 5710 O O . VAL A 1 731 ? -13.074 -28.528 30.233 1.00 81.56 731 VAL A O 1
ATOM 5713 N N . HIS A 1 732 ? -14.804 -29.237 31.459 1.00 81.75 732 HIS A N 1
ATOM 5714 C CA . HIS A 1 732 ? -14.393 -30.640 31.444 1.00 81.75 732 HIS A CA 1
ATOM 5715 C C . HIS A 1 732 ? -14.400 -31.252 30.025 1.00 81.75 732 HIS A C 1
ATOM 5717 O O . HIS A 1 732 ? -13.376 -31.825 29.638 1.00 81.75 732 HIS A O 1
ATOM 5723 N N . PRO A 1 733 ? -15.470 -31.116 29.208 1.00 84.31 733 PRO A N 1
ATOM 5724 C CA . PRO A 1 733 ? -15.453 -31.559 27.809 1.00 84.31 733 PRO A CA 1
ATOM 5725 C C . PRO A 1 733 ? -14.338 -30.911 26.980 1.00 84.31 733 PRO A C 1
ATOM 5727 O O . PRO A 1 733 ? -13.665 -31.589 26.202 1.00 84.31 733 PRO A O 1
ATOM 5730 N N . LEU A 1 734 ? -14.100 -29.614 27.185 1.00 81.12 734 LEU A N 1
ATOM 5731 C CA . LEU A 1 734 ? -13.061 -28.863 26.486 1.00 81.12 734 LEU A CA 1
ATOM 5732 C C . LEU A 1 734 ? -11.651 -29.361 26.839 1.00 81.12 734 LEU A C 1
ATOM 5734 O O . LEU A 1 734 ? -10.836 -29.597 25.946 1.00 81.12 734 LEU A O 1
ATOM 5738 N N . LEU A 1 735 ? -11.371 -29.597 28.124 1.00 79.19 735 LEU A N 1
ATOM 5739 C CA . LEU A 1 735 ? -10.099 -30.161 28.582 1.00 79.19 735 LEU A CA 1
ATOM 5740 C C . LEU A 1 735 ? -9.882 -31.579 28.031 1.00 79.19 735 LEU A C 1
ATOM 5742 O O . LEU A 1 735 ? -8.774 -31.918 27.606 1.00 79.19 735 LEU A O 1
ATOM 5746 N N . ALA A 1 736 ? -10.935 -32.402 28.007 1.00 81.62 736 ALA A N 1
ATOM 5747 C CA . ALA A 1 736 ? -10.887 -33.745 27.437 1.00 81.62 736 ALA A CA 1
ATOM 5748 C C . ALA A 1 736 ? -10.540 -33.703 25.940 1.00 81.62 736 ALA A C 1
ATOM 5750 O O . ALA A 1 736 ? -9.630 -34.411 25.505 1.00 81.62 736 ALA A O 1
ATOM 5751 N N . TYR A 1 737 ? -11.183 -32.812 25.179 1.00 80.06 737 TYR A N 1
ATOM 5752 C CA . TYR A 1 737 ? -10.891 -32.583 23.763 1.00 80.06 737 TYR A CA 1
ATOM 5753 C C . TYR A 1 737 ? -9.442 -32.129 23.525 1.00 80.06 737 TYR A C 1
ATOM 5755 O O . TYR A 1 737 ? -8.738 -32.708 22.694 1.00 80.06 737 TYR A O 1
ATOM 5763 N N . LEU A 1 738 ? -8.954 -31.136 24.277 1.00 74.44 738 LEU A N 1
ATOM 5764 C CA . LEU A 1 738 ? -7.575 -30.647 24.151 1.00 74.44 738 LEU A CA 1
ATOM 5765 C C . LEU A 1 738 ? -6.546 -31.729 24.505 1.00 74.44 738 LEU A C 1
ATOM 5767 O O . LEU A 1 738 ? -5.519 -31.856 23.834 1.00 74.44 738 LEU A O 1
ATOM 5771 N N . THR A 1 739 ? -6.832 -32.541 25.524 1.00 73.38 739 THR A N 1
ATOM 5772 C CA . THR A 1 739 ? -5.970 -33.657 25.937 1.00 73.38 739 THR A CA 1
ATOM 5773 C C . THR A 1 739 ? -5.896 -34.729 24.854 1.00 73.38 739 THR A C 1
ATOM 5775 O O . THR A 1 739 ? -4.804 -35.200 24.527 1.00 73.38 739 THR A O 1
ATOM 5778 N N . ASP A 1 740 ? -7.034 -35.101 24.267 1.00 74.00 740 ASP A N 1
ATOM 5779 C CA . ASP A 1 740 ? -7.088 -36.100 23.200 1.00 74.00 740 ASP A CA 1
ATOM 5780 C C . ASP A 1 740 ? -6.386 -35.615 21.922 1.00 74.00 740 ASP A C 1
ATOM 5782 O O . ASP A 1 740 ? -5.571 -36.331 21.329 1.00 74.00 740 ASP A O 1
ATOM 5786 N N . ARG A 1 741 ? -6.585 -34.345 21.559 1.00 70.81 741 ARG A N 1
ATOM 5787 C CA . ARG A 1 741 ? -5.910 -33.711 20.421 1.00 70.81 741 ARG A CA 1
ATOM 5788 C C . ARG A 1 741 ? -4.400 -33.571 20.635 1.00 70.81 741 ARG A C 1
ATOM 5790 O O . ARG A 1 741 ? -3.630 -33.809 19.707 1.00 70.81 741 ARG A O 1
ATOM 5797 N N . SER A 1 742 ? -3.957 -33.244 21.850 1.00 65.12 742 SER A N 1
ATOM 5798 C CA . SER A 1 742 ? -2.532 -33.199 22.217 1.00 65.12 742 SER A CA 1
ATOM 5799 C C . SER A 1 742 ? -1.872 -34.578 22.120 1.00 65.12 742 SER A C 1
ATOM 5801 O O . SER A 1 742 ? -0.767 -34.706 21.588 1.00 65.12 742 SER A O 1
ATOM 5803 N N . ARG A 1 743 ? -2.567 -35.643 22.544 1.00 65.81 743 ARG A N 1
ATOM 5804 C CA . ARG A 1 743 ? -2.093 -37.027 22.373 1.00 65.81 743 ARG A CA 1
ATOM 5805 C C . ARG A 1 743 ? -1.915 -37.375 20.895 1.00 65.81 743 ARG A C 1
ATOM 5807 O O . ARG A 1 743 ? -0.837 -37.834 20.524 1.00 65.81 743 ARG A O 1
ATOM 5814 N N . HIS A 1 744 ? -2.904 -37.089 20.049 1.00 62.50 744 HIS A N 1
ATOM 5815 C CA . HIS A 1 744 ? -2.813 -37.314 18.599 1.00 62.50 744 HIS A CA 1
ATOM 5816 C C . HIS A 1 744 ? -1.711 -36.470 17.929 1.00 62.50 744 HIS A C 1
ATOM 5818 O O . HIS A 1 744 ? -0.971 -36.977 17.083 1.00 62.50 744 HIS A O 1
ATOM 5824 N N . SER A 1 745 ? -1.538 -35.211 18.345 1.00 57.62 745 SER A N 1
ATOM 5825 C CA . SER A 1 745 ? -0.454 -34.339 17.873 1.00 57.62 745 SER A CA 1
ATOM 5826 C C . SER A 1 745 ? 0.924 -34.874 18.264 1.00 57.62 745 SER A C 1
ATOM 5828 O O . SER A 1 745 ? 1.816 -34.882 17.429 1.00 57.62 745 SER A O 1
ATOM 5830 N N . ASN A 1 746 ? 1.105 -35.408 19.477 1.00 52.75 746 ASN A N 1
ATOM 5831 C CA . ASN A 1 746 ? 2.370 -36.014 19.907 1.00 52.75 746 ASN A CA 1
ATOM 5832 C C . ASN A 1 746 ? 2.727 -37.283 19.121 1.00 52.75 746 ASN A C 1
ATOM 5834 O O . ASN A 1 746 ? 3.896 -37.478 18.800 1.00 52.75 746 ASN A O 1
ATOM 5838 N N . TYR A 1 747 ? 1.754 -38.118 18.744 1.00 51.91 747 TYR A N 1
ATOM 5839 C CA . TYR A 1 747 ? 2.013 -39.244 17.834 1.00 51.91 747 TYR A CA 1
ATOM 5840 C C . TYR A 1 747 ? 2.497 -38.763 16.457 1.00 51.91 747 TYR A C 1
ATOM 5842 O O . TYR A 1 747 ? 3.480 -39.292 15.933 1.00 51.91 747 TYR A O 1
ATOM 5850 N N . ASN A 1 748 ? 1.877 -37.711 15.914 1.00 50.56 748 ASN A N 1
ATOM 5851 C CA . ASN A 1 748 ? 2.281 -37.109 14.642 1.00 50.56 748 ASN A CA 1
ATOM 5852 C C . ASN A 1 748 ? 3.599 -36.334 14.740 1.00 50.56 748 ASN A C 1
ATOM 5854 O O . ASN A 1 748 ? 4.392 -36.424 13.820 1.00 50.56 748 ASN A O 1
ATOM 5858 N N . LEU A 1 749 ? 3.885 -35.646 15.848 1.00 46.91 749 LEU A N 1
ATOM 5859 C CA . LEU A 1 749 ? 5.140 -34.941 16.130 1.00 46.91 749 LEU A CA 1
ATOM 5860 C C . LEU A 1 749 ? 6.287 -35.901 16.408 1.00 46.91 749 LEU A C 1
ATOM 5862 O O . LEU A 1 749 ? 7.416 -35.554 16.110 1.00 46.91 749 LEU A O 1
ATOM 5866 N N . VAL A 1 750 ? 6.044 -37.092 16.957 1.00 45.44 750 VAL A N 1
ATOM 5867 C CA . VAL A 1 750 ? 7.067 -38.140 17.086 1.00 45.44 750 VAL A CA 1
ATOM 5868 C C . VAL A 1 750 ? 7.330 -38.785 15.726 1.00 45.44 750 VAL A C 1
ATOM 5870 O O . VAL A 1 750 ? 8.491 -38.981 15.372 1.00 45.44 750 VAL A O 1
ATOM 5873 N N . ALA A 1 751 ? 6.295 -39.036 14.918 1.00 41.84 751 ALA A N 1
ATOM 5874 C CA . ALA A 1 751 ? 6.460 -39.460 13.525 1.00 41.84 751 ALA A CA 1
ATOM 5875 C C . ALA A 1 751 ? 7.174 -38.383 12.678 1.00 41.84 751 ALA A C 1
ATOM 5877 O O . ALA A 1 751 ? 8.085 -38.696 11.907 1.00 41.84 751 ALA A O 1
ATOM 5878 N N . ASP A 1 752 ? 6.849 -37.108 12.897 1.00 39.94 752 ASP A N 1
ATOM 5879 C CA . ASP A 1 752 ? 7.486 -35.954 12.269 1.00 39.94 752 ASP A CA 1
ATOM 5880 C C . ASP A 1 752 ? 8.836 -35.619 12.878 1.00 39.94 752 ASP A C 1
ATOM 5882 O O . ASP A 1 752 ? 9.650 -35.078 12.159 1.00 39.94 752 ASP A O 1
ATOM 5886 N N . ALA A 1 753 ? 9.138 -35.940 14.135 1.00 41.53 753 ALA A N 1
ATOM 5887 C CA . ALA A 1 753 ? 10.461 -35.779 14.740 1.00 41.53 753 ALA A CA 1
ATOM 5888 C C . ALA A 1 753 ? 11.393 -36.905 14.300 1.00 41.53 753 ALA A C 1
ATOM 5890 O O . ALA A 1 753 ? 12.579 -36.661 14.116 1.00 41.53 753 ALA A O 1
ATOM 5891 N N . LEU A 1 754 ? 10.875 -38.106 14.035 1.00 38.38 754 LEU A N 1
ATOM 5892 C CA . LEU A 1 754 ? 11.611 -39.168 13.345 1.00 38.38 754 LEU A CA 1
ATOM 5893 C C . LEU A 1 754 ? 11.861 -38.811 11.865 1.00 38.38 754 LEU A C 1
ATOM 5895 O O . LEU A 1 754 ? 12.892 -39.196 11.311 1.00 38.38 754 LEU A O 1
ATOM 5899 N N . ASN A 1 755 ? 10.985 -38.009 11.241 1.00 37.03 755 ASN A N 1
ATOM 5900 C CA . ASN A 1 755 ? 11.218 -37.423 9.913 1.00 37.03 755 ASN A CA 1
ATOM 5901 C C . ASN A 1 755 ? 12.066 -36.124 9.944 1.00 37.03 755 ASN A C 1
ATOM 5903 O O . ASN A 1 755 ? 12.890 -35.926 9.053 1.00 37.03 755 ASN A O 1
ATOM 5907 N N . LYS A 1 756 ? 11.946 -35.261 10.961 1.00 36.09 756 LYS A N 1
ATOM 5908 C CA . LYS A 1 756 ? 12.642 -33.964 11.145 1.00 36.09 756 LYS A CA 1
ATOM 5909 C C . LYS A 1 756 ? 14.001 -34.117 11.805 1.00 36.09 756 LYS A C 1
ATOM 5911 O O . LYS A 1 756 ? 14.866 -33.294 11.545 1.00 36.09 756 LYS A O 1
ATOM 5916 N N . SER A 1 757 ? 14.274 -35.203 12.529 1.00 38.19 757 SER A N 1
ATOM 5917 C CA . SER A 1 757 ? 15.656 -35.577 12.856 1.00 38.19 757 SER A CA 1
ATOM 5918 C C . SER A 1 757 ? 16.454 -35.970 11.605 1.00 38.19 757 SER A C 1
ATOM 5920 O O . SER A 1 757 ? 17.634 -36.291 11.731 1.00 38.19 757 SER A O 1
ATOM 5922 N N . SER A 1 758 ? 15.824 -35.983 10.418 1.00 37.75 758 SER A N 1
ATOM 5923 C CA . SER A 1 758 ? 16.502 -36.036 9.119 1.00 37.75 758 SER A CA 1
ATOM 5924 C C . SER A 1 758 ? 16.678 -34.671 8.429 1.00 37.75 758 SER A C 1
ATOM 5926 O O . SER A 1 758 ? 17.253 -34.631 7.346 1.00 37.75 758 SER A O 1
ATOM 5928 N N . ASN A 1 759 ? 16.265 -33.558 9.056 1.00 33.50 759 ASN A N 1
ATOM 5929 C CA . ASN A 1 759 ? 16.559 -32.188 8.613 1.00 33.50 759 ASN A CA 1
ATOM 5930 C C . ASN A 1 759 ? 17.528 -31.492 9.593 1.00 33.50 759 ASN A C 1
ATOM 5932 O O . ASN A 1 759 ? 17.141 -30.864 10.577 1.00 33.50 759 ASN A O 1
ATOM 5936 N N . ASP A 1 760 ? 18.817 -31.650 9.289 1.00 43.44 760 ASP A N 1
ATOM 5937 C CA . ASP A 1 760 ? 19.999 -31.062 9.931 1.00 43.44 760 ASP A CA 1
ATOM 5938 C C . ASP A 1 760 ? 20.159 -29.544 9.619 1.00 43.44 760 ASP A C 1
ATOM 5940 O O . ASP A 1 760 ? 21.088 -29.140 8.919 1.00 43.44 760 ASP A O 1
ATOM 5944 N N . ASP A 1 761 ? 19.322 -28.658 10.173 1.00 42.09 761 ASP A N 1
ATOM 5945 C CA . ASP A 1 761 ? 19.494 -27.191 9.993 1.00 42.09 761 ASP A CA 1
ATOM 5946 C C . ASP A 1 761 ? 20.628 -26.571 10.838 1.00 42.09 761 ASP A C 1
ATOM 5948 O O . ASP A 1 761 ? 20.943 -25.389 10.718 1.00 42.09 761 ASP A O 1
ATOM 5952 N N . ARG A 1 762 ? 21.333 -27.366 11.651 1.00 44.94 762 ARG A N 1
ATOM 5953 C CA . ARG A 1 762 ? 22.521 -26.912 12.405 1.00 44.94 762 ARG A CA 1
ATOM 5954 C C . ARG A 1 762 ? 23.862 -27.292 11.757 1.00 44.94 762 ARG A C 1
ATOM 5956 O O . ARG A 1 762 ? 24.905 -26.981 12.316 1.00 44.94 762 ARG A O 1
ATOM 5963 N N . LEU A 1 763 ? 23.848 -27.894 10.559 1.00 43.03 763 LEU A N 1
ATOM 5964 C CA . LEU A 1 763 ? 25.041 -28.164 9.729 1.00 43.03 763 LEU A CA 1
ATOM 5965 C C . LEU A 1 763 ? 25.285 -27.106 8.624 1.00 43.03 763 LEU A C 1
ATOM 5967 O O . LEU A 1 763 ? 26.156 -27.277 7.768 1.00 43.03 763 LEU A O 1
ATOM 5971 N N . GLY A 1 764 ? 24.504 -26.021 8.598 1.00 49.12 764 GLY A N 1
ATOM 5972 C CA . GLY A 1 764 ? 24.367 -25.145 7.430 1.00 49.12 764 GLY A CA 1
ATOM 5973 C C . GLY A 1 764 ? 25.612 -24.346 7.046 1.00 49.12 764 GLY A C 1
ATOM 5974 O O . GLY A 1 764 ? 25.912 -24.224 5.867 1.00 49.12 764 GLY A O 1
ATOM 5975 N N . VAL A 1 765 ? 26.392 -23.830 7.993 1.00 48.47 765 VAL A N 1
ATOM 5976 C CA . VAL A 1 765 ? 27.341 -22.749 7.665 1.00 48.47 765 VAL A CA 1
ATOM 5977 C C . VAL A 1 765 ? 28.510 -23.201 6.787 1.00 48.47 765 VAL A C 1
ATOM 5979 O O . VAL A 1 765 ? 28.761 -22.606 5.738 1.00 48.47 765 VAL A O 1
ATOM 5982 N N . SER A 1 766 ? 29.173 -24.305 7.135 1.00 50.53 766 SER A N 1
ATOM 5983 C CA . SER A 1 766 ? 30.236 -24.881 6.299 1.00 50.53 766 SER A CA 1
ATOM 5984 C C . SER A 1 766 ? 29.694 -25.355 4.939 1.00 50.53 766 SER A C 1
ATOM 5986 O O . SER A 1 766 ? 30.351 -25.186 3.914 1.00 50.53 766 SER A O 1
ATOM 5988 N N . ASN A 1 767 ? 28.461 -25.871 4.893 1.00 50.94 767 ASN A N 1
ATOM 5989 C CA . ASN A 1 767 ? 27.811 -26.345 3.663 1.00 50.94 767 ASN A CA 1
ATOM 5990 C C . ASN A 1 767 ? 27.392 -25.203 2.722 1.00 50.94 767 ASN A C 1
ATOM 5992 O O . ASN A 1 767 ? 27.474 -25.333 1.497 1.00 50.94 767 ASN A O 1
ATOM 5996 N N . TRP A 1 768 ? 26.980 -24.071 3.286 1.00 51.22 768 TRP A N 1
ATOM 5997 C CA . TRP A 1 768 ? 26.635 -22.854 2.558 1.00 51.22 768 TRP A CA 1
ATOM 5998 C C . TRP A 1 768 ? 27.874 -22.202 1.951 1.00 51.22 768 TRP A C 1
ATOM 6000 O O . TRP A 1 768 ? 27.902 -21.937 0.747 1.00 51.22 768 TRP A O 1
ATOM 6010 N N . LEU A 1 769 ? 28.940 -22.038 2.743 1.00 51.25 769 LEU A N 1
ATOM 6011 C CA . LEU A 1 769 ? 30.226 -21.544 2.244 1.00 51.25 769 LEU A CA 1
ATOM 6012 C C . LEU A 1 769 ? 30.805 -22.468 1.156 1.00 51.25 769 LEU A C 1
ATOM 6014 O O . LEU A 1 769 ? 31.334 -21.972 0.158 1.00 51.25 769 LEU A O 1
ATOM 6018 N N . CYS A 1 770 ? 30.626 -23.791 1.292 1.00 52.12 770 CYS A N 1
ATOM 6019 C CA . CYS A 1 770 ? 30.975 -24.786 0.269 1.00 52.12 770 CYS A CA 1
ATOM 6020 C C . CYS A 1 770 ? 30.273 -24.511 -1.062 1.00 52.12 770 CYS A C 1
ATOM 6022 O O . CYS A 1 770 ? 30.910 -24.428 -2.113 1.00 52.12 770 CYS A O 1
ATOM 6024 N N . SER A 1 771 ? 28.950 -24.355 -1.011 1.00 52.75 771 SER A N 1
ATOM 6025 C CA . SER A 1 771 ? 28.100 -24.231 -2.197 1.00 52.75 771 SER A CA 1
ATOM 6026 C C . SER A 1 771 ? 28.375 -22.926 -2.948 1.00 52.75 771 SER A C 1
ATOM 6028 O O . SER A 1 771 ? 28.518 -22.936 -4.173 1.00 52.75 771 SER A O 1
ATOM 6030 N N . ILE A 1 772 ? 28.559 -21.825 -2.211 1.00 54.69 772 ILE A N 1
ATOM 6031 C CA . ILE A 1 772 ? 28.904 -20.505 -2.759 1.00 54.69 772 ILE A CA 1
ATOM 6032 C C . ILE A 1 772 ? 30.304 -20.524 -3.386 1.00 54.69 772 ILE A C 1
ATOM 6034 O O . ILE A 1 772 ? 30.468 -20.114 -4.537 1.00 54.69 772 ILE A O 1
ATOM 6038 N N . GLY A 1 773 ? 31.308 -21.052 -2.675 1.00 54.47 773 GLY A N 1
ATOM 6039 C CA . GLY A 1 773 ? 32.677 -21.160 -3.189 1.00 54.47 773 GLY A CA 1
ATOM 6040 C C . GLY A 1 773 ? 32.760 -22.003 -4.466 1.00 54.47 773 GLY A C 1
ATOM 6041 O O . GLY A 1 773 ? 33.433 -21.617 -5.422 1.00 54.47 773 GLY A O 1
ATOM 6042 N N . CYS A 1 774 ? 32.012 -23.109 -4.533 1.00 54.19 774 CYS A N 1
ATOM 6043 C CA . CYS A 1 774 ? 31.956 -23.972 -5.715 1.00 54.19 774 CYS A CA 1
ATOM 6044 C C . CYS A 1 774 ? 31.262 -23.305 -6.909 1.00 54.19 774 CYS A C 1
ATOM 6046 O O . CYS A 1 774 ? 31.761 -23.402 -8.029 1.00 54.19 774 CYS A O 1
ATOM 6048 N N . LEU A 1 775 ? 30.138 -22.615 -6.687 1.00 56.69 775 LEU A N 1
ATOM 6049 C CA . LEU A 1 775 ? 29.400 -21.881 -7.721 1.00 56.69 775 LEU A CA 1
ATOM 6050 C C . LEU A 1 775 ? 30.275 -20.812 -8.382 1.00 56.69 775 LEU A C 1
ATOM 6052 O O . LEU A 1 775 ? 30.425 -20.792 -9.605 1.00 56.69 775 LEU A O 1
ATOM 6056 N N . ILE A 1 776 ? 30.900 -19.969 -7.561 1.00 56.84 776 ILE A N 1
ATOM 6057 C CA . ILE A 1 776 ? 31.782 -18.883 -8.000 1.00 56.84 776 ILE A CA 1
ATOM 6058 C C . ILE A 1 776 ? 32.931 -19.431 -8.866 1.00 56.84 776 ILE A C 1
ATOM 6060 O O . ILE A 1 776 ? 33.283 -18.856 -9.900 1.00 56.84 776 ILE A O 1
ATOM 6064 N N . LEU A 1 777 ? 33.466 -20.594 -8.492 1.00 55.34 777 LEU A N 1
ATOM 6065 C CA . LEU A 1 777 ? 34.569 -21.251 -9.186 1.00 55.34 777 LEU A CA 1
ATOM 6066 C C . LEU A 1 777 ? 34.148 -21.931 -10.504 1.00 55.34 777 LEU A C 1
ATOM 6068 O O . LEU A 1 777 ? 34.942 -21.982 -11.445 1.00 55.34 777 LEU A O 1
ATOM 6072 N N . GLN A 1 778 ? 32.900 -22.400 -10.630 1.00 58.41 778 GLN A N 1
ATOM 6073 C CA . GLN A 1 778 ? 32.358 -22.883 -11.911 1.00 58.41 778 GLN A CA 1
ATOM 6074 C C . GLN A 1 778 ? 32.052 -21.733 -12.876 1.00 58.41 778 GLN A C 1
ATOM 6076 O O . GLN A 1 778 ? 32.361 -21.843 -14.064 1.00 58.41 778 GLN A O 1
ATOM 6081 N N . CYS A 1 779 ? 31.528 -20.608 -12.378 1.00 58.16 779 CYS A N 1
ATOM 6082 C CA . CYS A 1 779 ? 31.350 -19.393 -13.177 1.00 58.16 779 CYS A CA 1
ATOM 6083 C C . CYS A 1 779 ? 32.686 -18.917 -13.763 1.00 58.16 779 CYS A C 1
ATOM 6085 O O . CYS A 1 779 ? 32.765 -18.629 -14.955 1.00 58.16 779 CYS A O 1
ATOM 6087 N N . HIS A 1 780 ? 33.757 -18.938 -12.965 1.00 59.03 780 HIS A N 1
ATOM 6088 C CA . HIS A 1 780 ? 35.116 -18.652 -13.431 1.00 59.03 780 HIS A CA 1
ATOM 6089 C C . HIS A 1 780 ? 35.543 -19.539 -14.620 1.00 59.03 780 HIS A C 1
ATOM 6091 O O . HIS A 1 780 ? 36.058 -19.022 -15.610 1.00 59.03 780 HIS A O 1
ATOM 6097 N N . ARG A 1 781 ? 35.281 -20.855 -14.578 1.00 57.19 781 ARG A N 1
ATOM 6098 C CA . ARG A 1 781 ? 35.631 -21.786 -15.674 1.00 57.19 781 ARG A CA 1
ATOM 6099 C C . ARG A 1 781 ? 34.826 -21.547 -16.944 1.00 57.19 781 ARG A C 1
ATOM 6101 O O . ARG A 1 781 ? 35.392 -21.612 -18.031 1.00 57.19 781 ARG A O 1
ATOM 6108 N N . ILE A 1 782 ? 33.528 -21.276 -16.808 1.00 62.16 782 ILE A N 1
ATOM 6109 C CA . ILE A 1 782 ? 32.668 -20.941 -17.947 1.00 62.16 782 ILE A CA 1
ATOM 6110 C C . ILE A 1 782 ? 33.195 -19.668 -18.614 1.00 62.16 782 ILE A C 1
ATOM 6112 O O . ILE A 1 782 ? 33.372 -19.644 -19.827 1.00 62.16 782 ILE A O 1
ATOM 6116 N N . MET A 1 783 ? 33.537 -18.645 -17.829 1.00 60.47 783 MET A N 1
ATOM 6117 C CA . MET A 1 783 ? 34.073 -17.396 -18.367 1.00 60.47 783 MET A CA 1
ATOM 6118 C C . MET A 1 783 ? 35.418 -17.573 -19.077 1.00 60.47 783 MET A C 1
ATOM 6120 O O . MET A 1 783 ? 35.570 -17.070 -20.185 1.00 60.47 783 MET A O 1
ATOM 6124 N N . ILE A 1 784 ? 36.359 -18.335 -18.506 1.00 61.19 784 ILE A N 1
ATOM 6125 C CA . ILE A 1 784 ? 37.633 -18.649 -19.177 1.00 61.19 784 ILE A CA 1
ATOM 6126 C C . ILE A 1 784 ? 37.400 -19.417 -20.484 1.00 61.19 784 ILE A C 1
ATOM 6128 O O . ILE A 1 784 ? 38.035 -19.114 -21.490 1.00 61.19 784 ILE A O 1
ATOM 6132 N N . PHE A 1 785 ? 36.474 -20.379 -20.495 1.00 62.03 785 PHE A N 1
ATOM 6133 C CA . PHE A 1 785 ? 36.141 -21.148 -21.696 1.00 62.03 785 PHE A CA 1
ATOM 6134 C C . PHE A 1 785 ? 35.561 -20.265 -22.813 1.00 62.03 785 PHE A C 1
ATOM 6136 O O . PHE A 1 785 ? 35.919 -20.437 -23.973 1.00 62.03 785 PHE A O 1
ATOM 6143 N N . TYR A 1 786 ? 34.723 -19.281 -22.478 1.00 58.50 786 TYR A N 1
ATOM 6144 C CA . TYR A 1 786 ? 34.190 -18.320 -23.453 1.00 58.50 786 TYR A CA 1
ATOM 6145 C C . TYR A 1 786 ? 35.226 -17.294 -23.941 1.00 58.50 786 TYR A C 1
ATOM 6147 O O . TYR A 1 786 ? 35.030 -16.680 -24.988 1.00 58.50 786 TYR A O 1
ATOM 6155 N N . LEU A 1 787 ? 36.338 -17.112 -23.222 1.00 60.75 787 LEU A N 1
ATOM 6156 C CA . LEU A 1 787 ? 37.385 -16.144 -23.557 1.00 60.75 787 LEU A CA 1
ATOM 6157 C C . LEU A 1 787 ? 38.421 -16.654 -24.580 1.00 60.75 787 LEU A C 1
ATOM 6159 O O . LEU A 1 787 ? 39.374 -15.921 -24.818 1.00 60.75 787 LEU A O 1
ATOM 6163 N N . GLN A 1 788 ? 38.243 -17.842 -25.192 1.00 54.56 788 GLN A N 1
ATOM 6164 C CA . GLN A 1 788 ? 39.116 -18.528 -26.181 1.00 54.56 788 GLN A CA 1
ATOM 6165 C C . GLN A 1 788 ? 39.931 -17.611 -27.132 1.00 54.56 788 GLN A C 1
ATOM 6167 O O . GLN A 1 788 ? 39.635 -17.466 -28.318 1.00 54.56 788 GLN A O 1
ATOM 6172 N N . LYS A 1 789 ? 41.003 -17.003 -26.615 1.00 54.28 789 LYS A N 1
ATOM 6173 C CA . LYS A 1 789 ? 41.963 -16.161 -27.341 1.00 54.28 789 LYS A CA 1
ATOM 6174 C C . LYS A 1 789 ? 43.344 -16.279 -26.690 1.00 54.28 789 LYS A C 1
ATOM 6176 O O . LYS A 1 789 ? 43.884 -15.302 -26.180 1.00 54.28 789 LYS A O 1
ATOM 6181 N N . GLU A 1 790 ? 43.923 -17.481 -26.704 1.00 54.81 790 GLU A N 1
ATOM 6182 C CA . GLU A 1 790 ? 45.204 -17.805 -26.038 1.00 54.81 790 GLU A CA 1
ATOM 6183 C C . GLU A 1 790 ? 46.406 -16.956 -26.503 1.00 54.81 790 GLU A C 1
ATOM 6185 O O . GLU A 1 790 ? 47.414 -16.881 -25.805 1.00 54.81 790 GLU A O 1
ATOM 6190 N N . HIS A 1 791 ? 46.305 -16.273 -27.648 1.00 57.28 791 HIS A N 1
ATOM 6191 C CA . HIS A 1 791 ? 47.407 -15.506 -28.240 1.00 57.28 791 HIS A CA 1
ATOM 6192 C C . HIS A 1 791 ? 47.263 -13.977 -28.155 1.00 57.28 791 HIS A C 1
ATOM 6194 O O . HIS A 1 791 ? 48.121 -13.259 -28.669 1.00 57.28 791 HIS A O 1
ATOM 6200 N N . GLN A 1 792 ? 46.208 -13.444 -27.530 1.00 64.88 792 GLN A N 1
ATOM 6201 C CA . GLN A 1 792 ? 46.019 -11.992 -27.419 1.00 64.88 792 GLN A CA 1
ATOM 6202 C C . GLN A 1 792 ? 46.630 -11.462 -26.108 1.00 64.88 792 GLN A C 1
ATOM 6204 O O . GLN A 1 792 ? 46.417 -12.032 -25.043 1.00 64.88 792 GLN A O 1
ATOM 6209 N N . LEU A 1 793 ? 47.391 -10.363 -26.168 1.00 75.56 793 LEU A N 1
ATOM 6210 C CA . LEU A 1 793 ? 47.923 -9.682 -24.978 1.00 75.56 793 LEU A CA 1
ATOM 6211 C C . LEU A 1 793 ? 46.954 -8.586 -24.534 1.00 75.56 793 LEU A C 1
ATOM 6213 O O . LEU A 1 793 ? 46.579 -7.733 -25.341 1.00 75.56 793 LEU A O 1
ATOM 6217 N N . TRP A 1 794 ? 46.548 -8.609 -23.269 1.00 76.94 794 TRP A N 1
ATOM 6218 C CA . TRP A 1 794 ? 45.657 -7.622 -22.652 1.00 76.94 794 TRP A CA 1
ATOM 6219 C C . TRP A 1 794 ? 46.423 -6.785 -21.631 1.00 76.94 794 TRP A C 1
ATOM 6221 O O . TRP A 1 794 ? 47.473 -7.199 -21.142 1.00 76.94 794 TRP A O 1
ATOM 6231 N N . THR A 1 795 ? 45.931 -5.588 -21.313 1.00 79.19 795 THR A N 1
ATOM 6232 C CA . THR A 1 795 ? 46.481 -4.829 -20.182 1.00 79.19 795 THR A CA 1
ATOM 6233 C C . THR A 1 795 ? 45.904 -5.349 -18.865 1.00 79.19 795 THR A C 1
ATOM 6235 O O . THR A 1 795 ? 44.781 -5.856 -18.834 1.00 79.19 795 THR A O 1
ATOM 6238 N N . VAL A 1 796 ? 46.632 -5.192 -17.756 1.00 75.50 796 VAL A N 1
ATOM 6239 C CA . VAL A 1 796 ? 46.106 -5.504 -16.412 1.00 75.50 796 VAL A CA 1
ATOM 6240 C C . VAL A 1 796 ? 44.789 -4.754 -16.154 1.00 75.50 796 VAL A C 1
ATOM 6242 O O . VAL A 1 796 ? 43.855 -5.338 -15.612 1.00 75.50 796 VAL A O 1
ATOM 6245 N N . ARG A 1 797 ? 44.649 -3.510 -16.638 1.00 72.81 797 ARG A N 1
ATOM 6246 C CA . ARG A 1 797 ? 43.385 -2.749 -16.624 1.00 72.81 797 ARG A CA 1
ATOM 6247 C C . ARG A 1 797 ? 42.243 -3.480 -17.330 1.00 72.81 797 ARG A C 1
ATOM 6249 O O . ARG A 1 797 ? 41.145 -3.559 -16.785 1.00 72.81 797 ARG A O 1
ATOM 6256 N N . ASP A 1 798 ? 42.485 -3.979 -18.541 1.00 70.56 798 ASP A N 1
ATOM 6257 C CA . ASP A 1 798 ? 41.477 -4.710 -19.314 1.00 70.56 798 ASP A CA 1
ATOM 6258 C C . ASP A 1 798 ? 41.069 -5.998 -18.595 1.00 70.56 798 ASP A C 1
ATOM 6260 O O . ASP A 1 798 ? 39.878 -6.278 -18.479 1.00 70.56 798 ASP A O 1
ATOM 6264 N N . CYS A 1 799 ? 42.037 -6.732 -18.043 1.00 69.75 799 CYS A N 1
ATOM 6265 C CA . CYS A 1 799 ? 41.777 -7.922 -17.236 1.00 69.75 799 CYS A CA 1
ATOM 6266 C C . CYS A 1 799 ? 40.961 -7.612 -15.970 1.00 69.75 799 CYS A C 1
ATOM 6268 O O . CYS A 1 799 ? 40.066 -8.373 -15.625 1.00 69.75 799 CYS A O 1
ATOM 6270 N N . LEU A 1 800 ? 41.211 -6.494 -15.285 1.00 68.50 800 LEU A N 1
ATOM 6271 C CA . LEU A 1 800 ? 40.458 -6.124 -14.080 1.00 68.50 800 LEU A CA 1
ATOM 6272 C C . LEU A 1 800 ? 39.027 -5.665 -14.400 1.00 68.50 800 LEU A C 1
ATOM 6274 O O . LEU A 1 800 ? 38.087 -6.065 -13.720 1.00 68.50 800 LEU A O 1
ATOM 6278 N N . LEU A 1 801 ? 38.843 -4.840 -15.433 1.00 62.66 801 LEU A N 1
ATOM 6279 C CA . LEU A 1 801 ? 37.551 -4.199 -15.715 1.00 62.66 801 LEU A CA 1
ATOM 6280 C C . LEU A 1 801 ? 36.615 -5.045 -16.581 1.00 62.66 801 LEU A C 1
ATOM 6282 O O . LEU A 1 801 ? 35.399 -4.944 -16.439 1.00 62.66 801 LEU A O 1
ATOM 6286 N N . LYS A 1 802 ? 37.160 -5.852 -17.497 1.00 62.25 802 LYS A N 1
ATOM 6287 C CA . LYS A 1 802 ? 36.361 -6.621 -18.466 1.00 62.25 802 LYS A CA 1
ATOM 6288 C C . LYS A 1 802 ? 36.151 -8.068 -18.037 1.00 62.25 802 LYS A C 1
ATOM 6290 O O . LYS A 1 802 ? 35.309 -8.748 -18.618 1.00 62.25 802 LYS A O 1
ATOM 6295 N N . VAL A 1 803 ? 36.908 -8.547 -17.045 1.00 63.22 803 VAL A N 1
ATOM 6296 C CA . VAL A 1 803 ? 36.998 -9.976 -16.739 1.00 63.22 803 VAL A CA 1
ATOM 6297 C C . VAL A 1 803 ? 36.813 -10.261 -15.240 1.00 63.22 803 VAL A C 1
ATOM 6299 O O . VAL A 1 803 ? 37.778 -10.375 -14.482 1.00 63.22 803 VAL A O 1
ATOM 6302 N N . PRO A 1 804 ? 35.564 -10.449 -14.777 1.00 61.66 804 PRO A N 1
ATOM 6303 C CA . PRO A 1 804 ? 35.274 -10.671 -13.360 1.00 61.66 804 PRO A CA 1
ATOM 6304 C C . PRO A 1 804 ? 35.772 -12.026 -12.829 1.00 61.66 804 PRO A C 1
ATOM 6306 O O . PRO A 1 804 ? 35.854 -12.205 -11.611 1.00 61.66 804 PRO A O 1
ATOM 6309 N N . HIS A 1 805 ? 36.160 -12.976 -13.699 1.00 65.75 805 HIS A N 1
ATOM 6310 C CA . HIS A 1 805 ? 36.600 -14.320 -13.287 1.00 65.75 805 HIS A CA 1
ATOM 6311 C C . HIS A 1 805 ? 37.783 -14.297 -12.323 1.00 65.75 805 HIS A C 1
ATOM 6313 O O . HIS A 1 805 ? 37.954 -15.229 -11.542 1.00 65.75 805 HIS A O 1
ATOM 6319 N N . MET A 1 806 ? 38.598 -13.249 -12.367 1.00 65.94 806 MET A N 1
ATOM 6320 C CA . MET A 1 806 ? 39.775 -13.090 -11.525 1.00 65.94 806 MET A CA 1
ATOM 6321 C C . MET A 1 806 ? 39.427 -12.879 -10.052 1.00 65.94 806 MET A C 1
ATOM 6323 O O . MET A 1 806 ? 39.943 -13.571 -9.176 1.00 65.94 806 MET A O 1
ATOM 6327 N N . THR A 1 807 ? 38.487 -11.978 -9.788 1.00 67.56 807 THR A N 1
ATOM 6328 C CA . THR A 1 807 ? 37.992 -11.689 -8.435 1.00 67.56 807 THR A CA 1
ATOM 6329 C C . THR A 1 807 ? 37.168 -12.844 -7.894 1.00 67.56 807 THR A C 1
ATOM 6331 O O . THR A 1 807 ? 37.320 -13.225 -6.736 1.00 67.56 807 THR A O 1
ATOM 6334 N N . LEU A 1 808 ? 36.368 -13.467 -8.763 1.00 64.56 808 LEU A N 1
ATOM 6335 C CA . LEU A 1 808 ? 35.620 -14.679 -8.439 1.00 64.56 808 LEU A CA 1
ATOM 6336 C C . LEU A 1 808 ? 36.562 -15.819 -8.015 1.00 64.56 808 LEU A C 1
ATOM 6338 O O . LEU A 1 808 ? 36.310 -16.481 -7.013 1.00 64.56 808 LEU A O 1
ATOM 6342 N N . SER A 1 809 ? 37.692 -16.008 -8.704 1.00 65.94 809 SER A N 1
ATOM 6343 C CA . SER A 1 809 ? 38.682 -17.030 -8.341 1.00 65.94 809 SER A CA 1
ATOM 6344 C C . SER A 1 809 ? 39.216 -16.835 -6.916 1.00 65.94 809 SER A C 1
ATOM 6346 O O . SER A 1 809 ? 39.151 -17.764 -6.112 1.00 65.94 809 SER A O 1
ATOM 6348 N N . THR A 1 810 ? 39.671 -15.624 -6.567 1.00 70.19 810 THR A N 1
ATOM 6349 C CA . THR A 1 810 ? 40.209 -15.306 -5.229 1.00 70.19 810 THR A CA 1
ATOM 6350 C C . THR A 1 810 ? 39.182 -15.538 -4.121 1.00 70.19 810 THR A C 1
ATOM 6352 O O . THR A 1 810 ? 39.493 -16.196 -3.129 1.00 70.19 810 THR A O 1
ATOM 6355 N N . ILE A 1 811 ? 37.945 -15.062 -4.317 1.00 69.88 811 ILE A N 1
ATOM 6356 C CA . ILE A 1 811 ? 36.837 -15.270 -3.370 1.00 69.88 811 ILE A CA 1
ATOM 6357 C C . ILE A 1 811 ? 36.581 -16.769 -3.179 1.00 69.88 811 ILE A C 1
ATOM 6359 O O . ILE A 1 811 ? 36.456 -17.238 -2.049 1.00 69.88 811 ILE A O 1
ATOM 6363 N N . GLY A 1 812 ? 36.553 -17.537 -4.272 1.00 68.00 812 GLY A N 1
ATOM 6364 C CA . GLY A 1 812 ? 36.329 -18.982 -4.233 1.00 68.00 812 GLY A CA 1
ATOM 6365 C C . GLY A 1 812 ? 37.365 -19.734 -3.389 1.00 68.00 812 GLY A C 1
ATOM 6366 O O . GLY A 1 812 ? 36.987 -20.552 -2.550 1.00 68.00 812 GLY A O 1
ATOM 6367 N N . TYR A 1 813 ? 38.661 -19.445 -3.555 1.00 71.81 813 TYR A N 1
ATOM 6368 C CA . TYR A 1 813 ? 39.720 -20.102 -2.772 1.00 71.81 813 TYR A CA 1
ATOM 6369 C C . TYR A 1 813 ? 39.719 -19.711 -1.291 1.00 71.81 813 TYR A C 1
ATOM 6371 O O . TYR A 1 813 ? 39.974 -20.571 -0.440 1.00 71.81 813 TYR A O 1
ATOM 6379 N N . ASP A 1 814 ? 39.447 -18.441 -0.980 1.00 75.31 814 ASP A N 1
ATOM 6380 C CA . ASP A 1 814 ? 39.389 -17.955 0.401 1.00 75.31 814 ASP A CA 1
ATOM 6381 C C . ASP A 1 814 ? 38.224 -18.607 1.164 1.00 75.31 814 ASP A C 1
ATOM 6383 O O . ASP A 1 814 ? 38.430 -19.157 2.249 1.00 75.31 814 ASP A O 1
ATOM 6387 N N . LEU A 1 815 ? 37.028 -18.649 0.563 1.00 70.44 815 LEU A N 1
ATOM 6388 C CA . LEU A 1 815 ? 35.850 -19.291 1.160 1.00 70.44 815 LEU A CA 1
ATOM 6389 C C . LEU A 1 815 ? 36.039 -20.804 1.338 1.00 70.44 815 LEU A C 1
ATOM 6391 O O . LEU A 1 815 ? 35.696 -21.356 2.384 1.00 70.44 815 LEU A O 1
ATOM 6395 N N . PHE A 1 816 ? 36.624 -21.478 0.345 1.00 71.00 816 PHE A N 1
ATOM 6396 C CA . PHE A 1 816 ? 36.848 -22.923 0.401 1.00 71.00 816 PHE A CA 1
ATOM 6397 C C . PHE A 1 816 ? 37.876 -23.325 1.469 1.00 71.00 816 PHE A C 1
ATOM 6399 O O . PHE A 1 816 ? 37.675 -24.299 2.194 1.00 71.00 816 PHE A O 1
ATOM 6406 N N . SER A 1 817 ? 38.974 -22.577 1.601 1.00 74.00 817 SER A N 1
ATOM 6407 C CA . SER A 1 817 ? 40.018 -22.883 2.593 1.00 74.00 817 SER A CA 1
ATOM 6408 C C . SER A 1 817 ? 39.513 -22.680 4.025 1.00 74.00 817 SER A C 1
ATOM 6410 O O . SER A 1 817 ? 39.799 -23.484 4.912 1.00 74.00 817 SER A O 1
ATOM 6412 N N . LEU A 1 818 ? 38.709 -21.637 4.236 1.00 74.12 818 LEU A N 1
ATOM 6413 C CA . LEU A 1 818 ? 38.070 -21.346 5.515 1.00 74.12 818 LEU A CA 1
ATOM 6414 C C . LEU A 1 818 ? 37.022 -22.403 5.900 1.00 74.12 818 LEU A C 1
ATOM 6416 O O . LEU A 1 818 ? 36.932 -22.788 7.064 1.00 74.12 818 LEU A O 1
ATOM 6420 N N . MET A 1 819 ? 36.263 -22.913 4.928 1.00 72.25 819 MET A N 1
ATOM 6421 C CA . MET A 1 819 ? 35.253 -23.951 5.143 1.00 72.25 819 MET A CA 1
ATOM 6422 C C . MET A 1 819 ? 35.834 -25.217 5.782 1.00 72.25 819 MET A C 1
ATOM 6424 O O . MET A 1 819 ? 35.311 -25.697 6.785 1.00 72.25 819 MET A O 1
ATOM 6428 N N . ILE A 1 820 ? 36.895 -25.789 5.202 1.00 71.19 820 ILE A N 1
ATOM 6429 C CA . ILE A 1 820 ? 37.447 -27.073 5.677 1.00 71.19 820 ILE A CA 1
ATOM 6430 C C . ILE A 1 820 ? 38.048 -26.901 7.073 1.00 71.19 820 ILE A C 1
ATOM 6432 O O . ILE A 1 820 ? 37.912 -27.780 7.928 1.00 71.19 820 ILE A O 1
ATOM 6436 N N . PHE A 1 821 ? 38.638 -25.734 7.327 1.00 78.00 821 PHE A N 1
ATOM 6437 C CA . PHE A 1 821 ? 39.125 -25.354 8.642 1.00 78.00 821 PHE A CA 1
ATOM 6438 C C . PHE A 1 821 ? 37.997 -25.301 9.686 1.00 78.00 821 PHE A C 1
ATOM 6440 O O . PHE A 1 821 ? 38.103 -25.947 10.730 1.00 78.00 821 PHE A O 1
ATOM 6447 N N . LEU A 1 822 ? 36.892 -24.603 9.391 1.00 72.25 822 LEU A N 1
ATOM 6448 C CA . LEU A 1 822 ? 35.735 -24.504 10.289 1.00 72.25 822 LEU A CA 1
ATOM 6449 C C . LEU A 1 822 ? 35.067 -25.863 10.530 1.00 72.25 822 LEU A C 1
ATOM 6451 O O . LEU A 1 822 ? 34.746 -26.179 11.673 1.00 72.25 822 LEU A O 1
ATOM 6455 N N . LEU A 1 823 ? 34.943 -26.703 9.497 1.00 71.69 823 LEU A N 1
ATOM 6456 C CA . LEU A 1 823 ? 34.429 -28.072 9.616 1.00 71.69 823 LEU A CA 1
ATOM 6457 C C . LEU A 1 823 ? 35.265 -28.906 10.602 1.00 71.69 823 LEU A C 1
ATOM 6459 O O . LEU A 1 823 ? 34.719 -29.658 11.405 1.00 71.69 823 LEU A O 1
ATOM 6463 N N . CYS A 1 824 ? 36.594 -28.775 10.573 1.00 75.25 824 CYS A N 1
ATOM 6464 C CA . CYS A 1 824 ? 37.470 -29.488 11.505 1.00 75.25 824 CYS A CA 1
ATOM 6465 C C . CYS A 1 824 ? 37.383 -28.921 12.927 1.00 75.25 824 CYS A C 1
ATOM 6467 O O . CYS A 1 824 ? 37.336 -29.687 13.890 1.00 75.25 824 CYS A O 1
ATOM 6469 N N . LEU A 1 825 ? 37.315 -27.596 13.067 1.00 76.62 825 LEU A N 1
ATOM 6470 C CA . LEU A 1 825 ? 37.184 -26.918 14.358 1.00 76.62 825 LEU A CA 1
ATOM 6471 C C . LEU A 1 825 ? 35.862 -27.266 15.063 1.00 76.62 825 LEU A C 1
ATOM 6473 O O . LEU A 1 825 ? 35.840 -27.548 16.264 1.00 76.62 825 LEU A O 1
ATOM 6477 N N . GLU A 1 826 ? 34.765 -27.310 14.309 1.00 69.81 826 GLU A N 1
ATOM 6478 C CA . GLU A 1 826 ? 33.447 -27.723 14.791 1.00 69.81 826 GLU A CA 1
ATOM 6479 C C . GLU A 1 826 ? 33.497 -29.137 15.389 1.00 69.81 826 GLU A C 1
ATOM 6481 O O . GLU A 1 826 ? 33.010 -29.382 16.495 1.00 69.81 826 GLU A O 1
ATOM 6486 N N . ARG A 1 827 ? 34.167 -30.073 14.707 1.00 73.06 827 ARG A N 1
ATOM 6487 C CA . ARG A 1 827 ? 34.271 -31.459 15.181 1.00 73.06 827 ARG A CA 1
ATOM 6488 C C . ARG A 1 827 ? 35.134 -31.564 16.433 1.00 73.06 827 ARG A C 1
ATOM 6490 O O . ARG A 1 827 ? 34.709 -32.200 17.393 1.00 73.06 827 ARG A O 1
ATOM 6497 N N . VAL A 1 828 ? 36.289 -30.899 16.490 1.00 75.31 828 VAL A N 1
ATOM 6498 C CA . VAL A 1 828 ? 37.141 -30.901 17.697 1.00 75.31 828 VAL A CA 1
ATOM 6499 C C . VAL A 1 828 ? 36.384 -30.370 18.917 1.00 75.31 828 VAL A C 1
ATOM 6501 O O . VAL A 1 828 ? 36.427 -30.984 19.987 1.00 75.31 828 VAL A O 1
ATOM 6504 N N . THR A 1 829 ? 35.662 -29.257 18.771 1.00 69.50 829 THR A N 1
ATOM 6505 C CA . THR A 1 829 ? 34.946 -28.618 19.890 1.00 69.50 829 THR A CA 1
ATOM 6506 C C . THR A 1 829 ? 33.775 -29.462 20.397 1.00 69.50 829 THR A C 1
ATOM 6508 O O . THR A 1 829 ? 33.563 -29.526 21.611 1.00 69.50 829 THR A O 1
ATOM 6511 N N . ALA A 1 830 ? 33.085 -30.194 19.515 1.00 64.88 830 ALA A N 1
ATOM 6512 C CA . ALA A 1 830 ? 32.042 -31.150 19.894 1.00 64.88 830 ALA A CA 1
ATOM 6513 C C . ALA A 1 830 ? 32.564 -32.296 20.784 1.00 64.88 830 ALA A C 1
ATOM 6515 O O . ALA A 1 830 ? 31.856 -32.756 21.687 1.00 64.88 830 ALA A O 1
ATOM 6516 N N . PHE A 1 831 ? 33.812 -32.740 20.585 1.00 65.25 831 PHE A N 1
ATOM 6517 C CA . PHE A 1 831 ? 34.400 -33.843 21.358 1.00 65.25 831 PHE A CA 1
ATOM 6518 C C . PHE A 1 831 ? 35.227 -33.405 22.565 1.00 65.25 831 PHE A C 1
ATOM 6520 O O . PHE A 1 831 ? 35.355 -34.195 23.501 1.00 65.25 831 PHE A O 1
ATOM 6527 N N . TYR A 1 832 ? 35.751 -32.178 22.599 1.00 66.50 832 TYR A N 1
ATOM 6528 C CA . TYR A 1 832 ? 36.580 -31.705 23.711 1.00 66.50 832 TYR A CA 1
ATOM 6529 C C . TYR A 1 832 ? 35.776 -31.563 25.018 1.00 66.50 832 TYR A C 1
ATOM 6531 O O . TYR A 1 832 ? 36.112 -32.197 26.022 1.00 66.50 832 TYR A O 1
ATOM 6539 N N . LYS A 1 833 ? 34.646 -30.837 25.011 1.00 62.38 833 LYS A N 1
ATOM 6540 C CA . LYS A 1 833 ? 33.778 -30.645 26.193 1.00 62.38 833 LYS A CA 1
ATOM 6541 C C . LYS A 1 833 ? 32.299 -30.581 25.791 1.00 62.38 833 LYS A C 1
ATOM 6543 O O . LYS A 1 833 ? 31.931 -29.846 24.882 1.00 62.38 833 LYS A O 1
ATOM 6548 N N . LEU A 1 834 ? 31.445 -31.354 26.472 1.00 54.28 834 LEU A N 1
ATOM 6549 C CA . LEU A 1 834 ? 30.000 -31.364 26.210 1.00 54.28 834 LEU A CA 1
ATOM 6550 C C . LEU A 1 834 ? 29.426 -29.961 26.475 1.00 54.28 834 LEU A C 1
ATOM 6552 O O . LEU A 1 834 ? 29.735 -29.374 27.508 1.00 54.28 834 LEU A O 1
ATOM 6556 N N . GLY A 1 835 ? 28.643 -29.414 25.544 1.00 52.50 835 GLY A N 1
ATOM 6557 C CA . GLY A 1 835 ? 28.118 -28.045 25.647 1.00 52.50 835 GLY A CA 1
ATOM 6558 C C . GLY A 1 835 ? 29.008 -26.966 25.020 1.00 52.50 835 GLY A C 1
ATOM 6559 O O . GLY A 1 835 ? 28.493 -25.935 24.610 1.00 52.50 835 GLY A O 1
ATOM 6560 N N . LEU A 1 836 ? 30.317 -27.203 24.863 1.00 61.50 836 LEU A N 1
ATOM 6561 C CA . LEU A 1 836 ? 31.244 -26.201 24.318 1.00 61.50 836 LEU A CA 1
ATOM 6562 C C . LEU A 1 836 ? 30.964 -25.880 22.842 1.00 61.50 836 LEU A C 1
ATOM 6564 O O . LEU A 1 836 ? 31.066 -24.726 22.447 1.00 61.50 836 LEU A O 1
ATOM 6568 N N . HIS A 1 837 ? 30.560 -26.879 22.052 1.00 62.16 837 HIS A N 1
ATOM 6569 C CA . HIS A 1 837 ? 30.122 -26.688 20.662 1.00 62.16 837 HIS A CA 1
ATOM 6570 C C . HIS A 1 837 ? 28.944 -25.709 20.563 1.00 62.16 837 HIS A C 1
ATOM 6572 O O . HIS A 1 837 ? 29.033 -24.750 19.807 1.00 62.16 837 HIS A O 1
ATOM 6578 N N . TYR A 1 838 ? 27.926 -25.863 21.416 1.00 55.88 838 TYR A N 1
ATOM 6579 C CA . TYR A 1 838 ? 26.769 -24.962 21.462 1.00 55.88 838 TYR A CA 1
ATOM 6580 C C . TYR A 1 838 ? 27.115 -23.543 21.938 1.00 55.88 838 TYR A C 1
ATOM 6582 O O . TYR A 1 838 ? 26.437 -22.598 21.568 1.00 55.88 838 TYR A O 1
ATOM 6590 N N . VAL A 1 839 ? 28.176 -23.380 22.736 1.00 62.34 839 VAL A N 1
ATOM 6591 C CA . VAL A 1 839 ? 28.649 -22.061 23.197 1.00 62.34 839 VAL A CA 1
ATOM 6592 C C . VAL A 1 839 ? 29.510 -21.359 22.139 1.00 62.34 839 VAL A C 1
ATOM 6594 O O . VAL A 1 839 ? 29.519 -20.130 22.063 1.00 62.34 839 VAL A O 1
ATOM 6597 N N . ILE A 1 840 ? 30.281 -22.109 21.349 1.00 58.41 840 ILE A N 1
ATOM 6598 C CA . ILE A 1 840 ? 31.171 -21.549 20.319 1.00 58.41 840 ILE A CA 1
ATOM 6599 C C . ILE A 1 840 ? 30.400 -21.262 19.024 1.00 58.41 840 ILE A C 1
ATOM 6601 O O . ILE A 1 840 ? 30.597 -20.203 18.434 1.00 58.41 840 ILE A O 1
ATOM 6605 N N . PHE A 1 841 ? 29.512 -22.168 18.613 1.00 60.47 841 PHE A N 1
ATOM 6606 C CA . PHE A 1 841 ? 28.737 -22.100 17.368 1.00 60.47 841 PHE A CA 1
ATOM 6607 C C . PHE A 1 841 ? 27.265 -21.755 17.623 1.00 60.47 841 PHE A C 1
ATOM 6609 O O . PHE A 1 841 ? 26.356 -22.327 17.024 1.00 60.47 841 PHE A O 1
ATOM 6616 N N . ASP A 1 842 ? 27.036 -20.816 18.538 1.00 62.06 842 ASP A N 1
ATOM 6617 C CA . ASP A 1 842 ? 25.734 -20.173 18.707 1.00 62.06 842 ASP A CA 1
ATOM 6618 C C . ASP A 1 842 ? 25.403 -19.292 17.487 1.00 62.06 842 ASP A C 1
ATOM 6620 O O . ASP A 1 842 ? 26.319 -18.858 16.780 1.00 62.06 842 ASP A O 1
ATOM 6624 N N . ILE A 1 843 ? 24.124 -19.019 17.223 1.00 54.31 843 ILE A N 1
ATOM 6625 C CA . ILE A 1 843 ? 23.657 -18.324 16.007 1.00 54.31 843 ILE A CA 1
ATOM 6626 C C . ILE A 1 843 ? 24.342 -16.956 15.863 1.00 54.31 843 ILE A C 1
ATOM 6628 O O . ILE A 1 843 ? 24.959 -16.684 14.830 1.00 54.31 843 ILE A O 1
ATOM 6632 N N . ASP A 1 844 ? 24.353 -16.153 16.928 1.00 51.78 844 ASP A N 1
ATOM 6633 C CA . ASP A 1 844 ? 24.920 -14.797 16.916 1.00 51.78 844 ASP A CA 1
ATOM 6634 C C . ASP A 1 844 ? 26.445 -14.791 16.732 1.00 51.78 844 ASP A C 1
ATOM 6636 O O . ASP A 1 844 ? 27.013 -13.977 15.999 1.00 51.78 844 ASP A O 1
ATOM 6640 N N . ARG A 1 845 ? 27.142 -15.742 17.362 1.00 61.88 845 ARG A N 1
ATOM 6641 C CA . ARG A 1 845 ? 28.606 -15.869 17.252 1.00 61.88 845 ARG A CA 1
ATOM 6642 C C . ARG A 1 845 ? 29.021 -16.426 15.902 1.00 61.88 845 ARG A C 1
ATOM 6644 O O . ARG A 1 845 ? 30.042 -16.017 15.355 1.00 61.88 845 ARG A O 1
ATOM 6651 N N . THR A 1 846 ? 28.219 -17.323 15.344 1.00 58.53 846 THR A N 1
ATOM 6652 C CA . THR A 1 846 ? 28.436 -17.875 14.009 1.00 58.53 846 THR A CA 1
ATOM 6653 C C . THR A 1 846 ? 28.248 -16.794 12.948 1.00 58.53 846 THR A C 1
ATOM 6655 O O . THR A 1 846 ? 29.069 -16.686 12.035 1.00 58.53 846 THR A O 1
ATOM 6658 N N . LEU A 1 847 ? 27.247 -15.925 13.115 1.00 56.12 847 LEU A N 1
ATOM 6659 C CA . LEU A 1 847 ? 27.064 -14.739 12.282 1.00 56.12 847 LEU A CA 1
ATOM 6660 C C . LEU A 1 847 ? 28.263 -13.782 12.390 1.00 56.12 847 LEU A C 1
ATOM 6662 O O . LEU A 1 847 ? 28.793 -13.341 11.371 1.00 56.12 847 LEU A O 1
ATOM 6666 N N . LEU A 1 848 ? 28.768 -13.530 13.601 1.00 64.62 848 LEU A N 1
ATOM 6667 C CA . LEU A 1 848 ? 29.957 -12.698 13.821 1.00 64.62 848 LEU A CA 1
ATOM 6668 C C . LEU A 1 848 ? 31.226 -13.280 13.170 1.00 64.62 848 LEU A C 1
ATOM 6670 O O . LEU A 1 848 ? 32.014 -12.538 12.574 1.00 64.62 848 LEU A O 1
ATOM 6674 N N . ILE A 1 849 ? 31.422 -14.601 13.242 1.00 66.00 849 ILE A N 1
ATOM 6675 C CA . ILE A 1 849 ? 32.526 -15.303 12.567 1.00 66.00 849 ILE A CA 1
ATOM 6676 C C . ILE A 1 849 ? 32.405 -15.134 11.048 1.00 66.00 849 ILE A C 1
ATOM 6678 O O . ILE A 1 849 ? 33.398 -14.812 10.393 1.00 66.00 849 ILE A O 1
ATOM 6682 N N . LEU A 1 850 ? 31.202 -15.282 10.484 1.00 60.97 850 LEU A N 1
ATOM 6683 C CA . LEU A 1 850 ? 30.952 -15.101 9.051 1.00 60.97 850 LEU A CA 1
ATOM 6684 C C . LEU A 1 850 ? 31.227 -13.668 8.583 1.00 60.97 850 LEU A C 1
ATOM 6686 O O . LEU A 1 850 ? 31.923 -13.480 7.584 1.00 60.97 850 LEU A O 1
ATOM 6690 N N . ILE A 1 851 ? 30.755 -12.667 9.331 1.00 62.97 851 ILE A N 1
ATOM 6691 C CA . ILE A 1 851 ? 31.001 -11.245 9.046 1.00 62.97 851 ILE A CA 1
ATOM 6692 C C . ILE A 1 851 ? 32.503 -10.941 9.095 1.00 62.97 851 ILE A C 1
ATOM 6694 O O . ILE A 1 851 ? 33.037 -10.302 8.188 1.00 62.97 851 ILE A O 1
ATOM 6698 N N . SER A 1 852 ? 33.206 -11.452 10.108 1.00 69.94 852 SER A N 1
ATOM 6699 C CA . SER A 1 852 ? 34.653 -11.254 10.260 1.00 69.94 852 SER A CA 1
ATOM 6700 C C . SER A 1 852 ? 35.433 -11.870 9.097 1.00 69.94 852 SER A C 1
ATOM 6702 O O . SER A 1 852 ? 36.338 -11.245 8.544 1.00 69.94 852 SER A O 1
ATOM 6704 N N . CYS A 1 853 ? 35.053 -13.074 8.668 1.00 69.81 853 CYS A N 1
ATOM 6705 C CA . CYS A 1 853 ? 35.668 -13.740 7.524 1.00 69.81 853 CYS A CA 1
ATOM 6706 C C . CYS A 1 853 ? 35.415 -12.984 6.214 1.00 69.81 853 CYS A C 1
ATOM 6708 O O . CYS A 1 853 ? 36.339 -12.803 5.421 1.00 69.81 853 CYS A O 1
ATOM 6710 N N . PHE A 1 854 ? 34.195 -12.485 6.003 1.00 67.88 854 PHE A N 1
ATOM 6711 C CA . PHE A 1 854 ? 33.852 -11.682 4.830 1.00 67.88 854 PHE A CA 1
ATOM 6712 C C . PHE A 1 854 ? 34.625 -10.357 4.784 1.00 67.88 854 PHE A C 1
ATOM 6714 O O . PHE A 1 854 ? 35.121 -9.966 3.724 1.00 67.88 854 PHE A O 1
ATOM 6721 N N . LEU A 1 855 ? 34.792 -9.691 5.931 1.00 71.44 855 LEU A N 1
ATOM 6722 C CA . LEU A 1 855 ? 35.568 -8.456 6.045 1.00 71.44 855 LEU A CA 1
ATOM 6723 C C . LEU A 1 855 ? 37.042 -8.684 5.678 1.00 71.44 855 LEU A C 1
ATOM 6725 O O . LEU A 1 855 ? 37.602 -7.927 4.886 1.00 71.44 855 LEU A O 1
ATOM 6729 N N . ILE A 1 856 ? 37.653 -9.760 6.188 1.00 74.19 856 ILE A N 1
ATOM 6730 C CA . ILE A 1 856 ? 39.048 -10.121 5.887 1.00 74.19 856 ILE A CA 1
ATOM 6731 C C . ILE A 1 856 ? 39.238 -10.381 4.385 1.00 74.19 856 ILE A C 1
ATOM 6733 O O . ILE A 1 856 ? 40.188 -9.871 3.786 1.00 74.19 856 ILE A O 1
ATOM 6737 N N . ILE A 1 857 ? 38.321 -11.127 3.758 1.00 75.00 857 ILE A N 1
ATOM 6738 C CA . ILE A 1 857 ? 38.350 -11.404 2.312 1.00 75.00 857 ILE A CA 1
ATOM 6739 C C . ILE A 1 857 ? 38.204 -10.103 1.511 1.00 75.00 857 ILE A C 1
ATOM 6741 O O . ILE A 1 857 ? 38.965 -9.860 0.573 1.00 75.00 857 ILE A O 1
ATOM 6745 N N . SER A 1 858 ? 37.283 -9.226 1.914 1.00 70.50 858 SER A N 1
ATOM 6746 C CA . SER A 1 858 ? 37.018 -7.951 1.237 1.00 70.50 858 SER A CA 1
ATOM 6747 C C . SER A 1 858 ? 38.223 -7.007 1.276 1.00 70.50 858 SER A C 1
ATOM 6749 O O . SER A 1 858 ? 38.609 -6.457 0.243 1.00 70.50 858 SER A O 1
ATOM 6751 N N . VAL A 1 859 ? 38.876 -6.868 2.435 1.00 75.56 859 VAL A N 1
ATOM 6752 C CA . VAL A 1 859 ? 40.088 -6.044 2.594 1.00 75.56 859 VAL A CA 1
ATOM 6753 C C . VAL A 1 859 ? 41.239 -6.591 1.747 1.00 75.56 859 VAL A C 1
ATOM 6755 O O . VAL A 1 859 ? 41.923 -5.828 1.062 1.00 75.56 859 VAL A O 1
ATOM 6758 N N . LYS A 1 860 ? 41.433 -7.915 1.735 1.00 74.94 860 LYS A N 1
ATOM 6759 C CA . LYS A 1 860 ? 42.471 -8.574 0.930 1.00 74.94 860 LYS A CA 1
ATOM 6760 C C . LYS A 1 860 ? 42.260 -8.352 -0.573 1.00 74.94 860 LYS A C 1
ATOM 6762 O O . LYS A 1 860 ? 43.224 -8.080 -1.289 1.00 74.94 860 LYS A O 1
ATOM 6767 N N . ILE A 1 861 ? 41.015 -8.415 -1.049 1.00 75.12 861 ILE A N 1
ATOM 6768 C CA . ILE A 1 861 ? 40.665 -8.142 -2.452 1.00 75.12 861 ILE A CA 1
ATOM 6769 C C . ILE A 1 861 ? 40.887 -6.669 -2.788 1.00 75.12 861 ILE A C 1
ATOM 6771 O O . ILE A 1 861 ? 41.531 -6.379 -3.793 1.00 75.12 861 ILE A O 1
ATOM 6775 N N . ALA A 1 862 ? 40.427 -5.744 -1.943 1.00 73.00 862 ALA A N 1
ATOM 6776 C CA . ALA A 1 862 ? 40.622 -4.311 -2.152 1.00 73.00 862 ALA A CA 1
ATOM 6777 C C . ALA A 1 862 ? 42.114 -3.942 -2.236 1.00 73.00 862 ALA A C 1
ATOM 6779 O O . ALA A 1 862 ? 42.518 -3.213 -3.141 1.00 73.00 862 ALA A O 1
ATOM 6780 N N . ALA A 1 863 ? 42.951 -4.510 -1.362 1.00 73.06 863 ALA A N 1
ATOM 6781 C CA . ALA A 1 863 ? 44.400 -4.314 -1.394 1.00 73.06 863 ALA A CA 1
ATOM 6782 C C . ALA A 1 863 ? 45.044 -4.886 -2.672 1.00 73.06 863 ALA A C 1
ATOM 6784 O O . ALA A 1 863 ? 45.891 -4.236 -3.288 1.00 73.06 863 ALA A O 1
ATOM 6785 N N . ALA A 1 864 ? 44.623 -6.078 -3.110 1.00 70.81 864 ALA A N 1
ATOM 6786 C CA . ALA A 1 864 ? 45.103 -6.681 -4.353 1.00 70.81 864 ALA A CA 1
ATOM 6787 C C . ALA A 1 864 ? 44.717 -5.850 -5.590 1.00 70.81 864 ALA A C 1
ATOM 6789 O O . ALA A 1 864 ? 45.540 -5.674 -6.489 1.00 70.81 864 ALA A O 1
ATOM 6790 N N . TRP A 1 865 ? 43.499 -5.301 -5.612 1.00 73.62 865 TRP A N 1
ATOM 6791 C CA . TRP A 1 865 ? 43.001 -4.430 -6.678 1.00 73.62 865 TRP A CA 1
ATOM 6792 C C . TRP A 1 865 ? 43.707 -3.075 -6.709 1.00 73.62 865 TRP A C 1
ATOM 6794 O O . TRP A 1 865 ? 44.134 -2.648 -7.778 1.00 73.62 865 TRP A O 1
ATOM 6804 N N . ALA A 1 866 ? 43.891 -2.429 -5.555 1.00 72.94 866 ALA A N 1
ATOM 6805 C CA . ALA A 1 866 ? 44.599 -1.153 -5.459 1.00 72.94 866 ALA A CA 1
ATOM 6806 C C . ALA A 1 866 ? 46.029 -1.261 -6.008 1.00 72.94 866 ALA A C 1
ATOM 6808 O O . ALA A 1 866 ? 46.470 -0.413 -6.779 1.00 72.94 866 ALA A O 1
ATOM 6809 N N . ILE A 1 867 ? 46.733 -2.348 -5.684 1.00 69.19 867 ILE A N 1
ATOM 6810 C CA . ILE A 1 867 ? 48.115 -2.570 -6.127 1.00 69.19 867 ILE A CA 1
ATOM 6811 C C . ILE A 1 867 ? 48.179 -2.993 -7.603 1.00 69.19 867 ILE A C 1
ATOM 6813 O O . ILE A 1 867 ? 49.088 -2.573 -8.315 1.00 69.19 867 ILE A O 1
ATOM 6817 N N . ALA A 1 868 ? 47.209 -3.767 -8.100 1.00 68.69 868 ALA A N 1
ATOM 6818 C CA . ALA A 1 868 ? 47.113 -4.088 -9.527 1.00 68.69 868 ALA A CA 1
ATOM 6819 C C . ALA A 1 868 ? 46.762 -2.853 -10.382 1.00 68.69 868 ALA A C 1
ATOM 6821 O O . ALA A 1 868 ? 47.204 -2.744 -11.525 1.00 68.69 868 ALA A O 1
ATOM 6822 N N . PHE A 1 869 ? 46.030 -1.887 -9.817 1.00 70.62 869 PHE A N 1
ATOM 6823 C CA . PHE A 1 869 ? 45.744 -0.601 -10.454 1.00 70.62 869 PHE A CA 1
ATOM 6824 C C . PHE A 1 869 ? 46.997 0.283 -10.587 1.00 70.62 869 PHE A C 1
ATOM 6826 O O . PHE A 1 869 ? 47.127 1.017 -11.562 1.00 70.62 869 PHE A O 1
ATOM 6833 N N . MET A 1 870 ? 47.961 0.178 -9.665 1.00 72.31 870 MET A N 1
ATOM 6834 C CA . MET A 1 870 ? 49.229 0.917 -9.765 1.00 72.31 870 MET A CA 1
ATOM 6835 C C . MET A 1 870 ? 50.128 0.447 -10.926 1.00 72.31 870 MET A C 1
ATOM 6837 O O . MET A 1 870 ? 50.978 1.212 -11.369 1.00 72.31 870 MET A O 1
ATOM 6841 N N . ASP A 1 871 ? 49.928 -0.770 -11.447 1.00 70.94 871 ASP A N 1
ATOM 6842 C CA . ASP A 1 871 ? 50.687 -1.357 -12.571 1.00 70.94 871 ASP A CA 1
ATOM 6843 C C . ASP A 1 871 ? 49.755 -1.699 -13.761 1.00 70.94 871 ASP A C 1
ATOM 6845 O O . ASP A 1 871 ? 49.918 -2.691 -14.478 1.00 70.94 871 ASP A O 1
ATOM 6849 N N . MET A 1 872 ? 48.713 -0.880 -13.960 1.00 74.94 872 MET A N 1
ATOM 6850 C CA . MET A 1 872 ? 47.562 -1.206 -14.816 1.00 74.94 872 MET A CA 1
ATOM 6851 C C . MET A 1 872 ? 47.863 -1.325 -16.321 1.00 74.94 872 MET A C 1
ATOM 6853 O O . MET A 1 872 ? 47.062 -1.891 -17.068 1.00 74.94 872 MET A O 1
ATOM 6857 N N . HIS A 1 873 ? 48.998 -0.793 -16.781 1.00 77.75 873 HIS A N 1
ATOM 6858 C CA . HIS A 1 873 ? 49.395 -0.786 -18.194 1.00 77.75 873 HIS A CA 1
ATOM 6859 C C . HIS A 1 873 ? 50.268 -1.981 -18.596 1.00 77.75 873 HIS A C 1
ATOM 6861 O O . HIS A 1 873 ? 50.575 -2.143 -19.782 1.00 77.75 873 HIS A O 1
ATOM 6867 N N . ARG A 1 874 ? 50.650 -2.842 -17.643 1.00 82.62 874 ARG A N 1
ATOM 6868 C CA . ARG A 1 874 ? 51.436 -4.042 -17.933 1.00 82.62 874 ARG A CA 1
ATOM 6869 C C . ARG A 1 874 ? 50.660 -4.985 -18.852 1.00 82.62 874 ARG A C 1
ATOM 6871 O O . ARG A 1 874 ? 49.474 -5.233 -18.641 1.00 82.62 874 ARG A O 1
ATOM 6878 N N . LYS A 1 875 ? 51.336 -5.511 -19.877 1.00 81.44 875 LYS A N 1
ATOM 6879 C CA . LYS A 1 875 ? 50.758 -6.497 -20.798 1.00 81.44 875 LYS A CA 1
ATOM 6880 C C . LYS A 1 875 ? 50.849 -7.895 -20.196 1.00 81.44 875 LYS A C 1
ATOM 6882 O O . LYS A 1 875 ? 51.921 -8.314 -19.768 1.00 81.44 875 LYS A O 1
ATOM 6887 N N . VAL A 1 876 ? 49.724 -8.593 -20.180 1.00 78.62 876 VAL A N 1
ATOM 6888 C CA . VAL A 1 876 ? 49.537 -9.939 -19.631 1.00 78.62 876 VAL A CA 1
ATOM 6889 C C . VAL A 1 876 ? 48.750 -10.786 -20.628 1.00 78.62 876 VAL A C 1
ATOM 6891 O O . VAL A 1 876 ? 48.173 -10.253 -21.582 1.00 78.62 876 VAL A O 1
ATOM 6894 N N . SER A 1 877 ? 48.735 -12.105 -20.449 1.00 75.06 877 SER A N 1
ATOM 6895 C CA . SER A 1 877 ? 47.915 -12.981 -21.291 1.00 75.06 877 SER A CA 1
ATOM 6896 C C . SER A 1 877 ? 46.429 -12.605 -21.198 1.00 75.06 877 SER A C 1
ATOM 6898 O O . SER A 1 877 ? 45.947 -12.261 -20.118 1.00 75.06 877 SER A O 1
ATOM 6900 N N . ALA A 1 878 ? 45.672 -12.722 -22.297 1.00 68.00 878 ALA A N 1
ATOM 6901 C CA . ALA A 1 878 ? 44.209 -12.568 -22.302 1.00 68.00 878 ALA A CA 1
ATOM 6902 C C . ALA A 1 878 ? 43.478 -13.602 -21.425 1.00 68.00 878 ALA A C 1
ATOM 6904 O O . ALA A 1 878 ? 42.311 -13.414 -21.090 1.00 68.00 878 ALA A O 1
ATOM 6905 N N . LEU A 1 879 ? 44.166 -14.670 -21.006 1.00 67.12 879 LEU A N 1
ATOM 6906 C CA . LEU A 1 879 ? 43.673 -15.601 -19.985 1.00 67.12 879 LEU A CA 1
ATOM 6907 C C . LEU A 1 879 ? 43.662 -14.979 -18.578 1.00 67.12 879 LEU A C 1
ATOM 6909 O O . LEU A 1 879 ? 43.057 -15.538 -17.660 1.00 67.12 879 LEU A O 1
ATOM 6913 N N . CYS A 1 880 ? 44.308 -13.819 -18.412 1.00 69.12 880 CYS A N 1
ATOM 6914 C CA . CYS A 1 880 ? 44.362 -13.029 -17.191 1.00 69.12 880 CYS A CA 1
ATOM 6915 C C . CYS A 1 880 ? 44.712 -13.902 -15.977 1.00 69.12 880 CYS A C 1
ATOM 6917 O O . CYS A 1 880 ? 43.948 -13.974 -15.020 1.00 69.12 880 CYS A O 1
ATOM 6919 N N . HIS A 1 881 ? 45.835 -14.629 -16.018 1.00 72.44 881 HIS A N 1
ATOM 6920 C CA . HIS A 1 881 ? 46.242 -15.480 -14.898 1.00 72.44 881 HIS A CA 1
ATOM 6921 C C . HIS A 1 881 ? 46.598 -14.642 -13.663 1.00 72.44 881 HIS A C 1
ATOM 6923 O O . HIS A 1 881 ? 47.287 -13.626 -13.753 1.00 72.44 881 HIS A O 1
ATOM 6929 N N . MET A 1 882 ? 46.199 -15.106 -12.474 1.00 70.69 882 MET A N 1
ATOM 6930 C CA . MET A 1 882 ? 46.406 -14.375 -11.216 1.00 70.69 882 MET A CA 1
ATOM 6931 C C . MET A 1 882 ? 47.870 -14.040 -10.927 1.00 70.69 882 MET A C 1
ATOM 6933 O O . MET A 1 882 ? 48.175 -12.932 -10.493 1.00 70.69 882 MET A O 1
ATOM 6937 N N . ARG A 1 883 ? 48.778 -14.964 -11.246 1.00 72.31 883 ARG A N 1
ATOM 6938 C CA . ARG A 1 883 ? 50.230 -14.776 -11.132 1.00 72.31 883 ARG A CA 1
ATOM 6939 C C . ARG A 1 883 ? 50.768 -13.665 -12.043 1.00 72.31 883 ARG A C 1
ATOM 6941 O O . ARG A 1 883 ? 51.766 -13.036 -11.708 1.00 72.31 883 ARG A O 1
ATOM 6948 N N . GLU A 1 884 ? 50.122 -13.444 -13.186 1.00 73.38 884 GLU A N 1
ATOM 6949 C CA . GLU A 1 884 ? 50.508 -12.439 -14.180 1.00 73.38 884 GLU A CA 1
ATOM 6950 C C . GLU A 1 884 ? 49.838 -11.088 -13.940 1.00 73.38 884 GLU A C 1
ATOM 6952 O O . GLU A 1 884 ? 50.390 -10.077 -14.351 1.00 73.38 884 GLU A O 1
ATOM 6957 N N . CYS A 1 885 ? 48.679 -11.040 -13.280 1.00 72.88 885 CYS A N 1
ATOM 6958 C CA . CYS A 1 885 ? 47.919 -9.800 -13.077 1.00 72.88 885 CYS A CA 1
ATOM 6959 C C . CYS A 1 885 ? 48.184 -9.136 -11.719 1.00 72.88 885 CYS A C 1
ATOM 6961 O O . CYS A 1 885 ? 48.003 -7.930 -11.582 1.00 72.88 885 CYS A O 1
ATOM 6963 N N . ILE A 1 886 ? 48.594 -9.908 -10.709 1.00 75.69 886 ILE A N 1
ATOM 6964 C CA . ILE A 1 886 ? 48.794 -9.427 -9.337 1.00 75.69 886 ILE A CA 1
ATOM 6965 C C . ILE A 1 886 ? 50.292 -9.340 -9.025 1.00 75.69 886 ILE A C 1
ATOM 6967 O O . ILE A 1 886 ? 51.119 -10.056 -9.594 1.00 75.69 886 ILE A O 1
ATOM 6971 N N . ASN A 1 887 ? 50.661 -8.444 -8.107 1.00 80.19 887 ASN A N 1
ATOM 6972 C CA . ASN A 1 887 ? 52.029 -8.327 -7.620 1.00 80.19 887 ASN A CA 1
ATOM 6973 C C . ASN A 1 887 ? 52.540 -9.676 -7.043 1.00 80.19 887 ASN A C 1
ATOM 6975 O O . ASN A 1 887 ? 51.842 -10.296 -6.230 1.00 80.19 887 ASN A O 1
ATOM 6979 N N . PRO A 1 888 ? 53.767 -10.121 -7.391 1.00 77.31 888 PRO A N 1
ATOM 6980 C CA . PRO A 1 888 ? 54.340 -11.380 -6.906 1.00 77.31 888 PRO A CA 1
ATOM 6981 C C . PRO A 1 888 ? 54.375 -11.533 -5.378 1.00 77.31 888 PRO A C 1
ATOM 6983 O O . PRO A 1 888 ? 54.283 -12.653 -4.877 1.00 77.31 888 PRO A O 1
ATOM 6986 N N . ILE A 1 889 ? 54.496 -10.432 -4.630 1.00 77.06 889 ILE A N 1
ATOM 6987 C CA . ILE A 1 889 ? 54.520 -10.432 -3.159 1.00 77.06 889 ILE A CA 1
ATOM 6988 C C . ILE A 1 889 ? 53.151 -10.840 -2.602 1.00 77.06 889 ILE A C 1
ATOM 6990 O O . ILE A 1 889 ? 53.070 -11.709 -1.736 1.00 77.06 889 ILE A O 1
ATOM 6994 N N . ILE A 1 890 ? 52.068 -10.280 -3.148 1.00 76.00 890 ILE A N 1
ATOM 6995 C CA . ILE A 1 890 ? 50.688 -10.586 -2.738 1.00 76.00 890 ILE A CA 1
ATOM 6996 C C . ILE A 1 890 ? 50.313 -12.012 -3.140 1.00 76.00 890 ILE A C 1
ATOM 6998 O O . ILE A 1 890 ? 49.691 -12.733 -2.358 1.00 76.00 890 ILE A O 1
ATOM 7002 N N . TYR A 1 891 ? 50.737 -12.445 -4.331 1.00 80.00 891 TYR A N 1
ATOM 7003 C CA . TYR A 1 891 ? 50.552 -13.823 -4.785 1.00 80.00 891 TYR A CA 1
ATOM 7004 C C . TYR A 1 891 ? 51.214 -14.821 -3.823 1.00 80.00 891 TYR A C 1
ATOM 7006 O O . TYR A 1 891 ? 50.572 -15.768 -3.371 1.00 80.00 891 TYR A O 1
ATOM 7014 N N . ARG A 1 892 ? 52.474 -14.573 -3.433 1.00 79.06 892 ARG A N 1
ATOM 7015 C CA . ARG A 1 892 ? 53.193 -15.410 -2.458 1.00 79.06 892 ARG A CA 1
ATOM 7016 C C . ARG A 1 892 ? 52.551 -15.372 -1.076 1.00 79.06 892 ARG A C 1
ATOM 7018 O O . ARG A 1 892 ? 52.378 -16.423 -0.474 1.00 79.06 892 ARG A O 1
ATOM 7025 N N . SER A 1 893 ? 52.179 -14.191 -0.585 1.00 80.00 893 SER A N 1
ATOM 7026 C CA . SER A 1 893 ? 51.486 -14.039 0.702 1.00 80.00 893 SER A CA 1
ATOM 7027 C C . SER A 1 893 ? 50.188 -14.853 0.738 1.00 80.00 893 SER A C 1
ATOM 7029 O O . SER A 1 893 ? 49.955 -15.605 1.680 1.00 80.00 893 SER A O 1
ATOM 7031 N N . THR A 1 894 ? 49.407 -14.802 -0.342 1.00 77.38 894 THR A N 1
ATOM 7032 C CA . THR A 1 894 ? 48.163 -15.569 -0.492 1.00 77.38 894 THR A CA 1
ATOM 7033 C C . THR A 1 894 ? 48.410 -17.080 -0.481 1.00 77.38 894 THR A C 1
ATOM 7035 O O . THR A 1 894 ? 47.699 -17.817 0.201 1.00 77.38 894 THR A O 1
ATOM 7038 N N . ALA A 1 895 ? 49.453 -17.542 -1.173 1.00 78.50 895 ALA A N 1
ATOM 7039 C CA . ALA A 1 895 ? 49.851 -18.947 -1.173 1.00 78.50 895 ALA A CA 1
ATOM 7040 C C . ALA A 1 895 ? 50.268 -19.439 0.230 1.00 78.50 895 ALA A C 1
ATOM 7042 O O . ALA A 1 895 ? 49.860 -20.524 0.649 1.00 78.50 895 ALA A O 1
ATOM 7043 N N . TRP A 1 896 ? 51.015 -18.625 0.990 1.00 82.69 896 TRP A N 1
ATOM 7044 C CA . TRP A 1 896 ? 51.377 -18.924 2.382 1.00 82.69 896 TRP A CA 1
ATOM 7045 C C . TRP A 1 896 ? 50.147 -19.060 3.283 1.00 82.69 896 TRP A C 1
ATOM 7047 O O . TRP A 1 896 ? 50.076 -19.995 4.081 1.00 82.69 896 TRP A O 1
ATOM 7057 N N . THR A 1 897 ? 49.150 -18.183 3.132 1.00 80.69 897 THR A N 1
ATOM 7058 C CA . THR A 1 897 ? 47.898 -18.255 3.900 1.00 80.69 897 THR A CA 1
ATOM 7059 C C . THR A 1 897 ? 47.161 -19.576 3.672 1.00 80.69 897 THR A C 1
ATOM 7061 O O . THR A 1 897 ? 46.775 -20.231 4.641 1.00 80.69 897 THR A O 1
ATOM 7064 N N . TYR A 1 898 ? 47.006 -20.013 2.417 1.00 81.38 89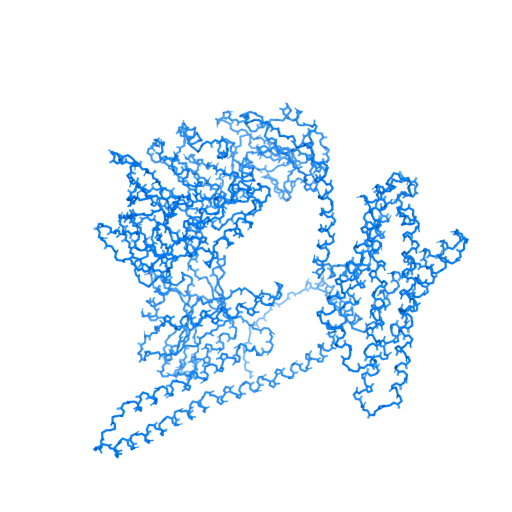8 TYR A N 1
ATOM 7065 C CA . TYR A 1 898 ? 46.337 -21.284 2.106 1.00 81.38 898 TYR A CA 1
ATOM 7066 C C . TYR A 1 898 ? 47.086 -22.492 2.653 1.00 81.38 898 TYR A C 1
ATOM 7068 O O . TYR A 1 898 ? 46.466 -23.427 3.161 1.00 81.38 898 TYR A O 1
ATOM 7076 N N . MET A 1 899 ? 48.415 -22.457 2.592 1.00 83.81 899 MET A N 1
ATOM 7077 C CA . MET A 1 899 ? 49.248 -23.519 3.131 1.00 83.81 899 MET A CA 1
ATOM 7078 C C . MET A 1 899 ? 49.094 -23.632 4.656 1.00 83.81 899 MET A C 1
ATOM 7080 O O . MET A 1 899 ? 48.817 -24.718 5.161 1.00 83.81 899 MET A O 1
ATOM 7084 N N . ILE A 1 900 ? 49.206 -22.518 5.388 1.00 83.44 900 ILE A N 1
ATOM 7085 C CA . ILE A 1 900 ? 49.102 -22.490 6.858 1.00 83.44 900 ILE A CA 1
ATOM 7086 C C . ILE A 1 900 ? 47.732 -22.997 7.324 1.00 83.44 900 ILE A C 1
ATOM 7088 O O . ILE A 1 900 ? 47.662 -23.898 8.163 1.00 83.44 900 ILE A O 1
ATOM 7092 N N . ILE A 1 901 ? 46.643 -22.471 6.751 1.00 83.19 901 ILE A N 1
ATOM 7093 C CA . ILE A 1 901 ? 45.274 -22.898 7.088 1.00 83.19 901 ILE A CA 1
ATOM 7094 C C . ILE A 1 901 ? 45.083 -24.384 6.761 1.00 83.19 901 ILE A C 1
ATOM 7096 O O . ILE A 1 901 ? 44.505 -25.132 7.554 1.00 83.19 901 ILE A O 1
ATOM 7100 N N . GLY A 1 902 ? 45.616 -24.836 5.625 1.00 82.62 902 GLY A N 1
ATOM 7101 C CA . GLY A 1 902 ? 45.560 -26.230 5.208 1.00 82.62 902 GLY A CA 1
ATOM 7102 C C . GLY A 1 902 ? 46.226 -27.190 6.197 1.00 82.62 902 GLY A C 1
ATOM 7103 O O . GLY A 1 902 ? 45.612 -28.176 6.606 1.00 82.62 902 GLY A O 1
ATOM 7104 N N . TYR A 1 903 ? 47.454 -26.905 6.632 1.00 86.56 903 TYR A N 1
ATOM 7105 C CA . TYR A 1 903 ? 48.146 -27.755 7.607 1.00 86.56 903 TYR A CA 1
ATOM 7106 C C . TYR A 1 903 ? 47.473 -27.735 8.986 1.00 86.56 903 TYR A C 1
ATOM 7108 O O . TYR A 1 903 ? 47.318 -28.793 9.597 1.00 86.56 903 TYR A O 1
ATOM 7116 N N . LEU A 1 904 ? 46.999 -26.573 9.456 1.00 85.00 904 LEU A N 1
ATOM 7117 C CA . LEU A 1 904 ? 46.231 -26.474 10.707 1.00 85.00 904 LEU A CA 1
ATOM 7118 C C . LEU A 1 904 ? 44.963 -27.335 10.673 1.00 85.00 904 LEU A C 1
ATOM 7120 O O . LEU A 1 904 ? 44.631 -28.003 11.650 1.00 85.00 904 LEU A O 1
ATOM 7124 N N . THR A 1 905 ? 44.282 -27.366 9.530 1.00 84.62 905 THR A N 1
ATOM 7125 C CA . THR A 1 905 ? 43.084 -28.186 9.312 1.00 84.62 905 THR A CA 1
ATOM 7126 C C . THR A 1 905 ? 43.376 -29.678 9.503 1.00 84.62 905 THR A C 1
ATOM 7128 O O . THR A 1 905 ? 42.638 -30.373 10.204 1.00 84.62 905 THR A O 1
ATOM 7131 N N . VAL A 1 906 ? 44.492 -30.172 8.952 1.00 86.56 906 VAL A N 1
ATOM 7132 C CA . VAL A 1 906 ? 44.933 -31.567 9.136 1.00 86.56 906 VAL A CA 1
ATOM 7133 C C . VAL A 1 906 ? 45.237 -31.859 10.609 1.00 86.56 906 VAL A C 1
ATOM 7135 O O . VAL A 1 906 ? 44.824 -32.898 11.124 1.00 86.56 906 VAL A O 1
ATOM 7138 N N . VAL A 1 907 ? 45.896 -30.934 11.314 1.00 87.00 907 VAL A N 1
ATOM 7139 C CA . VAL A 1 907 ? 46.205 -31.074 12.748 1.00 87.00 907 VAL A CA 1
ATOM 7140 C C . VAL A 1 907 ? 44.929 -31.190 13.589 1.00 87.00 907 VAL A C 1
ATOM 7142 O O . VAL A 1 907 ? 44.812 -32.113 14.398 1.00 87.00 907 VAL A O 1
ATOM 7145 N N . PHE A 1 908 ? 43.941 -30.316 13.376 1.00 84.19 908 PHE A N 1
ATOM 7146 C CA . PHE A 1 908 ? 42.660 -30.384 14.091 1.00 84.19 908 PHE A CA 1
ATOM 7147 C C . PHE A 1 908 ? 41.884 -31.670 13.784 1.00 84.19 908 PHE A C 1
ATOM 7149 O O . PHE A 1 908 ? 41.266 -32.265 14.673 1.00 84.19 908 PHE A O 1
ATOM 7156 N N . TYR A 1 909 ? 41.953 -32.162 12.550 1.00 84.50 909 TYR A N 1
ATOM 7157 C CA . TYR A 1 909 ? 41.350 -33.444 12.207 1.00 84.50 909 TYR A CA 1
ATOM 7158 C C . TYR A 1 909 ? 42.007 -34.618 12.952 1.00 84.50 909 TYR A C 1
ATOM 7160 O O . TYR A 1 909 ? 41.307 -35.447 13.539 1.00 84.50 909 TYR A O 1
ATOM 7168 N N . LEU A 1 910 ? 43.341 -34.663 13.019 1.00 85.38 910 LEU A N 1
ATOM 7169 C CA . LEU A 1 910 ? 44.062 -35.682 13.791 1.00 85.38 910 LEU A CA 1
ATOM 7170 C C . LEU A 1 910 ? 43.726 -35.611 15.289 1.00 85.38 910 LEU A C 1
ATOM 7172 O O . LEU A 1 910 ? 43.508 -36.649 15.917 1.00 85.38 910 LEU A O 1
ATOM 7176 N N . ALA A 1 911 ? 43.592 -34.403 15.846 1.00 83.00 911 ALA A N 1
ATOM 7177 C CA . ALA A 1 911 ? 43.137 -34.200 17.222 1.00 83.00 911 ALA A CA 1
ATOM 7178 C C . ALA A 1 911 ? 41.716 -34.749 17.456 1.00 83.00 911 ALA A C 1
ATOM 7180 O O . ALA A 1 911 ? 41.469 -35.419 18.460 1.00 83.00 911 ALA A O 1
ATOM 7181 N N . THR A 1 912 ? 40.794 -34.544 16.507 1.00 80.88 912 THR A N 1
ATOM 7182 C CA . THR A 1 912 ? 39.437 -35.126 16.546 1.00 80.88 912 THR A CA 1
ATOM 7183 C C . THR A 1 912 ? 39.483 -36.651 16.632 1.00 80.88 912 THR A C 1
ATOM 7185 O O . THR A 1 912 ? 38.815 -37.255 17.475 1.00 80.88 912 THR A O 1
ATOM 7188 N N . VAL A 1 913 ? 40.293 -37.289 15.783 1.00 81.38 913 VAL A N 1
ATOM 7189 C CA . VAL A 1 913 ? 40.442 -38.751 15.755 1.00 81.38 913 VAL A CA 1
ATOM 7190 C C . VAL A 1 913 ? 41.038 -39.270 17.068 1.00 81.38 913 VAL A C 1
ATOM 7192 O O . VAL A 1 913 ? 40.536 -40.253 17.615 1.00 81.38 913 VAL A O 1
ATOM 7195 N N . ALA A 1 914 ? 42.048 -38.592 17.618 1.00 81.06 914 ALA A N 1
ATOM 7196 C CA . ALA A 1 914 ? 42.647 -38.945 18.905 1.00 81.06 914 ALA A CA 1
ATOM 7197 C C . ALA A 1 914 ? 41.630 -38.869 20.063 1.00 81.06 914 ALA A C 1
ATOM 7199 O O . ALA A 1 914 ? 41.529 -39.807 20.859 1.00 81.06 914 ALA A O 1
ATOM 7200 N N . LEU A 1 915 ? 40.812 -37.810 20.120 1.00 75.69 915 LEU A N 1
ATOM 7201 C CA . LEU A 1 915 ? 39.742 -37.652 21.117 1.00 75.69 915 LEU A CA 1
ATOM 7202 C C . LEU A 1 915 ? 38.663 -38.744 21.001 1.00 75.69 915 LEU A C 1
ATOM 7204 O O . LEU A 1 915 ? 38.201 -39.271 22.019 1.00 75.69 915 LEU A O 1
ATOM 7208 N N . LEU A 1 916 ? 38.289 -39.124 19.774 1.00 70.75 916 LEU A N 1
ATOM 7209 C CA . LEU A 1 916 ? 37.343 -40.215 19.502 1.00 70.75 916 LEU A CA 1
ATOM 7210 C C . LEU A 1 916 ? 37.875 -41.585 19.948 1.00 70.75 916 LEU A C 1
ATOM 7212 O O . LEU A 1 916 ? 37.105 -42.410 20.446 1.00 70.75 916 LEU A O 1
ATOM 7216 N N . LEU A 1 917 ? 39.176 -41.839 19.772 1.00 73.19 917 LEU A N 1
ATOM 7217 C CA . LEU A 1 917 ? 39.825 -43.073 20.225 1.00 73.19 917 LEU A CA 1
ATOM 7218 C C . LEU A 1 917 ? 39.945 -43.121 21.752 1.00 73.19 917 LEU A C 1
ATOM 7220 O O . LEU A 1 917 ? 39.669 -44.163 22.341 1.00 73.19 917 LEU A O 1
ATOM 7224 N N . HIS A 1 918 ? 40.271 -41.999 22.399 1.00 74.75 918 HIS A N 1
ATOM 7225 C CA . HIS A 1 918 ? 40.403 -41.917 23.856 1.00 74.75 918 HIS A CA 1
ATOM 7226 C C . HIS A 1 918 ? 39.069 -42.158 24.591 1.00 74.75 918 HIS A C 1
ATOM 7228 O O . HIS A 1 918 ? 39.014 -42.926 25.549 1.00 74.75 918 HIS A O 1
ATOM 7234 N N . ARG A 1 919 ? 37.957 -41.578 24.109 1.00 64.62 919 ARG A N 1
ATOM 7235 C CA . ARG A 1 919 ? 36.622 -41.726 24.734 1.00 64.62 919 ARG A CA 1
ATOM 7236 C C . ARG A 1 919 ? 35.940 -43.079 24.500 1.00 64.62 919 ARG A C 1
ATOM 7238 O O . ARG A 1 919 ? 34.959 -43.388 25.174 1.00 64.62 919 ARG A O 1
ATOM 7245 N N . ARG A 1 920 ? 36.453 -43.905 23.579 1.00 60.62 920 ARG A N 1
ATOM 7246 C CA . ARG A 1 920 ? 35.979 -45.285 23.352 1.00 60.62 920 ARG A CA 1
ATOM 7247 C C . ARG A 1 920 ? 36.158 -46.166 24.592 1.00 60.62 920 ARG A C 1
ATOM 7249 O O . ARG A 1 920 ? 35.386 -47.098 24.778 1.00 60.62 920 ARG A O 1
ATOM 7256 N N . ASN A 1 921 ? 37.154 -45.862 25.421 1.00 56.97 921 ASN A N 1
ATOM 7257 C CA . ASN A 1 921 ? 37.543 -46.705 26.547 1.00 56.97 921 ASN A CA 1
ATOM 7258 C C . ASN A 1 921 ? 36.802 -46.370 27.859 1.00 56.97 921 ASN A C 1
ATOM 7260 O O . ASN A 1 921 ? 37.073 -47.018 28.863 1.00 56.97 921 ASN A O 1
ATOM 7264 N N . THR A 1 922 ? 35.890 -45.382 27.884 1.00 55.69 922 THR A N 1
ATOM 7265 C CA . THR A 1 922 ? 35.387 -44.795 29.147 1.00 55.69 922 THR A CA 1
ATOM 7266 C C . THR A 1 922 ? 33.859 -44.708 29.341 1.00 55.69 922 THR A C 1
ATOM 7268 O O . THR A 1 922 ? 33.438 -44.032 30.274 1.00 55.69 922 THR A O 1
ATOM 7271 N N . THR A 1 923 ? 32.977 -45.352 28.552 1.00 43.12 923 THR A N 1
ATOM 7272 C CA . THR A 1 923 ? 31.504 -45.170 28.742 1.00 43.12 923 THR A CA 1
ATOM 7273 C C . THR A 1 923 ? 30.611 -46.414 28.558 1.00 43.12 923 THR A C 1
ATOM 7275 O O . THR A 1 923 ? 30.929 -47.300 27.773 1.00 43.12 923 THR A O 1
ATOM 7278 N N . CYS A 1 924 ? 29.483 -46.447 29.302 1.00 47.97 924 CYS A N 1
ATOM 7279 C CA . CYS A 1 924 ? 28.652 -47.628 29.629 1.00 47.97 924 CYS A CA 1
ATOM 7280 C C . CYS A 1 924 ? 27.136 -47.498 29.277 1.00 47.97 924 CYS A C 1
ATOM 7282 O O . CYS A 1 924 ? 26.315 -48.222 29.830 1.00 47.97 924 CYS A O 1
ATOM 7284 N N . THR A 1 925 ? 26.708 -46.581 28.389 1.00 49.94 925 THR A N 1
ATOM 7285 C CA . THR A 1 925 ? 25.269 -46.410 28.045 1.00 49.94 925 THR A CA 1
ATOM 7286 C C . THR A 1 925 ? 24.958 -46.545 26.547 1.00 49.94 925 THR A C 1
ATOM 7288 O O . THR A 1 925 ? 25.663 -46.014 25.687 1.00 49.94 925 THR A O 1
ATOM 7291 N N . ILE A 1 926 ? 23.852 -47.233 26.225 1.00 48.44 926 ILE A N 1
ATOM 7292 C CA . ILE A 1 926 ? 23.432 -47.606 24.856 1.00 48.44 926 ILE A CA 1
ATOM 7293 C C . ILE A 1 926 ? 23.168 -46.375 23.963 1.00 48.44 926 ILE A C 1
ATOM 7295 O O . ILE A 1 926 ? 23.607 -46.341 22.813 1.00 48.44 926 ILE A O 1
ATOM 7299 N N . MET A 1 927 ? 22.539 -45.319 24.494 1.00 40.59 927 MET A N 1
ATOM 7300 C CA . MET A 1 927 ? 22.318 -44.057 23.761 1.00 40.59 927 MET A CA 1
ATOM 7301 C C . MET A 1 927 ? 23.630 -43.356 23.381 1.00 40.59 927 MET A C 1
ATOM 7303 O O . MET A 1 927 ? 23.767 -42.820 22.280 1.00 40.59 927 MET A O 1
ATOM 7307 N N . ARG A 1 928 ? 24.629 -43.391 24.272 1.00 53.78 928 ARG A N 1
ATOM 7308 C CA . ARG A 1 928 ? 25.945 -42.790 24.025 1.00 53.78 928 ARG A CA 1
ATOM 7309 C C . ARG A 1 928 ? 26.721 -43.571 22.962 1.00 53.78 928 ARG A C 1
ATOM 7311 O O . ARG A 1 928 ? 27.391 -42.964 22.128 1.00 53.78 928 ARG A O 1
ATOM 7318 N N . GLN A 1 929 ? 26.556 -44.894 22.935 1.00 55.94 929 GLN A N 1
ATOM 7319 C CA . GLN A 1 929 ? 27.113 -45.781 21.912 1.00 55.94 929 GLN A CA 1
ATOM 7320 C C . GLN A 1 929 ? 26.533 -45.490 20.514 1.00 55.94 929 GLN A C 1
ATOM 7322 O O . GLN A 1 929 ? 27.279 -45.440 19.535 1.00 55.94 929 GLN A O 1
ATOM 7327 N N . MET A 1 930 ? 25.220 -45.247 20.412 1.00 52.62 930 MET A N 1
ATOM 7328 C CA . MET A 1 930 ? 24.560 -44.881 19.149 1.00 52.62 930 MET A CA 1
ATOM 7329 C C . MET A 1 930 ? 25.046 -43.529 18.610 1.00 52.62 930 MET A C 1
ATOM 7331 O O . MET A 1 930 ? 25.383 -43.427 17.428 1.00 52.62 930 MET A O 1
ATOM 7335 N N . GLN A 1 931 ? 25.170 -42.519 19.477 1.00 55.25 931 GLN A N 1
ATOM 7336 C CA . GLN A 1 931 ? 25.707 -41.207 19.104 1.00 55.25 931 GLN A CA 1
ATOM 7337 C C . GLN A 1 931 ? 27.158 -41.312 18.596 1.00 55.25 931 GLN A C 1
ATOM 7339 O O . GLN A 1 931 ? 27.483 -40.785 17.534 1.00 55.25 931 GLN A O 1
ATOM 7344 N N . LEU A 1 932 ? 28.020 -42.065 19.291 1.00 60.25 932 LEU A N 1
ATOM 7345 C CA . LEU A 1 932 ? 29.412 -42.295 18.877 1.00 60.25 932 LEU A CA 1
ATOM 7346 C C . LEU A 1 932 ? 29.527 -43.047 17.538 1.00 60.25 932 LEU A C 1
ATOM 7348 O O . LEU A 1 932 ? 30.460 -42.796 16.775 1.00 60.25 932 LEU A O 1
ATOM 7352 N N . ASN A 1 933 ? 28.590 -43.948 17.225 1.00 62.53 933 ASN A N 1
ATOM 7353 C CA . ASN A 1 933 ? 28.575 -44.678 15.954 1.00 62.53 933 ASN A CA 1
ATOM 7354 C C . ASN A 1 933 ? 28.160 -43.794 14.763 1.00 62.53 933 ASN A C 1
ATOM 7356 O O . ASN A 1 933 ? 28.805 -43.881 13.713 1.00 62.53 933 ASN A O 1
ATOM 7360 N N . ARG A 1 934 ? 27.157 -42.911 14.923 1.00 62.97 934 ARG A N 1
ATOM 7361 C CA . ARG A 1 934 ? 26.789 -41.904 13.900 1.00 62.97 934 ARG A CA 1
ATOM 7362 C C . ARG A 1 934 ? 27.967 -40.973 13.621 1.00 62.97 934 ARG A C 1
ATOM 7364 O O . ARG A 1 934 ? 28.391 -40.833 12.475 1.00 62.97 934 ARG A O 1
ATOM 7371 N N . GLU A 1 935 ? 28.564 -40.423 14.672 1.00 61.25 935 GLU A N 1
ATOM 7372 C CA . GLU A 1 935 ? 29.691 -39.494 14.552 1.00 61.25 935 GLU A CA 1
ATOM 7373 C C . GLU A 1 935 ? 30.947 -40.145 13.958 1.00 61.25 935 GLU A C 1
ATOM 7375 O O . GLU A 1 935 ? 31.658 -39.528 13.169 1.00 61.25 935 GLU A O 1
ATOM 7380 N N . ARG A 1 936 ? 31.206 -41.426 14.247 1.00 65.38 936 ARG A N 1
ATOM 7381 C CA . ARG A 1 936 ? 32.304 -42.180 13.619 1.00 65.38 936 ARG A CA 1
ATOM 7382 C C . ARG A 1 936 ? 32.092 -42.359 12.114 1.00 65.38 936 ARG A C 1
ATOM 7384 O O . ARG A 1 936 ? 33.064 -42.325 11.360 1.00 65.38 936 ARG A O 1
ATOM 7391 N N . SER A 1 937 ? 30.848 -42.547 11.673 1.00 63.53 937 SER A N 1
ATOM 7392 C CA . SER A 1 937 ? 30.513 -42.599 10.245 1.00 63.53 937 SER A CA 1
ATOM 7393 C C . SER A 1 937 ? 30.792 -41.257 9.561 1.00 63.53 937 SER A C 1
ATOM 7395 O O . SER A 1 937 ? 31.380 -41.223 8.479 1.00 63.53 937 SER A O 1
ATOM 7397 N N . ILE A 1 938 ? 30.448 -40.147 10.218 1.00 63.28 938 ILE A N 1
ATOM 7398 C CA . ILE A 1 938 ? 30.680 -38.786 9.713 1.00 63.28 938 ILE A CA 1
ATOM 7399 C C . ILE A 1 938 ? 32.182 -38.447 9.704 1.00 63.28 938 ILE A C 1
ATOM 7401 O O . ILE A 1 938 ? 32.701 -37.985 8.693 1.00 63.28 938 ILE A O 1
ATOM 7405 N N . ALA A 1 939 ? 32.930 -38.762 10.765 1.00 66.56 939 ALA A N 1
ATOM 7406 C CA . ALA A 1 939 ? 34.376 -38.525 10.822 1.00 66.56 939 ALA A CA 1
ATOM 7407 C C . ALA A 1 939 ? 35.143 -39.289 9.724 1.00 66.56 939 ALA A C 1
ATOM 7409 O O . ALA A 1 939 ? 36.023 -38.724 9.080 1.00 66.56 939 ALA A O 1
ATOM 7410 N N . ARG A 1 940 ? 34.761 -40.545 9.440 1.00 69.44 940 ARG A N 1
ATOM 7411 C CA . ARG A 1 940 ? 35.313 -41.330 8.314 1.00 69.44 940 ARG A CA 1
ATOM 7412 C C . ARG A 1 940 ? 35.019 -40.700 6.953 1.00 69.44 940 ARG A C 1
ATOM 7414 O O . ARG A 1 940 ? 35.843 -40.783 6.050 1.00 69.44 940 ARG A O 1
ATOM 7421 N N . SER A 1 941 ? 33.858 -40.070 6.826 1.00 65.44 941 SER A N 1
ATOM 7422 C CA . SER A 1 941 ? 33.415 -39.388 5.610 1.00 65.44 941 SER A CA 1
ATOM 7423 C C . SER A 1 941 ? 34.222 -38.115 5.340 1.00 65.44 941 SER A C 1
ATOM 7425 O O . SER A 1 941 ? 34.657 -37.866 4.218 1.00 65.44 941 SER A O 1
ATOM 7427 N N . ILE A 1 942 ? 34.491 -37.346 6.397 1.00 68.25 942 ILE A N 1
ATOM 7428 C CA . ILE A 1 942 ? 35.288 -36.114 6.361 1.00 68.25 942 ILE A CA 1
ATOM 7429 C C . ILE A 1 942 ? 36.784 -36.413 6.138 1.00 68.25 942 ILE A C 1
ATOM 7431 O O . ILE A 1 942 ? 37.468 -35.645 5.463 1.00 68.25 942 ILE A O 1
ATOM 7435 N N . ALA A 1 943 ? 37.286 -37.560 6.614 1.00 73.12 943 ALA A N 1
ATOM 7436 C CA . ALA A 1 943 ? 38.665 -38.018 6.404 1.00 73.12 943 ALA A CA 1
ATOM 7437 C C . ALA A 1 943 ? 39.101 -37.963 4.934 1.00 73.12 943 ALA A C 1
ATOM 7439 O O . ALA A 1 943 ? 40.201 -37.520 4.606 1.00 73.12 943 ALA A O 1
ATOM 7440 N N . PHE A 1 944 ? 38.217 -38.425 4.049 1.00 72.31 944 PHE A N 1
ATOM 7441 C CA . PHE A 1 944 ? 38.491 -38.533 2.625 1.00 72.31 944 PHE A CA 1
ATOM 7442 C C . PHE A 1 944 ? 38.487 -37.157 1.940 1.00 72.31 944 PHE A C 1
ATOM 7444 O O . PHE A 1 944 ? 39.365 -36.873 1.134 1.00 72.31 944 PHE A O 1
ATOM 7451 N N . VAL A 1 945 ? 37.577 -36.262 2.342 1.00 71.06 945 VAL A N 1
ATOM 7452 C CA . VAL A 1 945 ? 37.527 -34.851 1.902 1.00 71.06 945 VAL A CA 1
ATOM 7453 C C . VAL A 1 945 ? 38.823 -34.119 2.267 1.00 71.06 945 VAL A C 1
ATOM 7455 O O . VAL A 1 945 ? 39.399 -33.418 1.433 1.00 71.06 945 VAL A O 1
ATOM 7458 N N . ILE A 1 946 ? 39.317 -34.314 3.492 1.00 75.56 946 ILE A N 1
ATOM 7459 C CA . ILE A 1 946 ? 40.561 -33.696 3.971 1.00 75.56 946 ILE A CA 1
ATOM 7460 C C . ILE A 1 946 ? 41.775 -34.272 3.240 1.00 75.56 946 ILE A C 1
ATOM 7462 O O . ILE A 1 946 ? 42.648 -33.510 2.831 1.00 75.56 946 ILE A O 1
ATOM 7466 N N . LEU A 1 947 ? 41.815 -35.588 3.010 1.00 80.38 947 LEU A N 1
ATOM 7467 C CA . LEU A 1 947 ? 42.883 -36.235 2.244 1.00 80.38 947 LEU A CA 1
ATOM 7468 C C . LEU A 1 947 ? 42.939 -35.720 0.797 1.00 80.38 947 LEU A C 1
ATOM 7470 O O . LEU A 1 947 ? 44.010 -35.339 0.327 1.00 80.38 947 LEU A O 1
ATOM 7474 N N . CYS A 1 948 ? 41.797 -35.653 0.106 1.00 73.88 948 CYS A N 1
ATOM 7475 C CA . CYS A 1 948 ? 41.714 -35.102 -1.249 1.00 73.88 948 CYS A CA 1
ATOM 7476 C C . CYS A 1 948 ? 42.140 -33.630 -1.286 1.00 73.88 948 CYS A C 1
ATOM 7478 O O . CYS A 1 948 ? 42.936 -33.241 -2.136 1.00 73.88 948 CYS A O 1
ATOM 7480 N N . THR A 1 949 ? 41.697 -32.826 -0.318 1.00 74.12 949 THR A N 1
ATOM 7481 C CA . THR A 1 949 ? 42.101 -31.417 -0.204 1.00 74.12 949 THR A CA 1
ATOM 7482 C C . THR A 1 949 ? 43.604 -31.275 0.032 1.00 74.12 949 THR A C 1
ATOM 7484 O O . THR A 1 949 ? 44.257 -30.416 -0.563 1.00 74.12 949 THR A O 1
ATOM 7487 N N . PHE A 1 950 ? 44.186 -32.127 0.873 1.00 80.69 950 PHE A N 1
ATOM 7488 C CA . PHE A 1 950 ? 45.618 -32.111 1.135 1.00 80.69 950 PHE A CA 1
ATOM 7489 C C . PHE A 1 950 ? 46.428 -32.428 -0.124 1.00 80.69 950 PHE A C 1
ATOM 7491 O O . PHE A 1 950 ? 47.309 -31.655 -0.494 1.00 80.69 950 PHE A O 1
ATOM 7498 N N . VAL A 1 951 ? 46.082 -33.513 -0.820 1.00 79.31 951 VAL A N 1
ATOM 7499 C CA . VAL A 1 951 ? 46.793 -33.969 -2.024 1.00 79.31 951 VAL A CA 1
ATOM 7500 C C . VAL A 1 951 ? 46.600 -33.015 -3.201 1.00 79.31 951 VAL A C 1
ATOM 7502 O O . VAL A 1 951 ? 47.548 -32.751 -3.936 1.00 79.31 951 VAL A O 1
ATOM 7505 N N . CYS A 1 952 ? 45.393 -32.488 -3.397 1.00 71.88 952 CYS A N 1
ATOM 7506 C CA . CYS A 1 952 ? 45.050 -31.742 -4.605 1.00 71.88 952 CYS A CA 1
ATOM 7507 C C . CYS A 1 952 ? 45.111 -30.214 -4.434 1.00 71.88 952 CYS A C 1
ATOM 7509 O O . CYS A 1 952 ? 45.023 -29.499 -5.429 1.00 71.88 952 CYS A O 1
ATOM 7511 N N . GLN A 1 953 ? 45.283 -29.684 -3.218 1.00 72.25 953 GLN A N 1
ATOM 7512 C CA . GLN A 1 953 ? 45.373 -28.234 -2.988 1.00 72.25 953 GLN A CA 1
ATOM 7513 C C . GLN A 1 953 ? 46.525 -27.825 -2.076 1.00 72.25 953 GLN A C 1
ATOM 7515 O O . GLN A 1 953 ? 47.325 -26.991 -2.492 1.00 72.25 953 GLN A O 1
ATOM 7520 N N . ILE A 1 954 ? 46.652 -28.400 -0.878 1.00 79.31 954 ILE A N 1
ATOM 7521 C CA . ILE A 1 954 ? 47.702 -27.988 0.073 1.00 79.31 954 ILE A CA 1
ATOM 7522 C C . ILE A 1 954 ? 49.084 -28.334 -0.492 1.00 79.31 954 ILE A C 1
ATOM 7524 O O . ILE A 1 954 ? 49.930 -27.454 -0.631 1.00 79.31 954 ILE A O 1
ATOM 7528 N N . LEU A 1 955 ? 49.278 -29.587 -0.910 1.00 79.75 955 LEU A N 1
ATOM 7529 C CA . LEU A 1 955 ? 50.543 -30.078 -1.447 1.00 79.75 955 LEU A CA 1
ATOM 7530 C C . LEU A 1 955 ? 50.981 -29.331 -2.729 1.00 79.75 955 LEU A C 1
ATOM 7532 O O . LEU A 1 955 ? 52.134 -28.910 -2.777 1.00 79.75 955 LEU A O 1
ATOM 7536 N N . PRO A 1 956 ? 50.118 -29.066 -3.733 1.00 77.88 956 PRO A N 1
ATOM 7537 C CA . PRO A 1 956 ? 50.481 -28.239 -4.886 1.00 77.88 956 PRO A CA 1
ATOM 7538 C C . PRO A 1 956 ? 50.923 -26.814 -4.538 1.00 77.88 956 PRO A C 1
ATOM 7540 O O . PRO A 1 956 ? 51.896 -26.338 -5.118 1.00 77.88 956 PRO A O 1
ATOM 7543 N N . TRP A 1 957 ? 50.257 -26.141 -3.589 1.00 77.06 957 TRP A N 1
ATOM 7544 C CA . TRP A 1 957 ? 50.684 -24.815 -3.119 1.00 77.06 957 TRP A CA 1
ATOM 7545 C C . TRP A 1 957 ? 52.040 -24.876 -2.406 1.00 77.06 957 TRP A C 1
ATOM 7547 O O . TRP A 1 957 ? 52.881 -24.004 -2.621 1.00 77.06 957 TRP A O 1
ATOM 7557 N N . THR A 1 958 ? 52.284 -25.920 -1.609 1.00 81.00 958 THR A N 1
ATOM 7558 C CA . THR A 1 958 ? 53.580 -26.159 -0.957 1.00 81.00 958 THR A CA 1
ATOM 7559 C C . THR A 1 958 ? 54.688 -26.415 -1.977 1.00 81.00 958 THR A C 1
ATOM 7561 O O . THR A 1 958 ? 55.753 -25.811 -1.890 1.00 81.00 958 THR A O 1
ATOM 7564 N N . LEU A 1 959 ? 54.436 -27.263 -2.975 1.00 75.88 959 LEU A N 1
ATOM 7565 C CA . LEU A 1 959 ? 55.395 -27.573 -4.036 1.00 75.88 959 LEU A CA 1
ATOM 7566 C C . LEU A 1 959 ? 55.734 -26.326 -4.868 1.00 75.88 959 LEU A C 1
ATOM 7568 O O . LEU A 1 959 ? 56.906 -26.087 -5.143 1.00 75.88 959 LEU A O 1
ATOM 7572 N N . GLU A 1 960 ? 54.739 -25.497 -5.203 1.00 73.75 960 GLU A N 1
ATOM 7573 C CA . GLU A 1 960 ? 54.924 -24.247 -5.959 1.00 73.75 960 GLU A CA 1
ATOM 7574 C C . GLU A 1 960 ? 55.692 -23.165 -5.169 1.00 73.75 960 GLU A C 1
ATOM 7576 O O . GLU A 1 960 ? 56.373 -22.331 -5.767 1.00 73.75 960 GLU A O 1
ATOM 7581 N N . LEU A 1 961 ? 55.604 -23.174 -3.834 1.00 74.19 961 LEU A N 1
ATOM 7582 C CA . LEU A 1 961 ? 56.329 -22.248 -2.955 1.00 74.19 961 LEU A CA 1
ATOM 7583 C C . LEU A 1 961 ? 57.769 -22.691 -2.648 1.00 74.19 961 LEU A C 1
ATOM 7585 O O . LEU A 1 961 ? 58.633 -21.830 -2.481 1.00 74.19 961 LEU A O 1
ATOM 7589 N N . VAL A 1 962 ? 58.017 -24.002 -2.536 1.00 71.62 962 VAL A N 1
ATOM 7590 C CA . VAL A 1 962 ? 59.285 -24.566 -2.031 1.00 71.62 962 VAL A CA 1
ATOM 7591 C C . VAL A 1 962 ? 60.248 -24.976 -3.150 1.00 71.62 962 VAL A C 1
ATOM 7593 O O . VAL A 1 962 ? 61.458 -24.829 -2.985 1.00 71.62 962 VAL A O 1
ATOM 7596 N N . LEU A 1 963 ? 59.755 -25.476 -4.288 1.00 65.06 963 LEU A N 1
ATOM 7597 C CA . LEU A 1 963 ? 60.605 -25.977 -5.375 1.00 65.06 963 LEU A CA 1
ATOM 7598 C C . LEU A 1 963 ? 60.812 -24.903 -6.456 1.00 65.06 963 LEU A C 1
ATOM 7600 O O . LEU A 1 963 ? 59.868 -24.299 -6.960 1.00 65.06 963 LEU A O 1
ATOM 7604 N N . THR A 1 964 ? 62.072 -24.649 -6.813 1.00 55.75 964 THR A N 1
ATOM 7605 C CA . THR A 1 964 ? 62.512 -23.506 -7.635 1.00 55.75 964 THR A CA 1
ATOM 7606 C C . THR A 1 964 ? 62.472 -23.721 -9.152 1.00 55.75 964 THR A C 1
ATOM 7608 O O . THR A 1 964 ? 62.652 -22.742 -9.880 1.00 55.75 964 THR A O 1
ATOM 7611 N N . ASP A 1 965 ? 62.212 -24.936 -9.651 1.00 53.38 965 ASP A N 1
ATOM 7612 C CA . ASP A 1 965 ? 62.185 -25.218 -11.095 1.00 53.38 965 ASP A CA 1
ATOM 7613 C C . ASP A 1 965 ? 60.782 -25.005 -11.704 1.00 53.38 965 ASP A C 1
ATOM 7615 O O . ASP A 1 965 ? 59.805 -25.676 -11.365 1.00 53.38 965 ASP A O 1
ATOM 7619 N N . LYS A 1 966 ? 60.655 -23.982 -12.559 1.00 57.97 966 LYS A N 1
ATOM 7620 C CA . LYS A 1 966 ? 59.407 -23.208 -12.728 1.00 57.97 966 LYS A CA 1
ATOM 7621 C C . LYS A 1 966 ? 58.407 -23.760 -13.748 1.00 57.97 966 LYS A C 1
ATOM 7623 O O . LYS A 1 966 ? 57.250 -23.344 -13.703 1.00 57.97 966 LYS A O 1
ATOM 7628 N N . HIS A 1 967 ? 58.815 -24.638 -14.665 1.00 57.75 967 HIS A N 1
ATOM 7629 C CA . HIS A 1 967 ? 57.966 -25.037 -15.801 1.00 57.75 967 HIS A CA 1
ATOM 7630 C C . HIS A 1 967 ? 57.268 -26.387 -15.610 1.00 57.75 967 HIS A C 1
ATOM 7632 O O . HIS A 1 967 ? 56.049 -26.473 -15.765 1.00 57.75 967 HIS A O 1
ATOM 7638 N N . VAL A 1 968 ? 58.011 -27.428 -15.223 1.00 55.94 968 VAL A N 1
ATOM 7639 C CA . VAL A 1 968 ? 57.456 -28.784 -15.061 1.00 55.94 968 VAL A CA 1
ATOM 7640 C C . VAL A 1 968 ? 56.485 -28.830 -13.881 1.00 55.94 968 VAL A C 1
ATOM 7642 O O . VAL A 1 968 ? 55.380 -29.355 -14.006 1.00 55.94 968 VAL A O 1
ATOM 7645 N N . LEU A 1 969 ? 56.827 -28.179 -12.766 1.00 60.50 969 LEU A N 1
ATOM 7646 C CA . LEU A 1 969 ? 55.961 -28.145 -11.589 1.00 60.50 969 LEU A CA 1
ATOM 7647 C C . LEU A 1 969 ? 54.632 -27.426 -11.839 1.00 60.50 969 LEU A C 1
ATOM 7649 O O . LEU A 1 969 ? 53.602 -27.884 -11.360 1.00 60.50 969 LEU A O 1
ATOM 7653 N N . HIS A 1 970 ? 54.635 -26.337 -12.612 1.00 60.94 970 HIS A N 1
ATOM 7654 C CA . HIS A 1 970 ? 53.419 -25.583 -12.930 1.00 60.94 970 HIS A CA 1
ATOM 7655 C C . HIS A 1 970 ? 52.472 -26.375 -13.842 1.00 60.94 970 HIS A C 1
ATOM 7657 O O . HIS A 1 970 ? 51.253 -26.319 -13.680 1.00 60.94 970 HIS A O 1
ATOM 7663 N N . SER A 1 971 ? 53.035 -27.158 -14.770 1.00 59.94 971 SER A N 1
ATOM 7664 C CA . SER A 1 971 ? 52.261 -28.028 -15.663 1.00 59.94 971 SER A CA 1
ATOM 7665 C C . SER A 1 971 ? 51.533 -29.157 -14.924 1.00 59.94 971 SER A C 1
ATOM 7667 O O . SER A 1 971 ? 50.533 -29.657 -15.423 1.00 59.94 971 SER A O 1
ATOM 7669 N N . VAL A 1 972 ? 51.987 -29.511 -13.716 1.00 64.44 972 VAL A N 1
ATOM 7670 C CA . VAL A 1 972 ? 51.387 -30.552 -12.867 1.00 64.44 972 VAL A CA 1
ATOM 7671 C C . VAL A 1 972 ? 50.542 -29.947 -11.736 1.00 64.44 972 VAL A C 1
ATOM 7673 O O . VAL A 1 972 ? 49.451 -30.440 -11.449 1.00 64.44 972 VAL A O 1
ATOM 7676 N N . SER A 1 973 ? 50.986 -28.848 -11.117 1.00 66.31 973 SER A N 1
ATOM 7677 C CA . SER A 1 973 ? 50.292 -28.214 -9.987 1.00 66.31 973 SER A CA 1
ATOM 7678 C C . SER A 1 973 ? 48.956 -27.591 -10.394 1.00 66.31 973 SER A C 1
ATOM 7680 O O . SER A 1 973 ? 47.977 -27.703 -9.654 1.00 66.31 973 SER A O 1
ATOM 7682 N N . LEU A 1 974 ? 48.885 -26.971 -11.575 1.00 65.06 974 LEU A N 1
ATOM 7683 C CA . LEU A 1 974 ? 47.682 -26.297 -12.057 1.00 65.06 974 LEU A CA 1
ATOM 7684 C C . LEU A 1 974 ? 46.552 -27.296 -12.406 1.00 65.06 974 LEU A C 1
ATOM 7686 O O . LEU A 1 974 ? 45.427 -27.092 -11.933 1.00 65.06 974 LEU A O 1
ATOM 7690 N N . PRO A 1 975 ? 46.800 -28.415 -13.121 1.00 65.06 975 PRO A N 1
ATOM 7691 C CA . PRO A 1 975 ? 45.808 -29.481 -13.295 1.00 65.06 975 PRO A CA 1
ATOM 7692 C C . PRO A 1 975 ? 45.356 -30.133 -11.982 1.00 65.06 975 PRO A C 1
ATOM 7694 O O . PRO A 1 975 ? 44.165 -30.345 -11.778 1.00 65.06 975 PRO A O 1
ATOM 7697 N N . LEU A 1 976 ? 46.273 -30.398 -11.044 1.00 66.75 976 LEU A N 1
ATOM 7698 C CA . LEU A 1 976 ? 45.911 -30.992 -9.749 1.00 66.75 976 LEU A CA 1
ATOM 7699 C C . LEU A 1 976 ? 45.001 -30.072 -8.927 1.00 66.75 976 LEU A C 1
ATOM 7701 O O . LEU A 1 976 ? 43.975 -30.517 -8.403 1.00 66.75 976 LEU A O 1
ATOM 7705 N N . ARG A 1 977 ? 45.327 -28.775 -8.888 1.00 66.44 977 ARG A N 1
ATOM 7706 C CA . ARG A 1 977 ? 44.495 -27.751 -8.244 1.00 66.44 977 ARG A CA 1
ATOM 7707 C C . ARG A 1 977 ? 43.123 -27.652 -8.902 1.00 66.44 977 ARG A C 1
ATOM 7709 O O . ARG A 1 977 ? 42.124 -27.606 -8.195 1.00 66.44 977 ARG A O 1
ATOM 7716 N N . THR A 1 978 ? 43.061 -27.682 -10.232 1.00 61.38 978 THR A N 1
ATOM 7717 C CA . THR A 1 978 ? 41.792 -27.601 -10.979 1.00 61.38 978 THR A CA 1
ATOM 7718 C C . THR A 1 978 ? 40.924 -28.860 -10.842 1.00 61.38 978 THR A C 1
ATOM 7720 O O . THR A 1 978 ? 39.696 -28.745 -10.825 1.00 61.38 978 THR A O 1
ATOM 7723 N N . MET A 1 979 ? 41.513 -30.052 -10.675 1.00 61.25 979 MET A N 1
ATOM 7724 C CA . MET A 1 979 ? 40.774 -31.300 -10.420 1.00 61.25 979 MET A CA 1
ATOM 7725 C C . MET A 1 979 ? 40.114 -31.324 -9.033 1.00 61.25 979 MET A C 1
ATOM 7727 O O . MET A 1 979 ? 38.965 -31.770 -8.919 1.00 61.25 979 MET A O 1
ATOM 7731 N N . ASN A 1 980 ? 40.784 -30.791 -7.999 1.00 62.09 980 ASN A N 1
ATOM 7732 C CA . ASN A 1 980 ? 40.278 -30.776 -6.616 1.00 62.09 980 ASN A CA 1
ATOM 7733 C C . ASN A 1 980 ? 38.858 -30.190 -6.495 1.00 62.09 980 ASN A C 1
ATOM 7735 O O . ASN A 1 980 ? 38.038 -30.648 -5.698 1.00 62.09 980 ASN A O 1
ATOM 7739 N N . TRP A 1 981 ? 38.563 -29.179 -7.316 1.00 56.16 981 TRP A N 1
ATOM 7740 C CA . TRP A 1 981 ? 37.347 -28.360 -7.247 1.00 56.16 981 TRP A CA 1
ATOM 7741 C C . TRP A 1 981 ? 36.074 -29.081 -7.669 1.00 56.16 981 TRP A C 1
ATOM 7743 O O . TRP A 1 981 ? 34.977 -28.650 -7.328 1.00 56.16 981 TRP A O 1
ATOM 7753 N N . SER A 1 982 ? 36.210 -30.173 -8.420 1.00 57.22 982 SER A N 1
ATOM 7754 C CA . SER A 1 982 ? 35.085 -31.026 -8.816 1.00 57.22 982 SER A CA 1
ATOM 7755 C C . SER A 1 982 ? 34.973 -32.268 -7.938 1.00 57.22 982 SER A C 1
ATOM 7757 O O . SER A 1 982 ? 33.867 -32.736 -7.669 1.00 57.22 982 SER A O 1
ATOM 7759 N N . LEU A 1 983 ? 36.108 -32.768 -7.448 1.00 60.25 983 LEU A N 1
ATOM 7760 C CA . LEU A 1 983 ? 36.176 -33.993 -6.667 1.00 60.25 983 LEU A CA 1
ATOM 7761 C C . LEU A 1 983 ? 35.560 -33.792 -5.278 1.00 60.25 983 LEU A C 1
ATOM 7763 O O . LEU A 1 983 ? 34.650 -34.520 -4.897 1.00 60.25 983 LEU A O 1
ATOM 7767 N N . THR A 1 984 ? 35.994 -32.762 -4.553 1.00 57.84 984 THR A N 1
ATOM 7768 C CA . THR A 1 984 ? 35.655 -32.572 -3.135 1.00 57.84 984 THR A CA 1
ATOM 7769 C C . THR A 1 984 ? 34.155 -32.336 -2.873 1.00 57.84 984 THR A C 1
ATOM 7771 O O . THR A 1 984 ? 33.603 -33.014 -2.005 1.00 57.84 984 THR A O 1
ATOM 7774 N N . PRO A 1 985 ? 33.436 -31.492 -3.640 1.00 56.25 985 PRO A N 1
ATOM 7775 C CA . PRO A 1 985 ? 31.990 -31.299 -3.462 1.00 56.25 985 PRO A CA 1
ATOM 7776 C C . PRO A 1 985 ? 31.169 -32.519 -3.895 1.00 56.25 985 PRO A C 1
ATOM 7778 O O . PRO A 1 985 ? 30.182 -32.868 -3.253 1.00 56.25 985 PRO A O 1
ATOM 7781 N N . THR A 1 986 ? 31.595 -33.206 -4.961 1.00 58.00 986 THR A N 1
ATOM 7782 C CA . THR A 1 986 ? 30.944 -34.434 -5.450 1.00 58.00 986 THR A CA 1
ATOM 7783 C C . THR A 1 986 ? 31.082 -35.562 -4.432 1.00 58.00 986 THR A C 1
ATOM 7785 O O . THR A 1 986 ? 30.118 -36.257 -4.126 1.00 58.00 986 THR A O 1
ATOM 7788 N N . ILE A 1 987 ? 32.273 -35.707 -3.857 1.00 58.56 987 ILE A N 1
ATOM 7789 C CA . ILE A 1 987 ? 32.559 -36.627 -2.759 1.00 58.56 987 ILE A CA 1
ATOM 7790 C C . ILE A 1 987 ? 31.695 -36.283 -1.542 1.00 58.56 987 ILE A C 1
ATOM 7792 O O . ILE A 1 987 ? 31.061 -37.167 -0.971 1.00 58.56 987 ILE A O 1
ATOM 7796 N N . TYR A 1 988 ? 31.614 -35.004 -1.175 1.00 57.25 988 TYR A N 1
ATOM 7797 C CA . TYR A 1 988 ? 30.806 -34.548 -0.047 1.00 57.25 988 TYR A CA 1
ATOM 7798 C C . TYR A 1 988 ? 29.311 -34.875 -0.223 1.00 57.25 988 TYR A C 1
ATOM 7800 O O . TYR A 1 988 ? 28.688 -35.439 0.676 1.00 57.25 988 TYR A O 1
ATOM 7808 N N . LEU A 1 989 ? 28.763 -34.632 -1.419 1.00 53.78 989 LEU A N 1
ATOM 7809 C CA . LEU A 1 989 ? 27.386 -34.975 -1.806 1.00 53.78 989 LEU A CA 1
ATOM 7810 C C . LEU A 1 989 ? 27.099 -36.483 -1.773 1.00 53.78 989 LEU A C 1
ATOM 7812 O O . LEU A 1 989 ? 26.009 -36.899 -1.382 1.00 53.78 989 LEU A O 1
ATOM 7816 N N . VAL A 1 990 ? 28.054 -37.310 -2.205 1.00 53.84 990 VAL A N 1
ATOM 7817 C CA . VAL A 1 990 ? 27.885 -38.772 -2.282 1.00 53.84 990 VAL A CA 1
ATOM 7818 C C . VAL A 1 990 ? 27.982 -39.425 -0.906 1.00 53.84 990 VAL A C 1
ATOM 7820 O O . VAL A 1 990 ? 27.293 -40.417 -0.645 1.00 53.84 990 VAL A O 1
ATOM 7823 N N . ILE A 1 991 ? 28.836 -38.891 -0.035 1.00 51.94 991 ILE A N 1
ATOM 7824 C CA . ILE A 1 991 ? 29.138 -39.503 1.254 1.00 51.94 991 ILE A CA 1
ATOM 7825 C C . ILE A 1 991 ? 28.169 -39.026 2.354 1.00 51.94 991 ILE A C 1
ATOM 7827 O O . ILE A 1 991 ? 27.854 -39.811 3.249 1.00 51.94 991 ILE A O 1
ATOM 7831 N N . HIS A 1 992 ? 27.626 -37.803 2.280 1.00 53.97 992 HIS A N 1
ATOM 7832 C CA . HIS A 1 992 ? 26.670 -37.318 3.281 1.00 53.97 992 HIS A CA 1
ATOM 7833 C C . HIS A 1 992 ? 25.299 -38.020 3.140 1.00 53.97 992 HIS A C 1
ATOM 7835 O O . HIS A 1 992 ? 24.632 -37.875 2.110 1.00 53.97 992 HIS A O 1
ATOM 7841 N N . PRO A 1 993 ? 24.832 -38.772 4.157 1.00 48.44 993 PRO A N 1
ATOM 7842 C CA . PRO A 1 993 ? 23.649 -39.627 4.039 1.00 48.44 993 PRO A CA 1
ATOM 7843 C C . PRO A 1 993 ? 22.357 -38.853 3.732 1.00 48.44 993 PRO A C 1
ATOM 7845 O O . PRO A 1 993 ? 21.558 -39.323 2.918 1.00 48.44 993 PRO A O 1
ATOM 7848 N N . ASP A 1 994 ? 22.182 -37.654 4.293 1.00 46.16 994 ASP A N 1
ATOM 7849 C CA . ASP A 1 994 ? 20.977 -36.839 4.066 1.00 46.16 994 ASP A CA 1
ATOM 7850 C C . ASP A 1 994 ? 20.935 -36.189 2.677 1.00 46.16 994 ASP A C 1
ATOM 7852 O O . ASP A 1 994 ? 19.919 -36.288 1.988 1.00 46.16 994 ASP A O 1
ATOM 7856 N N . LEU A 1 995 ? 22.057 -35.646 2.185 1.00 47.44 995 LEU A N 1
ATOM 7857 C CA . LEU A 1 995 ? 22.161 -35.142 0.807 1.00 47.44 995 LEU A CA 1
ATOM 7858 C C . LEU A 1 995 ? 21.936 -36.265 -0.215 1.00 47.44 995 LEU A C 1
ATOM 7860 O O . LEU A 1 995 ? 21.223 -36.091 -1.207 1.00 47.44 995 LEU A O 1
ATOM 7864 N N . ARG A 1 996 ? 22.455 -37.467 0.065 1.00 50.62 996 ARG A N 1
ATOM 7865 C CA . ARG A 1 996 ? 22.211 -38.664 -0.749 1.00 50.62 996 ARG A CA 1
ATOM 7866 C C . ARG A 1 996 ? 20.731 -39.072 -0.755 1.00 50.62 996 ARG A C 1
ATOM 7868 O O . ARG A 1 996 ? 20.226 -39.500 -1.797 1.00 50.62 996 ARG A O 1
ATOM 7875 N N . LYS A 1 997 ? 20.025 -38.948 0.377 1.00 49.78 997 LYS A N 1
ATOM 7876 C CA . LYS A 1 997 ? 18.578 -39.224 0.507 1.00 49.78 997 LYS A CA 1
ATOM 7877 C C . LYS A 1 997 ? 17.745 -38.198 -0.267 1.00 49.78 997 LYS A C 1
ATOM 7879 O O . LYS A 1 997 ? 16.864 -38.589 -1.033 1.00 49.78 997 LYS A O 1
ATOM 7884 N N . GLN A 1 998 ? 18.079 -36.913 -0.157 1.00 47.84 998 GLN A N 1
ATOM 7885 C CA . GLN A 1 998 ? 17.439 -35.835 -0.919 1.00 47.84 998 GLN A CA 1
ATOM 7886 C C . GLN A 1 998 ? 17.629 -36.015 -2.435 1.00 47.84 998 GLN A C 1
ATOM 7888 O O . GLN A 1 998 ? 16.660 -35.923 -3.190 1.00 47.84 998 GLN A O 1
ATOM 7893 N N . MET A 1 999 ? 18.830 -36.399 -2.886 1.00 46.12 999 MET A N 1
ATOM 7894 C CA . MET A 1 999 ? 19.085 -36.740 -4.294 1.00 46.12 999 MET A CA 1
ATOM 7895 C C . MET A 1 999 ? 18.218 -37.906 -4.786 1.00 46.12 999 MET A C 1
ATOM 7897 O O . MET A 1 999 ? 17.660 -37.836 -5.880 1.00 46.12 999 MET A O 1
ATOM 7901 N N . LYS A 1 1000 ? 18.071 -38.981 -3.998 1.00 52.66 1000 LYS A N 1
ATOM 7902 C CA . LYS A 1 1000 ? 17.221 -40.128 -4.371 1.00 52.66 1000 LYS A CA 1
ATOM 7903 C C . LYS A 1 1000 ? 15.750 -39.733 -4.522 1.00 52.66 1000 LYS A C 1
ATOM 7905 O O . LYS A 1 1000 ? 15.119 -40.124 -5.503 1.00 52.66 1000 LYS A O 1
ATOM 7910 N N . ASN A 1 1001 ? 15.227 -38.932 -3.595 1.00 46.84 1001 ASN A N 1
ATOM 7911 C CA . ASN A 1 1001 ? 13.849 -38.435 -3.650 1.00 46.84 1001 ASN A CA 1
ATOM 7912 C C . ASN A 1 1001 ? 13.619 -37.540 -4.875 1.00 46.84 1001 ASN A C 1
ATOM 7914 O O . ASN A 1 1001 ? 12.583 -37.628 -5.533 1.00 46.84 1001 ASN A O 1
ATOM 7918 N N . PHE A 1 1002 ? 14.610 -36.725 -5.231 1.00 44.97 1002 PHE A N 1
ATOM 7919 C CA . PHE A 1 1002 ? 14.573 -35.883 -6.421 1.00 44.97 1002 PHE A CA 1
ATOM 7920 C C . PHE A 1 1002 ? 14.568 -36.695 -7.727 1.00 44.97 1002 PHE A C 1
ATOM 7922 O O . PHE A 1 1002 ? 13.738 -36.445 -8.601 1.00 44.97 1002 PHE A O 1
ATOM 7929 N N . PHE A 1 1003 ? 15.407 -37.731 -7.848 1.00 47.84 1003 PHE A N 1
ATOM 7930 C CA . PHE A 1 1003 ? 15.360 -38.636 -9.007 1.00 47.84 1003 PHE A CA 1
ATOM 7931 C C . PHE A 1 1003 ? 14.029 -39.387 -9.114 1.00 47.84 1003 PHE A C 1
ATOM 7933 O O . PHE A 1 1003 ? 13.553 -39.633 -10.224 1.00 47.84 1003 PHE A O 1
ATOM 7940 N N . HIS A 1 1004 ? 13.394 -39.699 -7.982 1.00 51.69 1004 HIS A N 1
ATOM 7941 C CA . HIS A 1 1004 ? 12.038 -40.245 -7.964 1.00 51.69 1004 HIS A CA 1
ATOM 7942 C C . HIS A 1 1004 ? 10.996 -39.252 -8.498 1.00 51.69 1004 HIS A C 1
ATOM 7944 O O . HIS A 1 1004 ? 10.152 -39.647 -9.300 1.00 51.69 1004 HIS A O 1
ATOM 7950 N N . ARG A 1 1005 ? 11.086 -37.965 -8.132 1.00 42.72 1005 ARG A N 1
ATOM 7951 C CA . ARG A 1 1005 ? 10.202 -36.904 -8.656 1.00 42.72 1005 ARG A CA 1
ATOM 7952 C C . ARG A 1 1005 ? 10.394 -36.660 -10.154 1.00 42.72 1005 ARG A C 1
ATOM 7954 O O . ARG A 1 1005 ? 9.413 -36.496 -10.868 1.00 42.72 1005 ARG A O 1
ATOM 7961 N N . ILE A 1 1006 ? 11.627 -36.718 -10.659 1.00 41.62 1006 ILE A N 1
ATOM 7962 C CA . ILE A 1 1006 ? 11.892 -36.633 -12.106 1.00 41.62 1006 ILE A CA 1
ATOM 7963 C C . ILE A 1 1006 ? 11.301 -37.839 -12.846 1.00 41.62 1006 ILE A C 1
ATOM 7965 O O . ILE A 1 1006 ? 10.695 -37.673 -13.905 1.00 41.62 1006 ILE A O 1
ATOM 7969 N N . ARG A 1 1007 ? 11.418 -39.052 -12.286 1.00 45.34 1007 ARG A N 1
ATOM 7970 C CA . ARG A 1 1007 ? 10.759 -40.245 -12.846 1.00 45.34 1007 ARG A CA 1
ATOM 7971 C C . ARG A 1 1007 ? 9.239 -40.095 -12.880 1.00 45.34 1007 ARG A C 1
ATOM 7973 O O . ARG A 1 1007 ? 8.647 -40.440 -13.900 1.00 45.34 1007 ARG A O 1
ATOM 7980 N N . ALA A 1 1008 ? 8.639 -39.532 -11.830 1.00 46.72 1008 ALA A N 1
ATOM 7981 C CA . ALA A 1 1008 ? 7.205 -39.251 -11.772 1.00 46.72 1008 ALA A CA 1
ATOM 7982 C C . ALA A 1 1008 ? 6.770 -38.228 -12.842 1.00 46.72 1008 ALA A C 1
ATOM 7984 O O . ALA A 1 1008 ? 5.830 -38.499 -13.587 1.00 46.72 1008 ALA A O 1
ATOM 7985 N N . CYS A 1 1009 ? 7.519 -37.133 -13.031 1.00 38.59 1009 CYS A N 1
ATOM 7986 C CA . CYS A 1 1009 ? 7.274 -36.183 -14.127 1.00 38.59 1009 CYS A CA 1
ATOM 7987 C C . CYS A 1 1009 ? 7.421 -36.819 -15.519 1.00 38.59 1009 CYS A C 1
ATOM 7989 O O . CYS A 1 1009 ? 6.703 -36.447 -16.442 1.00 38.59 1009 CYS A O 1
ATOM 7991 N N . SER A 1 1010 ? 8.315 -37.801 -15.689 1.00 39.56 1010 SER A N 1
ATOM 7992 C CA . SER A 1 1010 ? 8.459 -38.518 -16.967 1.00 39.56 1010 SER A CA 1
ATOM 7993 C C . SER A 1 1010 ? 7.334 -39.526 -17.244 1.00 39.56 1010 SER A C 1
ATOM 7995 O O . SER A 1 1010 ? 7.115 -39.893 -18.395 1.00 39.56 1010 SER A O 1
ATOM 7997 N N . GLN A 1 1011 ? 6.616 -39.976 -16.208 1.00 41.44 1011 GLN A N 1
ATOM 7998 C CA . GLN A 1 1011 ? 5.452 -40.859 -16.352 1.00 41.44 1011 GLN A CA 1
ATOM 7999 C C . GLN A 1 1011 ? 4.161 -40.071 -16.604 1.00 41.44 1011 GLN A C 1
ATOM 8001 O O . GLN A 1 1011 ? 3.290 -40.548 -17.328 1.00 41.44 1011 GLN A O 1
ATOM 8006 N N . GLN A 1 1012 ? 4.069 -38.836 -16.102 1.00 40.09 1012 GLN A N 1
ATOM 8007 C CA . GLN A 1 1012 ? 2.916 -37.955 -16.315 1.00 40.09 1012 GLN A CA 1
ATOM 8008 C C . GLN A 1 1012 ? 2.778 -37.444 -17.762 1.00 40.09 1012 GLN A C 1
ATOM 8010 O O . GLN A 1 1012 ? 1.690 -37.041 -18.158 1.00 40.09 1012 GLN A O 1
ATOM 8015 N N . SER A 1 1013 ? 3.828 -37.528 -18.590 1.00 37.47 1013 SER A N 1
ATOM 8016 C CA . SER A 1 1013 ? 3.768 -37.170 -20.018 1.00 37.47 1013 SER A CA 1
ATOM 8017 C C . SER A 1 1013 ? 3.360 -38.319 -20.955 1.00 37.47 1013 SER A C 1
ATOM 8019 O O . SER A 1 1013 ? 3.308 -38.120 -22.168 1.00 37.47 1013 SER A O 1
ATOM 8021 N N . ARG A 1 1014 ? 3.050 -39.519 -20.433 1.00 37.75 1014 ARG A N 1
ATOM 8022 C CA . ARG A 1 1014 ? 2.674 -40.704 -21.239 1.00 37.75 1014 ARG A CA 1
ATOM 8023 C C . ARG A 1 1014 ? 1.263 -41.257 -20.994 1.00 37.75 1014 ARG A C 1
ATOM 8025 O O . ARG A 1 1014 ? 0.933 -42.295 -21.554 1.00 37.75 1014 ARG A O 1
ATOM 8032 N N . GLY A 1 1015 ? 0.424 -40.581 -20.211 1.00 35.12 1015 GLY A N 1
ATOM 8033 C CA . GLY A 1 1015 ? -0.872 -41.114 -19.771 1.00 35.12 1015 GLY A CA 1
ATOM 8034 C C . GLY A 1 1015 ? -2.082 -40.224 -20.049 1.00 35.12 1015 GLY A C 1
ATOM 8035 O O . GLY A 1 1015 ? -2.897 -40.062 -19.155 1.00 35.12 1015 GLY A O 1
ATOM 8036 N N . ASN A 1 1016 ? -2.218 -39.656 -21.251 1.00 34.19 1016 ASN A N 1
ATOM 8037 C CA . ASN A 1 1016 ? -3.504 -39.138 -21.738 1.00 34.19 1016 ASN A CA 1
ATOM 8038 C C . ASN A 1 1016 ? -4.002 -40.055 -22.858 1.00 34.19 1016 ASN A C 1
ATOM 8040 O O . ASN A 1 1016 ? -3.658 -39.838 -24.014 1.00 34.19 1016 ASN A O 1
ATOM 8044 N N . LEU A 1 1017 ? -4.749 -41.101 -22.487 1.00 34.00 1017 LEU A N 1
ATOM 8045 C CA . LEU A 1 1017 ? -5.701 -41.859 -23.316 1.00 34.00 1017 LEU A CA 1
ATOM 8046 C C . LEU A 1 1017 ? -6.345 -42.938 -22.430 1.00 34.00 1017 LEU A C 1
ATOM 8048 O O . LEU A 1 1017 ? -5.844 -44.053 -22.331 1.00 34.00 1017 LEU A O 1
ATOM 8052 N N . ASN A 1 1018 ? -7.409 -42.566 -21.716 1.00 26.44 1018 ASN A N 1
ATOM 8053 C CA . ASN A 1 1018 ? -8.655 -43.337 -21.657 1.00 26.44 1018 ASN A CA 1
ATOM 8054 C C . ASN A 1 1018 ? -9.690 -42.592 -20.810 1.00 26.44 1018 ASN A C 1
ATOM 8056 O O . ASN A 1 1018 ? -9.525 -42.397 -19.608 1.00 26.44 1018 ASN A O 1
ATOM 8060 N N . LEU A 1 1019 ? -10.766 -42.188 -21.487 1.00 30.69 1019 LEU A N 1
ATOM 8061 C CA . LEU A 1 1019 ? -12.041 -41.855 -20.876 1.00 30.69 1019 LEU A CA 1
ATOM 8062 C C . LEU A 1 1019 ? -12.552 -43.048 -20.054 1.00 30.69 1019 LEU A C 1
ATOM 8064 O O . LEU A 1 1019 ? -12.508 -44.176 -20.536 1.00 30.69 1019 LEU A O 1
ATOM 8068 N N . ASN A 1 1020 ? -13.098 -42.772 -18.869 1.00 24.89 1020 ASN A N 1
ATOM 8069 C CA . ASN A 1 1020 ? -14.439 -43.218 -18.486 1.00 24.89 1020 ASN A CA 1
ATOM 8070 C C . ASN A 1 1020 ? -14.933 -42.416 -17.271 1.00 24.89 1020 ASN A C 1
ATOM 8072 O O . ASN A 1 1020 ? -14.426 -42.523 -16.159 1.00 24.89 1020 ASN A O 1
ATOM 8076 N N . SER A 1 1021 ? -15.945 -41.594 -17.533 1.00 25.70 1021 SER A N 1
ATOM 8077 C CA . SER A 1 1021 ? -16.962 -41.121 -16.592 1.00 25.70 1021 SER A CA 1
ATOM 8078 C C . SER A 1 1021 ? -17.604 -42.267 -15.798 1.00 25.70 1021 SER A C 1
ATOM 8080 O O . SER A 1 1021 ? -17.753 -43.337 -16.384 1.00 25.70 1021 SER A O 1
ATOM 8082 N N . VAL A 1 1022 ? -18.082 -42.001 -14.564 1.00 23.34 1022 VAL A N 1
ATOM 8083 C CA . VAL A 1 1022 ? -19.443 -42.319 -14.030 1.00 23.34 1022 VAL A CA 1
ATOM 8084 C C . VAL A 1 1022 ? -19.479 -42.413 -12.481 1.00 23.34 1022 VAL A C 1
ATOM 8086 O O . VAL A 1 1022 ? -18.880 -43.298 -11.887 1.00 23.34 1022 VAL A O 1
ATOM 8089 N N . TYR A 1 1023 ? -20.275 -41.498 -11.900 1.00 23.16 1023 TYR A N 1
ATOM 8090 C CA . TYR A 1 1023 ? -21.206 -41.604 -10.752 1.00 23.16 1023 TYR A CA 1
ATOM 8091 C C . TYR A 1 1023 ? -20.789 -41.535 -9.262 1.00 23.16 1023 TYR A C 1
ATOM 8093 O O . TYR A 1 1023 ? -20.128 -42.403 -8.707 1.00 23.16 1023 TYR A O 1
ATOM 8101 N N . VAL A 1 1024 ? -21.346 -40.486 -8.628 1.00 30.58 1024 VAL A N 1
ATOM 8102 C CA . VAL A 1 1024 ? -22.219 -40.425 -7.429 1.00 30.58 1024 VAL A CA 1
ATOM 8103 C C . VAL A 1 1024 ? -22.442 -41.723 -6.633 1.00 30.58 1024 VAL A C 1
ATOM 8105 O O . VAL A 1 1024 ? -22.960 -42.698 -7.170 1.00 30.58 1024 VAL A O 1
ATOM 8108 N N . GLY A 1 1025 ? -22.234 -41.641 -5.310 1.00 22.00 1025 GLY A N 1
ATOM 8109 C CA . GLY A 1 1025 ? -22.813 -42.562 -4.323 1.00 22.00 1025 GLY A CA 1
ATOM 8110 C C . GLY A 1 1025 ? -22.374 -42.297 -2.872 1.00 22.00 1025 GLY A C 1
ATOM 8111 O O . GLY A 1 1025 ? -21.301 -42.720 -2.465 1.00 22.00 1025 GLY A O 1
ATOM 8112 N N . TYR A 1 1026 ? -23.232 -41.643 -2.079 1.00 22.81 1026 TYR A N 1
ATOM 8113 C CA . TYR A 1 1026 ? -23.509 -42.053 -0.682 1.00 22.81 1026 TYR A CA 1
ATOM 8114 C C . TYR A 1 1026 ? -24.156 -43.473 -0.713 1.00 22.81 1026 TYR A C 1
ATOM 8116 O O . TYR A 1 1026 ? -24.670 -43.800 -1.788 1.00 22.81 1026 TYR A O 1
ATOM 8124 N N . PRO A 1 1027 ? -24.268 -44.303 0.366 1.00 32.44 1027 PRO A N 1
ATOM 8125 C CA . PRO A 1 1027 ? -24.061 -44.053 1.808 1.00 32.44 1027 PRO A CA 1
ATOM 8126 C C . PRO A 1 1027 ? -23.464 -45.254 2.642 1.00 32.44 1027 PRO A C 1
ATOM 8128 O O . PRO A 1 1027 ? -23.074 -46.275 2.089 1.00 32.44 1027 PRO A O 1
ATOM 8131 N N . ILE A 1 1028 ? -23.509 -45.120 3.985 1.00 31.67 1028 ILE A N 1
ATOM 8132 C CA . ILE A 1 1028 ? -23.491 -46.135 5.085 1.00 31.67 1028 ILE A CA 1
ATOM 8133 C C . ILE A 1 1028 ? -22.188 -46.934 5.335 1.00 31.67 1028 ILE A C 1
ATOM 8135 O O . ILE A 1 1028 ? -21.947 -47.964 4.709 1.00 31.67 1028 ILE A O 1
ATOM 8139 N N . ASN A 1 1029 ? -21.411 -46.534 6.354 1.00 29.50 1029 ASN A N 1
ATOM 8140 C CA . ASN A 1 1029 ? -21.414 -47.118 7.715 1.00 29.50 1029 ASN A CA 1
ATOM 8141 C C . ASN A 1 1029 ? -20.562 -46.267 8.666 1.00 29.50 1029 ASN A C 1
ATOM 8143 O O . ASN A 1 1029 ? -19.457 -45.863 8.240 1.00 29.50 1029 ASN A O 1
#

Foldseek 3Di:
DVLVVLVVVLCVPCVPVVVVVVVVVVVVVVVVVVVVPPDDDDDDDDDLAFFDKDWDQADDFADAQLQPQDGDGTFIAGLQQGGTHHPVCRVVCRVPAGTQHPDDPPFAFFRKGFAPDDPQQAAPQPRHGWRPDHTRFWIATLELRHTHGPVCVVVDDRTDPSVNLCVLPPDPPADEDEAEEFECQAAASCSVLVLSQCSSHDPNLSRHYCVVDQLLVSVVVVQPDPRHQEYEYEYEHAQVSVVSNVVSLVVDDHDPNHRYAYEYAARHLQRQVCVLQVNDLHDDDRDPPSVVSNQVSQWDKDKFFKKKKWKWAQDPVRPDIDIDIDIFGWKKKWFQQLVLLVVLVVVVVVDDSVQRHSVVSVVSSVVSPPCVVRCVPQWQVQVFKWKDAQNHTFRDDGAGMKMKGLTQADDRRDRLQLPDDDDDDRDRPPLWIWIATPHSDTRDIHQKMKMFGQAAWIWMDGSSRIDTHGGIIIIMHTDDIHIYIGGVLVVPQLAAAAEAEELLQVVLQVLQLVLDQPAKWKWFFKFDADSVNSYTYTDHIAGDADPDGDPLDDDDDPVRQVVQQVVLVVVQVVLVPDDPVRRDPRMGTQEMEMEARQDDQDRDPSRLVNLQCCCRNPNSSYKYKYWYFNHADPVPRDGDIDMWIWHHDPVGIDTHYYHHDYDPDLDDDPRSVVSLVVSLVSQLVVLVVVLVVQLVPDDPDPVCVVVNVVSNVVSVVVSVVSNVVSCVVRVVVVVVVVVVSVVVNVVVVVVVVVVCVLVCPLVPPLVSLLSLLLSLQVVLVVQLVVLPDQPDKDFLQCCVPVPCSLLSNLSSLLSNLVSLLVVLVLLLQVLPDPCSSCVCSPPVNVVVVVVVSVVVSVVLSVVQVVQLVVRRGDIDGSSSDPCGRGDVVSVLVSLVVSLVSLVSSVVSLVSSVVSLVVCVVPDDDPVVVVVSVVVVLVSVLSVVLSVLCCFQPNVLSVCCNPPDDHDPSCVVNVVSVVVSSVPNVVSVCCSDPSSVVVVVVVVVVVVVVVVVVPDPDDDDDDDDDDDDD

Sequence (1029 aa):
MTIFLILYETAKNCGLVFGVAVLTFYLIKILCTLLAESGSVHATTPQLKGHHWTLVDAFDAGYYCNVCNDSIYHGLECDYCGIVTDVSCMKKAEQSISCKSVADVNKLEHLWVPGNLPLNSVCCVCFHNCGVGFGLNNLRCSWCQRTAHDACRHRISPNCDLSTIHNLSDNLHSWSPVVVFANRFSGSGEGYLVLKAFRRVLNPIQVCDLSRQSPKLGLELLNKIKDISKMVVLVAGGDGTVGWVFSAIEEISWPENRRPTVAVLPLGTGNDLSRVLGWGDGHSGIVDAAGILQQLSQATPVKLDRWLVSVTSPTKLGMKWSKSEYKMNNYLSVGVDALVTLNFHNRRHSLPRVLSGRFMNKFLFFTYGTKDVLERMCRNLHLHVELQLDDKPVELPELEGVVVLNIPCWGAGVKPWQMGKGGPPQLIDDGLLEVGLSEPYRIGQAKKVQIRIKDCSLPMQVDGEPWRQGPSTILITHFGHASIFASEQAMMMAKVNCVYLSSEAYLVCLIHAYANEREEVMGLLIGYTDEQTGCCHVTNTVQLKRLVKRSDRVEMTPETLSEAIIYADNLNAVNDSLDESVRKKPVRVIGWYHSHPHITVYPSGVDNHTQCEYQNALDPMWIGIIFSVYNTDERSGIGRLNYLAFQSFENGHYSVPVMIVPKLEPAIDSILSERIGALTELCFAEESDAFEKAVQSFNFDDNLQQLNTLAYSHNVSTYTTNVCSTIRGFVHPLLAYLTDRSRHSNYNLVADALNKSSNDDRLGVSNWLCSIGCLILQCHRIMIFYLQKEHQLWTVRDCLLKVPHMTLSTIGYDLFSLMIFLLCLERVTAFYKLGLHYVIFDIDRTLLILISCFLIISVKIAAAWAIAFMDMHRKVSALCHMRECINPIIYRSTAWTYMIIGYLTVVFYLATVALLLHRRNTTCTIMRQMQLNRERSIARSIAFVILCTFVCQILPWTLELVLTDKHVLHSVSLPLRTMNWSLTPTIYLVIHPDLRKQMKNFFHRIRACSQQSRGNLNLNSVYVGYPIN

pLDDT: mean 72.63, std 16.93, range [22.0, 96.81]

Radius of gyration: 38.09 Å; chains: 1; bounding box: 102×101×110 Å

InterPro domains:
  IPR000555 JAB1/MPN/MOV34 metalloenzyme domain [PF01398] (495-618)
  IPR000555 JAB1/MPN/MOV34 metalloenzyme domain [SM00232] (498-651)
  IPR000756 Diacylglycerol kinase, accessory domain [PF00609] (328-466)
  IPR000756 Diacylglycerol kinase, accessory domain [SM00045] (327-466)
  IPR001206 Diacylglycerol kinase, catalytic domain [PF00781] (177-288)
  IPR001206 Diacylglycerol kinase, catalytic domain [PS50146] (173-313)
  IPR001206 Diacylglycerol kinase, catalytic domain [SM00046] (177-307)
  IPR002219 Protein kinase C-like, phorbol ester/diacylglycerol-binding domain [PF00130] (110-162)
  IPR002219 Protein kinase C-like, phorbol ester/diacylglycerol-binding domain [PS00479] (110-160)
  IPR002219 Protein kinase C-like, phorbol ester/diacylglycerol-binding domain [PS50081] (50-99)
  IPR002219 Protein kinase C-like, phorbol ester/diacylglycerol-binding domain [PS50081] (109-160)
  IPR002219 Protein kinase C-like, phorbol ester/diacylglycerol-binding domain [SM00109] (51-99)
  IPR002219 Protein kinase C-like, phorbol ester/diacylglycerol-binding domain [SM00109] (110-160)
  IPR016064 NAD kinase/diacylglycerol kinase-like domain superfamily [SSF111331] (175-476)
  IPR017438 Inorganic polyphosphate/ATP-NAD kinase, N-terminal [G3DSA:3.40.50.10330] (175-309)
  IPR037518 MPN domain [PS50249] (499-652)
  IPR037607 Diacylglycerol kinase [PTHR11255] (49-489)
  IPR040749 BRCC36, C-terminal helical domain [PF18110] (674-745)
  IPR046349 C1-like domain superfamily [SSF57889] (51-92)
  IPR046349 C1-like domain superfamily [SSF57889] (98-163)

Secondary structure (DSSP, 8-state):
-HHHHHHHHHHHH-HHHHHHHHHHHHHHHHHHHHTT-----------SSS--EEEES-PPTT-B-TTT--B-SSEEEETTT--EE-GGGHHHHHHHSPPPPSS--SS-B--EEES-PPTT-BBTTT--B-S-SSSS-SEEETTT--EE-GGGGGGS-SB---HHHHTTSS-TTS---EEEEE-TTSTTSTHHHHHHHHHHHS-GGGEEETTTS-HHHHHHHHHT-TT-S--EEEEEE-HHHHHHHHHHHHTSPPPTT-PPEEEEEE-SSS-HHHHHTTS-S---SS--HHHHHHHHHTPEEEEEEEEEEEEEEE-TTSS-EEEEEEEESSEEEEEHHHHHHHHHHHHHTTS-GGG--HHHHHHHHHHHH-HHHHGGGTTTHHHHEEEEETTEEE---S-SEEEEESSS-BTTTB-TTTTSSS-PPP-SSSS-EEEEESSS-EEEEESEEEEEE-SS-EEEEETTEEEEE-SEEEEEEEEEEEEEEE-HHHHHTTS--EEEEEHHHHHHHHHHHTT-SSS--EEEEEEEEETTTTEEEEEEEEEE--S---TT-----HHHHHHHHHHHHHHHHHHHTS-TTTPPPPPEEEEEEEEEETS-SSPPHHHHHHHHHHHHHT-TT-EEEEEEEEEEETTTTEEEEEEEEEEEETTEEEEE-EEEE-----SPPHHHHHHHHHHHHHHHHHHHHHHHHHHHT----TTSHHHHHHHHHHHHHHHHHHHHHHIIIIIHHHHHHHHHHHHHHHHHHHHHHHHHTT--TTSHHHHHHHHHHHHHHHHHHHHHHHT--TT-EEEHHHHHHH-THHHHHHHHHHHHHHHHHHHHHHHHHHHHSTTHHHHHS-HHHHHHHHHHHHHHHHHHHHHHHHHHHHTTT-EEETT--HHHHS-HHHHHHHHHHHHHHHHHHHHHHHHHHHHHHHHTTS---HHHHHHHHHHHHHHHHHHHHHHHHIIIIIHHHHHHHH---TTHHHHHHHHHHHHHHHHHHHHHHHH-HHHHHHHHHHHHHHHHHHHHTS---------------

Organism: Trichinella spiralis (NCBI:txid6334)